Protein AF-0000000073255783 (afdb_homodimer)

Sequence (1144 aa):
MANVGGPTMLKRTLGLQDDRYSQYIGPTTDFEPSLINLSSFDPHDESLLSRGTLRKVSEHDTFLMLPDSSTPGHEHVTQDADHIESIVAPHGRHLIDLYFSVVHPGFPIIQKHVFMEKYERSYREFSPPLLAAVYIIAINWWDQSEELAGKPRPNVKELESLIRATLDEATFRPKLSTIQAGLLLSQRPEGDQWAPTAQLVALGHELGLHLDCTHWKIPPWEKGLRKRLAWALYMQDKWGALVHGRPSHIFATNWGVQPLTANDFPDVEWDENDPEEKLDIEKGRVLFTRAVQLSEILSEILDTFYTLQAMNTVANAGKQGTQLVLSLAKPIQLKLKEWYGGLPQLIRLDSSYSSLNPSSSRLSSIGYLHLAYFAAEITLHRRIIRSLASPSSSVDSYVQHICRSAAKARLISAMDFVNRLGPNHLRSFWYFASKTNFALIGTFGSLLWATSPGREEADWYRRRLGEYRWTLSVSSKPGEGTGLTEFAMTMLDISTGLLKQLPEKPSMSRNGSHADLSVSAPPIFSGGILDSLGSRPTAAEISAMRSPRTDDEEEMEEMDSSDDDMEDYPRMMANVGGPTMLKRTLGLQDDRYSQYIGPTTDFEPSLINLSSFDPHDESLLSRGTLRKVSEHDTFLMLPDSSTPGHEHVTQDADHIESIVAPHGRHLIDLYFSVVHPGFPIIQKHVFMEKYERSYREFSPPLLAAVYIIAINWWDQSEELAGKPRPNVKELESLIRATLDEATFRPKLSTIQAGLLLSQRPEGDQWAPTAQLVALGHELGLHLDCTHWKIPPWEKGLRKRLAWALYMQDKWGALVHGRPSHIFATNWGVQPLTANDFPDVEWDENDPEEKLDIEKGRVLFTRAVQLSEILSEILDTFYTLQAMNTVANAGKQGTQLVLSLAKPIQLKLKEWYGGLPQLIRLDSSYSSLNPSSSRLSSIGYLHLAYFAAEITLHRRIIRSLASPSSSVDSYVQHICRSAAKARLISAMDFVNRLGPNHLRSFWYFASKTNFALIGTFGSLLWATSPGREEADWYRRRLGEYRWTLSVSSKPGEGTGLTEFAMTMLDISTGLLKQLPEKPSMSRNGSHADLSVSAPPIFSGGILDSLGSRPTAAEISAMRSPRTDDEEEMEEMDSSDDDMEDYPRM

Solvent-accessible surface area (backbone atoms only — not comparable to full-atom values): 64902 Å² total; per-residue (Å²): 128,86,78,78,57,64,85,72,50,35,68,58,38,65,51,63,35,91,58,40,27,39,36,42,61,21,87,59,24,70,60,48,67,77,53,57,69,49,50,71,56,47,96,82,30,35,30,83,51,98,91,32,30,37,36,51,34,42,98,86,45,41,27,40,36,40,66,41,84,81,34,70,62,50,89,44,45,54,59,48,25,52,52,53,48,60,53,41,55,90,45,52,67,60,28,52,53,46,26,58,67,66,50,32,29,54,51,66,64,64,62,61,68,60,52,52,53,44,49,72,74,38,63,63,77,48,58,41,24,34,57,41,24,48,42,59,52,23,54,77,49,36,74,75,32,80,85,44,36,91,52,84,76,58,62,59,68,61,50,52,53,49,27,55,54,43,41,61,35,35,64,72,52,42,36,55,56,48,52,45,17,53,55,44,41,34,34,29,91,93,32,72,53,66,34,62,48,33,23,47,53,39,47,34,49,38,63,42,36,41,45,60,56,86,74,39,72,47,54,67,68,56,45,16,48,44,49,43,40,34,46,52,50,50,40,52,36,44,50,46,17,41,60,52,24,47,87,54,64,80,50,74,54,56,52,49,55,70,82,88,55,80,82,40,48,80,87,80,86,51,58,90,87,33,66,65,54,42,51,47,39,53,49,13,49,53,49,36,53,52,49,46,55,50,37,54,52,42,43,50,51,42,60,60,54,67,27,57,49,36,43,48,52,35,62,72,43,43,55,49,19,41,59,49,50,51,63,63,42,49,66,54,54,50,50,54,51,49,54,62,71,64,54,54,76,86,66,50,85,50,77,66,62,63,64,66,59,68,78,57,87,60,68,36,65,51,48,56,55,55,46,49,51,44,36,47,51,48,57,55,46,50,54,53,52,52,35,62,67,36,87,54,41,66,72,53,70,66,58,51,50,52,52,50,51,52,47,49,52,50,51,52,52,47,51,49,52,62,67,65,56,48,70,44,28,52,64,41,60,51,64,54,59,50,34,55,36,56,21,37,53,46,40,50,47,48,50,52,30,72,66,38,87,30,36,69,58,25,51,50,38,53,52,51,52,51,52,47,46,50,51,34,54,64,60,27,42,90,93,41,58,42,70,39,37,46,50,17,45,52,51,36,51,53,52,53,58,32,55,68,67,55,74,87,55,56,72,77,74,82,77,76,72,82,67,72,78,68,72,76,72,70,78,80,76,79,69,85,64,103,65,94,68,88,80,72,82,77,83,69,77,81,67,70,87,77,75,82,77,86,79,91,82,89,82,85,92,84,92,88,86,92,89,89,81,82,90,85,92,81,86,125,128,87,78,79,56,63,86,72,49,35,68,60,38,66,51,62,36,89,60,38,26,40,35,42,61,20,86,59,23,71,59,47,65,78,53,58,68,50,49,71,57,46,98,84,30,34,30,83,50,95,90,32,29,36,35,54,33,42,96,86,44,41,28,40,36,41,66,40,83,80,34,71,63,50,90,44,43,55,59,48,25,50,53,53,48,60,54,41,56,92,45,51,69,58,28,52,51,47,26,58,68,66,51,32,29,52,52,67,62,66,61,61,68,61,51,51,52,42,50,72,73,37,64,65,76,47,60,43,24,34,55,40,25,46,42,60,52,22,54,77,47,36,74,76,32,81,85,45,37,87,53,85,75,59,63,60,68,61,49,50,54,49,27,55,55,42,41,61,35,36,62,71,54,43,35,55,57,50,51,46,16,52,55,43,42,34,33,31,90,94,32,73,53,65,34,61,47,33,23,47,53,39,46,34,51,38,64,42,36,41,44,59,55,86,74,40,72,48,53,67,69,56,45,18,47,42,50,43,41,34,47,53,50,50,40,52,37,44,50,45,17,40,60,53,24,44,88,53,63,80,50,75,54,56,52,48,55,71,82,87,55,80,82,40,48,81,87,78,85,50,57,89,88,34,66,67,53,41,50,46,40,54,50,12,50,51,50,36,52,51,49,47,54,51,38,54,52,43,44,49,52,42,62,60,54,67,27,56,49,36,44,48,52,36,60,71,44,42,54,49,18,42,59,50,52,52,65,63,43,50,64,53,51,50,51,52,50,49,53,63,71,64,55,54,76,86,67,50,86,51,77,65,61,65,64,66,58,69,79,57,87,59,68,36,64,48,49,55,53,54,44,50,51,46,37,47,50,48,56,54,46,50,54,52,54,52,36,63,66,36,87,56,41,67,72,52,72,66,59,51,49,53,52,51,51,51,47,50,52,51,51,51,51,47,52,50,51,61,65,65,56,49,69,43,29,53,64,39,60,52,63,56,60,48,32,54,37,56,21,39,55,46,40,50,48,48,50,55,31,73,67,39,87,28,36,69,58,26,50,50,38,52,52,51,51,51,51,48,46,51,51,34,54,65,60,27,41,89,93,40,60,41,70,38,38,46,50,17,46,50,50,38,51,52,52,54,57,32,54,68,68,54,74,87,55,56,72,77,73,82,76,73,72,80,70,71,78,70,76,80,72,71,78,78,74,75,67,96,52,102,64,92,62,88,79,72,81,75,82,66,77,70,72,63,79,72,75,83,84,76,88,88,91,81,87,92,88,86,89,94,85,93,88,94,83,88,91,82,93,81,88,116

Secondary structure (DSSP, 8-state):
-----SGGGGGG-SS--SSEEEEE--TTSSS-HHHHTTS---TTSEEEETTEEEEE-SSS-EEEEEEGGGSTTGGGHHHHHHHHHHHHTT-HHHHHHHHHHHTTTTS--S-HHHHHHHHHH-GGGS-HHHHHHHHHHHGGGGGG-TTTTTSPPP-HHHHHHHHHHHHHHHTTS--HHHHHHHHHHTTSTT---HHHHHHHHHHHHHTTTTS--TT-SS-HHHHHHHHHHHHHHHHHHHHHHHHHT---S--GGG--PPPP-GGGS-S--S-TT-HHHHHHHHHHHHHHHHHHHHHHHHHHHHHHHSSHHHHHHHHHTGGGHHHHHHHHHHHHHHHHHHHHHT--GGG---HHHHHH-TT-----THHHHHHHHHHHHHHHHHHHHHHHHSTT----HHHHHHHHHHHHHHHHHHHHHHHH--HHHHTT---TTHHHHHHHHHHHHHHHHHT-SSHHHHHHHHHHHHHHHHHHHHHT-TTS-HHHHHHHHHHHHHHHHHHTTSPPPP-----S-TT-------------SS-S------STTTT-----------------------------/-----STTGGGG-SS--SSEEEEE--TTSSS-HHHHTTS---TTSEEEETTEEEEE-SSS-EEEEEEGGGSTTGGGHHHHHHHHHHHHTT-HHHHHHHHHHHTTTTS--S-HHHHHHHHHH-GGGS-HHHHHHHHHHHGGGGGG-TTTTTSPPP-HHHHHHHHHHHHHHHTTS--HHHHHHHHHHTTSTT---HHHHHHHHHHHHHTTTTS--TT-SS-HHHHHHHHHHHHHHHHHHHHHHHHHT---S--GGG--PPPP-GGGS-S--S-TT-HHHHHHHHHHHHHHHHHHHHHHHHHHHHHHHSSHHHHHHHHHTGGGHHHHHHHHHHHHHHHHHHHHHT--GGGS--HHHHHH-TT-----THHHHHHHHHHHHHHHHHHHHHHHHSTT----HHHHHHHHHHHHHHHHHHHHHHHH--HHHHTT---TTHHHHHHHHHHHHHHHHHT-SSHHHHHHHHHHHHHHHHHHHHHT-TTS-HHHHHHHHHHHHHHHHHHTTSPPPP-----SGGG-----------S--S-S------GGGGGG----------------------------

Radius of gyration: 36.15 Å; Cα contacts (8 Å, |Δi|>4): 1416; chains: 2; bounding box: 164×122×96 Å

InterPro domains:
  IPR007219 Xylanolytic transcriptional activator, regulatory domain [PF04082] (96-340)
  IPR050797 Carbohydrate Metabolism and Transport Regulator [PTHR31668] (20-531)

Foldseek 3Di:
DQCCDDLVQCVLAAFRNQWKHKFKDDCVDPDHLVVVVVADADPSQWGQDPVAIWHAFDSRIIIGIDTPVPAPPSVCQLVLLVVLCVQQPPCLVVLLVQLCQFPCLQQVLDDQVVVVVDVVVPSSSARNLLSLLSNLLSLLCQCVDPVNNPPDGGDNVVSLVSNVVSLVRCLRRPGSSSLNSLLSQCLAAVSVDLVSLLSSVVSLVRSVLQAACPRTNGDLLVNLSSLSSSLSSLLSQLLSCVLVVHDGNDDPVSHHRDQDDPSSDDDDPDDPPDVPSVLSNVLSVLSNSLSSVLSVLSVLLCVCDRDPVNVVVLVVVQQCSLVVLCVSLLVSVVVLVCSLVPRDPSLDPPLPVCPPCVPPSAAHQSLQSVLSSLLSVLSSLLRNLVSCLDPSYDDDPVVVVVSLVVLVVSLVVNLVSLLSDDLSHQSSDRGRSQLVSLLSSLVSLLSSLLSPQAQVSNVVSVVVSVVSLVSLVVQLPPPGNNPRSVSSNVSNVVSVVVSVPDDHHDHPPPPPPVPPPPCPPPDPPPDDDSDDPDPDPDPPDPPDDDDPPDDDDDDDDDDDDDDDDDDDDDDD/DQCCDDLVQCVLAAFRNQWKHKFKDDCVDPDHLVVVVVADADPSQWGQDPVAIWHAFDSRIIIGIDTPVPAPPSVCQLVLLVVLCVQQPPCLVVLLVQLCQFPCLQQVLDDQVVVVVDVVVPSSSDRNLLSLLSNLLSLLCQCVDPVNNPPDGGDNVVSLVSNVVSLVRCLRRPGSSSLNSLLSQCLAAVSVDLVSLLSSVVSLVRSVLQAASPRTNGDLLVNLSSLSSSLSSLLSQLLSCVLVVHDGNDDPVSHHRDQDDPSSDDDDPDDPPDVPSVLSNVLSVLSNSLSSVLSVLSVLLCVCDRDPVNVVVLVVVQQCSLVVLVVSLLVSVVVLVCSLVPRDPSLDPPLPVCPPCVPPSAADQSLQSVLSSLLSVLSSLLRNLVSCLDPSYDDDPVVVVVSLVVLVVSLVVNLVSLLSDDLSHQSSDRGRSQLVSLLSSLVSLLSSLLSPQAQVSNVVSVVVSVVSLVSLVVQLPPPGNNPRSVSSNVSNVVSVVVSVPDDHHDHPPPPPPVPPPDDPPPDPPPDDPSPPPDPDPDPPPPPDPPPDDDDDDDDYDDDDDDDDDDDDDDDD

Organism: Gibberella zeae (strain ATCC MYA-4620 / CBS 123657 / FGSC 9075 / NRRL 31084 / PH-1) (NCBI:txid229533)

pLDDT: mean 82.12, std 24.43, range [14.97, 98.81]

Structure (mmCIF, N/CA/C/O backbone):
data_AF-0000000073255783-model_v1
#
loop_
_entity.id
_entity.type
_entity.pdbx_description
1 polymer 'Chromosome 4, complete genome'
#
loop_
_atom_site.group_PDB
_atom_site.id
_atom_site.type_symbol
_atom_site.label_atom_id
_atom_site.label_alt_id
_atom_site.label_comp_id
_atom_site.label_asym_id
_atom_site.label_entity_id
_atom_site.label_seq_id
_atom_site.pdbx_PDB_ins_code
_atom_site.Cartn_x
_atom_site.Cartn_y
_atom_site.Cartn_z
_atom_site.occupancy
_atom_site.B_iso_or_equiv
_atom_site.auth_seq_id
_atom_site.auth_comp_id
_atom_site.auth_asym_id
_atom_site.auth_atom_id
_atom_site.pdbx_PDB_model_num
ATOM 1 N N . MET A 1 1 ? 38.062 -8.203 -8.352 1 21.56 1 MET A N 1
ATOM 2 C CA . MET A 1 1 ? 37.781 -8.688 -7 1 21.56 1 MET A CA 1
ATOM 3 C C . MET A 1 1 ? 37.062 -7.633 -6.18 1 21.56 1 MET A C 1
ATOM 5 O O . MET A 1 1 ? 37.594 -6.551 -5.938 1 21.56 1 MET A O 1
ATOM 9 N N . ALA A 1 2 ? 35.75 -7.492 -6.395 1 29.84 2 ALA A N 1
ATOM 10 C CA . ALA A 1 2 ? 34.938 -6.461 -5.77 1 29.84 2 ALA A CA 1
ATOM 11 C C . ALA A 1 2 ? 35.156 -6.41 -4.262 1 29.84 2 ALA A C 1
ATOM 13 O O . ALA A 1 2 ? 34.938 -7.391 -3.555 1 29.84 2 ALA A O 1
ATOM 14 N N . ASN A 1 3 ? 36.094 -5.836 -3.746 1 29.09 3 ASN A N 1
ATOM 15 C CA . ASN A 1 3 ? 36.656 -5.668 -2.408 1 29.09 3 ASN A CA 1
ATOM 16 C C . ASN A 1 3 ? 35.562 -5.301 -1.393 1 29.09 3 ASN A C 1
ATOM 18 O O . ASN A 1 3 ? 35.094 -4.16 -1.36 1 29.09 3 ASN A O 1
ATOM 22 N N . VAL A 1 4 ? 34.625 -6.129 -1.205 1 39.5 4 VAL A N 1
ATOM 23 C CA . VAL A 1 4 ? 33.594 -6.113 -0.182 1 39.5 4 VAL A CA 1
ATOM 24 C C . VAL A 1 4 ? 34.219 -5.949 1.197 1 39.5 4 VAL A C 1
ATOM 26 O O . VAL A 1 4 ? 34.812 -6.883 1.727 1 39.5 4 VAL A O 1
ATOM 29 N N . GLY A 1 5 ? 34.969 -4.93 1.582 1 36.03 5 GLY A N 1
ATOM 30 C CA . GLY A 1 5 ? 35.75 -4.617 2.768 1 36.03 5 GLY A CA 1
ATOM 31 C C . GLY A 1 5 ? 34.969 -4.805 4.059 1 36.03 5 GLY A C 1
ATOM 32 O O . GLY A 1 5 ? 33.75 -4.977 4.039 1 36.03 5 GLY A O 1
ATOM 33 N N . GLY A 1 6 ? 35.562 -5.094 5.234 1 40.88 6 GLY A N 1
ATOM 34 C CA . GLY A 1 6 ? 35.281 -5.234 6.652 1 40.88 6 GLY A CA 1
ATOM 35 C C . GLY A 1 6 ? 34.188 -4.273 7.129 1 40.88 6 GLY A C 1
ATOM 36 O O . GLY A 1 6 ? 33.594 -3.568 6.328 1 40.88 6 GLY A O 1
ATOM 37 N N . PRO A 1 7 ? 33.812 -4.316 8.461 1 47.03 7 PRO A N 1
ATOM 38 C CA . PRO A 1 7 ? 32.938 -3.383 9.148 1 47.03 7 PRO A CA 1
ATOM 39 C C . PRO A 1 7 ? 33.031 -1.962 8.602 1 47.03 7 PRO A C 1
ATOM 41 O O . PRO A 1 7 ? 32.062 -1.208 8.664 1 47.03 7 PRO A O 1
ATOM 44 N N . THR A 1 8 ? 34.062 -1.643 8.039 1 46.75 8 THR A N 1
ATOM 45 C CA . THR A 1 8 ? 34.344 -0.31 7.512 1 46.75 8 THR A CA 1
ATOM 46 C C . THR A 1 8 ? 33.531 -0.061 6.23 1 46.75 8 THR A C 1
ATOM 48 O O . THR A 1 8 ? 33.156 1.075 5.938 1 46.75 8 THR A O 1
ATOM 51 N N . MET A 1 9 ? 33.156 -1.185 5.559 1 53.84 9 MET A N 1
ATOM 52 C CA . MET A 1 9 ? 32.5 -1.052 4.254 1 53.84 9 MET A CA 1
ATOM 53 C C . MET A 1 9 ? 31.031 -0.66 4.406 1 53.84 9 MET A C 1
ATOM 55 O O . MET A 1 9 ? 30.469 -0.007 3.529 1 53.84 9 MET A O 1
ATOM 59 N N . LEU A 1 10 ? 30.516 -0.905 5.516 1 66 10 LEU A N 1
ATOM 60 C CA . LEU A 1 10 ? 29.094 -0.66 5.691 1 66 10 LEU A CA 1
ATOM 61 C C . LEU A 1 10 ? 28.828 0.791 6.082 1 66 10 LEU A C 1
ATOM 63 O O . LEU A 1 10 ? 27.719 1.289 5.93 1 66 10 LEU A O 1
ATOM 67 N N . LYS A 1 11 ? 29.859 1.479 6.453 1 68.06 11 LYS A N 1
ATOM 68 C CA . LYS A 1 11 ? 29.656 2.842 6.945 1 68.06 11 LYS A CA 1
ATOM 69 C C . LYS A 1 11 ? 29.266 3.781 5.812 1 68.06 11 LYS A C 1
ATOM 71 O O . LYS A 1 11 ? 28.547 4.762 6.035 1 68.06 11 LYS A O 1
ATOM 76 N N . ARG A 1 12 ? 29.625 3.404 4.633 1 74.88 12 ARG A N 1
ATOM 77 C CA . ARG A 1 12 ? 29.328 4.301 3.523 1 74.88 12 ARG A CA 1
ATOM 78 C C . ARG A 1 12 ? 28.016 3.916 2.846 1 74.88 12 ARG A C 1
ATOM 80 O O . ARG A 1 12 ? 27.547 4.613 1.943 1 74.88 12 ARG A O 1
ATOM 87 N N . THR A 1 13 ? 27.438 2.891 3.457 1 80.94 13 THR A N 1
ATOM 88 C CA . THR A 1 13 ? 26.172 2.447 2.871 1 80.94 13 THR A CA 1
ATOM 89 C C . THR A 1 13 ? 25.016 3.285 3.395 1 80.94 13 THR A C 1
ATOM 91 O O . THR A 1 13 ? 25.141 3.994 4.395 1 80.94 13 THR A O 1
ATOM 94 N N . LEU A 1 14 ? 23.969 3.312 2.674 1 81.25 14 LEU A N 1
ATOM 95 C CA . LEU A 1 14 ? 22.766 4.055 3.035 1 81.25 14 LEU A CA 1
ATOM 96 C C . LEU A 1 14 ? 21.766 3.156 3.748 1 81.25 14 LEU A C 1
ATOM 98 O O . LEU A 1 14 ? 21.203 3.539 4.777 1 81.25 14 LEU A O 1
ATOM 102 N N . GLY A 1 15 ? 21.688 1.934 3.309 1 80.94 15 GLY A N 1
ATOM 103 C CA . GLY A 1 15 ? 20.625 1.082 3.799 1 80.94 15 GLY A CA 1
ATOM 104 C C . GLY A 1 15 ? 21.109 -0.095 4.617 1 80.94 15 GLY A C 1
ATOM 105 O O . GLY A 1 15 ? 20.328 -0.935 5.051 1 80.94 15 GLY A O 1
ATOM 106 N N . LEU A 1 16 ? 22.375 -0.142 4.961 1 79.5 16 LEU A N 1
ATOM 107 C CA . LEU A 1 16 ? 22.922 -1.337 5.602 1 79.5 16 LEU A CA 1
ATOM 108 C C . LEU A 1 16 ? 23.75 -0.97 6.824 1 79.5 16 LEU A C 1
ATOM 110 O O . LEU A 1 16 ? 24.5 -1.799 7.34 1 79.5 16 LEU A O 1
ATOM 114 N N . GLN A 1 17 ? 23.547 0.241 7.258 1 84.31 17 GLN A N 1
ATOM 115 C CA . GLN A 1 17 ? 24.312 0.662 8.43 1 84.31 17 GLN A CA 1
ATOM 116 C C . GLN A 1 17 ? 23.812 -0.051 9.688 1 84.31 17 GLN A C 1
ATOM 118 O O . GLN A 1 17 ? 22.641 -0.419 9.789 1 84.31 17 GLN A O 1
ATOM 123 N N . ASP A 1 18 ? 24.656 -0.183 10.617 1 82.5 18 ASP A N 1
ATOM 124 C CA . ASP A 1 18 ? 24.344 -0.992 11.789 1 82.5 18 ASP A CA 1
ATOM 125 C C . ASP A 1 18 ? 23.641 -0.162 12.859 1 82.5 18 ASP A C 1
ATOM 127 O O . ASP A 1 18 ? 22.891 -0.701 13.68 1 82.5 18 ASP A O 1
ATOM 131 N N . ASP A 1 19 ? 23.875 1.121 12.859 1 89.56 19 ASP A N 1
ATOM 132 C CA . ASP A 1 19 ? 23.391 1.892 14.008 1 89.56 19 ASP A CA 1
ATOM 133 C C . ASP A 1 19 ? 22.375 2.934 13.57 1 89.56 19 ASP A C 1
ATOM 135 O O . ASP A 1 19 ? 21.734 3.578 14.414 1 89.56 19 ASP A O 1
ATOM 139 N N . ARG A 1 20 ? 22.234 3.084 12.281 1 93.25 20 ARG A N 1
ATOM 140 C CA . ARG A 1 20 ? 21.328 4.109 11.789 1 93.25 20 ARG A CA 1
ATOM 141 C C . ARG A 1 20 ? 20.484 3.586 10.633 1 93.25 20 ARG A C 1
ATOM 143 O O . ARG A 1 20 ? 20.891 2.648 9.945 1 93.25 20 ARG A O 1
ATOM 150 N N . TYR A 1 21 ? 19.344 4.09 10.477 1 93.5 21 TYR A N 1
ATOM 151 C CA . TYR A 1 21 ? 18.5 3.82 9.305 1 93.5 21 TYR A CA 1
ATOM 152 C C . TYR A 1 21 ? 18.172 5.105 8.562 1 93.5 21 TYR A C 1
ATOM 154 O O . TYR A 1 21 ? 18.375 6.203 9.086 1 93.5 21 TYR A O 1
ATOM 162 N N . SER A 1 22 ? 17.844 5 7.328 1 94.44 22 SER A N 1
ATOM 163 C CA . SER A 1 22 ? 17.656 6.164 6.469 1 94.44 22 SER A CA 1
ATOM 164 C C . SER A 1 22 ? 16.203 6.297 6.023 1 94.44 22 SER A C 1
ATOM 166 O O . SER A 1 22 ? 15.508 5.293 5.859 1 94.44 22 SER A O 1
ATOM 168 N N . GLN A 1 23 ? 15.695 7.48 5.887 1 94.81 23 GLN A N 1
ATOM 169 C CA . GLN A 1 23 ? 14.375 7.816 5.355 1 94.81 23 GLN A CA 1
ATOM 170 C C . GLN A 1 23 ? 14.492 8.812 4.207 1 94.81 23 GLN A C 1
ATOM 172 O O . GLN A 1 23 ? 15.102 9.875 4.359 1 94.81 23 GLN A O 1
ATOM 177 N N . TYR A 1 24 ? 13.906 8.492 3.111 1 96.44 24 TYR A N 1
ATOM 178 C CA . TYR A 1 24 ? 13.922 9.375 1.948 1 96.44 24 TYR A CA 1
ATOM 179 C C . TYR A 1 24 ? 13.148 10.656 2.221 1 96.44 24 TYR A C 1
ATOM 181 O O . TYR A 1 24 ? 12.039 10.617 2.76 1 96.44 24 TYR A O 1
ATOM 189 N N . ILE A 1 25 ? 13.68 11.805 1.932 1 96.19 25 ILE A N 1
ATOM 190 C CA . ILE A 1 25 ? 13 13.086 2.051 1 96.19 25 ILE A CA 1
ATOM 191 C C . ILE A 1 25 ? 12.352 13.453 0.719 1 96.19 25 ILE A C 1
ATOM 193 O O . ILE A 1 25 ? 13.031 13.859 -0.221 1 96.19 25 ILE A O 1
ATOM 197 N N . GLY A 1 26 ? 11.102 13.367 0.621 1 95.38 26 GLY A N 1
ATOM 198 C CA . GLY A 1 26 ? 10.359 13.68 -0.591 1 95.38 26 GLY A CA 1
ATOM 199 C C . GLY A 1 26 ? 10.148 15.172 -0.792 1 95.38 26 GLY A C 1
ATOM 200 O O . GLY A 1 26 ? 10.359 15.961 0.129 1 95.38 26 GLY A O 1
ATOM 201 N N . PRO A 1 27 ? 9.672 15.539 -1.916 1 94.44 27 PRO A N 1
ATOM 202 C CA . PRO A 1 27 ? 9.609 16.953 -2.293 1 94.44 27 PRO A CA 1
ATOM 203 C C . PRO A 1 27 ? 8.5 17.703 -1.565 1 94.44 27 PRO A C 1
ATOM 205 O O . PRO A 1 27 ? 8.516 18.938 -1.516 1 94.44 27 PRO A O 1
ATOM 208 N N . THR A 1 28 ? 7.527 17.031 -1.059 1 96.44 28 THR A N 1
ATOM 209 C CA . THR A 1 28 ? 6.41 17.734 -0.438 1 96.44 28 THR A CA 1
ATOM 210 C C . THR A 1 28 ? 6.605 17.828 1.071 1 96.44 28 THR A C 1
ATOM 212 O O . THR A 1 28 ? 5.801 18.453 1.767 1 96.44 28 THR A O 1
ATOM 215 N N . THR A 1 29 ? 7.656 17.25 1.622 1 94.81 29 THR A N 1
ATOM 216 C CA . THR A 1 29 ? 7.879 17.234 3.064 1 94.81 29 THR A CA 1
ATOM 217 C C . THR A 1 29 ? 8.195 18.625 3.588 1 94.81 29 THR A C 1
ATOM 219 O O . THR A 1 29 ? 8.305 19.578 2.809 1 94.81 29 THR A O 1
ATOM 222 N N . ASP A 1 30 ? 8.367 18.703 4.859 1 92.25 30 ASP A N 1
ATOM 223 C CA . ASP A 1 30 ? 8.688 19.953 5.52 1 92.25 30 ASP A CA 1
ATOM 224 C C . ASP A 1 30 ? 10.164 20.312 5.34 1 92.25 30 ASP A C 1
ATOM 226 O O . ASP A 1 30 ? 10.602 21.391 5.723 1 92.25 30 ASP A O 1
ATOM 230 N N . PHE A 1 31 ? 10.906 19.406 4.754 1 90.81 31 PHE A N 1
ATOM 231 C CA . PHE A 1 31 ? 12.266 19.734 4.336 1 90.81 31 PHE A CA 1
ATOM 232 C C . PHE A 1 31 ? 12.281 20.297 2.92 1 90.81 31 PHE A C 1
ATOM 234 O O . PHE A 1 31 ? 12.133 19.547 1.947 1 90.81 31 PHE A O 1
ATOM 241 N N . GLU A 1 32 ? 12.492 21.484 2.889 1 91.19 32 GLU A N 1
ATOM 242 C CA . GLU A 1 32 ? 12.523 22.125 1.581 1 91.19 32 GLU A CA 1
ATOM 243 C C . GLU A 1 32 ? 13.852 21.891 0.874 1 91.19 32 GLU A C 1
ATOM 245 O O . GLU A 1 32 ? 14.914 22.234 1.396 1 91.19 32 GLU A O 1
ATOM 250 N N . PRO A 1 33 ? 13.773 21.375 -0.289 1 87.88 33 PRO A N 1
ATOM 251 C CA . PRO A 1 33 ? 15.008 21.031 -0.999 1 87.88 33 PRO A CA 1
ATOM 252 C C . PRO A 1 33 ? 15.953 22.234 -1.154 1 87.88 33 PRO A C 1
ATOM 254 O O . PRO A 1 33 ? 17.172 22.078 -0.993 1 87.88 33 PRO A O 1
ATOM 257 N N . SER A 1 34 ? 15.484 23.359 -1.475 1 86.44 34 SER A N 1
ATOM 258 C CA . SER A 1 34 ? 16.312 24.547 -1.66 1 86.44 34 SER A CA 1
ATOM 259 C C . SER A 1 34 ? 17.047 24.906 -0.376 1 86.44 34 SER A C 1
ATOM 261 O O . SER A 1 34 ? 18.156 25.438 -0.422 1 86.44 34 SER A O 1
ATOM 263 N N . LEU A 1 35 ? 16.422 24.641 0.687 1 89.19 35 LEU A N 1
ATOM 264 C CA . LEU A 1 35 ? 17.031 24.953 1.976 1 89.19 35 LEU A CA 1
ATOM 265 C C . LEU A 1 35 ? 18.062 23.891 2.35 1 89.19 35 LEU A C 1
ATOM 267 O O . LEU A 1 35 ? 19.094 24.203 2.941 1 89.19 35 LEU A O 1
ATOM 271 N N . ILE A 1 36 ? 17.766 22.656 1.979 1 88.12 36 ILE A N 1
ATOM 272 C CA . ILE A 1 36 ? 18.688 21.562 2.234 1 88.12 36 ILE A CA 1
ATOM 273 C C . ILE A 1 36 ? 20.031 21.844 1.561 1 88.12 36 ILE A C 1
ATOM 275 O O . ILE A 1 36 ? 21.094 21.578 2.127 1 88.12 36 ILE A O 1
ATOM 279 N N . ASN A 1 37 ? 19.953 22.438 0.434 1 85.31 37 ASN A N 1
ATOM 280 C CA . ASN A 1 37 ? 21.141 22.719 -0.359 1 85.31 37 ASN A CA 1
ATOM 281 C C . ASN A 1 37 ? 22 23.797 0.27 1 85.31 37 ASN A C 1
ATOM 283 O O . ASN A 1 37 ? 23.172 23.969 -0.092 1 85.31 37 ASN A O 1
ATOM 287 N N . LEU A 1 38 ? 21.469 24.516 1.193 1 84.69 38 LEU A N 1
ATOM 288 C CA . LEU A 1 38 ? 22.203 25.547 1.899 1 84.69 38 LEU A CA 1
ATOM 289 C C . LEU A 1 38 ? 23.016 24.953 3.045 1 84.69 38 LEU A C 1
ATOM 291 O O . LEU A 1 38 ? 23.922 25.594 3.582 1 84.69 38 LEU A O 1
ATOM 295 N N . SER A 1 39 ? 22.734 23.719 3.342 1 84.31 39 SER A N 1
ATOM 296 C CA . SER A 1 39 ? 23.438 23.062 4.434 1 84.31 39 SER A CA 1
ATOM 297 C C . SER A 1 39 ? 24.891 22.781 4.066 1 84.31 39 SER A C 1
ATOM 299 O O . SER A 1 39 ? 25.203 22.594 2.889 1 84.31 39 SER A O 1
ATOM 301 N N . SER A 1 40 ? 25.719 22.891 5.074 1 85.75 40 SER A N 1
ATOM 302 C CA . SER A 1 40 ? 27.125 22.516 4.883 1 85.75 40 SER A CA 1
ATOM 303 C C . SER A 1 40 ? 27.297 21 5.031 1 85.75 40 SER A C 1
ATOM 305 O O . SER A 1 40 ? 27.109 20.453 6.117 1 85.75 40 SER A O 1
ATOM 307 N N . PHE A 1 41 ? 27.609 20.438 3.959 1 90.5 41 PHE A N 1
ATOM 308 C CA . PHE A 1 41 ? 27.797 19 3.977 1 90.5 41 PHE A CA 1
ATOM 309 C C . PHE A 1 41 ? 29.266 18.641 4.176 1 90.5 41 PHE A C 1
ATOM 311 O O . PHE A 1 41 ? 30.141 19.266 3.574 1 90.5 41 PHE A O 1
ATOM 318 N N . ASP A 1 42 ? 29.547 17.734 5.016 1 90.81 42 ASP A N 1
ATOM 319 C CA . ASP A 1 42 ? 30.906 17.25 5.258 1 90.81 42 ASP A CA 1
ATOM 320 C C . ASP A 1 42 ? 31.375 16.359 4.117 1 90.81 42 ASP A C 1
ATOM 322 O O . ASP A 1 42 ? 30.672 16.188 3.119 1 90.81 42 ASP A O 1
ATOM 326 N N . PRO A 1 43 ? 32.531 15.891 4.18 1 87.88 43 PRO A N 1
ATOM 327 C CA . PRO A 1 43 ? 33.094 15.078 3.09 1 87.88 43 PRO A CA 1
ATOM 328 C C . PRO A 1 43 ? 32.312 13.781 2.881 1 87.88 43 PRO A C 1
ATOM 330 O O . PRO A 1 43 ? 32.406 13.156 1.819 1 87.88 43 PRO A O 1
ATOM 333 N N . HIS A 1 44 ? 31.594 13.422 3.822 1 86.94 44 HIS A N 1
ATOM 334 C CA . HIS A 1 44 ? 30.75 12.234 3.689 1 86.94 44 HIS A CA 1
ATOM 335 C C . HIS A 1 44 ? 29.344 12.609 3.215 1 86.94 44 HIS A C 1
ATOM 337 O O . HIS A 1 44 ? 28.438 11.781 3.258 1 86.94 44 HIS A O 1
ATOM 343 N N . ASP A 1 45 ? 29.203 13.875 2.842 1 91.38 45 ASP A N 1
ATOM 344 C CA . ASP A 1 45 ? 27.938 14.406 2.312 1 91.38 45 ASP A CA 1
ATOM 345 C C . ASP A 1 45 ? 26.844 14.391 3.375 1 91.38 45 ASP A C 1
ATOM 347 O O . ASP A 1 45 ? 25.688 14.117 3.068 1 91.38 45 ASP A O 1
ATOM 351 N N . GLU A 1 46 ? 27.25 14.555 4.648 1 92.88 46 GLU A N 1
ATOM 352 C CA . GLU A 1 46 ? 26.297 14.562 5.758 1 92.88 46 GLU A CA 1
ATOM 353 C C . GLU A 1 46 ? 26.25 15.922 6.441 1 92.88 46 GLU A C 1
ATOM 355 O O . GLU A 1 46 ? 27.25 16.656 6.434 1 92.88 46 GLU A O 1
ATOM 360 N N . SER A 1 47 ? 25.109 16.312 6.852 1 92.62 47 SER A N 1
ATOM 361 C CA . SER A 1 47 ? 24.891 17.531 7.625 1 92.62 47 SER A CA 1
ATOM 362 C C . SER A 1 47 ? 24.016 17.266 8.844 1 92.62 47 SER A C 1
ATOM 364 O O . SER A 1 47 ? 22.875 16.797 8.719 1 92.62 47 SER A O 1
ATOM 366 N N . LEU A 1 48 ? 24.531 17.578 9.969 1 89.38 48 LEU A N 1
ATOM 367 C CA . LEU A 1 48 ? 23.828 17.297 11.219 1 89.38 48 LEU A CA 1
ATOM 368 C C . LEU A 1 48 ? 22.797 18.391 11.516 1 89.38 48 LEU A C 1
ATOM 370 O O . LEU A 1 48 ? 23.109 19.578 11.484 1 89.38 48 LEU A O 1
ATOM 374 N N . LEU A 1 49 ? 21.609 17.984 11.664 1 89.19 49 LEU A N 1
ATOM 375 C CA . LEU A 1 49 ? 20.516 18.844 12.109 1 89.19 49 LEU A CA 1
ATOM 376 C C . LEU A 1 49 ? 19.938 18.344 13.43 1 89.19 49 LEU A C 1
ATOM 378 O O . LEU A 1 49 ? 20.281 17.25 13.891 1 89.19 49 LEU A O 1
ATOM 382 N N . SER A 1 50 ? 19.094 19.109 14.031 1 86.62 50 SER A N 1
ATOM 383 C CA . SER A 1 50 ? 18.484 18.75 15.305 1 86.62 50 SER A CA 1
ATOM 384 C C . SER A 1 50 ? 17.594 17.516 15.148 1 86.62 50 SER A C 1
ATOM 386 O O . SER A 1 50 ? 17.438 16.719 16.078 1 86.62 50 SER A O 1
ATOM 388 N N . ARG A 1 51 ? 17 17.312 14.023 1 88.75 51 ARG A N 1
ATOM 389 C CA . ARG A 1 51 ? 16.047 16.234 13.797 1 88.75 51 ARG A CA 1
ATOM 390 C C . ARG A 1 51 ? 16.75 14.992 13.266 1 88.75 51 ARG A C 1
ATOM 392 O O . ARG A 1 51 ? 16.141 13.93 13.148 1 88.75 51 ARG A O 1
ATOM 399 N N . GLY A 1 52 ? 17.953 15.094 12.93 1 91.12 52 GLY A N 1
ATOM 400 C CA . GLY A 1 52 ? 18.703 13.992 12.344 1 91.12 52 GLY A CA 1
ATOM 401 C C . GLY A 1 52 ? 19.828 14.461 11.438 1 91.12 52 GLY A C 1
ATOM 402 O O . GLY A 1 52 ? 20.141 15.656 11.383 1 91.12 52 GLY A O 1
ATOM 403 N N . THR A 1 53 ? 20.438 13.469 10.82 1 93.94 53 THR A N 1
ATOM 404 C CA . THR A 1 53 ? 21.531 13.812 9.922 1 93.94 53 THR A CA 1
ATOM 405 C C . THR A 1 53 ? 21.094 13.711 8.461 1 93.94 53 THR A C 1
ATOM 407 O O . THR A 1 53 ? 20.594 12.68 8.031 1 93.94 53 THR A O 1
ATOM 410 N N . LEU A 1 54 ? 21.25 14.812 7.789 1 94.25 54 LEU A N 1
ATOM 411 C CA . LEU A 1 54 ? 20.969 14.797 6.359 1 94.25 54 LEU A CA 1
ATOM 412 C C . LEU A 1 54 ? 22.094 14.125 5.586 1 94.25 54 LEU A C 1
ATOM 414 O O . LEU A 1 54 ? 23.281 14.383 5.855 1 94.25 54 LEU A O 1
ATOM 418 N N . ARG A 1 55 ? 21.797 13.242 4.746 1 95.06 55 ARG A N 1
ATOM 419 C CA . ARG A 1 55 ? 22.75 12.602 3.85 1 95.06 55 ARG A CA 1
ATOM 420 C C . ARG A 1 55 ? 22.375 12.836 2.391 1 95.06 55 ARG A C 1
ATOM 422 O O . ARG A 1 55 ? 21.359 12.328 1.921 1 95.06 55 ARG A O 1
ATOM 429 N N . LYS A 1 56 ? 23.141 13.594 1.784 1 94.31 56 LYS A N 1
ATOM 430 C CA . LYS A 1 56 ? 22.922 13.867 0.368 1 94.31 56 LYS A CA 1
ATOM 431 C C . LYS A 1 56 ? 23.578 12.812 -0.512 1 94.31 56 LYS A C 1
ATOM 433 O O . LYS A 1 56 ? 24.812 12.641 -0.474 1 94.31 56 LYS A O 1
ATOM 438 N N . VAL A 1 57 ? 22.781 12.117 -1.331 1 95.44 57 VAL A N 1
ATOM 439 C CA . VAL A 1 57 ? 23.344 11.016 -2.117 1 95.44 57 VAL A CA 1
ATOM 440 C C . VAL A 1 57 ? 23.406 11.414 -3.588 1 95.44 57 VAL A C 1
ATOM 442 O O . VAL A 1 57 ? 24.094 10.773 -4.383 1 95.44 57 VAL A O 1
ATOM 445 N N . SER A 1 58 ? 22.703 12.312 -3.969 1 94.06 58 SER A N 1
ATOM 446 C CA . SER A 1 58 ? 22.75 12.898 -5.301 1 94.06 58 SER A CA 1
ATOM 447 C C . SER A 1 58 ? 22.344 14.367 -5.27 1 94.06 58 SER A C 1
ATOM 449 O O . SER A 1 58 ? 22.078 14.922 -4.203 1 94.06 58 SER A O 1
ATOM 451 N N . GLU A 1 59 ? 22.312 14.977 -6.41 1 87.81 59 GLU A N 1
ATOM 452 C CA . GLU A 1 59 ? 21.922 16.375 -6.484 1 87.81 59 GLU A CA 1
ATOM 453 C C . GLU A 1 59 ? 20.469 16.578 -6.086 1 87.81 59 GLU A C 1
ATOM 455 O O . GLU A 1 59 ? 20.094 17.625 -5.539 1 87.81 59 GLU A O 1
ATOM 460 N N . HIS A 1 60 ? 19.672 15.562 -6.238 1 88.56 60 HIS A N 1
ATOM 461 C CA . HIS A 1 60 ? 18.234 15.758 -6.055 1 88.56 60 HIS A CA 1
ATOM 462 C C . HIS A 1 60 ? 17.688 14.852 -4.953 1 88.56 60 HIS A C 1
ATOM 464 O O . HIS A 1 60 ? 16.531 14.969 -4.566 1 88.56 60 HIS A O 1
ATOM 470 N N . ASP A 1 61 ? 18.516 13.938 -4.48 1 94.38 61 ASP A N 1
ATOM 471 C CA . ASP A 1 61 ? 18.016 12.977 -3.502 1 94.38 61 ASP A CA 1
ATOM 472 C C . ASP A 1 61 ? 18.75 13.109 -2.17 1 94.38 61 ASP A C 1
ATOM 474 O O . ASP A 1 61 ? 19.969 13.109 -2.133 1 94.38 61 ASP A O 1
ATOM 478 N N . THR A 1 62 ? 18.031 13.352 -1.136 1 95.94 62 THR A N 1
ATOM 479 C CA . THR A 1 62 ? 18.562 13.477 0.22 1 95.94 62 THR A CA 1
ATOM 480 C C . THR A 1 62 ? 17.797 12.57 1.181 1 95.94 62 THR A C 1
ATOM 482 O O . THR A 1 62 ? 16.594 12.352 1.018 1 95.94 62 THR A O 1
ATOM 485 N N . PHE A 1 63 ? 18.531 12.008 2.119 1 96.12 63 PHE A N 1
ATOM 486 C CA . PHE A 1 63 ? 17.938 11.133 3.125 1 96.12 63 PHE A CA 1
ATOM 487 C C . PHE A 1 63 ? 18.172 11.68 4.527 1 96.12 63 PHE A C 1
ATOM 489 O O . PHE A 1 63 ? 19.141 12.422 4.758 1 96.12 63 PHE A O 1
ATOM 496 N N . LEU A 1 64 ? 17.25 11.406 5.352 1 95 64 LEU A N 1
ATOM 497 C CA . LEU A 1 64 ? 17.422 11.672 6.777 1 95 64 LEU A CA 1
ATOM 498 C C . LEU A 1 64 ? 17.891 10.43 7.516 1 95 64 LEU A C 1
ATOM 500 O O . LEU A 1 64 ? 17.234 9.383 7.469 1 95 64 LEU A O 1
ATOM 504 N N . MET A 1 65 ? 19.047 10.5 8.094 1 94.81 65 MET A N 1
ATOM 505 C CA . MET A 1 65 ? 19.625 9.406 8.875 1 94.81 65 MET A CA 1
ATOM 506 C C . MET A 1 65 ? 19.203 9.508 10.344 1 94.81 65 MET A C 1
ATOM 508 O O . MET A 1 65 ? 19.391 10.547 10.969 1 94.81 65 MET A O 1
ATOM 512 N N . LEU A 1 66 ? 18.641 8.461 10.867 1 94.56 66 LEU A N 1
ATOM 513 C CA . LEU A 1 66 ? 18.156 8.438 12.242 1 94.56 66 LEU A CA 1
ATOM 514 C C . LEU A 1 66 ? 18.766 7.262 13.016 1 94.56 66 LEU A C 1
ATOM 516 O O . LEU A 1 66 ? 19.062 6.227 12.422 1 94.56 66 LEU A O 1
ATOM 520 N N . PRO A 1 67 ? 18.938 7.406 14.305 1 93.94 67 PRO A N 1
ATOM 521 C CA . PRO A 1 67 ? 19.531 6.328 15.094 1 93.94 67 PRO A CA 1
ATOM 522 C C . PRO A 1 67 ? 18.578 5.164 15.328 1 93.94 67 PRO A C 1
ATOM 524 O O . PRO A 1 67 ? 17.375 5.383 15.531 1 93.94 67 PRO A O 1
ATOM 527 N N . ASP A 1 68 ? 19.031 3.939 15.375 1 92.38 68 ASP A N 1
ATOM 528 C CA . ASP A 1 68 ? 18.25 2.74 15.633 1 92.38 68 ASP A CA 1
ATOM 529 C C . ASP A 1 68 ? 17.812 2.672 17.094 1 92.38 68 ASP A C 1
ATOM 531 O O . ASP A 1 68 ? 16.766 2.127 17.422 1 92.38 68 ASP A O 1
ATOM 535 N N . SER A 1 69 ? 18.594 3.123 18 1 90.88 69 SER A N 1
ATOM 536 C CA . SER A 1 69 ? 18.469 2.924 19.438 1 90.88 69 SER A CA 1
ATOM 537 C C . SER A 1 69 ? 17.188 3.541 19.969 1 90.88 69 SER A C 1
ATOM 539 O O . SER A 1 69 ? 16.672 3.123 21 1 90.88 69 SER A O 1
ATOM 541 N N . SER A 1 70 ? 16.594 4.453 19.25 1 86.81 70 SER A N 1
ATOM 542 C CA . SER A 1 70 ? 15.422 5.164 19.734 1 86.81 70 SER A CA 1
ATOM 543 C C . SER A 1 70 ? 14.141 4.488 19.25 1 86.81 70 SER A C 1
ATOM 545 O O . SER A 1 70 ? 13.039 4.926 19.594 1 86.81 70 SER A O 1
ATOM 547 N N . THR A 1 71 ? 14.211 3.432 18.547 1 89.06 71 THR A N 1
ATOM 548 C CA . THR A 1 71 ? 13.031 2.82 17.938 1 89.06 71 THR A CA 1
ATOM 549 C C . THR A 1 71 ? 12.523 1.665 18.797 1 89.06 71 THR A C 1
ATOM 551 O O . THR A 1 71 ? 13.305 1.022 19.5 1 89.06 71 THR A O 1
ATOM 554 N N . PRO A 1 72 ? 11.203 1.394 18.719 1 83.75 72 PRO A N 1
ATOM 555 C CA . PRO A 1 72 ? 10.625 0.289 19.484 1 83.75 72 PRO A CA 1
ATOM 556 C C . PRO A 1 72 ? 11.211 -1.067 19.109 1 83.75 72 PRO A C 1
ATOM 558 O O . PRO A 1 72 ? 11.391 -1.355 17.922 1 83.75 72 PRO A O 1
ATOM 561 N N . GLY A 1 73 ? 11.562 -1.886 20.141 1 87.12 73 GLY A N 1
ATOM 562 C CA . GLY A 1 73 ? 11.992 -3.258 19.922 1 87.12 73 GLY A CA 1
ATOM 563 C C . GLY A 1 73 ? 13.484 -3.391 19.703 1 87.12 73 GLY A C 1
ATOM 564 O O . GLY A 1 73 ? 14.016 -4.5 19.688 1 87.12 73 GLY A O 1
ATOM 565 N N . HIS A 1 74 ? 14.195 -2.266 19.531 1 89.94 74 HIS A N 1
ATOM 566 C CA . HIS A 1 74 ? 15.633 -2.322 19.281 1 89.94 74 HIS A CA 1
ATOM 567 C C . HIS A 1 74 ? 16.359 -3.004 20.422 1 89.94 74 HIS A C 1
ATOM 569 O O . HIS A 1 74 ? 17.359 -3.711 20.203 1 89.94 74 HIS A O 1
ATOM 575 N N . GLU A 1 75 ? 15.852 -2.889 21.609 1 90.69 75 GLU A N 1
ATOM 576 C CA . GLU A 1 75 ? 16.516 -3.41 22.812 1 90.69 75 GLU A CA 1
ATOM 577 C C . GLU A 1 75 ? 16.516 -4.934 22.812 1 90.69 75 GLU A C 1
ATOM 579 O O . GLU A 1 75 ? 17.359 -5.555 23.453 1 90.69 75 GLU A O 1
ATOM 584 N N . HIS A 1 76 ? 15.633 -5.527 22.062 1 91.94 76 HIS A N 1
ATOM 585 C CA . HIS A 1 76 ? 15.531 -6.98 22.141 1 91.94 76 HIS A CA 1
ATOM 586 C C . HIS A 1 76 ? 16.016 -7.641 20.859 1 91.94 76 HIS A C 1
ATOM 588 O O . HIS A 1 76 ? 15.766 -8.828 20.625 1 91.94 76 HIS A O 1
ATOM 594 N N . VAL A 1 77 ? 16.703 -6.945 20.031 1 93.56 77 VAL A N 1
ATOM 595 C CA . VAL A 1 77 ? 17.141 -7.453 18.734 1 93.56 77 VAL A CA 1
ATOM 596 C C . VAL A 1 77 ? 18.062 -8.656 18.922 1 93.56 77 VAL A C 1
ATOM 598 O O . VAL A 1 77 ? 17.906 -9.68 18.266 1 93.56 77 VAL A O 1
ATOM 601 N N . THR A 1 78 ? 19.047 -8.57 19.859 1 94.69 78 THR A N 1
ATOM 602 C CA . THR A 1 78 ? 20 -9.641 20.109 1 94.69 78 THR A CA 1
ATOM 603 C C . THR A 1 78 ? 19.297 -10.867 20.688 1 94.69 78 THR A C 1
ATOM 605 O O . THR A 1 78 ? 19.594 -12 20.312 1 94.69 78 THR A O 1
ATOM 608 N N . GLN A 1 79 ? 18.391 -10.617 21.594 1 96.25 79 GLN A N 1
ATOM 609 C CA . GLN A 1 79 ? 17.625 -11.703 22.203 1 96.25 79 GLN A CA 1
ATOM 610 C C . GLN A 1 79 ? 16.781 -12.43 21.172 1 96.25 79 GLN A C 1
ATOM 612 O O . GLN A 1 79 ? 16.641 -13.648 21.219 1 96.25 79 GLN A O 1
ATOM 617 N N . ASP A 1 80 ? 16.156 -11.68 20.297 1 96.75 80 ASP A N 1
ATOM 618 C CA . ASP A 1 80 ? 15.344 -12.266 19.234 1 96.75 80 ASP A CA 1
ATOM 619 C C . ASP A 1 80 ? 16.188 -13.141 18.312 1 96.75 80 ASP A C 1
ATOM 621 O O . ASP A 1 80 ? 15.773 -14.227 17.922 1 96.75 80 ASP A O 1
ATOM 625 N N . ALA A 1 81 ? 17.391 -12.664 17.969 1 96.38 81 ALA A N 1
ATOM 626 C CA . ALA A 1 81 ? 18.297 -13.438 17.125 1 96.38 81 ALA A CA 1
ATOM 627 C C . ALA A 1 81 ? 18.688 -14.75 17.797 1 96.38 81 ALA A C 1
ATOM 629 O O . ALA A 1 81 ? 18.75 -15.797 17.156 1 96.38 81 ALA A O 1
ATOM 630 N N . ASP A 1 82 ? 18.953 -14.672 19.125 1 97.56 82 ASP A N 1
ATOM 631 C CA . ASP A 1 82 ? 19.297 -15.867 19.891 1 97.56 82 ASP A CA 1
ATOM 632 C C . ASP A 1 82 ? 18.141 -16.859 19.891 1 97.56 82 ASP A C 1
ATOM 634 O O . ASP A 1 82 ? 18.359 -18.078 19.75 1 97.56 82 ASP A O 1
ATOM 638 N N . HIS A 1 83 ? 16.984 -16.344 20.078 1 97.69 83 HIS A N 1
ATOM 639 C CA . HIS A 1 83 ? 15.797 -17.203 20.109 1 97.69 83 HIS A CA 1
ATOM 640 C C . HIS A 1 83 ? 15.586 -17.891 18.766 1 97.69 83 HIS A C 1
ATOM 642 O O . HIS A 1 83 ? 15.305 -19.078 18.703 1 97.69 83 HIS A O 1
ATOM 648 N N . ILE A 1 84 ? 15.703 -17.172 17.672 1 97.62 84 ILE A N 1
ATOM 649 C CA . ILE A 1 84 ? 15.547 -17.719 16.328 1 97.62 84 ILE A CA 1
ATOM 650 C C . ILE A 1 84 ? 16.578 -18.812 16.094 1 97.62 84 ILE A C 1
ATOM 652 O O . ILE A 1 84 ? 16.234 -19.906 15.609 1 97.62 84 ILE A O 1
ATOM 656 N N . GLU A 1 85 ? 17.812 -18.516 16.5 1 96.81 85 GLU A N 1
ATOM 657 C CA . GLU A 1 85 ? 18.891 -19.5 16.312 1 96.81 85 GLU A CA 1
ATOM 658 C C . GLU A 1 85 ? 18.641 -20.75 17.141 1 96.81 85 GLU A C 1
ATOM 660 O O . GLU A 1 85 ? 18.953 -21.859 16.719 1 96.81 85 GLU A O 1
ATOM 665 N N . SER A 1 86 ? 18.078 -20.578 18.297 1 97.44 86 SER A N 1
ATOM 666 C CA . SER A 1 86 ? 17.828 -21.719 19.188 1 97.44 86 SER A CA 1
ATOM 667 C C . SER A 1 86 ? 16.797 -22.672 18.594 1 97.44 86 SER A C 1
ATOM 669 O O . SER A 1 86 ? 16.828 -23.875 18.859 1 97.44 86 SER A O 1
ATOM 671 N N . ILE A 1 87 ? 15.82 -22.203 17.797 1 97.5 87 ILE A N 1
ATOM 672 C CA . ILE A 1 87 ? 14.75 -23.016 17.219 1 97.5 87 ILE A CA 1
ATOM 673 C C . ILE A 1 87 ? 15.328 -23.953 16.156 1 97.5 87 ILE A C 1
ATOM 675 O O . ILE A 1 87 ? 14.891 -25.094 16.016 1 97.5 87 ILE A O 1
ATOM 679 N N . VAL A 1 88 ? 16.344 -23.5 15.43 1 97.25 88 VAL A N 1
ATOM 680 C CA . VAL A 1 88 ? 16.828 -24.266 14.281 1 97.25 88 VAL A CA 1
ATOM 681 C C . VAL A 1 88 ? 18.141 -24.953 14.625 1 97.25 88 VAL A C 1
ATOM 683 O O . VAL A 1 88 ? 18.672 -25.734 13.836 1 97.25 88 VAL A O 1
ATOM 686 N N . ALA A 1 89 ? 18.734 -24.656 15.773 1 95 89 ALA A N 1
ATOM 687 C CA . ALA A 1 89 ? 20.016 -25.234 16.172 1 95 89 ALA A CA 1
ATOM 688 C C . ALA A 1 89 ? 19.938 -26.766 16.188 1 95 89 ALA A C 1
ATOM 690 O O . ALA A 1 89 ? 18.938 -27.328 16.625 1 95 89 ALA A O 1
ATOM 691 N N . PRO A 1 90 ? 20.922 -27.484 15.75 1 95.31 90 PRO A N 1
ATOM 692 C CA . PRO A 1 90 ? 22.219 -27.047 15.227 1 95.31 90 PRO A CA 1
ATOM 693 C C . PRO A 1 90 ? 22.266 -27.016 13.703 1 95.31 90 PRO A C 1
ATOM 695 O O . PRO A 1 90 ? 23.328 -27.203 13.109 1 95.31 90 PRO A O 1
ATOM 698 N N . HIS A 1 91 ? 21.156 -26.844 13.117 1 96.19 91 HIS A N 1
ATOM 699 C CA . HIS A 1 91 ? 21.062 -27.031 11.68 1 96.19 91 HIS A CA 1
ATOM 700 C C . HIS A 1 91 ? 21.078 -25.703 10.945 1 96.19 91 HIS A C 1
ATOM 702 O O . HIS A 1 91 ? 20.781 -25.641 9.75 1 96.19 91 HIS A O 1
ATOM 708 N N . GLY A 1 92 ? 21.359 -24.625 11.602 1 95.94 92 GLY A N 1
ATOM 709 C CA . GLY A 1 92 ? 21.297 -23.297 11.023 1 95.94 92 GLY A CA 1
ATOM 710 C C . GLY A 1 92 ? 22.156 -23.141 9.781 1 95.94 92 GLY A C 1
ATOM 711 O O . GLY A 1 92 ? 21.672 -22.688 8.742 1 95.94 92 GLY A O 1
ATOM 712 N N . ARG A 1 93 ? 23.375 -23.578 9.859 1 94.94 93 ARG A N 1
ATOM 713 C CA . ARG A 1 93 ? 24.312 -23.438 8.742 1 94.94 93 ARG A CA 1
ATOM 714 C C . ARG A 1 93 ? 23.844 -24.25 7.535 1 94.94 93 ARG A C 1
ATOM 716 O O . ARG A 1 93 ? 23.938 -23.781 6.398 1 94.94 93 ARG A O 1
ATOM 723 N N . HIS A 1 94 ? 23.359 -25.375 7.758 1 95.88 94 HIS A N 1
ATOM 724 C CA . HIS A 1 94 ? 22.859 -26.219 6.672 1 95.88 94 HIS A CA 1
ATOM 725 C C . HIS A 1 94 ? 21.656 -25.578 5.984 1 95.88 94 HIS A C 1
ATOM 727 O O . HIS A 1 94 ? 21.5 -25.672 4.766 1 95.88 94 HIS A O 1
ATOM 733 N N . LEU A 1 95 ? 20.75 -25 6.777 1 96.94 95 LEU A N 1
ATOM 734 C CA . LEU A 1 95 ? 19.578 -24.312 6.219 1 96.94 95 LEU A CA 1
ATOM 735 C C . LEU A 1 95 ? 20 -23.141 5.34 1 96.94 95 LEU A C 1
ATOM 737 O O . LEU A 1 95 ? 19.406 -22.906 4.289 1 96.94 95 LEU A O 1
ATOM 741 N N . ILE A 1 96 ? 21.031 -22.406 5.773 1 96.62 96 ILE A N 1
ATOM 742 C CA . ILE A 1 96 ? 21.547 -21.281 4.988 1 96.62 96 ILE A CA 1
ATOM 743 C C . ILE A 1 96 ? 22.078 -21.797 3.658 1 96.62 96 ILE A C 1
ATOM 745 O O . ILE A 1 96 ? 21.828 -21.203 2.607 1 96.62 96 ILE A O 1
ATOM 749 N N . ASP A 1 97 ? 22.797 -22.891 3.689 1 93.69 97 ASP A N 1
ATOM 750 C CA . ASP A 1 97 ? 23.328 -23.484 2.467 1 93.69 97 ASP A CA 1
ATOM 751 C C . ASP A 1 97 ? 22.219 -23.922 1.522 1 93.69 97 ASP A C 1
ATOM 753 O O . ASP A 1 97 ? 22.328 -23.75 0.306 1 93.69 97 ASP A O 1
ATOM 757 N N . LEU A 1 98 ? 21.219 -24.469 2.088 1 93.81 98 LEU A N 1
ATOM 758 C CA . LEU A 1 98 ? 20.078 -24.875 1.292 1 93.81 98 LEU A CA 1
ATOM 759 C C . LEU A 1 98 ? 19.406 -23.688 0.621 1 93.81 98 LEU A C 1
ATOM 761 O O . LEU A 1 98 ? 19.047 -23.75 -0.556 1 93.81 98 LEU A O 1
ATOM 765 N N . TYR A 1 99 ? 19.219 -22.641 1.361 1 95.62 99 TYR A N 1
ATOM 766 C CA . TYR A 1 99 ? 18.625 -21.422 0.812 1 95.62 99 TYR A CA 1
ATOM 767 C C . TYR A 1 99 ? 19.422 -20.938 -0.388 1 95.62 99 TYR A C 1
ATOM 769 O O . TYR A 1 99 ? 18.859 -20.625 -1.437 1 95.62 99 TYR A O 1
ATOM 777 N N . PHE A 1 100 ? 20.766 -20.766 -0.232 1 94.06 100 PHE A N 1
ATOM 778 C CA . PHE A 1 100 ? 21.609 -20.172 -1.264 1 94.06 100 PHE A CA 1
ATOM 779 C C . PHE A 1 100 ? 21.734 -21.109 -2.463 1 94.06 100 PHE A C 1
ATOM 781 O O . PHE A 1 100 ? 22.062 -20.672 -3.566 1 94.06 100 PHE A O 1
ATOM 788 N N . SER A 1 101 ? 21.406 -22.375 -2.277 1 91.25 101 SER A N 1
ATOM 789 C CA . SER A 1 101 ? 21.469 -23.328 -3.379 1 91.25 101 SER A CA 1
ATOM 790 C C . SER A 1 101 ? 20.172 -23.359 -4.172 1 91.25 101 SER A C 1
ATOM 792 O O . SER A 1 101 ? 20.188 -23.562 -5.387 1 91.25 101 SER A O 1
ATOM 794 N N . VAL A 1 102 ? 19.078 -23.141 -3.508 1 91.06 102 VAL A N 1
ATOM 795 C CA . VAL A 1 102 ? 17.797 -23.406 -4.152 1 91.06 102 VAL A CA 1
ATOM 796 C C . VAL A 1 102 ? 17.125 -22.094 -4.527 1 91.06 102 VAL A C 1
ATOM 798 O O . VAL A 1 102 ? 16.688 -21.922 -5.668 1 91.06 102 VAL A O 1
ATOM 801 N N . VAL A 1 103 ? 16.984 -21.125 -3.625 1 93.5 103 VAL A N 1
ATOM 802 C CA . VAL A 1 103 ? 16.156 -19.938 -3.801 1 93.5 103 VAL A CA 1
ATOM 803 C C . VAL A 1 103 ? 17.016 -18.797 -4.344 1 93.5 103 VAL A C 1
ATOM 805 O O . VAL A 1 103 ? 16.609 -18.109 -5.293 1 93.5 103 VAL A O 1
ATOM 808 N N . HIS A 1 104 ? 18.219 -18.578 -3.812 1 94.75 104 HIS A N 1
ATOM 809 C CA . HIS A 1 104 ? 19.047 -17.406 -4.051 1 94.75 104 HIS A CA 1
ATOM 810 C C . HIS A 1 104 ? 19.375 -17.25 -5.531 1 94.75 104 HIS A C 1
ATOM 812 O O . HIS A 1 104 ? 19.359 -16.141 -6.062 1 94.75 104 HIS A O 1
ATOM 818 N N . PRO A 1 105 ? 19.656 -18.312 -6.27 1 92.75 105 PRO A N 1
ATOM 819 C CA . PRO A 1 105 ? 20.031 -18.125 -7.676 1 92.75 105 PRO A CA 1
ATOM 820 C C . PRO A 1 105 ? 18.922 -17.453 -8.484 1 92.75 105 PRO A C 1
ATOM 822 O O . PRO A 1 105 ? 19.188 -16.547 -9.289 1 92.75 105 PRO A O 1
ATOM 825 N N . GLY A 1 106 ? 17.688 -17.875 -8.273 1 93.31 106 GLY A N 1
ATOM 826 C CA . GLY A 1 106 ? 16.562 -17.328 -9.023 1 93.31 106 GLY A CA 1
ATOM 827 C C . GLY A 1 106 ? 15.961 -16.094 -8.375 1 93.31 106 GLY A C 1
ATOM 828 O O . GLY A 1 106 ? 15.117 -15.414 -8.977 1 93.31 106 GLY A O 1
ATOM 829 N N . PHE A 1 107 ? 16.406 -15.789 -7.156 1 95.88 107 PHE A N 1
ATOM 830 C CA . PHE A 1 107 ? 15.898 -14.656 -6.391 1 95.88 107 PHE A CA 1
ATOM 831 C C . PHE A 1 107 ? 17.031 -13.969 -5.629 1 95.88 107 PHE A C 1
ATOM 833 O O . PHE A 1 107 ? 17.047 -13.969 -4.395 1 95.88 107 PHE A O 1
ATOM 840 N N . PRO A 1 108 ? 17.906 -13.297 -6.406 1 96.5 108 PRO A N 1
ATOM 841 C CA . PRO A 1 108 ? 19.156 -12.773 -5.844 1 96.5 108 PRO A CA 1
ATOM 842 C C . PRO A 1 108 ? 18.953 -11.438 -5.129 1 96.5 108 PRO A C 1
ATOM 844 O O . PRO A 1 108 ? 19.531 -10.43 -5.535 1 96.5 108 PRO A O 1
ATOM 847 N N . ILE A 1 109 ? 18.312 -11.461 -4.012 1 96.88 109 ILE A N 1
ATOM 848 C CA . ILE A 1 109 ? 18 -10.227 -3.291 1 96.88 109 ILE A CA 1
ATOM 849 C C . ILE A 1 109 ? 18.922 -10.102 -2.07 1 96.88 109 ILE A C 1
ATOM 851 O O . ILE A 1 109 ? 18.781 -9.164 -1.281 1 96.88 109 ILE A O 1
ATOM 855 N N . ILE A 1 110 ? 19.797 -11.062 -1.845 1 95.06 110 ILE A N 1
ATOM 856 C CA . ILE A 1 110 ? 20.781 -11.039 -0.77 1 95.06 110 ILE A CA 1
ATOM 857 C C . ILE A 1 110 ? 22.188 -11.156 -1.355 1 95.06 110 ILE A C 1
ATOM 859 O O . ILE A 1 110 ? 22.406 -11.891 -2.322 1 95.06 110 ILE A O 1
ATOM 863 N N . GLN A 1 111 ? 23.109 -10.422 -0.77 1 91 111 GLN A N 1
ATOM 864 C CA . GLN A 1 111 ? 24.516 -10.602 -1.118 1 91 111 GLN A CA 1
ATOM 865 C C . GLN A 1 111 ? 25.109 -11.781 -0.366 1 91 111 GLN A C 1
ATOM 867 O O . GLN A 1 111 ? 25.422 -11.68 0.825 1 91 111 GLN A O 1
ATOM 872 N N . LYS A 1 112 ? 25.375 -12.828 -1.117 1 91.75 112 LYS A N 1
ATOM 873 C CA . LYS A 1 112 ? 25.766 -14.094 -0.512 1 91.75 112 LYS A CA 1
ATOM 874 C C . LYS A 1 112 ? 27.047 -13.945 0.295 1 91.75 112 LYS A C 1
ATOM 876 O O . LYS A 1 112 ? 27.125 -14.391 1.443 1 91.75 112 LYS A O 1
ATOM 881 N N . HIS A 1 113 ? 28.078 -13.281 -0.278 1 86.75 113 HIS A N 1
ATOM 882 C CA . HIS A 1 113 ? 29.375 -13.172 0.382 1 86.75 113 HIS A CA 1
ATOM 883 C C . HIS A 1 113 ? 29.266 -12.375 1.68 1 86.75 113 HIS A C 1
ATOM 885 O O . HIS A 1 113 ? 29.859 -12.75 2.693 1 86.75 113 HIS A O 1
ATOM 891 N N . VAL A 1 114 ? 28.516 -11.367 1.62 1 85.75 114 VAL A N 1
ATOM 892 C CA . VAL A 1 114 ? 28.328 -10.531 2.805 1 85.75 114 VAL A CA 1
ATOM 893 C C . VAL A 1 114 ? 27.547 -11.305 3.865 1 85.75 114 VAL A C 1
ATOM 895 O O . VAL A 1 114 ? 27.875 -11.25 5.051 1 85.75 114 VAL A O 1
ATOM 898 N N . PHE A 1 115 ? 26.594 -12.016 3.455 1 91.75 115 PHE A N 1
ATOM 899 C CA . PHE A 1 115 ? 25.75 -12.797 4.355 1 91.75 115 PHE A CA 1
ATOM 900 C C . PHE A 1 115 ? 26.578 -13.883 5.047 1 91.75 115 PHE A C 1
ATOM 902 O O . PHE A 1 115 ? 26.484 -14.055 6.266 1 91.75 115 PHE A O 1
ATOM 909 N N . MET A 1 116 ? 27.391 -14.57 4.281 1 91.31 116 MET A N 1
ATOM 910 C CA . MET A 1 116 ? 28.172 -15.68 4.816 1 91.31 116 MET A CA 1
ATOM 911 C C . MET A 1 116 ? 29.266 -15.18 5.766 1 91.31 116 MET A C 1
ATOM 913 O O . MET A 1 116 ? 29.531 -15.797 6.797 1 91.31 116 MET A O 1
ATOM 917 N N . GLU A 1 117 ? 29.828 -14.078 5.391 1 88.44 117 GLU A N 1
ATOM 918 C CA . GLU A 1 117 ? 30.828 -13.477 6.27 1 88.44 117 GLU A CA 1
ATOM 919 C C . GLU A 1 117 ? 30.219 -13.062 7.605 1 88.44 117 GLU A C 1
ATOM 921 O O . GLU A 1 117 ? 30.812 -13.305 8.664 1 88.44 117 GLU A O 1
ATOM 926 N N . LYS A 1 118 ? 29.094 -12.469 7.496 1 89.38 118 LYS A N 1
ATOM 927 C CA . LYS A 1 118 ? 28.391 -12.039 8.703 1 89.38 118 LYS A CA 1
ATOM 928 C C . LYS A 1 118 ? 28.016 -13.234 9.578 1 89.38 118 LYS A C 1
ATOM 930 O O . LYS A 1 118 ? 28.156 -13.188 10.805 1 89.38 118 LYS A O 1
ATOM 935 N N . TYR A 1 119 ? 27.562 -14.281 8.984 1 92.44 119 TYR A N 1
ATOM 936 C CA . TYR A 1 119 ? 27.125 -15.469 9.719 1 92.44 119 TYR A CA 1
ATOM 937 C C . TYR A 1 119 ? 28.312 -16.156 10.391 1 92.44 119 TYR A C 1
ATOM 939 O O . TYR A 1 119 ? 28.188 -16.688 11.492 1 92.44 119 TYR A O 1
ATOM 947 N N . GLU A 1 120 ? 29.438 -16.172 9.703 1 92.06 120 GLU A N 1
ATOM 948 C CA . GLU A 1 120 ? 30.641 -16.781 10.258 1 92.06 120 GLU A CA 1
ATOM 949 C C . GLU A 1 120 ? 31.156 -16.016 11.461 1 92.06 120 GLU A C 1
ATOM 951 O O . GLU A 1 120 ? 31.703 -16.594 12.398 1 92.06 120 GLU A O 1
ATOM 956 N N . ARG A 1 121 ? 30.953 -14.766 11.438 1 91.94 121 ARG A N 1
ATOM 957 C CA . ARG A 1 121 ? 31.344 -13.961 12.602 1 91.94 121 ARG A CA 1
ATOM 958 C C . ARG A 1 121 ? 30.359 -14.156 13.742 1 91.94 121 ARG A C 1
ATOM 960 O O . ARG A 1 121 ? 30.734 -14.633 14.82 1 91.94 121 ARG A O 1
ATOM 967 N N . SER A 1 122 ? 29.109 -13.711 13.461 1 93.62 122 SER A N 1
ATOM 968 C CA . SER A 1 122 ? 28.062 -13.914 14.461 1 93.62 122 SER A CA 1
ATOM 969 C C . SER A 1 122 ? 26.672 -13.727 13.867 1 93.62 122 SER A C 1
ATOM 971 O O . SER A 1 122 ? 26.406 -12.727 13.195 1 93.62 122 SER A O 1
ATOM 973 N N . TYR A 1 123 ? 25.812 -14.688 14.203 1 93.56 123 TYR A N 1
ATOM 974 C CA . TYR A 1 123 ? 24.438 -14.57 13.734 1 93.56 123 TYR A CA 1
ATOM 975 C C . TYR A 1 123 ? 23.734 -13.383 14.383 1 93.56 123 TYR A C 1
ATOM 977 O O . TYR A 1 123 ? 22.688 -12.938 13.914 1 93.56 123 TYR A O 1
ATOM 985 N N . ARG A 1 124 ? 24.281 -12.812 15.453 1 93 124 ARG A N 1
ATOM 986 C CA . ARG A 1 124 ? 23.688 -11.703 16.203 1 93 124 ARG A CA 1
ATOM 987 C C . ARG A 1 124 ? 23.797 -10.398 15.422 1 93 124 ARG A C 1
ATOM 989 O O . ARG A 1 124 ? 23.141 -9.414 15.758 1 93 124 ARG A O 1
ATOM 996 N N . GLU A 1 125 ? 24.547 -10.422 14.32 1 89.75 125 GLU A N 1
ATOM 997 C CA . GLU A 1 125 ? 24.734 -9.227 13.508 1 89.75 125 GLU A CA 1
ATOM 998 C C . GLU A 1 125 ? 23.594 -9.062 12.5 1 89.75 125 GLU A C 1
ATOM 1000 O O . GLU A 1 125 ? 23.422 -7.996 11.906 1 89.75 125 GLU A O 1
ATOM 1005 N N . PHE A 1 126 ? 22.797 -10.094 12.422 1 92.38 126 PHE A N 1
ATOM 1006 C CA . PHE A 1 126 ? 21.734 -10.07 11.43 1 92.38 126 PHE A CA 1
ATOM 1007 C C . PHE A 1 126 ? 20.484 -9.406 12 1 92.38 126 PHE A C 1
ATOM 1009 O O . PHE A 1 126 ? 20.266 -9.43 13.211 1 92.38 126 PHE A O 1
ATOM 1016 N N . SER A 1 127 ? 19.734 -8.742 11.078 1 93.81 127 SER A N 1
ATOM 1017 C CA . SER A 1 127 ? 18.359 -8.453 11.422 1 93.81 127 SER A CA 1
ATOM 1018 C C . SER A 1 127 ? 17.578 -9.734 11.719 1 93.81 127 SER A C 1
ATOM 1020 O O . SER A 1 127 ? 17.562 -10.656 10.898 1 93.81 127 SER A O 1
ATOM 1022 N N . PRO A 1 128 ? 16.938 -9.789 12.836 1 96.5 128 PRO A N 1
ATOM 1023 C CA . PRO A 1 128 ? 16.266 -11.031 13.219 1 96.5 128 PRO A CA 1
ATOM 1024 C C . PRO A 1 128 ? 15.25 -11.5 12.172 1 96.5 128 PRO A C 1
ATOM 1026 O O . PRO A 1 128 ? 15.227 -12.688 11.82 1 96.5 128 PRO A O 1
ATOM 1029 N N . PRO A 1 129 ? 14.383 -10.633 11.672 1 96.62 129 PRO A N 1
ATOM 1030 C CA . PRO A 1 129 ? 13.422 -11.125 10.688 1 96.62 129 PRO A CA 1
ATOM 1031 C C . PRO A 1 129 ? 14.094 -11.68 9.438 1 96.62 129 PRO A C 1
ATOM 1033 O O . PRO A 1 129 ? 13.602 -12.641 8.844 1 96.62 129 PRO A O 1
ATOM 1036 N N . LEU A 1 130 ? 15.203 -11.164 8.969 1 96.81 130 LEU A N 1
ATOM 1037 C CA . LEU A 1 130 ? 15.891 -11.68 7.789 1 96.81 130 LEU A CA 1
ATOM 1038 C C . LEU A 1 130 ? 16.453 -13.07 8.055 1 96.81 130 LEU A C 1
ATOM 1040 O O . LEU A 1 130 ? 16.312 -13.969 7.227 1 96.81 130 LEU A O 1
ATOM 1044 N N . LEU A 1 131 ? 17.125 -13.195 9.211 1 97.31 131 LEU A N 1
ATOM 1045 C CA . LEU A 1 131 ? 17.672 -14.492 9.594 1 97.31 131 LEU A CA 1
ATOM 1046 C C . LEU A 1 131 ? 16.562 -15.547 9.648 1 97.31 131 LEU A C 1
ATOM 1048 O O . LEU A 1 131 ? 16.719 -16.641 9.086 1 97.31 131 LEU A O 1
ATOM 1052 N N . ALA A 1 132 ? 15.5 -15.203 10.273 1 97.31 132 ALA A N 1
ATOM 1053 C CA . ALA A 1 132 ? 14.375 -16.125 10.422 1 97.31 132 ALA A CA 1
ATOM 1054 C C . ALA A 1 132 ? 13.742 -16.438 9.062 1 97.31 132 ALA A C 1
ATOM 1056 O O . ALA A 1 132 ? 13.312 -17.562 8.82 1 97.31 132 ALA A O 1
ATOM 1057 N N . ALA A 1 133 ? 13.633 -15.438 8.203 1 96.25 133 ALA A N 1
ATOM 1058 C CA . ALA A 1 133 ? 13.031 -15.625 6.883 1 96.25 133 ALA A CA 1
ATOM 1059 C C . ALA A 1 133 ? 13.852 -16.594 6.035 1 96.25 133 ALA A C 1
ATOM 1061 O O . ALA A 1 133 ? 13.297 -17.422 5.312 1 96.25 133 ALA A O 1
ATOM 1062 N N . VAL A 1 134 ? 15.172 -16.484 6.086 1 97.06 134 VAL A N 1
ATOM 1063 C CA . VAL A 1 134 ? 16.047 -17.375 5.348 1 97.06 134 VAL A CA 1
ATOM 1064 C C . VAL A 1 134 ? 15.859 -18.812 5.844 1 97.06 134 VAL A C 1
ATOM 1066 O O . VAL A 1 134 ? 15.758 -19.75 5.047 1 97.06 134 VAL A O 1
ATOM 1069 N N . TYR A 1 135 ? 15.773 -18.984 7.176 1 97.38 135 TYR A N 1
ATOM 1070 C CA . TYR A 1 135 ? 15.594 -20.297 7.758 1 97.38 135 TYR A CA 1
ATOM 1071 C C . TYR A 1 135 ? 14.258 -20.906 7.344 1 97.38 135 TYR A C 1
ATOM 1073 O O . TYR A 1 135 ? 14.195 -22.047 6.891 1 97.38 135 TYR A O 1
ATOM 1081 N N . ILE A 1 136 ? 13.188 -20.141 7.461 1 95.19 136 ILE A N 1
ATOM 1082 C CA . ILE A 1 136 ? 11.844 -20.688 7.289 1 95.19 136 ILE A CA 1
ATOM 1083 C C . ILE A 1 136 ? 11.641 -21.109 5.832 1 95.19 136 ILE A C 1
ATOM 1085 O O . ILE A 1 136 ? 10.977 -22.109 5.555 1 95.19 136 ILE A O 1
ATOM 1089 N N . ILE A 1 137 ? 12.117 -20.391 4.902 1 93.75 137 ILE A N 1
ATOM 1090 C CA . ILE A 1 137 ? 11.953 -20.734 3.496 1 93.75 137 ILE A CA 1
ATOM 1091 C C . ILE A 1 137 ? 12.789 -21.984 3.184 1 93.75 137 ILE A C 1
ATOM 1093 O O . ILE A 1 137 ? 12.367 -22.844 2.402 1 93.75 137 ILE A O 1
ATOM 1097 N N . ALA A 1 138 ? 13.961 -22.094 3.783 1 95.06 138 ALA A N 1
ATOM 1098 C CA . ALA A 1 138 ? 14.859 -23.219 3.537 1 95.06 138 ALA A CA 1
ATOM 1099 C C . ALA A 1 138 ? 14.273 -24.516 4.086 1 95.06 138 ALA A C 1
ATOM 1101 O O . ALA A 1 138 ? 14.516 -25.594 3.535 1 95.06 138 ALA A O 1
ATOM 1102 N N . ILE A 1 139 ? 13.492 -24.438 5.133 1 94.19 139 ILE A N 1
ATOM 1103 C CA . ILE A 1 139 ? 12.906 -25.609 5.773 1 94.19 139 ILE A CA 1
ATOM 1104 C C . ILE A 1 139 ? 12.008 -26.344 4.777 1 94.19 139 ILE A C 1
ATOM 1106 O O . ILE A 1 139 ? 11.789 -27.547 4.902 1 94.19 139 ILE A O 1
ATOM 1110 N N . ASN A 1 140 ? 11.523 -25.656 3.773 1 89.31 140 ASN A N 1
ATOM 1111 C CA . ASN A 1 140 ? 10.68 -26.266 2.76 1 89.31 140 ASN A CA 1
ATOM 1112 C C . ASN A 1 140 ? 11.414 -27.391 2.025 1 89.31 140 ASN A C 1
ATOM 1114 O O . ASN A 1 140 ? 10.781 -28.297 1.479 1 89.31 140 ASN A O 1
ATOM 1118 N N . TRP A 1 141 ? 12.758 -27.406 2.025 1 90.94 141 TRP A N 1
ATOM 1119 C CA . TRP A 1 141 ? 13.555 -28.422 1.342 1 90.94 141 TRP A CA 1
ATOM 1120 C C . TRP A 1 141 ? 14.305 -29.281 2.344 1 90.94 141 TRP A C 1
ATOM 1122 O O . TRP A 1 141 ? 15.344 -29.859 2.021 1 90.94 141 TRP A O 1
ATOM 1132 N N . TRP A 1 142 ? 13.727 -29.297 3.549 1 92.12 142 TRP A N 1
ATOM 1133 C CA . TRP A 1 142 ? 14.312 -30.078 4.633 1 92.12 142 TRP A CA 1
ATOM 1134 C C . TRP A 1 142 ? 14.508 -31.531 4.211 1 92.12 142 TRP A C 1
ATOM 1136 O O . TRP A 1 142 ? 15.586 -32.094 4.414 1 92.12 142 TRP A O 1
ATOM 1146 N N . ASP A 1 143 ? 13.555 -32.125 3.559 1 87.81 143 ASP A N 1
ATOM 1147 C CA . ASP A 1 143 ? 13.547 -33.562 3.234 1 87.81 143 ASP A CA 1
ATOM 1148 C C . ASP A 1 143 ? 14.445 -33.844 2.031 1 87.81 143 ASP A C 1
ATOM 1150 O O . ASP A 1 143 ? 14.82 -35 1.796 1 87.81 143 ASP A O 1
ATOM 1154 N N . GLN A 1 144 ? 14.773 -32.875 1.299 1 83.19 144 GLN A N 1
ATOM 1155 C CA . GLN A 1 144 ? 15.602 -33.031 0.109 1 83.19 144 GLN A CA 1
ATOM 1156 C C . GLN A 1 144 ? 17.078 -33.031 0.461 1 83.19 144 GLN A C 1
ATOM 1158 O O . GLN A 1 144 ? 17.922 -33.469 -0.333 1 83.19 144 GLN A O 1
ATOM 1163 N N . SER A 1 145 ? 17.344 -32.562 1.634 1 87.94 145 SER A N 1
ATOM 1164 C CA . SER A 1 145 ? 18.734 -32.562 2.1 1 87.94 145 SER A CA 1
ATOM 1165 C C . SER A 1 145 ? 19.094 -33.875 2.742 1 87.94 145 SER A C 1
ATOM 1167 O O . SER A 1 145 ? 18.391 -34.375 3.633 1 87.94 145 SER A O 1
ATOM 1169 N N . GLU A 1 146 ? 20.188 -34.375 2.309 1 87.25 146 GLU A N 1
ATOM 1170 C CA . GLU A 1 146 ? 20.625 -35.656 2.852 1 87.25 146 GLU A CA 1
ATOM 1171 C C . GLU A 1 146 ? 20.984 -35.531 4.332 1 87.25 146 GLU A C 1
ATOM 1173 O O . GLU A 1 146 ? 20.719 -36.469 5.109 1 87.25 146 GLU A O 1
ATOM 1178 N N . GLU A 1 147 ? 21.453 -34.406 4.668 1 90.12 147 GLU A N 1
ATOM 1179 C CA . GLU A 1 147 ? 21.891 -34.188 6.039 1 90.12 147 GLU A CA 1
ATOM 1180 C C . GLU A 1 147 ? 20.719 -33.969 6.977 1 90.12 147 GLU A C 1
ATOM 1182 O O . GLU A 1 147 ? 20.766 -34.375 8.148 1 90.12 147 GLU A O 1
ATOM 1187 N N . LEU A 1 148 ? 19.703 -33.438 6.422 1 92.69 148 LEU A N 1
ATOM 1188 C CA . LEU A 1 148 ? 18.609 -33 7.277 1 92.69 148 LEU A CA 1
ATOM 1189 C C . LEU A 1 148 ? 17.469 -34.031 7.211 1 92.69 148 LEU A C 1
ATOM 1191 O O . LEU A 1 148 ? 16.688 -34.156 8.164 1 92.69 148 LEU A O 1
ATOM 1195 N N . ALA A 1 149 ? 17.672 -34.812 6.199 1 88.88 149 ALA A N 1
ATOM 1196 C CA . ALA A 1 149 ? 16.578 -35.75 6.004 1 88.88 149 ALA A CA 1
ATOM 1197 C C . ALA A 1 149 ? 16.5 -36.75 7.164 1 88.88 149 ALA A C 1
ATOM 1199 O O . ALA A 1 149 ? 17.516 -37.25 7.617 1 88.88 149 ALA A O 1
ATOM 1200 N N . GLY A 1 150 ? 15.445 -36.906 7.863 1 89.31 150 GLY A N 1
ATOM 1201 C CA . GLY A 1 150 ? 15.258 -37.875 8.953 1 89.31 150 GLY A CA 1
ATOM 1202 C C . GLY A 1 150 ? 15.32 -37.219 10.32 1 89.31 150 GLY A C 1
ATOM 1203 O O . GLY A 1 150 ? 14.961 -37.844 11.328 1 89.31 150 GLY A O 1
ATOM 1204 N N . LYS A 1 151 ? 15.984 -36.094 10.305 1 93.62 151 LYS A N 1
ATOM 1205 C CA . LYS A 1 151 ? 16.031 -35.375 11.57 1 93.62 151 LYS A CA 1
ATOM 1206 C C . LYS A 1 151 ? 14.727 -34.656 11.844 1 93.62 151 LYS A C 1
ATOM 1208 O O . LYS A 1 151 ? 13.938 -34.406 10.922 1 93.62 151 LYS A O 1
ATOM 1213 N N . PRO A 1 152 ? 14.539 -34.5 13.094 1 93.94 152 PRO A N 1
ATOM 1214 C CA . PRO A 1 152 ? 13.305 -33.75 13.398 1 93.94 152 PRO A CA 1
ATOM 1215 C C . PRO A 1 152 ? 13.32 -32.344 12.867 1 93.94 152 PRO A C 1
ATOM 1217 O O . PRO A 1 152 ? 14.32 -31.625 13.016 1 93.94 152 PRO A O 1
ATOM 1220 N N . ARG A 1 153 ? 12.266 -31.906 12.281 1 94.38 153 ARG A N 1
ATOM 1221 C CA . ARG A 1 153 ? 12.125 -30.562 11.734 1 94.38 153 ARG A CA 1
ATOM 1222 C C . ARG A 1 153 ? 11.977 -29.531 12.844 1 94.38 153 ARG A C 1
ATOM 1224 O O . ARG A 1 153 ? 11.391 -29.812 13.891 1 94.38 153 ARG A O 1
ATOM 1231 N N . PRO A 1 154 ? 12.484 -28.297 12.625 1 95.62 154 PRO A N 1
ATOM 1232 C CA . PRO A 1 154 ? 12.258 -27.219 13.586 1 95.62 154 PRO A CA 1
ATOM 1233 C C . PRO A 1 154 ? 10.789 -26.797 13.656 1 95.62 154 PRO A C 1
ATOM 1235 O O . PRO A 1 154 ? 10 -27.125 12.773 1 95.62 154 PRO A O 1
ATOM 1238 N N . ASN A 1 155 ? 10.461 -26.141 14.758 1 95.31 155 ASN A N 1
ATOM 1239 C CA . ASN A 1 155 ? 9.102 -25.656 14.953 1 95.31 155 ASN A CA 1
ATOM 1240 C C . ASN A 1 155 ? 8.781 -24.484 14.031 1 95.31 155 ASN A C 1
ATOM 1242 O O . ASN A 1 155 ? 9.023 -23.328 14.391 1 95.31 155 ASN A O 1
ATOM 1246 N N . VAL A 1 156 ? 8.141 -24.719 12.945 1 92.94 156 VAL A N 1
ATOM 1247 C CA . VAL A 1 156 ? 7.871 -23.75 11.898 1 92.94 156 VAL A CA 1
ATOM 1248 C C . VAL A 1 156 ? 6.871 -22.703 12.406 1 92.94 156 VAL A C 1
ATOM 1250 O O . VAL A 1 156 ? 6.996 -21.516 12.102 1 92.94 156 VAL A O 1
ATOM 1253 N N . LYS A 1 157 ? 5.922 -23.109 13.164 1 89.56 157 LYS A N 1
ATOM 1254 C CA . LYS A 1 157 ? 4.902 -22.203 13.688 1 89.56 157 LYS A CA 1
ATOM 1255 C C . LYS A 1 157 ? 5.52 -21.141 14.609 1 89.56 157 LYS A C 1
ATOM 1257 O O . LYS A 1 157 ? 5.172 -19.969 14.531 1 89.56 157 LYS A O 1
ATOM 1262 N N . GLU A 1 158 ? 6.379 -21.625 15.438 1 93.94 158 GLU A N 1
ATOM 1263 C CA . GLU A 1 158 ? 7.066 -20.703 16.344 1 93.94 158 GLU A CA 1
ATOM 1264 C C . GLU A 1 158 ? 7.957 -19.734 15.57 1 93.94 158 GLU A C 1
ATOM 1266 O O . GLU A 1 158 ? 8.023 -18.547 15.898 1 93.94 158 GLU A O 1
ATOM 1271 N N . LEU A 1 159 ? 8.68 -20.219 14.586 1 94.38 159 LEU A N 1
ATOM 1272 C CA . LEU A 1 159 ? 9.539 -19.391 13.75 1 94.38 159 LEU A CA 1
ATOM 1273 C C . LEU A 1 159 ? 8.711 -18.344 13.008 1 94.38 159 LEU A C 1
ATOM 1275 O O . LEU A 1 159 ? 9.125 -17.188 12.891 1 94.38 159 LEU A O 1
ATOM 1279 N N . GLU A 1 160 ? 7.566 -18.734 12.508 1 90.12 160 GLU A N 1
ATOM 1280 C CA . GLU A 1 160 ? 6.676 -17.828 11.805 1 90.12 160 GLU A CA 1
ATOM 1281 C C . GLU A 1 160 ? 6.203 -16.703 12.727 1 90.12 160 GLU A C 1
ATOM 1283 O O . GLU A 1 160 ? 6.141 -15.539 12.32 1 90.12 160 GLU A O 1
ATOM 1288 N N . SER A 1 161 ? 5.832 -17.062 13.914 1 88.25 161 SER A N 1
ATOM 1289 C CA . SER A 1 161 ? 5.387 -16.062 14.891 1 88.25 161 SER A CA 1
ATOM 1290 C C . SER A 1 161 ? 6.492 -15.062 15.203 1 88.25 161 SER A C 1
ATOM 1292 O O . SER A 1 161 ? 6.234 -13.867 15.336 1 88.25 161 SER A O 1
ATOM 1294 N N . LEU A 1 162 ? 7.703 -15.547 15.305 1 93.31 162 LEU A N 1
ATOM 1295 C CA . LEU A 1 162 ? 8.844 -14.688 15.602 1 93.31 162 LEU A CA 1
ATOM 1296 C C . LEU A 1 162 ? 9.141 -13.758 14.43 1 93.31 162 LEU A C 1
ATOM 1298 O O . LEU A 1 162 ? 9.5 -12.594 14.633 1 93.31 162 LEU A O 1
ATOM 1302 N N . ILE A 1 163 ? 9.055 -14.25 13.211 1 93.25 163 ILE A N 1
ATOM 1303 C CA . ILE A 1 163 ? 9.305 -13.422 12.039 1 93.25 163 ILE A CA 1
ATOM 1304 C C . ILE A 1 163 ? 8.289 -12.281 11.977 1 93.25 163 ILE A C 1
ATOM 1306 O O . ILE A 1 163 ? 8.656 -11.133 11.719 1 93.25 163 ILE A O 1
ATOM 1310 N N . ARG A 1 164 ? 7.055 -12.586 12.219 1 88 164 ARG A N 1
ATOM 1311 C CA . ARG A 1 164 ? 6.004 -11.578 12.156 1 88 164 ARG A CA 1
ATOM 1312 C C . ARG A 1 164 ? 6.219 -10.5 13.211 1 88 164 ARG A C 1
ATOM 1314 O O . ARG A 1 164 ? 6.125 -9.305 12.922 1 88 164 ARG A O 1
ATOM 1321 N N . ALA A 1 165 ? 6.543 -10.945 14.375 1 89.56 165 ALA A N 1
ATOM 1322 C CA . ALA A 1 165 ? 6.754 -10 15.477 1 89.56 165 ALA A CA 1
ATOM 1323 C C . ALA A 1 165 ? 7.977 -9.125 15.219 1 89.56 165 ALA A C 1
ATOM 1325 O O . ALA A 1 165 ? 7.93 -7.91 15.414 1 89.56 165 ALA A O 1
ATOM 1326 N N . THR A 1 166 ? 9.062 -9.727 14.836 1 94.44 166 THR A N 1
ATOM 1327 C CA . THR A 1 166 ? 10.305 -8.984 14.641 1 94.44 166 THR A CA 1
ATOM 1328 C C . THR A 1 166 ? 10.219 -8.109 13.398 1 94.44 166 THR A C 1
ATOM 1330 O O . THR A 1 166 ? 10.836 -7.039 13.344 1 94.44 166 THR A O 1
ATOM 1333 N N . LEU A 1 167 ? 9.492 -8.586 12.383 1 93.19 167 LEU A N 1
ATOM 1334 C CA . LEU A 1 167 ? 9.312 -7.766 11.188 1 93.19 167 LEU A CA 1
ATOM 1335 C C . LEU A 1 167 ? 8.516 -6.508 11.508 1 93.19 167 LEU A C 1
ATOM 1337 O O . LEU A 1 167 ? 8.836 -5.422 11.016 1 93.19 167 LEU A O 1
ATOM 1341 N N . ASP A 1 168 ? 7.508 -6.664 12.305 1 89.38 168 ASP A N 1
ATOM 1342 C CA . ASP A 1 168 ? 6.715 -5.512 12.727 1 89.38 168 ASP A CA 1
ATOM 1343 C C . ASP A 1 168 ? 7.586 -4.48 13.438 1 89.38 168 ASP A C 1
ATOM 1345 O O . ASP A 1 168 ? 7.441 -3.275 13.211 1 89.38 168 ASP A O 1
ATOM 1349 N N . GLU A 1 169 ? 8.453 -4.906 14.227 1 90.81 169 GLU A N 1
ATOM 1350 C CA . GLU A 1 169 ? 9.359 -4.004 14.938 1 90.81 169 GLU A CA 1
ATOM 1351 C C . GLU A 1 169 ? 10.352 -3.357 13.977 1 90.81 169 GLU A C 1
ATOM 1353 O O . GLU A 1 169 ? 10.672 -2.172 14.102 1 90.81 169 GLU A O 1
ATOM 1358 N N . ALA A 1 170 ? 10.812 -4.145 13.016 1 92.75 170 ALA A N 1
ATOM 1359 C CA . ALA A 1 170 ? 11.805 -3.664 12.062 1 92.75 170 ALA A CA 1
ATOM 1360 C C . ALA A 1 170 ? 11.227 -2.572 11.172 1 92.75 170 ALA A C 1
ATOM 1362 O O . ALA A 1 170 ? 11.969 -1.76 10.609 1 92.75 170 ALA A O 1
ATOM 1363 N N . THR A 1 171 ? 9.953 -2.49 11.062 1 91.69 171 THR A N 1
ATOM 1364 C CA . THR A 1 171 ? 9.32 -1.489 10.203 1 91.69 171 THR A CA 1
ATOM 1365 C C . THR A 1 171 ? 9.539 -0.087 10.766 1 91.69 171 THR A C 1
ATOM 1367 O O . THR A 1 171 ? 9.414 0.903 10.039 1 91.69 171 THR A O 1
ATOM 1370 N N . PHE A 1 172 ? 9.859 0.05 12.055 1 90.38 172 PHE A N 1
ATOM 1371 C CA . PHE A 1 172 ? 10.109 1.346 12.672 1 90.38 172 PHE A CA 1
ATOM 1372 C C . PHE A 1 172 ? 11.516 1.832 12.367 1 90.38 172 PHE A C 1
ATOM 1374 O O . PHE A 1 172 ? 11.828 3.012 12.547 1 90.38 172 PHE A O 1
ATOM 1381 N N . ARG A 1 173 ? 12.344 0.981 11.945 1 93.44 173 ARG A N 1
ATOM 1382 C CA . ARG A 1 173 ? 13.695 1.283 11.492 1 93.44 173 ARG A CA 1
ATOM 1383 C C . ARG A 1 173 ? 14.023 0.54 10.203 1 93.44 173 ARG A C 1
ATOM 1385 O O . ARG A 1 173 ? 14.922 -0.304 10.18 1 93.44 173 ARG A O 1
ATOM 1392 N N . PRO A 1 174 ? 13.32 0.892 9.219 1 93.38 174 PRO A N 1
ATOM 1393 C CA . PRO A 1 174 ? 13.422 0.11 7.98 1 93.38 174 PRO A CA 1
ATOM 1394 C C . PRO A 1 174 ? 14.805 0.183 7.344 1 93.38 174 PRO A C 1
ATOM 1396 O O . PRO A 1 174 ? 15.406 1.261 7.273 1 93.38 174 PRO A O 1
ATOM 1399 N N . LYS A 1 175 ? 15.305 -0.908 6.988 1 95.75 175 LYS A N 1
ATOM 1400 C CA . LYS A 1 175 ? 16.531 -1.103 6.227 1 95.75 175 LYS A CA 1
ATOM 1401 C C . LYS A 1 175 ? 16.312 -2.033 5.039 1 95.75 175 LYS A C 1
ATOM 1403 O O . LYS A 1 175 ? 15.203 -2.543 4.848 1 95.75 175 LYS A O 1
ATOM 1408 N N . LEU A 1 176 ? 17.312 -2.168 4.199 1 96.75 176 LEU A N 1
ATOM 1409 C CA . LEU A 1 176 ? 17.172 -3.076 3.068 1 96.75 176 LEU A CA 1
ATOM 1410 C C . LEU A 1 176 ? 16.844 -4.488 3.541 1 96.75 176 LEU A C 1
ATOM 1412 O O . LEU A 1 176 ? 16.094 -5.215 2.879 1 96.75 176 LEU A O 1
ATOM 1416 N N . SER A 1 177 ? 17.391 -4.855 4.711 1 96.5 177 SER A N 1
ATOM 1417 C CA . SER A 1 177 ? 17.156 -6.184 5.273 1 96.5 177 SER A CA 1
ATOM 1418 C C . SER A 1 177 ? 15.688 -6.398 5.602 1 96.5 177 SER A C 1
ATOM 1420 O O . SER A 1 177 ? 15.195 -7.523 5.543 1 96.5 177 SER A O 1
ATOM 1422 N N . THR A 1 178 ? 14.953 -5.32 5.973 1 96.62 178 THR A N 1
ATOM 1423 C CA . THR A 1 178 ? 13.523 -5.418 6.254 1 96.62 178 THR A CA 1
ATOM 1424 C C . THR A 1 178 ? 12.75 -5.816 5 1 96.62 178 THR A C 1
ATOM 1426 O O . THR A 1 178 ? 11.859 -6.668 5.059 1 96.62 178 THR A O 1
ATOM 1429 N N . ILE A 1 179 ? 13.109 -5.211 3.883 1 97.38 179 ILE A N 1
ATOM 1430 C CA . ILE A 1 179 ? 12.477 -5.527 2.607 1 97.38 179 ILE A CA 1
ATOM 1431 C C . ILE A 1 179 ? 12.812 -6.965 2.207 1 97.38 179 ILE A C 1
ATOM 1433 O O . ILE A 1 179 ? 11.945 -7.707 1.743 1 97.38 179 ILE A O 1
ATOM 1437 N N . GLN A 1 180 ? 14.07 -7.328 2.393 1 97.62 180 GLN A N 1
ATOM 1438 C CA . GLN A 1 180 ? 14.508 -8.68 2.08 1 97.62 180 GLN A CA 1
ATOM 1439 C C . GLN A 1 180 ? 13.719 -9.719 2.871 1 97.62 180 GLN A C 1
ATOM 1441 O O . GLN A 1 180 ? 13.219 -10.695 2.307 1 97.62 180 GLN A O 1
ATOM 1446 N N . ALA A 1 181 ? 13.602 -9.453 4.148 1 97 181 ALA A N 1
ATOM 1447 C CA . ALA A 1 181 ? 12.875 -10.375 5.023 1 97 181 ALA A CA 1
ATOM 1448 C C . ALA A 1 181 ? 11.414 -10.477 4.605 1 97 181 ALA A C 1
ATOM 1450 O O . ALA A 1 181 ? 10.859 -11.578 4.531 1 97 181 ALA A O 1
ATOM 1451 N N . GLY A 1 182 ? 10.789 -9.305 4.344 1 96.12 182 GLY A N 1
ATOM 1452 C CA . GLY A 1 182 ? 9.398 -9.305 3.928 1 96.12 182 GLY A CA 1
ATOM 1453 C C . GLY A 1 182 ? 9.164 -10.039 2.619 1 96.12 182 GLY A C 1
ATOM 1454 O O . GLY A 1 182 ? 8.18 -10.766 2.475 1 96.12 182 GLY A O 1
ATOM 1455 N N . LEU A 1 183 ? 10.016 -9.891 1.679 1 96.81 183 LEU A N 1
ATOM 1456 C CA . LEU A 1 183 ? 9.898 -10.547 0.382 1 96.81 183 LEU A CA 1
ATOM 1457 C C . LEU A 1 183 ? 10.039 -12.055 0.522 1 96.81 183 LEU A C 1
ATOM 1459 O O . LEU A 1 183 ? 9.297 -12.812 -0.106 1 96.81 183 LEU A O 1
ATOM 1463 N N . LEU A 1 184 ? 10.984 -12.461 1.323 1 95.81 184 LEU A N 1
ATOM 1464 C CA . LEU A 1 184 ? 11.18 -13.891 1.529 1 95.81 184 LEU A CA 1
ATOM 1465 C C . LEU A 1 184 ? 9.992 -14.5 2.262 1 95.81 184 LEU A C 1
ATOM 1467 O O . LEU A 1 184 ? 9.539 -15.594 1.918 1 95.81 184 LEU A O 1
ATOM 1471 N N . LEU A 1 185 ? 9.531 -13.797 3.25 1 93.44 185 LEU A N 1
ATOM 1472 C CA . LEU A 1 185 ? 8.367 -14.273 3.988 1 93.44 185 LEU A CA 1
ATOM 1473 C C . LEU A 1 185 ? 7.164 -14.438 3.064 1 93.44 185 LEU A C 1
ATOM 1475 O O . LEU A 1 185 ? 6.352 -15.344 3.244 1 93.44 185 LEU A O 1
ATOM 1479 N N . SER A 1 186 ? 7.055 -13.578 2.092 1 93.38 186 SER A N 1
ATOM 1480 C CA . SER A 1 186 ? 5.938 -13.602 1.157 1 93.38 186 SER A CA 1
ATOM 1481 C C . SER A 1 186 ? 6 -14.828 0.25 1 93.38 186 SER A C 1
ATOM 1483 O O . SER A 1 186 ? 5.012 -15.18 -0.396 1 93.38 186 SER A O 1
ATOM 1485 N N . GLN A 1 187 ? 7.129 -15.492 0.181 1 92.88 187 GLN A N 1
ATOM 1486 C CA . GLN A 1 187 ? 7.301 -16.656 -0.693 1 92.88 187 GLN A CA 1
ATOM 1487 C C . GLN A 1 187 ? 6.984 -17.953 0.043 1 92.88 187 GLN A C 1
ATOM 1489 O O . GLN A 1 187 ? 6.902 -19.016 -0.573 1 92.88 187 GLN A O 1
ATOM 1494 N N . ARG A 1 188 ? 6.809 -17.859 1.337 1 84.25 188 ARG A N 1
ATOM 1495 C CA . ARG A 1 188 ? 6.5 -19.078 2.088 1 84.25 188 ARG A CA 1
ATOM 1496 C C . ARG A 1 188 ? 5.129 -19.625 1.706 1 84.25 188 ARG A C 1
ATOM 1498 O O . ARG A 1 188 ? 4.262 -18.875 1.244 1 84.25 188 ARG A O 1
ATOM 1505 N N . PRO A 1 189 ? 4.992 -20.938 1.957 1 75.25 189 PRO A N 1
ATOM 1506 C CA . PRO A 1 189 ? 3.656 -21.484 1.73 1 75.25 189 PRO A CA 1
ATOM 1507 C C . PRO A 1 189 ? 2.588 -20.828 2.598 1 75.25 189 PRO A C 1
ATOM 1509 O O . PRO A 1 189 ? 2.797 -20.625 3.799 1 75.25 189 PRO A O 1
ATOM 1512 N N . GLU A 1 190 ? 1.503 -20.297 2.166 1 70.94 190 GLU A N 1
ATOM 1513 C CA . GLU A 1 190 ? 0.397 -19.625 2.842 1 70.94 190 GLU A CA 1
ATOM 1514 C C . GLU A 1 190 ? 0.787 -18.203 3.268 1 70.94 190 GLU A C 1
ATOM 1516 O O . GLU A 1 190 ? 0.135 -17.609 4.125 1 70.94 190 GLU A O 1
ATOM 1521 N N . GLY A 1 191 ? 1.974 -17.797 2.768 1 65.88 191 GLY A N 1
ATOM 1522 C CA . GLY A 1 191 ? 2.459 -16.469 3.137 1 65.88 191 GLY A CA 1
ATOM 1523 C C . GLY A 1 191 ? 1.962 -15.375 2.215 1 65.88 191 GLY A C 1
ATOM 1524 O O . GLY A 1 191 ? 2.314 -14.211 2.385 1 65.88 191 GLY A O 1
ATOM 1525 N N . ASP A 1 192 ? 1.22 -15.742 1.27 1 64.75 192 ASP A N 1
ATOM 1526 C CA . ASP A 1 192 ? 0.904 -14.766 0.227 1 64.75 192 ASP A CA 1
ATOM 1527 C C . ASP A 1 192 ? -0.264 -13.875 0.641 1 64.75 192 ASP A C 1
ATOM 1529 O O . ASP A 1 192 ? -1.288 -13.828 -0.043 1 64.75 192 ASP A O 1
ATOM 1533 N N . GLN A 1 193 ? 0.122 -12.977 1.537 1 77.62 193 GLN A N 1
ATOM 1534 C CA . GLN A 1 193 ? -0.91 -12.023 1.932 1 77.62 193 GLN A CA 1
ATOM 1535 C C . GLN A 1 193 ? -0.771 -10.711 1.16 1 77.62 193 GLN A C 1
ATOM 1537 O O . GLN A 1 193 ? 0.341 -10.297 0.828 1 77.62 193 GLN A O 1
ATOM 1542 N N . TRP A 1 194 ? -1.879 -10.211 0.835 1 89.19 194 TRP A N 1
ATOM 1543 C CA . TRP A 1 194 ? -1.949 -9 0.03 1 89.19 194 TRP A CA 1
ATOM 1544 C C . TRP A 1 194 ? -1.53 -7.777 0.845 1 89.19 194 TRP A C 1
ATOM 1546 O O . TRP A 1 194 ? -0.694 -6.988 0.405 1 89.19 194 TRP A O 1
ATOM 1556 N N . ALA A 1 195 ? -1.976 -7.668 2.068 1 91.06 195 ALA A N 1
ATOM 1557 C CA . ALA A 1 195 ? -1.775 -6.465 2.871 1 91.06 195 ALA A CA 1
ATOM 1558 C C . ALA A 1 195 ? -0.3 -6.27 3.207 1 91.06 195 ALA A C 1
ATOM 1560 O O . ALA A 1 195 ? 0.231 -5.164 3.078 1 91.06 195 ALA A O 1
ATOM 1561 N N . PRO A 1 196 ? 0.41 -7.32 3.5 1 92.06 196 PRO A N 1
ATOM 1562 C CA . PRO A 1 196 ? 1.84 -7.148 3.768 1 92.06 196 PRO A CA 1
ATOM 1563 C C . PRO A 1 196 ? 2.617 -6.672 2.541 1 92.06 196 PRO A C 1
ATOM 1565 O O . PRO A 1 196 ? 3.627 -5.98 2.678 1 92.06 196 PRO A O 1
ATOM 1568 N N . THR A 1 197 ? 2.172 -7.094 1.391 1 94.88 197 THR A N 1
ATOM 1569 C CA . THR A 1 197 ? 2.828 -6.645 0.169 1 94.88 197 THR A CA 1
ATOM 1570 C C . THR A 1 197 ? 2.746 -5.125 0.042 1 94.88 197 THR A C 1
ATOM 1572 O O . THR A 1 197 ? 3.732 -4.473 -0.309 1 94.88 197 THR A O 1
ATOM 1575 N N . ALA A 1 198 ? 1.59 -4.586 0.321 1 96.25 198 ALA A N 1
ATOM 1576 C CA . ALA A 1 198 ? 1.422 -3.137 0.264 1 96.25 198 ALA A CA 1
ATOM 1577 C C . ALA A 1 198 ? 2.328 -2.439 1.275 1 96.25 198 ALA A C 1
ATOM 1579 O O . ALA A 1 198 ? 2.883 -1.375 0.991 1 96.25 198 ALA A O 1
ATOM 1580 N N . GLN A 1 199 ? 2.408 -2.971 2.391 1 95.38 199 GLN A N 1
ATOM 1581 C CA . GLN A 1 199 ? 3.285 -2.43 3.424 1 95.38 199 GLN A CA 1
ATOM 1582 C C . GLN A 1 199 ? 4.738 -2.402 2.957 1 95.38 199 GLN A C 1
ATOM 1584 O O . GLN A 1 199 ? 5.457 -1.432 3.201 1 95.38 199 GLN A O 1
ATOM 1589 N N . LEU A 1 200 ? 5.16 -3.48 2.326 1 96.62 200 LEU A N 1
ATOM 1590 C CA . LEU A 1 200 ? 6.523 -3.555 1.819 1 96.62 200 LEU A CA 1
ATOM 1591 C C . LEU A 1 200 ? 6.766 -2.49 0.755 1 96.62 200 LEU A C 1
ATOM 1593 O O . LEU A 1 200 ? 7.848 -1.902 0.694 1 96.62 200 LEU A O 1
ATOM 1597 N N . VAL A 1 201 ? 5.785 -2.279 -0.087 1 97.69 201 VAL A N 1
ATOM 1598 C CA . VAL A 1 201 ? 5.918 -1.251 -1.114 1 97.69 201 VAL A CA 1
ATOM 1599 C C . VAL A 1 201 ? 6.105 0.115 -0.458 1 97.69 201 VAL A C 1
ATOM 1601 O O . VAL A 1 201 ? 6.965 0.897 -0.874 1 97.69 201 VAL A O 1
ATOM 1604 N N . ALA A 1 202 ? 5.316 0.383 0.567 1 97.44 202 ALA A N 1
ATOM 1605 C CA . ALA A 1 202 ? 5.426 1.652 1.281 1 97.44 202 ALA A CA 1
ATOM 1606 C C . ALA A 1 202 ? 6.801 1.8 1.93 1 97.44 202 ALA A C 1
ATOM 1608 O O . ALA A 1 202 ? 7.395 2.881 1.902 1 97.44 202 ALA A O 1
ATOM 1609 N N . LEU A 1 203 ? 7.293 0.757 2.521 1 96.88 203 LEU A N 1
ATOM 1610 C CA . LEU A 1 203 ? 8.633 0.772 3.105 1 96.88 203 LEU A CA 1
ATOM 1611 C C . LEU A 1 203 ? 9.688 0.995 2.031 1 96.88 203 LEU A C 1
ATOM 1613 O O . LEU A 1 203 ? 10.688 1.677 2.271 1 96.88 203 LEU A O 1
ATOM 1617 N N . GLY A 1 204 ? 9.477 0.333 0.876 1 97.75 204 GLY A N 1
ATOM 1618 C CA . GLY A 1 204 ? 10.367 0.577 -0.246 1 97.75 204 GLY A CA 1
ATOM 1619 C C . GLY A 1 204 ? 10.461 2.041 -0.632 1 97.75 204 GLY A C 1
ATOM 1620 O O . GLY A 1 204 ? 11.539 2.539 -0.955 1 97.75 204 GLY A O 1
ATOM 1621 N N . HIS A 1 205 ? 9.344 2.74 -0.563 1 97.25 205 HIS A N 1
ATOM 1622 C CA . HIS A 1 205 ? 9.336 4.172 -0.84 1 97.25 205 HIS A CA 1
ATOM 1623 C C . HIS A 1 205 ? 10.125 4.941 0.21 1 97.25 205 HIS A C 1
ATOM 1625 O O . HIS A 1 205 ? 10.812 5.91 -0.115 1 97.25 205 HIS A O 1
ATOM 1631 N N . GLU A 1 206 ? 9.969 4.508 1.438 1 96.12 206 GLU A N 1
ATOM 1632 C CA . GLU A 1 206 ? 10.688 5.16 2.527 1 96.12 206 GLU A CA 1
ATOM 1633 C C . GLU A 1 206 ? 12.195 5.031 2.344 1 96.12 206 GLU A C 1
ATOM 1635 O O . GLU A 1 206 ? 12.953 5.941 2.699 1 96.12 206 GLU A O 1
ATOM 1640 N N . LEU A 1 207 ? 12.594 3.947 1.768 1 97.25 207 LEU A N 1
ATOM 1641 C CA . LEU A 1 207 ? 14.008 3.678 1.552 1 97.25 207 LEU A CA 1
ATOM 1642 C C . LEU A 1 207 ? 14.469 4.219 0.2 1 97.25 207 LEU A C 1
ATOM 1644 O O . LEU A 1 207 ? 15.648 4.133 -0.143 1 97.25 207 LEU A O 1
ATOM 1648 N N . GLY A 1 208 ? 13.609 4.746 -0.569 1 97.62 208 GLY A N 1
ATOM 1649 C CA . GLY A 1 208 ? 13.938 5.324 -1.863 1 97.62 208 GLY A CA 1
ATOM 1650 C C . GLY A 1 208 ? 14.18 4.285 -2.938 1 97.62 208 GLY A C 1
ATOM 1651 O O . GLY A 1 208 ? 14.906 4.539 -3.902 1 97.62 208 GLY A O 1
ATOM 1652 N N . LEU A 1 209 ? 13.562 3.113 -2.801 1 98.19 209 LEU A N 1
ATOM 1653 C CA . LEU A 1 209 ? 13.812 2.033 -3.75 1 98.19 209 LEU A CA 1
ATOM 1654 C C . LEU A 1 209 ? 13.133 2.318 -5.086 1 98.19 209 LEU A C 1
ATOM 1656 O O . LEU A 1 209 ? 13.484 1.712 -6.105 1 98.19 209 LEU A O 1
ATOM 1660 N N . HIS A 1 210 ? 12.117 3.16 -5.176 1 98.12 210 HIS A N 1
ATOM 1661 C CA . HIS A 1 210 ? 11.406 3.473 -6.414 1 98.12 210 HIS A CA 1
ATOM 1662 C C . HIS A 1 210 ? 12.188 4.48 -7.254 1 98.12 210 HIS A C 1
ATOM 1664 O O . HIS A 1 210 ? 11.812 4.766 -8.391 1 98.12 210 HIS A O 1
ATOM 1670 N N . LEU A 1 211 ? 13.297 4.992 -6.719 1 98 211 LEU A N 1
ATOM 1671 C CA . LEU A 1 211 ? 14.07 6.047 -7.367 1 98 211 LEU A CA 1
ATOM 1672 C C . LEU A 1 211 ? 15.203 5.461 -8.203 1 98 211 LEU A C 1
ATOM 1674 O O . LEU A 1 211 ? 15.562 4.293 -8.039 1 98 211 LEU A O 1
ATOM 1678 N N . ASP A 1 212 ? 15.711 6.211 -9.133 1 97.5 212 ASP A N 1
ATOM 1679 C CA . ASP A 1 212 ? 16.891 5.867 -9.906 1 97.5 212 ASP A CA 1
ATOM 1680 C C . ASP A 1 212 ? 18.172 6.145 -9.109 1 97.5 212 ASP A C 1
ATOM 1682 O O . ASP A 1 212 ? 18.547 7.301 -8.914 1 97.5 212 ASP A O 1
ATOM 1686 N N . CYS A 1 213 ? 18.875 5.121 -8.68 1 96.75 213 CYS A N 1
ATOM 1687 C CA . CYS A 1 213 ? 20.047 5.312 -7.832 1 96.75 213 CYS A CA 1
ATOM 1688 C C . CYS A 1 213 ? 21.328 5.234 -8.648 1 96.75 213 CYS A C 1
ATOM 1690 O O . CYS A 1 213 ? 22.406 5.031 -8.094 1 96.75 213 CYS A O 1
ATOM 1692 N N . THR A 1 214 ? 21.297 5.348 -9.945 1 95.62 214 THR A N 1
ATOM 1693 C CA . THR A 1 214 ? 22.422 5.195 -10.844 1 95.62 214 THR A CA 1
ATOM 1694 C C . THR A 1 214 ? 23.547 6.156 -10.461 1 95.62 214 THR A C 1
ATOM 1696 O O . THR A 1 214 ? 24.734 5.789 -10.5 1 95.62 214 THR A O 1
ATOM 1699 N N . HIS A 1 215 ? 23.234 7.348 -10.055 1 94.56 215 HIS A N 1
ATOM 1700 C CA . HIS A 1 215 ? 24.25 8.367 -9.805 1 94.56 215 HIS A CA 1
ATOM 1701 C C . HIS A 1 215 ? 24.375 8.672 -8.32 1 94.56 215 HIS A C 1
ATOM 1703 O O . HIS A 1 215 ? 24.922 9.703 -7.938 1 94.56 215 HIS A O 1
ATOM 1709 N N . TRP A 1 216 ? 23.844 7.809 -7.512 1 96.19 216 TRP A N 1
ATOM 1710 C CA . TRP A 1 216 ? 23.922 8.031 -6.074 1 96.19 216 TRP A CA 1
ATOM 1711 C C . TRP A 1 216 ? 25.344 7.848 -5.559 1 96.19 216 TRP A C 1
ATOM 1713 O O . TRP A 1 216 ? 26.078 7.004 -6.062 1 96.19 216 TRP A O 1
ATOM 1723 N N . LYS A 1 217 ? 25.75 8.602 -4.598 1 94.31 217 LYS A N 1
ATOM 1724 C CA . LYS A 1 217 ? 27.047 8.484 -3.945 1 94.31 217 LYS A CA 1
ATOM 1725 C C . LYS A 1 217 ? 27.031 7.398 -2.871 1 94.31 217 LYS A C 1
ATOM 1727 O O . LYS A 1 217 ? 27.234 7.684 -1.689 1 94.31 217 LYS A O 1
ATOM 1732 N N . ILE A 1 218 ? 26.859 6.199 -3.262 1 93.94 218 ILE A N 1
ATOM 1733 C CA . ILE A 1 218 ? 26.891 4.996 -2.441 1 93.94 218 ILE A CA 1
ATOM 1734 C C . ILE A 1 218 ? 27.688 3.904 -3.156 1 93.94 218 ILE A C 1
ATOM 1736 O O . ILE A 1 218 ? 27.953 4.012 -4.352 1 93.94 218 ILE A O 1
ATOM 1740 N N . PRO A 1 219 ? 28.109 2.889 -2.434 1 92 219 PRO A N 1
ATOM 1741 C CA . PRO A 1 219 ? 28.906 1.834 -3.082 1 92 219 PRO A CA 1
ATOM 1742 C C . PRO A 1 219 ? 28.156 1.168 -4.234 1 92 219 PRO A C 1
ATOM 1744 O O . PRO A 1 219 ? 26.938 0.952 -4.145 1 92 219 PRO A O 1
ATOM 1747 N N . PRO A 1 220 ? 28.875 0.821 -5.27 1 91.44 220 PRO A N 1
ATOM 1748 C CA . PRO A 1 220 ? 28.234 0.225 -6.449 1 91.44 220 PRO A CA 1
ATOM 1749 C C . PRO A 1 220 ? 27.484 -1.062 -6.125 1 91.44 220 PRO A C 1
ATOM 1751 O O . PRO A 1 220 ? 26.438 -1.341 -6.73 1 91.44 220 PRO A O 1
ATOM 1754 N N . TRP A 1 221 ? 27.969 -1.844 -5.258 1 89.94 221 TRP A N 1
ATOM 1755 C CA . TRP A 1 221 ? 27.297 -3.096 -4.926 1 89.94 221 TRP A CA 1
ATOM 1756 C C . TRP A 1 221 ? 25.938 -2.834 -4.293 1 89.94 221 TRP A C 1
ATOM 1758 O O . TRP A 1 221 ? 25 -3.611 -4.477 1 89.94 221 TRP A O 1
ATOM 1768 N N . GLU A 1 222 ? 25.844 -1.779 -3.467 1 93.69 222 GLU A N 1
ATOM 1769 C CA . GLU A 1 222 ? 24.562 -1.433 -2.883 1 93.69 222 GLU A CA 1
ATOM 1770 C C . GLU A 1 222 ? 23.578 -0.962 -3.953 1 93.69 222 GLU A C 1
ATOM 1772 O O . GLU A 1 222 ? 22.375 -1.221 -3.859 1 93.69 222 GLU A O 1
ATOM 1777 N N . LYS A 1 223 ? 24.125 -0.186 -4.941 1 95.94 223 LYS A N 1
ATOM 1778 C CA . LYS A 1 223 ? 23.266 0.237 -6.043 1 95.94 223 LYS A CA 1
ATOM 1779 C C . LYS A 1 223 ? 22.625 -0.965 -6.738 1 95.94 223 LYS A C 1
ATOM 1781 O O . LYS A 1 223 ? 21.438 -0.962 -7.027 1 95.94 223 LYS A O 1
ATOM 1786 N N . GLY A 1 224 ? 23.516 -1.963 -7.004 1 96.25 224 GLY A N 1
ATOM 1787 C CA . GLY A 1 224 ? 23.016 -3.182 -7.609 1 96.25 224 GLY A CA 1
ATOM 1788 C C . GLY A 1 224 ? 21.984 -3.891 -6.754 1 96.25 224 GLY A C 1
ATOM 1789 O O . GLY A 1 224 ? 20.953 -4.359 -7.262 1 96.25 224 GLY A O 1
ATOM 1790 N N . LEU A 1 225 ? 22.203 -3.982 -5.488 1 96 225 LEU A N 1
ATOM 1791 C CA . LEU A 1 225 ? 21.281 -4.633 -4.566 1 96 225 LEU A CA 1
ATOM 1792 C C . LEU A 1 225 ? 19.953 -3.887 -4.512 1 96 225 LEU A C 1
ATOM 1794 O O . LEU A 1 225 ? 18.891 -4.508 -4.52 1 96 225 LEU A O 1
ATOM 1798 N N . ARG A 1 226 ? 20 -2.537 -4.418 1 97.75 226 ARG A N 1
ATOM 1799 C CA . ARG A 1 226 ? 18.797 -1.718 -4.379 1 97.75 226 ARG A CA 1
ATOM 1800 C C . ARG A 1 226 ? 17.938 -1.941 -5.625 1 97.75 226 ARG A C 1
ATOM 1802 O O . ARG A 1 226 ? 16.719 -2.047 -5.531 1 97.75 226 ARG A O 1
ATOM 1809 N N . LYS A 1 227 ? 18.594 -1.993 -6.734 1 98.12 227 LYS A N 1
ATOM 1810 C CA . LYS A 1 227 ? 17.875 -2.225 -7.988 1 98.12 227 LYS A CA 1
ATOM 1811 C C . LYS A 1 227 ? 17.219 -3.602 -8 1 98.12 227 LYS A C 1
ATOM 1813 O O . LYS A 1 227 ? 16.062 -3.738 -8.406 1 98.12 227 LYS A O 1
ATOM 1818 N N . ARG A 1 228 ? 17.922 -4.637 -7.629 1 98.31 228 ARG A N 1
ATOM 1819 C CA . ARG A 1 228 ? 17.375 -5.988 -7.574 1 98.31 228 ARG A CA 1
ATOM 1820 C C . ARG A 1 228 ? 16.203 -6.066 -6.59 1 98.31 228 ARG A C 1
ATOM 1822 O O . ARG A 1 228 ? 15.188 -6.699 -6.879 1 98.31 228 ARG A O 1
ATOM 1829 N N . LEU A 1 229 ? 16.328 -5.391 -5.469 1 98.44 229 LEU A N 1
ATOM 1830 C CA . LEU A 1 229 ? 15.266 -5.379 -4.473 1 98.44 229 LEU A CA 1
ATOM 1831 C C . LEU A 1 229 ? 14.031 -4.645 -5.004 1 98.44 229 LEU A C 1
ATOM 1833 O O . LEU A 1 229 ? 12.906 -5.078 -4.781 1 98.44 229 LEU A O 1
ATOM 1837 N N . ALA A 1 230 ? 14.281 -3.525 -5.648 1 98.69 230 ALA A N 1
ATOM 1838 C CA . ALA A 1 230 ? 13.172 -2.76 -6.219 1 98.69 230 ALA A CA 1
ATOM 1839 C C . ALA A 1 230 ? 12.383 -3.6 -7.215 1 98.69 230 ALA A C 1
ATOM 1841 O O . ALA A 1 230 ? 11.148 -3.639 -7.16 1 98.69 230 ALA A O 1
ATOM 1842 N N . TRP A 1 231 ? 13.039 -4.277 -8.031 1 98.81 231 TRP A N 1
ATOM 1843 C CA . TRP A 1 231 ? 12.359 -5.074 -9.047 1 98.81 231 TRP A CA 1
ATOM 1844 C C . TRP A 1 231 ? 11.703 -6.309 -8.43 1 98.81 231 TRP A C 1
ATOM 1846 O O . TRP A 1 231 ? 10.648 -6.754 -8.883 1 98.81 231 TRP A O 1
ATOM 1856 N N . ALA A 1 232 ? 12.383 -6.93 -7.418 1 98.44 232 ALA A N 1
ATOM 1857 C CA . ALA A 1 232 ? 11.742 -8.023 -6.691 1 98.44 232 ALA A CA 1
ATOM 1858 C C . ALA A 1 232 ? 10.43 -7.559 -6.059 1 98.44 232 ALA A C 1
ATOM 1860 O O . ALA A 1 232 ? 9.438 -8.297 -6.07 1 98.44 232 ALA A O 1
ATOM 1861 N N . LEU A 1 233 ? 10.461 -6.363 -5.512 1 98.25 233 LEU A N 1
ATOM 1862 C CA . LEU A 1 233 ? 9.258 -5.773 -4.934 1 98.25 233 LEU A CA 1
ATOM 1863 C C . LEU A 1 233 ? 8.195 -5.535 -6.004 1 98.25 233 LEU A C 1
ATOM 1865 O O . LEU A 1 233 ? 7.012 -5.77 -5.773 1 98.25 233 LEU A O 1
ATOM 1869 N N . TYR A 1 234 ? 8.633 -5.031 -7.176 1 98.31 234 TYR A N 1
ATOM 1870 C CA . TYR A 1 234 ? 7.754 -4.832 -8.32 1 98.31 234 TYR A CA 1
ATOM 1871 C C . TYR A 1 234 ? 7.074 -6.137 -8.719 1 98.31 234 TYR A C 1
ATOM 1873 O O . TYR A 1 234 ? 5.859 -6.172 -8.93 1 98.31 234 TYR A O 1
ATOM 1881 N N . MET A 1 235 ? 7.836 -7.215 -8.766 1 97.94 235 MET A N 1
ATOM 1882 C CA . MET A 1 235 ? 7.309 -8.531 -9.109 1 97.94 235 MET A CA 1
ATOM 1883 C C . MET A 1 235 ? 6.273 -8.984 -8.086 1 97.94 235 MET A C 1
ATOM 1885 O O . MET A 1 235 ? 5.199 -9.469 -8.453 1 97.94 235 MET A O 1
ATOM 1889 N N . GLN A 1 236 ? 6.617 -8.82 -6.824 1 97.44 236 GLN A N 1
ATOM 1890 C CA . GLN A 1 236 ? 5.711 -9.227 -5.75 1 97.44 236 GLN A CA 1
ATOM 1891 C C . GLN A 1 236 ? 4.383 -8.484 -5.84 1 97.44 236 GLN A C 1
ATOM 1893 O O . GLN A 1 236 ? 3.318 -9.07 -5.648 1 97.44 236 GLN A O 1
ATOM 1898 N N . ASP A 1 237 ? 4.438 -7.207 -6.105 1 97.5 237 ASP A N 1
ATOM 1899 C CA . ASP A 1 237 ? 3.254 -6.355 -6.176 1 97.5 237 ASP A CA 1
ATOM 1900 C C . ASP A 1 237 ? 2.363 -6.75 -7.352 1 97.5 237 ASP A C 1
ATOM 1902 O O . ASP A 1 237 ? 1.149 -6.902 -7.195 1 97.5 237 ASP A O 1
ATOM 1906 N N . LYS A 1 238 ? 2.918 -6.938 -8.555 1 98.19 238 LYS A N 1
ATOM 1907 C CA . LYS A 1 238 ? 2.131 -7.18 -9.758 1 98.19 238 LYS A CA 1
ATOM 1908 C C . LYS A 1 238 ? 1.53 -8.586 -9.75 1 98.19 238 LYS A C 1
ATOM 1910 O O . LYS A 1 238 ? 0.348 -8.758 -10.047 1 98.19 238 LYS A O 1
ATOM 1915 N N . TRP A 1 239 ? 2.326 -9.57 -9.422 1 97.69 239 TRP A N 1
ATOM 1916 C CA . TRP A 1 239 ? 1.8 -10.93 -9.375 1 97.69 239 TRP A CA 1
ATOM 1917 C C . TRP A 1 239 ? 0.83 -11.102 -8.211 1 97.69 239 TRP A C 1
ATOM 1919 O O . TRP A 1 239 ? -0.129 -11.867 -8.305 1 97.69 239 TRP A O 1
ATOM 1929 N N . GLY A 1 240 ? 1.132 -10.359 -7.102 1 96.44 240 GLY A N 1
ATOM 1930 C CA . GLY A 1 240 ? 0.139 -10.336 -6.039 1 96.44 240 GLY A CA 1
ATOM 1931 C C . GLY A 1 240 ? -1.194 -9.766 -6.48 1 96.44 240 GLY A C 1
ATOM 1932 O O . GLY A 1 240 ? -2.252 -10.273 -6.094 1 96.44 240 GLY A O 1
ATOM 1933 N N . ALA A 1 241 ? -1.134 -8.719 -7.246 1 97.19 241 ALA A N 1
ATOM 1934 C CA . ALA A 1 241 ? -2.35 -8.109 -7.781 1 97.19 241 ALA A CA 1
ATOM 1935 C C . ALA A 1 241 ? -3.129 -9.109 -8.633 1 97.19 241 ALA A C 1
ATOM 1937 O O . ALA A 1 241 ? -4.359 -9.172 -8.555 1 97.19 241 ALA A O 1
ATOM 1938 N N . LEU A 1 242 ? -2.469 -9.898 -9.445 1 97.38 242 LEU A N 1
ATOM 1939 C CA . LEU A 1 242 ? -3.115 -10.906 -10.281 1 97.38 242 LEU A CA 1
ATOM 1940 C C . LEU A 1 242 ? -3.752 -12 -9.43 1 97.38 242 LEU A C 1
ATOM 1942 O O . LEU A 1 242 ? -4.914 -12.352 -9.633 1 97.38 242 LEU A O 1
ATOM 1946 N N . VAL A 1 243 ? -3.002 -12.5 -8.477 1 95.81 243 VAL A N 1
ATOM 1947 C CA . VAL A 1 243 ? -3.41 -13.633 -7.66 1 95.81 243 VAL A CA 1
ATOM 1948 C C . VAL A 1 243 ? -4.641 -13.266 -6.832 1 95.81 243 VAL A C 1
ATOM 1950 O O . VAL A 1 243 ? -5.586 -14.047 -6.73 1 95.81 243 VAL A O 1
ATOM 1953 N N . HIS A 1 244 ? -4.641 -12.055 -6.34 1 95.06 244 HIS A N 1
ATOM 1954 C CA . HIS A 1 244 ? -5.703 -11.656 -5.426 1 95.06 244 HIS A CA 1
ATOM 1955 C C . HIS A 1 244 ? -6.793 -10.875 -6.152 1 95.06 244 HIS A C 1
ATOM 1957 O O . HIS A 1 244 ? -7.883 -10.672 -5.617 1 95.06 244 HIS A O 1
ATOM 1963 N N . GLY A 1 245 ? -6.52 -10.5 -7.398 1 96.12 245 GLY A N 1
ATOM 1964 C CA . GLY A 1 245 ? -7.477 -9.703 -8.148 1 96.12 245 GLY A CA 1
ATOM 1965 C C . GLY A 1 245 ? -7.723 -8.336 -7.539 1 96.12 245 GLY A C 1
ATOM 1966 O O . GLY A 1 245 ? -8.867 -7.941 -7.316 1 96.12 245 GLY A O 1
ATOM 1967 N N . ARG A 1 246 ? -6.652 -7.656 -7.234 1 96.31 246 ARG A N 1
ATOM 1968 C CA . ARG A 1 246 ? -6.719 -6.352 -6.582 1 96.31 246 ARG A CA 1
ATOM 1969 C C . ARG A 1 246 ? -5.828 -5.34 -7.293 1 96.31 246 ARG A C 1
ATOM 1971 O O . ARG A 1 246 ? -4.922 -5.715 -8.039 1 96.31 246 ARG A O 1
ATOM 1978 N N . PRO A 1 247 ? -6.145 -3.99 -7.121 1 96.25 247 PRO A N 1
ATOM 1979 C CA . PRO A 1 247 ? -5.262 -2.982 -7.711 1 96.25 247 PRO A CA 1
ATOM 1980 C C . PRO A 1 247 ? -3.844 -3.039 -7.141 1 96.25 247 PRO A C 1
ATOM 1982 O O . PRO A 1 247 ? -3.666 -3.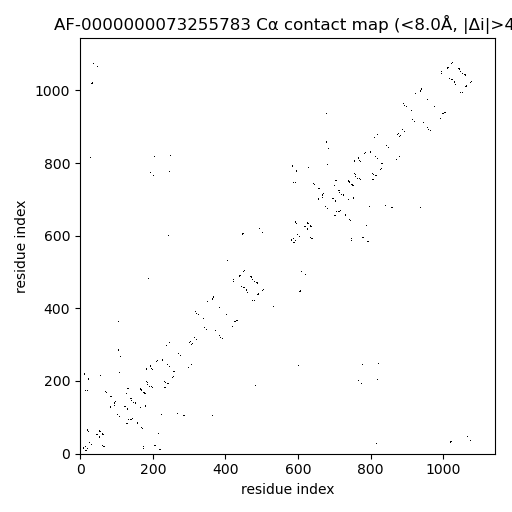15 -5.926 1 96.25 247 PRO A O 1
ATOM 1985 N N . SER A 1 248 ? -2.871 -3.021 -8.016 1 96.5 248 SER A N 1
ATOM 1986 C CA . SER A 1 248 ? -1.484 -3.029 -7.559 1 96.5 248 SER A CA 1
ATOM 1987 C C . SER A 1 248 ? -1.116 -1.708 -6.891 1 96.5 248 SER A C 1
ATOM 1989 O O . SER A 1 248 ? -1.915 -0.769 -6.875 1 96.5 248 SER A O 1
ATOM 1991 N N . HIS A 1 249 ? 0.084 -1.602 -6.281 1 96 249 HIS A N 1
ATOM 1992 C CA . HIS A 1 249 ? 0.462 -0.456 -5.461 1 96 249 HIS A CA 1
ATOM 1993 C C . HIS A 1 249 ? 1.618 0.315 -6.094 1 96 249 HIS A C 1
ATOM 1995 O O . HIS A 1 249 ? 1.938 1.425 -5.66 1 96 249 HIS A O 1
ATOM 2001 N N . ILE A 1 250 ? 2.281 -0.227 -7.035 1 97.06 250 ILE A N 1
ATOM 2002 C CA . ILE A 1 250 ? 3.375 0.457 -7.719 1 97.06 250 ILE A CA 1
ATOM 2003 C C . ILE A 1 250 ? 2.893 0.973 -9.078 1 97.06 250 ILE A C 1
ATOM 2005 O O . ILE A 1 250 ? 2.402 0.2 -9.898 1 97.06 250 ILE A O 1
ATOM 2009 N N . PHE A 1 251 ? 3.078 2.219 -9.289 1 94 251 PHE A N 1
ATOM 2010 C CA . PHE A 1 251 ? 2.592 2.84 -10.516 1 94 251 PHE A CA 1
ATOM 2011 C C . PHE A 1 251 ? 3.752 3.359 -11.359 1 94 251 PHE A C 1
ATOM 2013 O O . PHE A 1 251 ? 4.762 3.816 -10.82 1 94 251 PHE A O 1
ATOM 2020 N N . ALA A 1 252 ? 3.469 3.367 -12.625 1 94.75 252 ALA A N 1
ATOM 2021 C CA . ALA A 1 252 ? 4.508 3.754 -13.578 1 94.75 252 ALA A CA 1
ATOM 2022 C C . ALA A 1 252 ? 4.883 5.223 -13.414 1 94.75 252 ALA A C 1
ATOM 2024 O O . ALA A 1 252 ? 6.035 5.605 -13.633 1 94.75 252 ALA A O 1
ATOM 2025 N N . THR A 1 253 ? 3.986 6.051 -12.977 1 95.81 253 THR A N 1
ATOM 2026 C CA . THR A 1 253 ? 4.215 7.484 -12.867 1 95.81 253 THR A CA 1
ATOM 2027 C C . THR A 1 253 ? 5.227 7.789 -11.766 1 95.81 253 THR A C 1
ATOM 2029 O O . THR A 1 253 ? 5.82 8.867 -11.742 1 95.81 253 THR A O 1
ATOM 2032 N N . ASN A 1 254 ? 5.379 6.898 -10.828 1 96.88 254 ASN A N 1
ATOM 2033 C CA . ASN A 1 254 ? 6.309 7.09 -9.719 1 96.88 254 ASN A CA 1
ATOM 2034 C C . ASN A 1 254 ? 7.355 5.98 -9.664 1 96.88 254 ASN A C 1
ATOM 2036 O O . ASN A 1 254 ? 7.746 5.543 -8.578 1 96.88 254 ASN A O 1
ATOM 2040 N N . TRP A 1 255 ? 7.703 5.422 -10.805 1 97.69 255 TRP A N 1
ATOM 2041 C CA . TRP A 1 255 ? 8.703 4.363 -10.883 1 97.69 255 TRP A CA 1
ATOM 2042 C C . TRP A 1 255 ? 9.883 4.793 -11.742 1 97.69 255 TRP A C 1
ATOM 2044 O O . TRP A 1 255 ? 9.789 4.828 -12.969 1 97.69 255 TRP A O 1
ATOM 2054 N N . GLY A 1 256 ? 11.016 5.117 -11.094 1 97.38 256 GLY A N 1
ATOM 2055 C CA . GLY A 1 256 ? 12.188 5.586 -11.812 1 97.38 256 GLY A CA 1
ATOM 2056 C C . GLY A 1 256 ? 13.32 4.574 -11.828 1 97.38 256 GLY A C 1
ATOM 2057 O O . GLY A 1 256 ? 14.445 4.902 -12.211 1 97.38 256 GLY A O 1
ATOM 2058 N N . VAL A 1 257 ? 13.062 3.312 -11.422 1 98.25 257 VAL A N 1
ATOM 2059 C CA . VAL A 1 257 ? 14.102 2.293 -11.336 1 98.25 257 VAL A CA 1
ATOM 2060 C C . VAL A 1 257 ? 14.523 1.862 -12.734 1 98.25 257 VAL A C 1
ATOM 2062 O O . VAL A 1 257 ? 13.68 1.584 -13.594 1 98.25 257 VAL A O 1
ATOM 2065 N N . GLN A 1 258 ? 15.758 1.78 -12.984 1 97.94 258 GLN A N 1
ATOM 2066 C CA . GLN A 1 258 ? 16.297 1.413 -14.289 1 97.94 258 GLN A CA 1
ATOM 2067 C C . GLN A 1 258 ? 16.219 -0.094 -14.516 1 97.94 258 GLN A C 1
ATOM 2069 O O . GLN A 1 258 ? 16.203 -0.87 -13.555 1 97.94 258 GLN A O 1
ATOM 2074 N N . PRO A 1 259 ? 16.141 -0.541 -15.781 1 97.75 259 PRO A N 1
ATOM 2075 C CA . PRO A 1 259 ? 16.125 -1.979 -16.062 1 97.75 259 PRO A CA 1
ATOM 2076 C C . PRO A 1 259 ? 17.375 -2.686 -15.562 1 97.75 259 PRO A C 1
ATOM 2078 O O . PRO A 1 259 ? 18.453 -2.078 -15.508 1 97.75 259 PRO A O 1
ATOM 2081 N N . LEU A 1 260 ? 17.266 -3.912 -15.273 1 97.5 260 LEU A N 1
ATOM 2082 C CA . LEU A 1 260 ? 18.375 -4.715 -14.766 1 97.5 260 LEU A CA 1
ATOM 2083 C C . LEU A 1 260 ? 19.391 -4.973 -15.859 1 97.5 260 LEU A C 1
ATOM 2085 O O . LEU A 1 260 ? 19.031 -5.188 -17.016 1 97.5 260 LEU A O 1
ATOM 2089 N N . THR A 1 261 ? 20.641 -4.898 -15.469 1 95.5 261 THR A N 1
ATOM 2090 C CA . THR A 1 261 ? 21.766 -5.258 -16.328 1 95.5 261 THR A CA 1
ATOM 2091 C C . THR A 1 261 ? 22.688 -6.242 -15.625 1 95.5 261 THR A C 1
ATOM 2093 O O . THR A 1 261 ? 22.547 -6.488 -14.43 1 95.5 261 THR A O 1
ATOM 2096 N N . ALA A 1 262 ? 23.656 -6.832 -16.328 1 92.38 262 ALA A N 1
ATOM 2097 C CA . ALA A 1 262 ? 24.594 -7.805 -15.773 1 92.38 262 ALA A CA 1
ATOM 2098 C C . ALA A 1 262 ? 25.438 -7.188 -14.656 1 92.38 262 ALA A C 1
ATOM 2100 O O . ALA A 1 262 ? 25.828 -7.875 -13.711 1 92.38 262 ALA A O 1
ATOM 2101 N N . ASN A 1 263 ? 25.594 -5.879 -14.695 1 92.12 263 ASN A N 1
ATOM 2102 C CA . ASN A 1 263 ? 26.453 -5.18 -13.742 1 92.12 263 ASN A CA 1
ATOM 2103 C C . ASN A 1 263 ? 25.75 -4.988 -12.398 1 92.12 263 ASN A C 1
ATOM 2105 O O . ASN A 1 263 ? 26.391 -4.629 -11.406 1 92.12 263 ASN A O 1
ATOM 2109 N N . ASP A 1 264 ? 24.516 -5.277 -12.383 1 95.25 264 ASP A N 1
ATOM 2110 C CA . ASP A 1 264 ? 23.75 -5.086 -11.148 1 95.25 264 ASP A CA 1
ATOM 2111 C C . ASP A 1 264 ? 23.891 -6.289 -10.219 1 95.25 264 ASP A C 1
ATOM 2113 O O . ASP A 1 264 ? 23.484 -6.242 -9.062 1 95.25 264 ASP A O 1
ATOM 2117 N N . PHE A 1 265 ? 24.484 -7.398 -10.734 1 94.88 265 PHE A N 1
ATOM 2118 C CA . PHE A 1 265 ? 24.688 -8.617 -9.953 1 94.88 265 PHE A CA 1
ATOM 2119 C C . PHE A 1 265 ? 26.125 -8.703 -9.461 1 94.88 265 PHE A C 1
ATOM 2121 O O . PHE A 1 265 ? 27.047 -8.18 -10.094 1 94.88 265 PHE A O 1
ATOM 2128 N N . PRO A 1 266 ? 26.266 -9.305 -8.312 1 88.5 266 PRO A N 1
ATOM 2129 C CA . PRO A 1 266 ? 27.641 -9.438 -7.82 1 88.5 266 PRO A CA 1
ATOM 2130 C C . PRO A 1 266 ? 28.516 -10.266 -8.75 1 88.5 266 PRO A C 1
ATOM 2132 O O . PRO A 1 266 ? 28.031 -11.195 -9.406 1 88.5 266 PRO A O 1
ATOM 2135 N N . ASP A 1 267 ? 29.797 -9.977 -8.883 1 74.38 267 ASP A N 1
ATOM 2136 C CA . ASP A 1 267 ? 30.719 -10.633 -9.789 1 74.38 267 ASP A CA 1
ATOM 2137 C C . ASP A 1 267 ? 30.953 -12.086 -9.391 1 74.38 267 ASP A C 1
ATOM 2139 O O . ASP A 1 267 ? 30.922 -12.984 -10.242 1 74.38 267 ASP A O 1
ATOM 2143 N N . VAL A 1 268 ? 31.406 -12.32 -8.227 1 71.5 268 VAL A N 1
ATOM 2144 C CA . VAL A 1 268 ? 31.734 -13.703 -7.914 1 71.5 268 VAL A CA 1
ATOM 2145 C C . VAL A 1 268 ? 30.938 -14.172 -6.699 1 71.5 268 VAL A C 1
ATOM 2147 O O . VAL A 1 268 ? 31.156 -13.688 -5.586 1 71.5 268 VAL A O 1
ATOM 2150 N N . GLU A 1 269 ? 29.891 -15 -6.996 1 77.81 269 GLU A N 1
ATOM 2151 C CA . GLU A 1 269 ? 29.078 -15.523 -5.902 1 77.81 269 GLU A CA 1
ATOM 2152 C C . GLU A 1 269 ? 29.188 -17.047 -5.816 1 77.81 269 GLU A C 1
ATOM 2154 O O . GLU A 1 269 ? 28.422 -17.688 -5.102 1 77.81 269 GLU A O 1
ATOM 2159 N N . TRP A 1 270 ? 30.094 -17.641 -6.641 1 77.06 270 TRP A N 1
ATOM 2160 C CA . TRP A 1 270 ? 30.219 -19.094 -6.66 1 77.06 270 TRP A CA 1
ATOM 2161 C C . TRP A 1 270 ? 31.641 -19.516 -6.32 1 77.06 270 TRP A C 1
ATOM 2163 O O . TRP A 1 270 ? 32.562 -18.703 -6.32 1 77.06 270 TRP A O 1
ATOM 2173 N N . ASP A 1 271 ? 31.625 -20.703 -5.855 1 79.25 271 ASP A N 1
ATOM 2174 C CA . ASP A 1 271 ? 32.938 -21.328 -5.691 1 79.25 271 ASP A CA 1
ATOM 2175 C C . ASP A 1 271 ? 33.594 -21.578 -7.043 1 79.25 271 ASP A C 1
ATOM 2177 O O . ASP A 1 271 ? 33.062 -22.297 -7.887 1 79.25 271 ASP A O 1
ATOM 2181 N N . GLU A 1 272 ? 34.719 -20.969 -7.285 1 81.31 272 GLU A N 1
ATOM 2182 C CA . GLU A 1 272 ? 35.438 -21.078 -8.555 1 81.31 272 GLU A CA 1
ATOM 2183 C C . GLU A 1 272 ? 35.719 -22.547 -8.906 1 81.31 272 GLU A C 1
ATOM 2185 O O . GLU A 1 272 ? 35.844 -22.891 -10.086 1 81.31 272 GLU A O 1
ATOM 2190 N N . ASN A 1 273 ? 35.656 -23.344 -7.887 1 84.94 273 ASN A N 1
ATOM 2191 C CA . ASN A 1 273 ? 35.906 -24.766 -8.094 1 84.94 273 ASN A CA 1
ATOM 2192 C C . ASN A 1 273 ? 34.625 -25.562 -8.312 1 84.94 273 ASN A C 1
ATOM 2194 O O . ASN A 1 273 ? 34.688 -26.781 -8.406 1 84.94 273 ASN A O 1
ATOM 2198 N N . ASP A 1 274 ? 33.562 -24.906 -8.406 1 86.75 274 ASP A N 1
ATOM 2199 C CA . ASP A 1 274 ? 32.281 -25.578 -8.625 1 86.75 274 ASP A CA 1
ATOM 2200 C C . ASP A 1 274 ? 31.578 -25.031 -9.867 1 86.75 274 ASP A C 1
ATOM 2202 O O . ASP A 1 274 ? 30.719 -24.156 -9.766 1 86.75 274 ASP A O 1
ATOM 2206 N N . PRO A 1 275 ? 31.891 -25.609 -10.945 1 86.5 275 PRO A N 1
ATOM 2207 C CA . PRO A 1 275 ? 31.312 -25.125 -12.195 1 86.5 275 PRO A CA 1
ATOM 2208 C C . PRO A 1 275 ? 29.781 -25.25 -12.227 1 86.5 275 PRO A C 1
ATOM 2210 O O . PRO A 1 275 ? 29.109 -24.453 -12.883 1 86.5 275 PRO A O 1
ATOM 2213 N N . GLU A 1 276 ? 29.266 -26.203 -11.555 1 84.94 276 GLU A N 1
ATOM 2214 C CA . GLU A 1 276 ? 27.812 -26.391 -11.516 1 84.94 276 GLU A CA 1
ATOM 2215 C C . GLU A 1 276 ? 27.141 -25.234 -10.781 1 84.94 276 GLU A C 1
ATOM 2217 O O . GLU A 1 276 ? 26.078 -24.766 -11.195 1 84.94 276 GLU A O 1
ATOM 2222 N N . GLU A 1 277 ? 27.719 -24.859 -9.75 1 87.44 277 GLU A N 1
ATOM 2223 C CA . GLU A 1 277 ? 27.188 -23.734 -9 1 87.44 277 GLU A CA 1
ATOM 2224 C C . GLU A 1 277 ? 27.219 -22.453 -9.836 1 87.44 277 GLU A C 1
ATOM 2226 O O . GLU A 1 277 ? 26.297 -21.641 -9.766 1 87.44 277 GLU A O 1
ATOM 2231 N N . LYS A 1 278 ? 28.281 -22.328 -10.57 1 88.44 278 LYS A N 1
ATOM 2232 C CA . LYS A 1 278 ? 28.391 -21.172 -11.461 1 88.44 278 LYS A CA 1
ATOM 2233 C C . LYS A 1 278 ? 27.25 -21.156 -12.477 1 88.44 278 LYS A C 1
ATOM 2235 O O . LYS A 1 278 ? 26.641 -20.109 -12.719 1 88.44 278 LYS A O 1
ATOM 2240 N N . LEU A 1 279 ? 27.031 -22.266 -13.031 1 87.75 279 LEU A N 1
ATOM 2241 C CA . LEU A 1 279 ? 25.969 -22.359 -14.031 1 87.75 279 LEU A CA 1
ATOM 2242 C C . LEU A 1 279 ? 24.609 -22.062 -13.406 1 87.75 279 LEU A C 1
ATOM 2244 O O . LEU A 1 279 ? 23.766 -21.422 -14.031 1 87.75 279 LEU A O 1
ATOM 2248 N N . ASP A 1 280 ? 24.375 -22.516 -12.219 1 88.75 280 ASP A N 1
ATOM 2249 C CA . ASP A 1 280 ? 23.125 -22.266 -11.523 1 88.75 280 ASP A CA 1
ATOM 2250 C C . ASP A 1 280 ? 22.906 -20.781 -11.266 1 88.75 280 ASP A C 1
ATOM 2252 O O . ASP A 1 280 ? 21.797 -20.266 -11.43 1 88.75 280 ASP A O 1
ATOM 2256 N N . ILE A 1 281 ? 23.938 -20.172 -10.867 1 91.31 281 ILE A N 1
ATOM 2257 C CA . ILE A 1 281 ? 23.859 -18.734 -10.547 1 91.31 281 ILE A CA 1
ATOM 2258 C C . ILE A 1 281 ? 23.625 -17.938 -11.828 1 91.31 281 ILE A C 1
ATOM 2260 O O . ILE A 1 281 ? 22.797 -17.016 -11.844 1 91.31 281 ILE A O 1
ATOM 2264 N N . GLU A 1 282 ? 24.281 -18.266 -12.883 1 90.19 282 GLU A N 1
ATOM 2265 C CA . GLU A 1 282 ? 24.109 -17.578 -14.156 1 90.19 282 GLU A CA 1
ATOM 2266 C C . GLU A 1 282 ? 22.703 -17.781 -14.695 1 90.19 282 GLU A C 1
ATOM 2268 O O . GLU A 1 282 ? 22.062 -16.828 -15.172 1 90.19 282 GLU A O 1
ATOM 2273 N N . LYS A 1 283 ? 22.297 -19.016 -14.617 1 91.44 283 LYS A N 1
ATOM 2274 C CA . LYS A 1 283 ? 20.922 -19.328 -15.031 1 91.44 283 LYS A CA 1
ATOM 2275 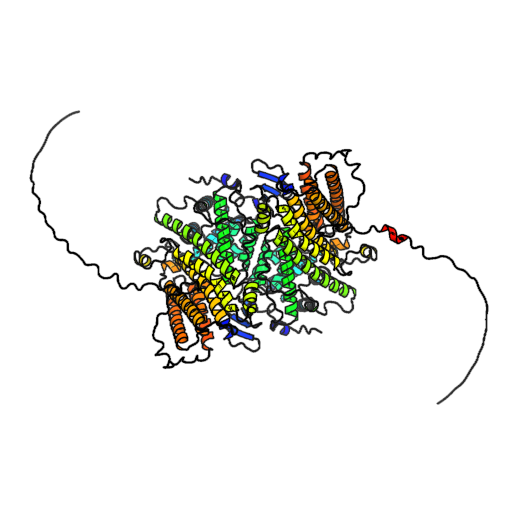C C . LYS A 1 283 ? 19.906 -18.562 -14.188 1 91.44 283 LYS A C 1
ATOM 2277 O O . LYS A 1 283 ? 18.922 -18.047 -14.711 1 91.44 283 LYS A O 1
ATOM 2282 N N . GLY A 1 284 ? 20.188 -18.547 -12.906 1 93.25 284 GLY A N 1
ATOM 2283 C CA . GLY A 1 284 ? 19.312 -17.828 -11.984 1 93.25 284 GLY A CA 1
ATOM 2284 C C . GLY A 1 284 ? 19.219 -16.344 -12.273 1 93.25 284 GLY A C 1
ATOM 2285 O O . GLY A 1 284 ? 18.125 -15.766 -12.203 1 93.25 284 GLY A O 1
ATOM 2286 N N . ARG A 1 285 ? 20.328 -15.719 -12.617 1 94.38 285 ARG A N 1
ATOM 2287 C CA . ARG A 1 285 ? 20.359 -14.289 -12.922 1 94.38 285 ARG A CA 1
ATOM 2288 C C . ARG A 1 285 ? 19.531 -13.977 -14.172 1 94.38 285 ARG A C 1
ATOM 2290 O O . ARG A 1 285 ? 18.797 -12.992 -14.203 1 94.38 285 ARG A O 1
ATOM 2297 N N . VAL A 1 286 ? 19.703 -14.828 -15.141 1 95.19 286 VAL A N 1
ATOM 2298 C CA . VAL A 1 286 ? 18.953 -14.648 -16.375 1 95.19 286 VAL A CA 1
ATOM 2299 C C . VAL A 1 286 ? 17.469 -14.867 -16.109 1 95.19 286 VAL A C 1
ATOM 2301 O O . VAL A 1 286 ? 16.625 -14.109 -16.609 1 95.19 286 VAL A O 1
ATOM 2304 N N . LEU A 1 287 ? 17.188 -15.914 -15.375 1 95.81 287 LEU A N 1
ATOM 2305 C CA . LEU A 1 287 ? 15.805 -16.203 -15 1 95.81 287 LEU A CA 1
ATOM 2306 C C . LEU A 1 287 ? 15.172 -15.016 -14.289 1 95.81 287 LEU A C 1
ATOM 2308 O O . LEU A 1 287 ? 14.047 -14.617 -14.617 1 95.81 287 LEU A O 1
ATOM 2312 N N . PHE A 1 288 ? 15.867 -14.445 -13.32 1 97.25 288 PHE A N 1
ATOM 2313 C CA . PHE A 1 288 ? 15.367 -13.312 -12.562 1 97.25 288 PHE A CA 1
ATOM 2314 C C . PHE A 1 288 ? 15.086 -12.125 -13.484 1 97.25 288 PHE A C 1
ATOM 2316 O O . PHE A 1 288 ? 14.031 -11.492 -13.383 1 97.25 288 PHE A O 1
ATOM 2323 N N . THR A 1 289 ? 15.961 -11.805 -14.344 1 97.69 289 THR A N 1
ATOM 2324 C CA . THR A 1 289 ? 15.836 -10.68 -15.258 1 97.69 289 THR A CA 1
ATOM 2325 C C . THR A 1 289 ? 14.633 -10.859 -16.188 1 97.69 289 THR A C 1
ATOM 2327 O O . THR A 1 289 ? 13.867 -9.922 -16.406 1 97.69 289 THR A O 1
ATOM 2330 N N . ARG A 1 290 ? 14.461 -12.055 -16.703 1 97.25 290 ARG A N 1
ATOM 2331 C CA . ARG A 1 290 ? 13.344 -12.328 -17.594 1 97.25 290 ARG A CA 1
ATOM 2332 C C . ARG A 1 290 ? 12.016 -12.32 -16.844 1 97.25 290 ARG A C 1
ATOM 2334 O O . ARG A 1 290 ? 10.984 -11.938 -17.406 1 97.25 290 ARG A O 1
ATOM 2341 N N . ALA A 1 291 ? 12.07 -12.836 -15.617 1 97.88 291 ALA A N 1
ATOM 2342 C CA . ALA A 1 291 ? 10.867 -12.781 -14.789 1 97.88 291 ALA A CA 1
ATOM 2343 C C . ALA A 1 291 ? 10.43 -11.336 -14.562 1 97.88 291 ALA A C 1
ATOM 2345 O O . ALA A 1 291 ? 9.227 -11.047 -14.555 1 97.88 291 ALA A O 1
ATOM 2346 N N . VAL A 1 292 ? 11.375 -10.422 -14.352 1 98.31 292 VAL A N 1
ATOM 2347 C CA . VAL A 1 292 ? 11.094 -9 -14.172 1 98.31 292 VAL A CA 1
ATOM 2348 C C . VAL A 1 292 ? 10.445 -8.438 -15.438 1 98.31 292 VAL A C 1
ATOM 2350 O O . VAL A 1 292 ? 9.438 -7.727 -15.359 1 98.31 292 VAL A O 1
ATOM 2353 N N . GLN A 1 293 ? 10.977 -8.766 -16.562 1 98.44 293 GLN A N 1
ATOM 2354 C CA . GLN A 1 293 ? 10.43 -8.289 -17.828 1 98.44 293 GLN A CA 1
ATOM 2355 C C . GLN A 1 293 ? 9.016 -8.805 -18.047 1 98.44 293 GLN A C 1
ATOM 2357 O O . GLN A 1 293 ? 8.148 -8.078 -18.547 1 98.44 293 GLN A O 1
ATOM 2362 N N . LEU A 1 294 ? 8.852 -10.07 -17.719 1 98.62 294 LEU A N 1
ATOM 2363 C CA . LEU A 1 294 ? 7.512 -10.648 -17.828 1 98.62 294 LEU A CA 1
ATOM 2364 C C . LEU A 1 294 ? 6.531 -9.914 -16.922 1 98.62 294 LEU A C 1
ATOM 2366 O O . LEU A 1 294 ? 5.379 -9.688 -17.297 1 98.62 294 LEU A O 1
ATOM 2370 N N . SER A 1 295 ? 6.984 -9.562 -15.719 1 98.56 295 SER A N 1
ATOM 2371 C CA . SER A 1 295 ? 6.145 -8.844 -14.766 1 98.56 295 SER A CA 1
ATOM 2372 C C . SER A 1 295 ? 5.746 -7.469 -15.305 1 98.56 295 SER A C 1
ATOM 2374 O O . SER A 1 295 ? 4.648 -6.98 -15.031 1 98.56 295 SER A O 1
ATOM 2376 N N . GLU A 1 296 ? 6.594 -6.84 -16.031 1 98.5 296 GLU A N 1
ATOM 2377 C CA . GLU A 1 296 ? 6.262 -5.57 -16.672 1 98.5 296 GLU A CA 1
ATOM 2378 C C . GLU A 1 296 ? 5.137 -5.742 -17.688 1 98.5 296 GLU A C 1
ATOM 2380 O O . GLU A 1 296 ? 4.254 -4.887 -17.797 1 98.5 296 GLU A O 1
ATOM 2385 N N . ILE A 1 297 ? 5.203 -6.785 -18.453 1 98.69 297 ILE A N 1
ATOM 2386 C CA . ILE A 1 297 ? 4.148 -7.07 -19.422 1 98.69 297 ILE A CA 1
ATOM 2387 C C . ILE A 1 297 ? 2.842 -7.363 -18.703 1 98.69 297 ILE A C 1
ATOM 2389 O O . ILE A 1 297 ? 1.775 -6.902 -19.109 1 98.69 297 ILE A O 1
ATOM 2393 N N . LEU A 1 298 ? 2.957 -8.188 -17.641 1 98.75 298 LEU A N 1
ATOM 2394 C CA . LEU A 1 298 ? 1.772 -8.453 -16.828 1 98.75 298 LEU A CA 1
ATOM 2395 C C . LEU A 1 298 ? 1.15 -7.16 -16.328 1 98.75 298 LEU A C 1
ATOM 2397 O O . LEU A 1 298 ? -0.074 -7.016 -16.328 1 98.75 298 LEU A O 1
ATOM 2401 N N . SER A 1 299 ? 2.008 -6.266 -15.859 1 98.44 299 SER A N 1
ATOM 2402 C CA . SER A 1 299 ? 1.525 -4.969 -15.398 1 98.44 299 SER A CA 1
ATOM 2403 C C . SER A 1 299 ? 0.728 -4.254 -16.484 1 98.44 299 SER A C 1
ATOM 2405 O O . SER A 1 299 ? -0.309 -3.648 -16.203 1 98.44 299 SER A O 1
ATOM 2407 N N . GLU A 1 300 ? 1.164 -4.312 -17.672 1 98.31 300 GLU A N 1
ATOM 2408 C CA . GLU A 1 300 ? 0.462 -3.701 -18.797 1 98.31 300 GLU A CA 1
ATOM 2409 C C . GLU A 1 300 ? -0.895 -4.363 -19.016 1 98.31 300 GLU A C 1
ATOM 2411 O O . GLU A 1 300 ? -1.881 -3.684 -19.312 1 98.31 300 GLU A O 1
ATOM 2416 N N . ILE A 1 301 ? -0.933 -5.672 -18.938 1 98.69 301 ILE A N 1
ATOM 2417 C CA . ILE A 1 301 ? -2.188 -6.402 -19.094 1 98.69 301 ILE A CA 1
ATOM 2418 C C . ILE A 1 301 ? -3.186 -5.941 -18.031 1 98.69 301 ILE A C 1
ATOM 2420 O O . ILE A 1 301 ? -4.336 -5.625 -18.344 1 98.69 301 ILE A O 1
ATOM 2424 N N . LEU A 1 302 ? -2.748 -5.879 -16.828 1 98.31 302 LEU A N 1
ATOM 2425 C CA . LEU A 1 302 ? -3.617 -5.508 -15.719 1 98.31 302 LEU A CA 1
ATOM 2426 C C . LEU A 1 302 ? -4.113 -4.074 -15.867 1 98.31 302 LEU A C 1
ATOM 2428 O O . LEU A 1 302 ? -5.297 -3.797 -15.648 1 98.31 302 LEU A O 1
ATOM 2432 N N . ASP A 1 303 ? -3.258 -3.164 -16.266 1 97.31 303 ASP A N 1
ATOM 2433 C CA . ASP A 1 303 ? -3.604 -1.753 -16.406 1 97.31 303 ASP A CA 1
ATOM 2434 C C . ASP A 1 303 ? -4.562 -1.534 -17.578 1 97.31 303 ASP A C 1
ATOM 2436 O O . ASP A 1 303 ? -5.449 -0.683 -17.516 1 97.31 303 ASP A O 1
ATOM 2440 N N . THR A 1 304 ? -4.402 -2.266 -18.562 1 98 304 THR A N 1
ATOM 2441 C CA . THR A 1 304 ? -5.156 -2.057 -19.797 1 98 304 THR A CA 1
ATOM 2442 C C . THR A 1 304 ? -6.543 -2.691 -19.688 1 98 304 THR A C 1
ATOM 2444 O O . THR A 1 304 ? -7.512 -2.164 -20.234 1 98 304 THR A O 1
ATOM 2447 N N . PHE A 1 305 ? -6.637 -3.791 -18.938 1 97.88 305 PHE A N 1
ATOM 2448 C CA . PHE A 1 305 ? -7.871 -4.555 -19.078 1 97.88 305 PHE A CA 1
ATOM 2449 C C . PHE A 1 305 ? -8.555 -4.727 -17.719 1 97.88 305 PHE A C 1
ATOM 2451 O O . PHE A 1 305 ? -9.766 -4.973 -17.656 1 97.88 305 PHE A O 1
ATOM 2458 N N . TYR A 1 306 ? -7.883 -4.625 -16.672 1 97.38 306 TYR A N 1
ATOM 2459 C CA . TYR A 1 306 ? -8.453 -5.148 -15.43 1 97.38 306 TYR A CA 1
ATOM 2460 C C . TYR A 1 306 ? -8.547 -4.055 -14.375 1 97.38 306 TYR A C 1
ATOM 2462 O O . TYR A 1 306 ? -8.781 -4.344 -13.195 1 97.38 306 TYR A O 1
ATOM 2470 N N . THR A 1 307 ? -8.305 -2.795 -14.672 1 97.06 307 THR A N 1
ATOM 2471 C CA . THR A 1 307 ? -8.664 -1.697 -13.781 1 97.06 307 THR A CA 1
ATOM 2472 C C . THR A 1 307 ? -10.156 -1.402 -13.859 1 97.06 307 THR A C 1
ATOM 2474 O O . THR A 1 307 ? -10.82 -1.769 -14.836 1 97.06 307 THR A O 1
ATOM 2477 N N . LEU A 1 308 ? -10.695 -0.768 -12.859 1 96.62 308 LEU A N 1
ATOM 2478 C CA . LEU A 1 308 ? -12.102 -0.4 -12.875 1 96.62 308 LEU A CA 1
ATOM 2479 C C . LEU A 1 308 ? -12.422 0.491 -14.07 1 96.62 308 LEU A C 1
ATOM 2481 O O . LEU A 1 308 ? -13.438 0.292 -14.742 1 96.62 308 LEU A O 1
ATOM 2485 N N . GLN A 1 309 ? -11.578 1.446 -14.328 1 96.25 309 GLN A N 1
ATOM 2486 C CA . GLN A 1 309 ? -11.766 2.369 -15.438 1 96.25 309 GLN A CA 1
ATOM 2487 C C . GLN A 1 309 ? -11.727 1.631 -16.781 1 96.25 309 GLN A C 1
ATOM 2489 O O . GLN A 1 309 ? -12.531 1.905 -17.672 1 96.25 309 GLN A O 1
ATOM 2494 N N . ALA A 1 310 ? -10.758 0.734 -16.922 1 96.31 310 ALA A N 1
ATOM 2495 C CA . ALA A 1 310 ? -10.633 -0.031 -18.156 1 96.31 310 ALA A CA 1
ATOM 2496 C C . ALA A 1 310 ? -11.867 -0.887 -18.406 1 96.31 310 ALA A C 1
ATOM 2498 O O . ALA A 1 310 ? -12.375 -0.949 -19.531 1 96.31 310 ALA A O 1
ATOM 2499 N N . MET A 1 311 ? -12.344 -1.555 -17.422 1 94.44 311 MET A N 1
ATOM 2500 C CA . MET A 1 311 ? -13.523 -2.408 -17.547 1 94.44 311 MET A CA 1
ATOM 2501 C C . MET A 1 311 ? -14.758 -1.583 -17.891 1 94.44 311 MET A C 1
ATOM 2503 O O . MET A 1 311 ? -15.57 -1.991 -18.719 1 94.44 311 MET A O 1
ATOM 2507 N N . ASN A 1 312 ? -14.891 -0.403 -17.266 1 93.88 312 ASN A N 1
ATOM 2508 C CA . ASN A 1 312 ? -16.016 0.48 -17.562 1 93.88 312 ASN A CA 1
ATOM 2509 C C . ASN A 1 312 ? -15.953 1.014 -19 1 93.88 312 ASN A C 1
ATOM 2511 O O . ASN A 1 312 ? -16.984 1.178 -19.641 1 93.88 312 ASN A O 1
ATOM 2515 N N . THR A 1 313 ? -14.766 1.33 -19.422 1 95.31 313 THR A N 1
ATOM 2516 C CA . THR A 1 313 ? -14.586 1.827 -20.781 1 95.31 313 THR A CA 1
ATOM 2517 C C . THR A 1 313 ? -15.062 0.796 -21.797 1 95.31 313 THR A C 1
ATOM 2519 O O . THR A 1 313 ? -15.727 1.144 -22.766 1 95.31 313 THR A O 1
ATOM 2522 N N . VAL A 1 314 ? -14.75 -0.441 -21.609 1 93.56 314 VAL A N 1
ATOM 2523 C CA . VAL A 1 314 ? -15.156 -1.516 -22.516 1 93.56 314 VAL A CA 1
ATOM 2524 C C . VAL A 1 314 ? -16.672 -1.715 -22.438 1 93.56 314 VAL A C 1
ATOM 2526 O O . VAL A 1 314 ? -17.344 -1.897 -23.453 1 93.56 314 VAL A O 1
ATOM 2529 N N . ALA A 1 315 ? -17.219 -1.71 -21.219 1 91.06 315 ALA A N 1
ATOM 2530 C CA . ALA A 1 315 ? -18.656 -1.86 -21.031 1 91.06 315 ALA A CA 1
ATOM 2531 C C . ALA A 1 315 ? -19.422 -0.729 -21.703 1 91.06 315 ALA A C 1
ATOM 2533 O O . ALA A 1 315 ? -20.469 -0.958 -22.312 1 91.06 315 ALA A O 1
ATOM 2534 N N . ASN A 1 316 ? -18.891 0.473 -21.656 1 92.88 316 ASN A N 1
ATOM 2535 C CA . ASN A 1 316 ? -19.547 1.651 -22.203 1 92.88 316 ASN A CA 1
ATOM 2536 C C . ASN A 1 316 ? -19.469 1.662 -23.734 1 92.88 316 ASN A C 1
ATOM 2538 O O . ASN A 1 316 ? -20.25 2.357 -24.391 1 92.88 316 ASN A O 1
ATOM 2542 N N . ALA A 1 317 ? -18.516 0.962 -24.234 1 93.12 317 ALA A N 1
ATOM 2543 C CA . ALA A 1 317 ? -18.375 0.881 -25.688 1 93.12 317 ALA A CA 1
ATOM 2544 C C . ALA A 1 317 ? -19.484 0.02 -26.297 1 93.12 317 ALA A C 1
ATOM 2546 O O . ALA A 1 317 ? -19.672 0.023 -27.516 1 93.12 317 ALA A O 1
ATOM 2547 N N . GLY A 1 318 ? -20.25 -0.749 -25.531 1 90.31 318 GLY A N 1
ATOM 2548 C CA . GLY A 1 318 ? -21.391 -1.523 -25.984 1 90.31 318 GLY A CA 1
ATOM 2549 C C . GLY A 1 318 ? -21.031 -2.559 -27.031 1 90.31 318 GLY A C 1
ATOM 2550 O O . GLY A 1 318 ? -20.156 -3.404 -26.812 1 90.31 318 GLY A O 1
ATOM 2551 N N . LYS A 1 319 ? -21.5 -2.361 -28.234 1 88.44 319 LYS A N 1
ATOM 2552 C CA . LYS A 1 319 ? -21.328 -3.326 -29.328 1 88.44 319 LYS A CA 1
ATOM 2553 C C . LYS A 1 319 ? -19.875 -3.33 -29.828 1 88.44 319 LYS A C 1
ATOM 2555 O O . LYS A 1 319 ? -19.406 -4.336 -30.359 1 88.44 319 LYS A O 1
ATOM 2560 N N . GLN A 1 320 ? -19.234 -2.227 -29.578 1 91.62 320 GLN A N 1
ATOM 2561 C CA . GLN A 1 320 ? -17.859 -2.111 -30.062 1 91.62 320 GLN A CA 1
ATOM 2562 C C . GLN A 1 320 ? -16.859 -2.545 -28.984 1 91.62 320 GLN A C 1
ATOM 2564 O O . GLN A 1 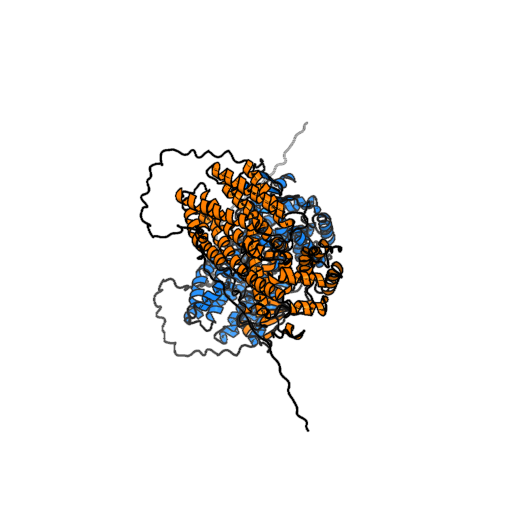320 ? -15.656 -2.439 -29.172 1 91.62 320 GLN A O 1
ATOM 2569 N N . GLY A 1 321 ? -17.344 -3.07 -27.891 1 93.62 321 GLY A N 1
ATOM 2570 C CA . GLY A 1 321 ? -16.5 -3.432 -26.75 1 93.62 321 GLY A CA 1
ATOM 2571 C C . GLY A 1 321 ? -15.469 -4.484 -27.094 1 93.62 321 GLY A C 1
ATOM 2572 O O . GLY A 1 321 ? -14.289 -4.336 -26.75 1 93.62 321 GLY A O 1
ATOM 2573 N N . THR A 1 322 ? -15.859 -5.562 -27.781 1 94.5 322 THR A N 1
ATOM 2574 C CA . THR A 1 322 ? -14.945 -6.648 -28.109 1 94.5 322 THR A CA 1
ATOM 2575 C C . THR A 1 322 ? -13.875 -6.172 -29.094 1 94.5 322 THR A C 1
ATOM 2577 O O . THR A 1 322 ? -12.703 -6.547 -28.969 1 94.5 322 THR A O 1
ATOM 2580 N N . GLN A 1 323 ? -14.258 -5.359 -30.062 1 93.88 323 GLN A N 1
ATOM 2581 C CA . GLN A 1 323 ? -13.297 -4.812 -31.016 1 93.88 323 GLN A CA 1
ATOM 2582 C C . GLN A 1 323 ? -12.258 -3.953 -30.312 1 93.88 323 GLN A C 1
ATOM 2584 O O . GLN A 1 323 ? -11.078 -3.959 -30.688 1 93.88 323 GLN A O 1
ATOM 2589 N N . LEU A 1 324 ? -12.75 -3.236 -29.344 1 95.69 324 LEU A N 1
ATOM 2590 C CA . LEU A 1 324 ? -11.844 -2.416 -28.562 1 95.69 324 LEU A CA 1
ATOM 2591 C C . LEU A 1 324 ? -10.844 -3.287 -27.797 1 95.69 324 LEU A C 1
ATOM 2593 O O . LEU A 1 324 ? -9.648 -3 -27.781 1 95.69 324 LEU A O 1
ATOM 2597 N N . VAL A 1 325 ? -11.328 -4.352 -27.188 1 97.25 325 VAL A N 1
ATOM 2598 C CA . VAL A 1 325 ? -10.484 -5.27 -26.438 1 97.25 325 VAL A CA 1
ATOM 2599 C C . VAL A 1 325 ? -9.438 -5.891 -27.359 1 97.25 325 VAL A C 1
ATOM 2601 O O . VAL A 1 325 ? -8.258 -5.977 -27 1 97.25 325 VAL A O 1
ATOM 2604 N N . LEU A 1 326 ? -9.836 -6.32 -28.516 1 96.75 326 LEU A N 1
ATOM 2605 C CA . LEU A 1 326 ? -8.93 -6.965 -29.453 1 96.75 326 LEU A CA 1
ATOM 2606 C C . LEU A 1 326 ? -7.867 -5.984 -29.953 1 96.75 326 LEU A C 1
ATOM 2608 O O . LEU A 1 326 ? -6.695 -6.352 -30.078 1 96.75 326 LEU A O 1
ATOM 2612 N N . SER A 1 327 ? -8.297 -4.75 -30.172 1 97.06 327 SER A N 1
ATOM 2613 C CA . SER A 1 327 ? -7.355 -3.73 -30.625 1 97.06 327 SER A CA 1
ATOM 2614 C C . SER A 1 327 ? -6.293 -3.441 -29.562 1 97.06 327 SER A C 1
ATOM 2616 O O . SER A 1 327 ? -5.129 -3.209 -29.906 1 97.06 327 SER A O 1
ATOM 2618 N N . LEU A 1 328 ? -6.68 -3.428 -28.344 1 97.94 328 LEU A N 1
ATOM 2619 C CA . LEU A 1 328 ? -5.758 -3.164 -27.25 1 97.94 328 LEU A CA 1
ATOM 2620 C C . LEU A 1 328 ? -4.906 -4.391 -26.953 1 97.94 328 LEU A C 1
ATOM 2622 O O . LEU A 1 328 ? -3.785 -4.266 -26.453 1 97.94 328 LEU A O 1
ATOM 2626 N N . ALA A 1 329 ? -5.375 -5.613 -27.203 1 98.12 329 ALA A N 1
ATOM 2627 C CA . ALA A 1 329 ? -4.719 -6.867 -26.844 1 98.12 329 ALA A CA 1
ATOM 2628 C C . ALA A 1 329 ? -3.6 -7.199 -27.828 1 98.12 329 ALA A C 1
ATOM 2630 O O . ALA A 1 329 ? -2.609 -7.836 -27.469 1 98.12 329 ALA A O 1
ATOM 2631 N N . LYS A 1 330 ? -3.705 -6.77 -29.047 1 97.44 330 LYS A N 1
ATOM 2632 C CA . LYS A 1 330 ? -2.795 -7.156 -30.109 1 97.44 330 LYS A CA 1
ATOM 2633 C C . LYS A 1 330 ? -1.355 -6.777 -29.781 1 97.44 330 LYS A C 1
ATOM 2635 O O . LYS A 1 330 ? -0.459 -7.625 -29.828 1 97.44 330 LYS A O 1
ATOM 2640 N N . PRO A 1 331 ? -1.11 -5.465 -29.422 1 98.25 331 PRO A N 1
ATOM 2641 C CA . PRO A 1 331 ? 0.278 -5.121 -29.109 1 98.25 331 PRO A CA 1
ATOM 2642 C C . PRO A 1 331 ? 0.822 -5.898 -27.922 1 98.25 331 PRO A C 1
ATOM 2644 O O . PRO A 1 331 ? 2.014 -6.211 -27.875 1 98.25 331 PRO A O 1
ATOM 2647 N N . ILE A 1 332 ? 0.053 -6.215 -26.953 1 98.44 332 ILE A N 1
ATOM 2648 C CA . ILE A 1 332 ? 0.485 -6.93 -25.766 1 98.44 332 ILE A CA 1
ATOM 2649 C C . ILE A 1 332 ? 0.789 -8.383 -26.109 1 98.44 332 ILE A C 1
ATOM 2651 O O . ILE A 1 332 ? 1.749 -8.969 -25.609 1 98.44 332 ILE A O 1
ATOM 2655 N N . GLN A 1 333 ? -0.064 -9.023 -26.953 1 97.75 333 GLN A N 1
ATOM 2656 C CA . GLN A 1 333 ? 0.184 -10.383 -27.422 1 97.75 333 GLN A CA 1
ATOM 2657 C C . GLN A 1 333 ? 1.521 -10.477 -28.156 1 97.75 333 GLN A C 1
ATOM 2659 O O . GLN A 1 333 ? 2.242 -11.469 -28.016 1 97.75 333 GLN A O 1
ATOM 2664 N N . LEU A 1 334 ? 1.82 -9.445 -28.922 1 98.25 334 LEU A N 1
ATOM 2665 C CA . LEU A 1 334 ? 3.092 -9.406 -29.625 1 98.25 334 LEU A CA 1
ATOM 2666 C C . LEU A 1 334 ? 4.262 -9.32 -28.656 1 98.25 334 LEU A C 1
ATOM 2668 O O . LEU A 1 334 ? 5.301 -9.953 -28.875 1 98.25 334 LEU A O 1
ATOM 2672 N N . LYS A 1 335 ? 4.102 -8.539 -27.625 1 98.44 335 LYS A N 1
ATOM 2673 C CA . LYS A 1 335 ? 5.141 -8.438 -26.609 1 98.44 335 LYS A CA 1
ATOM 2674 C C . LYS A 1 335 ? 5.379 -9.781 -25.922 1 98.44 335 LYS A C 1
ATOM 2676 O O . LYS A 1 335 ? 6.523 -10.141 -25.641 1 98.44 335 LYS A O 1
ATOM 2681 N N . LEU A 1 336 ? 4.281 -10.547 -25.594 1 98.38 336 LEU A N 1
ATOM 2682 C CA . LEU A 1 336 ? 4.395 -11.867 -24.984 1 98.38 336 LEU A CA 1
ATOM 2683 C C . LEU A 1 336 ? 5.102 -12.844 -25.922 1 98.38 336 LEU A C 1
ATOM 2685 O O . LEU A 1 336 ? 5.965 -13.609 -25.484 1 98.38 336 LEU A O 1
ATOM 2689 N N . LYS A 1 337 ? 4.773 -12.766 -27.172 1 97.56 337 LYS A N 1
ATOM 2690 C CA . LYS A 1 337 ? 5.41 -13.633 -28.172 1 97.56 337 LYS A CA 1
ATOM 2691 C C . LYS A 1 337 ? 6.898 -13.328 -28.281 1 97.56 337 LYS A C 1
ATOM 2693 O O . LYS A 1 337 ? 7.723 -14.242 -28.359 1 97.56 337 LYS A O 1
ATOM 2698 N N . GLU A 1 338 ? 7.188 -12.039 -28.328 1 98 338 GLU A N 1
ATOM 2699 C CA . GLU A 1 338 ? 8.586 -11.617 -28.406 1 98 338 GLU A CA 1
ATOM 2700 C C . GLU A 1 338 ? 9.359 -12.031 -27.156 1 98 338 GLU A C 1
ATOM 2702 O O . GLU A 1 338 ? 10.516 -12.438 -27.25 1 98 338 GLU A O 1
ATOM 2707 N N . TRP A 1 339 ? 8.781 -11.867 -26.078 1 98.06 339 TRP A N 1
ATOM 2708 C CA . TRP A 1 339 ? 9.398 -12.273 -24.812 1 98.06 339 TRP A CA 1
ATOM 2709 C C . TRP A 1 339 ? 9.734 -13.758 -24.828 1 98.06 339 TRP A C 1
ATOM 2711 O O . TRP A 1 339 ? 10.852 -14.148 -24.484 1 98.06 339 TRP A O 1
ATOM 2721 N N . TYR A 1 340 ? 8.812 -14.625 -25.172 1 96.44 340 TYR A N 1
ATOM 2722 C CA . TYR A 1 340 ? 9 -16.078 -25.188 1 96.44 340 TYR A CA 1
ATOM 2723 C C . TYR A 1 340 ? 10.023 -16.484 -26.234 1 96.44 340 TYR A C 1
ATOM 2725 O O . TYR A 1 340 ? 10.891 -17.328 -25.984 1 96.44 340 TYR A O 1
ATOM 2733 N N . GLY A 1 341 ? 9.883 -15.859 -27.422 1 95.25 341 GLY A N 1
ATOM 2734 C CA . GLY A 1 341 ? 10.812 -16.156 -28.5 1 95.25 341 GLY A CA 1
ATOM 2735 C C . GLY A 1 341 ? 12.234 -15.719 -28.203 1 95.25 341 GLY A C 1
ATOM 2736 O O . GLY A 1 341 ? 13.188 -16.297 -28.734 1 95.25 341 GLY A O 1
ATOM 2737 N N . GLY A 1 342 ? 12.383 -14.727 -27.328 1 95.38 342 GLY A N 1
ATOM 2738 C CA . GLY A 1 342 ? 13.695 -14.188 -27.016 1 95.38 342 GLY A CA 1
ATOM 2739 C C . GLY A 1 342 ? 14.359 -14.875 -25.844 1 95.38 342 GLY A C 1
ATOM 2740 O O . GLY A 1 342 ? 15.453 -14.477 -25.422 1 95.38 342 GLY A O 1
ATOM 2741 N N . LEU A 1 343 ? 13.742 -15.945 -25.297 1 94.94 343 LEU A N 1
ATOM 2742 C CA . LEU A 1 343 ? 14.336 -16.656 -24.156 1 94.94 343 LEU A CA 1
ATOM 2743 C C . LEU A 1 343 ? 15.617 -17.375 -24.562 1 94.94 343 LEU A C 1
ATOM 2745 O O . LEU A 1 343 ? 15.633 -18.078 -25.578 1 94.94 343 LEU A O 1
ATOM 2749 N N . PRO A 1 344 ? 16.672 -17.109 -23.891 1 92.75 344 PRO A N 1
ATOM 2750 C CA . PRO A 1 344 ? 17.891 -17.859 -24.172 1 92.75 344 PRO A CA 1
ATOM 2751 C C . PRO A 1 344 ? 17.719 -19.359 -23.969 1 92.75 344 PRO A C 1
ATOM 2753 O O . PRO A 1 344 ? 16.875 -19.797 -23.188 1 92.75 344 PRO A O 1
ATOM 2756 N N . GLN A 1 345 ? 18.531 -20.172 -24.562 1 89.12 345 GLN A N 1
ATOM 2757 C CA . GLN A 1 345 ? 18.469 -21.625 -24.516 1 89.12 345 GLN A CA 1
ATOM 2758 C C . GLN A 1 345 ? 18.672 -22.141 -23.094 1 89.12 345 GLN A C 1
ATOM 2760 O O . GLN A 1 345 ? 18.094 -23.172 -22.703 1 89.12 345 GLN A O 1
ATOM 2765 N N . LEU A 1 346 ? 19.359 -21.359 -22.391 1 86 346 LEU A N 1
ATOM 2766 C CA . LEU A 1 346 ? 19.719 -21.734 -21.031 1 86 346 LEU A CA 1
ATOM 2767 C C . LEU A 1 346 ? 18.484 -21.906 -20.156 1 86 346 LEU A C 1
ATOM 2769 O O . LEU A 1 346 ? 18.484 -22.703 -19.203 1 86 346 LEU A O 1
ATOM 2773 N N . ILE A 1 347 ? 17.391 -21.203 -20.484 1 90.75 347 ILE A N 1
ATOM 2774 C CA . ILE A 1 347 ? 16.234 -21.25 -19.594 1 90.75 347 ILE A CA 1
ATOM 2775 C C . ILE A 1 347 ? 15 -21.703 -20.359 1 90.75 347 ILE A C 1
ATOM 2777 O O . ILE A 1 347 ? 13.867 -21.438 -19.953 1 90.75 347 ILE A O 1
ATOM 2781 N N . ARG A 1 348 ? 15.203 -22.312 -21.484 1 88.56 348 ARG A N 1
ATOM 2782 C CA . ARG A 1 348 ? 14.086 -22.906 -22.219 1 88.56 348 ARG A CA 1
ATOM 2783 C C . ARG A 1 348 ? 13.805 -24.328 -21.734 1 88.56 348 ARG A C 1
ATOM 2785 O O . ARG A 1 348 ? 14.711 -25.016 -21.266 1 88.56 348 ARG A O 1
ATOM 2792 N N . LEU A 1 349 ? 12.594 -24.656 -21.641 1 78.06 349 LEU A N 1
ATOM 2793 C CA . LEU A 1 349 ? 12.219 -26.016 -21.25 1 78.06 349 LEU A CA 1
ATOM 2794 C C . LEU A 1 349 ? 12.398 -27 -22.406 1 78.06 349 LEU A C 1
ATOM 2796 O O . LEU A 1 349 ? 11.68 -26.922 -23.406 1 78.06 349 LEU A O 1
ATOM 2800 N N . ASP A 1 350 ? 13.453 -27.047 -23.234 1 59.94 350 ASP A N 1
ATOM 2801 C CA . ASP A 1 350 ? 13.617 -27.938 -24.375 1 59.94 350 ASP A CA 1
ATOM 2802 C C . ASP A 1 350 ? 13.352 -29.391 -24 1 59.94 350 ASP A C 1
ATOM 2804 O O . ASP A 1 350 ? 13.594 -29.797 -22.859 1 59.94 350 ASP A O 1
ATOM 2808 N N . SER A 1 351 ? 12.344 -29.969 -24.609 1 49.28 351 SER A N 1
ATOM 2809 C CA . SER A 1 351 ? 12.047 -31.391 -24.562 1 49.28 351 SER A CA 1
ATOM 2810 C C . SER A 1 351 ? 13.32 -32.219 -24.359 1 49.28 351 SER A C 1
ATOM 2812 O O . SER A 1 351 ? 13.289 -33.312 -23.781 1 49.28 351 SER A O 1
ATOM 2814 N N . SER A 1 352 ? 14.289 -31.875 -25.109 1 42 352 SER A N 1
ATOM 2815 C CA . SER A 1 352 ? 15.469 -32.75 -25.219 1 42 352 SER A CA 1
ATOM 2816 C C . SER A 1 352 ? 16.281 -32.688 -23.922 1 42 352 SER A C 1
ATOM 2818 O O . SER A 1 352 ? 17.141 -33.562 -23.703 1 42 352 SER A O 1
ATOM 2820 N N . TYR A 1 353 ? 16.312 -31.625 -23.328 1 41.53 353 TYR A N 1
ATOM 2821 C CA . TYR A 1 353 ? 17.234 -31.484 -22.219 1 41.53 353 TYR A CA 1
ATOM 2822 C C . TYR A 1 353 ? 16.703 -32.188 -20.969 1 41.53 353 TYR A C 1
ATOM 2824 O O . TYR A 1 353 ? 17.438 -32.438 -20.016 1 41.53 353 TYR A O 1
ATOM 2832 N N . SER A 1 354 ? 15.398 -32.094 -20.781 1 43.47 354 SER A N 1
ATOM 2833 C CA . SER A 1 354 ? 14.938 -32.844 -19.641 1 43.47 354 SER A CA 1
ATOM 2834 C C . SER A 1 354 ? 15.422 -34.281 -19.688 1 43.47 354 SER A C 1
ATOM 2836 O O . SER A 1 354 ? 15.578 -34.938 -18.656 1 43.47 354 SER A O 1
ATOM 2838 N N . SER A 1 355 ? 15.391 -34.938 -20.922 1 39.09 355 SER A N 1
ATOM 2839 C CA . SER A 1 355 ? 15.688 -36.344 -21.062 1 39.09 355 SER A CA 1
ATOM 2840 C C . SER A 1 355 ? 17.172 -36.625 -20.844 1 39.09 355 SER A C 1
ATOM 2842 O O . SER A 1 355 ? 17.594 -37.781 -20.766 1 39.09 355 SER A O 1
ATOM 2844 N N . LEU A 1 356 ? 18 -35.688 -21.219 1 38.78 356 LEU A N 1
ATOM 2845 C CA . LEU A 1 356 ? 19.359 -36.219 -21.375 1 38.78 356 LEU A CA 1
ATOM 2846 C C . LEU A 1 356 ? 19.969 -36.562 -20.031 1 38.78 356 LEU A C 1
ATOM 2848 O O . LEU A 1 356 ? 20.797 -37.469 -19.938 1 38.78 356 LEU A O 1
ATOM 2852 N N . ASN A 1 357 ? 20.062 -35.688 -18.938 1 37.38 357 ASN A N 1
ATOM 2853 C CA . ASN A 1 357 ? 20.672 -36.25 -17.734 1 37.38 357 ASN A CA 1
ATOM 2854 C C . ASN A 1 357 ? 19.641 -36.406 -16.625 1 37.38 357 ASN A C 1
ATOM 2856 O O . ASN A 1 357 ? 19.484 -35.531 -15.773 1 37.38 357 ASN A O 1
ATOM 2860 N N . PRO A 1 358 ? 18.625 -37.219 -16.922 1 42.97 358 PRO A N 1
ATOM 2861 C CA . PRO A 1 358 ? 17.688 -37.594 -15.867 1 42.97 358 PRO A CA 1
ATOM 2862 C C . PRO A 1 358 ? 18.328 -37.625 -14.484 1 42.97 358 PRO A C 1
ATOM 2864 O O . PRO A 1 358 ? 17.625 -37.656 -13.469 1 42.97 358 PRO A O 1
ATOM 2867 N N . SER A 1 359 ? 19.516 -38.156 -14.5 1 40.72 359 SER A N 1
ATOM 2868 C CA . SER A 1 359 ? 20.203 -38.5 -13.258 1 40.72 359 SER A CA 1
ATOM 2869 C C . SER A 1 359 ? 20.453 -37.281 -12.398 1 40.72 359 SER A C 1
ATOM 2871 O O . SER A 1 359 ? 20.953 -37.406 -11.273 1 40.72 359 SER A O 1
ATOM 2873 N N . SER A 1 360 ? 20.516 -36.094 -13.078 1 49.22 360 SER A N 1
ATOM 2874 C CA . SER A 1 360 ? 21.031 -35 -12.219 1 49.22 360 SER A CA 1
ATOM 2875 C C . SER A 1 360 ? 19.953 -34.531 -11.25 1 49.22 360 SER A C 1
ATOM 2877 O O . SER A 1 360 ? 18.859 -34.125 -11.672 1 49.22 360 SER A O 1
ATOM 2879 N N . SER A 1 361 ? 19.891 -35.062 -10.125 1 58.72 361 SER A N 1
ATOM 2880 C CA . SER A 1 361 ? 19.172 -34.75 -8.898 1 58.72 361 SER A CA 1
ATOM 2881 C C . SER A 1 361 ? 19.094 -33.25 -8.656 1 58.72 361 SER A C 1
ATOM 2883 O O . SER A 1 361 ? 18.562 -32.812 -7.641 1 58.72 361 SER A O 1
ATOM 2885 N N . ARG A 1 362 ? 19.516 -32.531 -9.805 1 74.06 362 ARG A N 1
ATOM 2886 C CA . ARG A 1 362 ? 19.594 -31.109 -9.508 1 74.06 362 ARG A CA 1
ATOM 2887 C C . ARG A 1 362 ? 18.281 -30.406 -9.781 1 74.06 362 ARG A C 1
ATOM 2889 O O . ARG A 1 362 ? 17.609 -30.703 -10.781 1 74.06 362 ARG A O 1
ATOM 2896 N N . LEU A 1 363 ? 17.828 -29.562 -8.93 1 81.88 363 LEU A N 1
ATOM 2897 C CA . LEU A 1 363 ? 16.578 -28.797 -9 1 81.88 363 LEU A CA 1
ATOM 2898 C C . LEU A 1 363 ? 16.656 -27.75 -10.102 1 81.88 363 LEU A C 1
ATOM 2900 O O . LEU A 1 363 ? 17.719 -27.172 -10.352 1 81.88 363 LEU A O 1
ATOM 2904 N N . SER A 1 364 ? 15.641 -27.641 -10.914 1 80.56 364 SER A N 1
ATOM 2905 C CA . SER A 1 364 ? 15.578 -26.641 -11.977 1 80.56 364 SER A CA 1
ATOM 2906 C C . SER A 1 364 ? 14.461 -25.641 -11.719 1 80.56 364 SER A C 1
ATOM 2908 O O . SER A 1 364 ? 13.281 -26 -11.672 1 80.56 364 SER A O 1
ATOM 2910 N N . SER A 1 365 ? 14.766 -24.391 -11.656 1 82.19 365 SER A N 1
ATOM 2911 C CA . SER A 1 365 ? 13.82 -23.328 -11.336 1 82.19 365 SER A CA 1
ATOM 2912 C C . SER A 1 365 ? 13.203 -22.734 -12.602 1 82.19 365 SER A C 1
ATOM 2914 O O . SER A 1 365 ? 12.461 -21.75 -12.539 1 82.19 365 SER A O 1
ATOM 2916 N N . ILE A 1 366 ? 13.344 -23.328 -13.727 1 87.56 366 ILE A N 1
ATOM 2917 C CA . ILE A 1 366 ? 12.852 -22.781 -14.984 1 87.56 366 ILE A CA 1
ATOM 2918 C C . ILE A 1 366 ? 11.344 -22.984 -15.086 1 87.56 366 ILE A C 1
ATOM 2920 O O . ILE A 1 366 ? 10.648 -22.203 -15.75 1 87.56 366 ILE A O 1
ATOM 2924 N N . GLY A 1 367 ? 10.859 -23.953 -14.398 1 90.88 367 GLY A N 1
ATOM 2925 C CA . GLY A 1 367 ? 9.453 -24.297 -14.469 1 90.88 367 GLY A CA 1
ATOM 2926 C C . GLY A 1 367 ? 8.539 -23.156 -14.047 1 90.88 367 GLY A C 1
ATOM 2927 O O . GLY A 1 367 ? 7.523 -22.891 -14.695 1 90.88 367 GLY A O 1
ATOM 2928 N N . TYR A 1 368 ? 8.867 -22.5 -13.008 1 91.56 368 TYR A N 1
ATOM 2929 C CA . TYR A 1 368 ? 7.949 -21.484 -12.516 1 91.56 368 TYR A CA 1
ATOM 2930 C C . TYR A 1 368 ? 7.918 -20.281 -13.453 1 91.56 368 TYR A C 1
ATOM 2932 O O . TYR A 1 368 ? 6.898 -19.594 -13.562 1 91.56 368 TYR A O 1
ATOM 2940 N N . LEU A 1 369 ? 9.016 -19.969 -14.164 1 95.12 369 LEU A N 1
ATOM 2941 C CA . LEU A 1 369 ? 9.031 -18.875 -15.125 1 95.12 369 LEU A CA 1
ATOM 2942 C C . LEU A 1 369 ? 8.078 -19.141 -16.281 1 95.12 369 LEU A C 1
ATOM 2944 O O . LEU A 1 369 ? 7.293 -18.266 -16.672 1 95.12 369 LEU A O 1
ATOM 2948 N N . HIS A 1 370 ? 8.156 -20.328 -16.812 1 96.06 370 HIS A N 1
ATOM 2949 C CA . HIS A 1 370 ? 7.277 -20.688 -17.922 1 96.06 370 HIS A CA 1
ATOM 2950 C C . HIS A 1 370 ? 5.82 -20.734 -17.469 1 96.06 370 HIS A C 1
ATOM 2952 O O . HIS A 1 370 ? 4.922 -20.328 -18.219 1 96.06 370 HIS A O 1
ATOM 2958 N N . LEU A 1 371 ? 5.641 -21.281 -16.281 1 96.69 371 LEU A N 1
ATOM 2959 C CA . LEU A 1 371 ? 4.289 -21.281 -15.734 1 96.69 371 LEU A CA 1
ATOM 2960 C C . LEU A 1 371 ? 3.746 -19.859 -15.641 1 96.69 371 LEU A C 1
ATOM 2962 O O . LEU A 1 371 ? 2.578 -19.625 -15.945 1 96.69 371 LEU A O 1
ATOM 2966 N N . ALA A 1 372 ? 4.598 -18.953 -15.219 1 97.56 372 ALA A N 1
ATOM 2967 C CA . ALA A 1 372 ? 4.207 -17.547 -15.117 1 97.56 372 ALA A CA 1
ATOM 2968 C C . ALA A 1 372 ? 3.875 -16.969 -16.484 1 97.56 372 ALA A C 1
ATOM 2970 O O . ALA A 1 372 ? 2.949 -16.156 -16.625 1 97.56 372 ALA A O 1
ATOM 2971 N N . TYR A 1 373 ? 4.641 -17.328 -17.516 1 97.88 373 TYR A N 1
ATOM 2972 C CA . TYR A 1 373 ? 4.367 -16.906 -18.875 1 97.88 373 TYR A CA 1
ATOM 2973 C C . TYR A 1 373 ? 2.969 -17.328 -19.312 1 97.88 373 TYR A C 1
ATOM 2975 O O . TYR A 1 373 ? 2.203 -16.516 -19.844 1 97.88 373 TYR A O 1
ATOM 2983 N N . PHE A 1 374 ? 2.631 -18.531 -19.062 1 98.19 374 PHE A N 1
ATOM 2984 C CA . PHE A 1 374 ? 1.32 -19.031 -19.453 1 98.19 374 PHE A CA 1
ATOM 2985 C C . PHE A 1 374 ? 0.216 -18.359 -18.656 1 98.19 374 PHE A C 1
ATOM 2987 O O . PHE A 1 374 ? -0.881 -18.125 -19.172 1 98.19 374 PHE A O 1
ATOM 2994 N N . ALA A 1 375 ? 0.494 -18.109 -17.375 1 98.31 375 ALA A N 1
ATOM 2995 C CA . ALA A 1 375 ? -0.492 -17.391 -16.562 1 98.31 375 ALA A CA 1
ATOM 2996 C C . ALA A 1 375 ? -0.778 -16.016 -17.156 1 98.31 375 ALA A C 1
ATOM 2998 O O . ALA A 1 375 ? -1.93 -15.57 -17.188 1 98.31 375 ALA A O 1
ATOM 2999 N N . ALA A 1 376 ? 0.244 -15.289 -17.594 1 98.62 376 ALA A N 1
ATOM 3000 C CA . ALA A 1 376 ? 0.075 -13.977 -18.219 1 98.62 376 ALA A CA 1
ATOM 3001 C C . ALA A 1 376 ? -0.735 -14.078 -19.516 1 98.62 376 ALA A C 1
ATOM 3003 O O . ALA A 1 376 ? -1.65 -13.289 -19.734 1 98.62 376 ALA A O 1
ATOM 3004 N N . GLU A 1 377 ? -0.425 -15.078 -20.312 1 98.31 377 GLU A N 1
ATOM 3005 C CA . GLU A 1 377 ? -1.153 -15.312 -21.562 1 98.31 377 GLU A CA 1
ATOM 3006 C C . GLU A 1 377 ? -2.625 -15.609 -21.297 1 98.31 377 GLU A C 1
ATOM 3008 O O . GLU A 1 377 ? -3.508 -15.039 -21.938 1 98.31 377 GLU A O 1
ATOM 3013 N N . ILE A 1 378 ? -2.805 -16.5 -20.391 1 98.19 378 ILE A N 1
ATOM 3014 C CA . ILE A 1 378 ? -4.156 -16.922 -20.047 1 98.19 378 ILE A CA 1
ATOM 3015 C C . ILE A 1 378 ? -4.961 -15.719 -19.547 1 98.19 378 ILE A C 1
ATOM 3017 O O . ILE A 1 378 ? -6.137 -15.562 -19.891 1 98.19 378 ILE A O 1
ATOM 3021 N N . THR A 1 379 ? -4.355 -14.859 -18.734 1 98.31 379 THR A N 1
ATOM 3022 C CA . THR A 1 379 ? -5.031 -13.68 -18.203 1 98.31 379 THR A CA 1
ATOM 3023 C C . THR A 1 379 ? -5.484 -12.766 -19.344 1 98.31 379 THR A C 1
ATOM 3025 O O . THR A 1 379 ? -6.586 -12.211 -19.297 1 98.31 379 THR A O 1
ATOM 3028 N N . LEU A 1 380 ? -4.652 -12.609 -20.344 1 98.38 380 LEU A N 1
ATOM 3029 C CA . LEU A 1 380 ? -5.004 -11.82 -21.516 1 98.38 380 LEU A CA 1
ATOM 3030 C C . LEU A 1 380 ? -6.176 -12.453 -22.266 1 98.38 380 LEU A C 1
ATOM 3032 O O . LEU A 1 380 ? -7.152 -11.773 -22.578 1 98.38 380 LEU A O 1
ATOM 3036 N N . HIS A 1 381 ? -6.133 -13.719 -22.516 1 98 381 HIS A N 1
ATOM 3037 C CA . HIS A 1 381 ? -7.148 -14.422 -23.297 1 98 381 HIS A CA 1
ATOM 3038 C C . HIS A 1 381 ? -8.461 -14.508 -22.531 1 98 381 HIS A C 1
ATOM 3040 O O . HIS A 1 381 ? -9.539 -14.492 -23.125 1 98 381 HIS A O 1
ATOM 3046 N N . ARG A 1 382 ? -8.398 -14.664 -21.234 1 97.12 382 ARG A N 1
ATOM 3047 C CA . ARG A 1 382 ? -9.609 -14.656 -20.422 1 97.12 382 ARG A CA 1
ATOM 3048 C C . ARG A 1 382 ? -10.43 -13.398 -20.672 1 97.12 382 ARG A C 1
ATOM 3050 O O . ARG A 1 382 ? -11.656 -13.461 -20.797 1 97.12 382 ARG A O 1
ATOM 3057 N N . ARG A 1 383 ? -9.711 -12.281 -20.734 1 96.56 383 ARG A N 1
ATOM 3058 C CA . ARG A 1 383 ? -10.406 -11.016 -20.969 1 96.56 383 ARG A CA 1
ATOM 3059 C C . ARG A 1 383 ? -11.055 -11 -22.359 1 96.56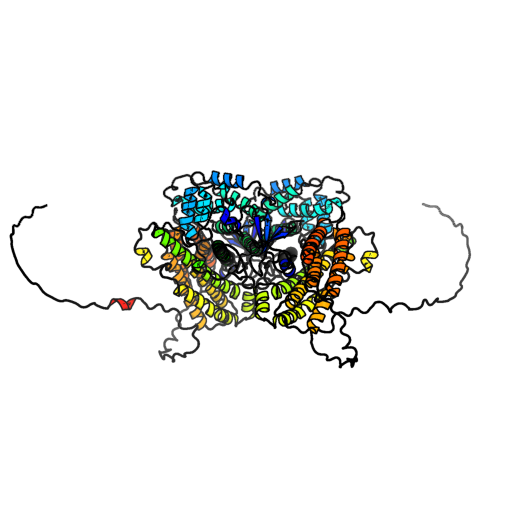 383 ARG A C 1
ATOM 3061 O O . ARG A 1 383 ? -12.172 -10.492 -22.516 1 96.56 383 ARG A O 1
ATOM 3068 N N . ILE A 1 384 ? -10.414 -11.516 -23.328 1 96.56 384 ILE A N 1
ATOM 3069 C CA . ILE A 1 384 ? -10.93 -11.578 -24.688 1 96.56 384 ILE A CA 1
ATOM 3070 C C . ILE A 1 384 ? -12.172 -12.469 -24.719 1 96.56 384 ILE A C 1
ATOM 3072 O O . ILE A 1 384 ? -13.211 -12.07 -25.25 1 96.56 384 ILE A O 1
ATOM 3076 N N . ILE A 1 385 ? -12.102 -13.633 -24.156 1 96.19 385 ILE A N 1
ATOM 3077 C CA . ILE A 1 385 ? -13.195 -14.594 -24.172 1 96.19 385 ILE A CA 1
ATOM 3078 C C . ILE A 1 385 ? -14.398 -14.031 -23.438 1 96.19 385 ILE A C 1
ATOM 3080 O O . ILE A 1 385 ? -15.539 -14.203 -23.859 1 96.19 385 ILE A O 1
ATOM 3084 N N . ARG A 1 386 ? -14.172 -13.344 -22.344 1 93.94 386 ARG A N 1
ATOM 3085 C CA . ARG A 1 386 ? -15.258 -12.719 -21.578 1 93.94 386 ARG A CA 1
ATOM 3086 C C . ARG A 1 386 ? -15.977 -11.672 -22.422 1 93.94 386 ARG A C 1
ATOM 3088 O O . ARG A 1 386 ? -17.203 -11.539 -22.359 1 93.94 386 ARG A O 1
ATOM 3095 N N . SER A 1 387 ? -15.156 -10.906 -23.141 1 93.38 387 SER A N 1
ATOM 3096 C CA . SER A 1 387 ? -15.75 -9.883 -23.984 1 93.38 387 SER A CA 1
ATOM 3097 C C . SER A 1 387 ? -16.594 -10.5 -25.094 1 93.38 387 SER A C 1
ATOM 3099 O O . SER A 1 387 ? -17.641 -9.945 -25.469 1 93.38 387 SER A O 1
ATOM 3101 N N . LEU A 1 388 ? -16.234 -11.672 -25.625 1 92.31 388 LEU A N 1
ATOM 3102 C CA . LEU A 1 388 ? -16.969 -12.375 -26.672 1 92.31 388 LEU A CA 1
ATOM 3103 C C . LEU A 1 388 ? -18.266 -12.938 -26.125 1 92.31 388 LEU A C 1
ATOM 3105 O O . LEU A 1 388 ? -19.266 -13.016 -26.859 1 92.31 388 LEU A O 1
ATOM 3109 N N . ALA A 1 389 ? -18.25 -13.312 -24.906 1 87.44 389 ALA A N 1
ATOM 3110 C CA . ALA A 1 389 ? -19.406 -13.953 -24.281 1 87.44 389 ALA A CA 1
ATOM 3111 C C . ALA A 1 389 ? -20.422 -12.922 -23.812 1 87.44 389 ALA A C 1
ATOM 3113 O O . ALA A 1 389 ? -21.562 -13.273 -23.484 1 87.44 389 ALA A O 1
ATOM 3114 N N . SER A 1 390 ? -20.047 -11.703 -23.828 1 85.12 390 SER A N 1
ATOM 3115 C CA . SER A 1 390 ? -20.969 -10.648 -23.406 1 85.12 390 SER A CA 1
ATOM 3116 C C . SER A 1 390 ? -22.188 -10.562 -24.328 1 85.12 390 SER A C 1
ATOM 3118 O O . SER A 1 390 ? -22.062 -10.719 -25.531 1 85.12 390 SER A O 1
ATOM 3120 N N . PRO A 1 391 ? -23.312 -10.367 -23.75 1 79.25 391 PRO A N 1
ATOM 3121 C CA . PRO A 1 391 ? -24.531 -10.273 -24.562 1 79.25 391 PRO A CA 1
ATOM 3122 C C . PRO A 1 391 ? -24.484 -9.109 -25.547 1 79.25 391 PRO A C 1
ATOM 3124 O O . PRO A 1 391 ? -25.172 -9.141 -26.578 1 79.25 391 PRO A O 1
ATOM 3127 N N . SER A 1 392 ? -23.75 -8.18 -25.281 1 73.56 392 SER A N 1
ATOM 3128 C CA . SER A 1 392 ? -23.688 -6.996 -26.141 1 73.56 392 SER A CA 1
ATOM 3129 C C . SER A 1 392 ? -22.719 -7.199 -27.297 1 73.56 392 SER A C 1
ATOM 3131 O O . SER A 1 392 ? -22.625 -6.355 -28.188 1 73.56 392 SER A O 1
ATOM 3133 N N . SER A 1 393 ? -22.078 -8.359 -27.234 1 78.88 393 SER A N 1
ATOM 3134 C CA . SER A 1 393 ? -21.031 -8.555 -28.25 1 78.88 393 SER A CA 1
ATOM 3135 C C . SER A 1 393 ? -21.641 -8.797 -29.625 1 78.88 393 SER A C 1
ATOM 3137 O O . SER A 1 393 ? -22.609 -9.539 -29.766 1 78.88 393 SER A O 1
ATOM 3139 N N . SER A 1 394 ? -21.156 -8.039 -30.672 1 79.31 394 SER A N 1
ATOM 3140 C CA . SER A 1 394 ? -21.656 -8.156 -32.031 1 79.31 394 SER A CA 1
ATOM 3141 C C . SER A 1 394 ? -20.547 -8.555 -33 1 79.31 394 SER A C 1
ATOM 3143 O O . SER A 1 394 ? -20.547 -8.133 -34.156 1 79.31 394 SER A O 1
ATOM 3145 N N . VAL A 1 395 ? -19.781 -9.289 -32.5 1 81.56 395 VAL A N 1
ATOM 3146 C CA . VAL A 1 395 ? -18.641 -9.625 -33.344 1 81.56 395 VAL A CA 1
ATOM 3147 C C . VAL A 1 395 ? -19.047 -10.719 -34.344 1 81.56 395 VAL A C 1
ATOM 3149 O O . VAL A 1 395 ? -19.891 -11.562 -34.031 1 81.56 395 VAL A O 1
ATOM 3152 N N . ASP A 1 396 ? -18.469 -10.648 -35.531 1 87.12 396 ASP A N 1
ATOM 3153 C CA . ASP A 1 396 ? -18.703 -11.617 -36.594 1 87.12 396 ASP A CA 1
ATOM 3154 C C . ASP A 1 396 ? -18.297 -13.023 -36.156 1 87.12 396 ASP A C 1
ATOM 3156 O O . ASP A 1 396 ? -17.375 -13.18 -35.344 1 87.12 396 ASP A O 1
ATOM 3160 N N . SER A 1 397 ? -18.938 -14.023 -36.688 1 87.69 397 SER A N 1
ATOM 3161 C CA . SER A 1 397 ? -18.688 -15.422 -36.344 1 87.69 397 SER A CA 1
ATOM 3162 C C . SER A 1 397 ? -17.266 -15.828 -36.688 1 87.69 397 SER A C 1
ATOM 3164 O O . SER A 1 397 ? -16.672 -16.656 -36 1 87.69 397 SER A O 1
ATOM 3166 N N . TYR A 1 398 ? -16.75 -15.156 -37.656 1 91.19 398 TYR A N 1
ATOM 3167 C CA . TYR A 1 398 ? -15.391 -15.477 -38.062 1 91.19 398 TYR A CA 1
ATOM 3168 C C . TYR A 1 398 ? -14.383 -15.023 -37.031 1 91.19 398 TYR A C 1
ATOM 3170 O O . TYR A 1 398 ? -13.469 -15.766 -36.688 1 91.19 398 TYR A O 1
ATOM 3178 N N . VAL A 1 399 ? -14.602 -13.867 -36.562 1 91.12 399 VAL A N 1
ATOM 3179 C CA . VAL A 1 399 ? -13.719 -13.32 -35.562 1 91.12 399 VAL A CA 1
ATOM 3180 C C . VAL A 1 399 ? -13.844 -14.125 -34.281 1 91.12 399 VAL A C 1
ATOM 3182 O O . VAL A 1 399 ? -12.844 -14.383 -33.594 1 91.12 399 VAL A O 1
ATOM 3185 N N . GLN A 1 400 ? -14.945 -14.492 -33.969 1 92.38 400 GLN A N 1
ATOM 3186 C CA . GLN A 1 400 ? -15.18 -15.32 -32.781 1 92.38 400 GLN A CA 1
ATOM 3187 C C . GLN A 1 400 ? -14.422 -16.641 -32.906 1 92.38 400 GLN A C 1
ATOM 3189 O O . GLN A 1 400 ? -13.797 -17.078 -31.938 1 92.38 400 GLN A O 1
ATOM 3194 N N . HIS A 1 401 ? -14.492 -17.234 -34.031 1 92.75 401 HIS A N 1
ATOM 3195 C CA . HIS A 1 401 ? -13.82 -18.516 -34.25 1 92.75 401 HIS A CA 1
ATOM 3196 C C . HIS A 1 401 ? -12.305 -18.375 -34.156 1 92.75 401 HIS A C 1
ATOM 3198 O O . HIS A 1 401 ? -11.641 -19.234 -33.562 1 92.75 401 HIS A O 1
ATOM 3204 N N . ILE A 1 402 ? -11.789 -17.328 -34.625 1 94.94 402 ILE A N 1
ATOM 3205 C CA . ILE A 1 402 ? -10.352 -17.094 -34.594 1 94.94 402 ILE A CA 1
ATOM 3206 C C . ILE A 1 402 ? -9.898 -16.938 -33.156 1 94.94 402 ILE A C 1
ATOM 3208 O O . ILE A 1 402 ? -8.883 -17.516 -32.75 1 94.94 402 ILE A O 1
ATOM 3212 N N . CYS A 1 403 ? -10.68 -16.141 -32.438 1 95.75 403 CYS A N 1
ATOM 3213 C CA . CYS A 1 403 ? -10.328 -15.867 -31.062 1 95.75 403 CYS A CA 1
ATOM 3214 C C . CYS A 1 403 ? -10.422 -17.125 -30.219 1 95.75 403 CYS A C 1
ATOM 3216 O O . CYS A 1 403 ? -9.539 -17.406 -29.406 1 95.75 403 CYS A O 1
ATOM 3218 N N . ARG A 1 404 ? -11.398 -17.906 -30.375 1 95.62 404 ARG A N 1
ATOM 3219 C CA . ARG A 1 404 ? -11.586 -19.141 -29.594 1 95.62 404 ARG A CA 1
ATOM 3220 C C . ARG A 1 404 ? -10.539 -20.188 -29.969 1 95.62 404 ARG A C 1
ATOM 3222 O O . ARG A 1 404 ? -10.078 -20.938 -29.109 1 95.62 404 ARG A O 1
ATOM 3229 N N . SER A 1 405 ? -10.148 -20.234 -31.266 1 96.38 405 SER A N 1
ATOM 3230 C CA . SER A 1 405 ? -9.102 -21.141 -31.688 1 96.38 405 SER A CA 1
ATOM 3231 C C . SER A 1 405 ? -7.758 -20.781 -31.062 1 96.38 405 SER A C 1
ATOM 3233 O O . SER A 1 405 ? -6.988 -21.656 -30.672 1 96.38 405 SER A O 1
ATOM 3235 N N . ALA A 1 406 ? -7.551 -19.531 -31.062 1 97 406 ALA A N 1
ATOM 3236 C CA . ALA A 1 406 ? -6.324 -19.062 -30.422 1 97 406 ALA A CA 1
ATOM 3237 C C . ALA A 1 406 ? -6.312 -19.406 -28.938 1 97 406 ALA A C 1
ATOM 3239 O O . ALA A 1 406 ? -5.281 -19.812 -28.391 1 97 406 ALA A O 1
ATOM 3240 N N . ALA A 1 407 ? -7.398 -19.203 -28.281 1 97.75 407 ALA A N 1
ATOM 3241 C CA . ALA A 1 407 ? -7.523 -19.531 -26.859 1 97.75 407 ALA A CA 1
ATOM 3242 C C . ALA A 1 407 ? -7.328 -21.031 -26.625 1 97.75 407 ALA A C 1
ATOM 3244 O O . ALA A 1 407 ? -6.664 -21.422 -25.656 1 97.75 407 ALA A O 1
ATOM 3245 N N . LYS A 1 408 ? -7.945 -21.812 -27.453 1 97.56 408 LYS A N 1
ATOM 3246 C CA . LYS A 1 408 ? -7.797 -23.266 -27.375 1 97.56 408 LYS A CA 1
ATOM 3247 C C . LYS A 1 408 ? -6.332 -23.672 -27.5 1 97.56 408 LYS A C 1
ATOM 3249 O O . LYS A 1 408 ? -5.848 -24.516 -26.75 1 97.56 408 LYS A O 1
ATOM 3254 N N . ALA A 1 409 ? -5.684 -23.078 -28.453 1 97.44 409 ALA A N 1
ATOM 3255 C CA . ALA A 1 409 ? -4.27 -23.375 -28.672 1 97.44 409 ALA A CA 1
ATOM 3256 C C . ALA A 1 409 ? -3.443 -23.047 -27.422 1 97.44 409 ALA A C 1
ATOM 3258 O O . ALA A 1 409 ? -2.52 -23.781 -27.078 1 97.44 409 ALA A O 1
ATOM 3259 N N . ARG A 1 410 ? -3.727 -21.953 -26.812 1 97.31 410 ARG A N 1
ATOM 3260 C CA . ARG A 1 410 ? -2.996 -21.547 -25.625 1 97.31 410 ARG A CA 1
ATOM 3261 C C . ARG A 1 410 ? -3.264 -22.5 -24.469 1 97.31 410 ARG A C 1
ATOM 3263 O O . ARG A 1 410 ? -2.361 -22.797 -23.672 1 97.31 410 ARG A O 1
ATOM 3270 N N . LEU A 1 411 ? -4.488 -22.922 -24.312 1 98.12 411 LEU A N 1
ATOM 3271 C CA . LEU A 1 411 ? -4.828 -23.875 -23.266 1 98.12 411 LEU A CA 1
ATOM 3272 C C . LEU A 1 411 ? -4.059 -25.172 -23.453 1 98.12 411 LEU A C 1
ATOM 3274 O O . LEU A 1 411 ? -3.484 -25.703 -22.484 1 98.12 411 LEU A O 1
ATOM 3278 N N . ILE A 1 412 ? -4.027 -25.656 -24.688 1 97.75 412 ILE A N 1
ATOM 3279 C CA . ILE A 1 412 ? -3.34 -26.906 -24.984 1 97.75 412 ILE A CA 1
ATOM 3280 C C . ILE A 1 412 ? -1.851 -26.75 -24.688 1 97.75 412 ILE A C 1
ATOM 3282 O O . ILE A 1 412 ? -1.248 -27.641 -24.062 1 97.75 412 ILE A O 1
ATOM 3286 N N . SER A 1 413 ? -1.31 -25.641 -25.109 1 96.88 413 SER A N 1
ATOM 3287 C CA . SER A 1 413 ? 0.107 -25.406 -24.859 1 96.88 413 SER A CA 1
ATOM 3288 C C . SER A 1 413 ? 0.408 -25.359 -23.359 1 96.88 413 SER A C 1
ATOM 3290 O O . SER A 1 413 ? 1.443 -25.875 -22.922 1 96.88 413 SER A O 1
ATOM 3292 N N . ALA A 1 414 ? -0.424 -24.75 -22.594 1 97.75 414 ALA A N 1
ATOM 3293 C CA . ALA A 1 414 ? -0.23 -24.656 -21.141 1 97.75 414 ALA A CA 1
ATOM 3294 C C . ALA A 1 414 ? -0.326 -26.031 -20.484 1 97.75 414 ALA A C 1
ATOM 3296 O O . ALA A 1 414 ? 0.486 -26.375 -19.625 1 97.75 414 ALA A O 1
ATOM 3297 N N . MET A 1 415 ? -1.3 -26.828 -20.906 1 97.12 415 MET A N 1
ATOM 3298 C CA . MET A 1 415 ? -1.475 -28.156 -20.344 1 97.12 415 MET A CA 1
ATOM 3299 C C . MET A 1 415 ? -0.305 -29.062 -20.719 1 97.12 415 MET A C 1
ATOM 3301 O O . MET A 1 415 ? 0.167 -29.844 -19.906 1 97.12 415 MET A O 1
ATOM 3305 N N . ASP A 1 416 ? 0.141 -28.922 -21.938 1 95.38 416 ASP A N 1
ATOM 3306 C CA . ASP A 1 416 ? 1.293 -29.703 -22.391 1 95.38 416 ASP A CA 1
ATOM 3307 C C . ASP A 1 416 ? 2.541 -29.344 -21.578 1 95.38 416 ASP A C 1
ATOM 3309 O O . ASP A 1 416 ? 3.34 -30.219 -21.25 1 95.38 416 ASP A O 1
ATOM 3313 N N . PHE A 1 417 ? 2.771 -28.188 -21.328 1 94.62 417 PHE A N 1
ATOM 3314 C CA . PHE A 1 417 ? 3.887 -27.734 -20.5 1 94.62 417 PHE A CA 1
ATOM 3315 C C . PHE A 1 417 ? 3.859 -28.406 -19.141 1 94.62 417 PHE A C 1
ATOM 3317 O O . PHE A 1 417 ? 4.883 -28.906 -18.672 1 94.62 417 PHE A O 1
ATOM 3324 N N . VAL A 1 418 ? 2.656 -28.328 -18.484 1 94.31 418 VAL A N 1
ATOM 3325 C CA . VAL A 1 418 ? 2.533 -28.906 -17.156 1 94.31 418 VAL A CA 1
ATOM 3326 C C . VAL A 1 418 ? 2.812 -30.406 -17.219 1 94.31 418 VAL A C 1
ATOM 3328 O O . VAL A 1 418 ? 3.416 -30.969 -16.312 1 94.31 418 VAL A O 1
ATOM 3331 N N . ASN A 1 419 ? 2.412 -31 -18.297 1 92.44 419 ASN A N 1
ATOM 3332 C CA . ASN A 1 419 ? 2.633 -32.438 -18.484 1 92.44 419 ASN A CA 1
ATOM 3333 C C . ASN A 1 419 ? 4.117 -32.75 -18.641 1 92.44 419 ASN A C 1
ATOM 3335 O O . ASN A 1 419 ? 4.551 -33.875 -18.312 1 92.44 419 ASN A O 1
ATOM 3339 N N . ARG A 1 420 ? 4.852 -31.875 -19.062 1 90.12 420 ARG A N 1
ATOM 3340 C CA . ARG A 1 420 ? 6.277 -32.094 -19.312 1 90.12 420 ARG A CA 1
ATOM 3341 C C . ARG A 1 420 ? 7.09 -31.812 -18.047 1 90.12 420 ARG A C 1
ATOM 3343 O O . ARG A 1 420 ? 8.281 -32.094 -17.984 1 90.12 420 ARG A O 1
ATOM 3350 N N . LEU A 1 421 ? 6.496 -31.234 -17.047 1 89.38 421 LEU A N 1
ATOM 3351 C CA . LEU A 1 421 ? 7.219 -30.922 -15.812 1 89.38 421 LEU A CA 1
ATOM 3352 C C . LEU A 1 421 ? 7.602 -32.188 -15.07 1 89.38 421 LEU A C 1
ATOM 3354 O O . LEU A 1 421 ? 6.746 -33.031 -14.797 1 89.38 421 LEU A O 1
ATOM 3358 N N . GLY A 1 422 ? 8.906 -32.312 -14.82 1 83.69 422 GLY A N 1
ATOM 3359 C CA . GLY A 1 422 ? 9.383 -33.438 -14 1 83.69 422 GLY A CA 1
ATOM 3360 C C . GLY A 1 422 ? 9.422 -33.094 -12.523 1 83.69 422 GLY A C 1
ATOM 3361 O O . GLY A 1 422 ? 9.117 -31.969 -12.125 1 83.69 422 GLY A O 1
ATOM 3362 N N . PRO A 1 423 ? 9.711 -34.094 -11.688 1 83.38 423 PRO A N 1
ATOM 3363 C CA . PRO A 1 423 ? 9.805 -33.844 -10.242 1 83.38 423 PRO A CA 1
ATOM 3364 C C . PRO A 1 423 ? 10.859 -32.812 -9.867 1 83.38 423 PRO A C 1
ATOM 3366 O O . PRO A 1 423 ? 10.688 -32.062 -8.906 1 83.38 423 PRO A O 1
ATOM 3369 N N . ASN A 1 424 ? 11.914 -32.781 -10.641 1 83.69 424 ASN A N 1
ATOM 3370 C CA . ASN A 1 424 ? 12.977 -31.828 -10.367 1 83.69 424 ASN A CA 1
ATOM 3371 C C . ASN A 1 424 ? 12.5 -30.391 -10.555 1 83.69 424 ASN A C 1
ATOM 3373 O O . ASN A 1 424 ? 12.984 -29.469 -9.883 1 83.69 424 ASN A O 1
ATOM 3377 N N . HIS A 1 425 ? 11.562 -30.234 -11.438 1 86.12 425 HIS A N 1
ATOM 3378 C CA . HIS A 1 425 ? 10.977 -28.906 -11.641 1 86.12 425 HIS A CA 1
ATOM 3379 C C . HIS A 1 425 ? 10.016 -28.562 -10.508 1 86.12 425 HIS A C 1
ATOM 3381 O O . HIS A 1 425 ? 10.102 -27.469 -9.945 1 86.12 425 HIS A O 1
ATOM 3387 N N . LEU A 1 426 ? 9.195 -29.469 -10.148 1 85.88 426 LEU A N 1
ATOM 3388 C CA . LEU A 1 426 ? 8.141 -29.234 -9.172 1 85.88 426 LEU A CA 1
ATOM 3389 C C . LEU A 1 426 ? 8.727 -28.969 -7.789 1 85.88 426 LEU A C 1
ATOM 3391 O O . LEU A 1 426 ? 8.211 -28.141 -7.035 1 85.88 426 LEU A O 1
ATOM 3395 N N . ARG A 1 427 ? 9.82 -29.609 -7.527 1 84.44 427 ARG A N 1
ATOM 3396 C CA . ARG A 1 427 ? 10.461 -29.453 -6.223 1 84.44 427 ARG A CA 1
ATOM 3397 C C . ARG A 1 427 ? 11.172 -28.109 -6.117 1 84.44 427 ARG A C 1
ATOM 3399 O O . ARG A 1 427 ? 11.5 -27.672 -5.016 1 84.44 427 ARG A O 1
ATOM 3406 N N . SER A 1 428 ? 11.352 -27.516 -7.219 1 86.06 428 SER A N 1
ATOM 3407 C CA . SER A 1 428 ? 12.078 -26.25 -7.219 1 86.06 428 SER A CA 1
ATOM 3408 C C . SER A 1 428 ? 11.117 -25.062 -7.16 1 86.06 428 SER A C 1
ATOM 3410 O O . SER A 1 428 ? 11.555 -23.922 -7.113 1 86.06 428 SER A O 1
ATOM 3412 N N . PHE A 1 429 ? 9.805 -25.391 -7.113 1 85.5 429 PHE A N 1
ATOM 3413 C CA . PHE A 1 429 ? 8.836 -24.297 -7.094 1 85.5 429 PHE A CA 1
ATOM 3414 C C . PHE A 1 429 ? 8.789 -23.641 -5.719 1 85.5 429 PHE A C 1
ATOM 3416 O O . PHE A 1 429 ? 8.617 -24.328 -4.703 1 85.5 429 PHE A O 1
ATOM 3423 N N . TRP A 1 430 ? 9.055 -22.391 -5.688 1 84.81 430 TRP A N 1
ATOM 3424 C CA . TRP A 1 430 ? 8.961 -21.672 -4.422 1 84.81 430 TRP A CA 1
ATOM 3425 C C . TRP A 1 430 ? 8.219 -20.359 -4.598 1 84.81 430 TRP A C 1
ATOM 3427 O O . TRP A 1 430 ? 7.793 -19.734 -3.619 1 84.81 430 TRP A O 1
ATOM 3437 N N . TYR A 1 431 ? 8.117 -19.906 -5.844 1 87.81 431 TYR A N 1
ATOM 3438 C CA . TYR A 1 431 ? 7.484 -18.609 -6.094 1 87.81 431 TYR A CA 1
ATOM 3439 C C . TYR A 1 431 ? 6.016 -18.641 -5.68 1 87.81 431 TYR A C 1
ATOM 3441 O O . TYR A 1 431 ? 5.277 -19.562 -6.051 1 87.81 431 TYR A O 1
ATOM 3449 N N . PHE A 1 432 ? 5.527 -17.703 -5 1 91.12 432 PHE A N 1
ATOM 3450 C CA . PHE A 1 432 ? 4.246 -17.703 -4.305 1 91.12 432 PHE A CA 1
ATOM 3451 C C . PHE A 1 432 ? 3.094 -17.812 -5.297 1 91.12 432 PHE A C 1
ATOM 3453 O O . PHE A 1 432 ? 2.061 -18.406 -4.996 1 91.12 432 PHE A O 1
ATOM 3460 N N . ALA A 1 433 ? 3.23 -17.25 -6.473 1 93.12 433 ALA A N 1
ATOM 3461 C CA . ALA A 1 433 ? 2.133 -17.141 -7.434 1 93.12 433 ALA A CA 1
ATOM 3462 C C . ALA A 1 433 ? 1.913 -18.453 -8.164 1 93.12 433 ALA A C 1
ATOM 3464 O O . ALA A 1 433 ? 0.912 -18.625 -8.867 1 93.12 433 ALA A O 1
ATOM 3465 N N . SER A 1 434 ? 2.797 -19.422 -8.023 1 92.94 434 SER A N 1
ATOM 3466 C CA . SER A 1 434 ? 2.766 -20.656 -8.805 1 92.94 434 SER A CA 1
ATOM 3467 C C . SER A 1 434 ? 1.5 -21.469 -8.523 1 92.94 434 SER A C 1
ATOM 3469 O O . SER A 1 434 ? 0.904 -22.031 -9.438 1 92.94 434 SER A O 1
ATOM 3471 N N . LYS A 1 435 ? 1.133 -21.5 -7.332 1 91.25 435 LYS A N 1
ATOM 3472 C CA . LYS A 1 435 ? -0.066 -22.266 -6.984 1 91.25 435 LYS A CA 1
ATOM 3473 C C . LYS A 1 435 ? -1.283 -21.75 -7.746 1 91.25 435 LYS A C 1
ATOM 3475 O O . LYS A 1 435 ? -2.047 -22.531 -8.312 1 91.25 435 LYS A O 1
ATOM 3480 N N . THR A 1 436 ? -1.446 -20.453 -7.738 1 93.56 436 THR A N 1
ATOM 3481 C CA . THR A 1 436 ? -2.564 -19.844 -8.453 1 93.56 436 THR A CA 1
ATOM 3482 C C . THR A 1 436 ? -2.381 -19.969 -9.961 1 93.56 436 THR A C 1
ATOM 3484 O O . THR A 1 436 ? -3.355 -20.141 -10.695 1 93.56 436 THR A O 1
ATOM 3487 N N . ASN A 1 437 ? -1.156 -19.906 -10.391 1 95.94 437 ASN A N 1
ATOM 3488 C CA . ASN A 1 437 ? -0.891 -20.016 -11.82 1 95.94 437 ASN A CA 1
ATOM 3489 C C . ASN A 1 437 ? -1.286 -21.391 -12.352 1 95.94 437 ASN A C 1
ATOM 3491 O O . ASN A 1 437 ? -1.784 -21.516 -13.477 1 95.94 437 ASN A O 1
ATOM 3495 N N . PHE A 1 438 ? -1.068 -22.453 -11.516 1 95.88 438 PHE A N 1
ATOM 3496 C CA . PHE A 1 438 ? -1.542 -23.781 -11.875 1 95.88 438 PHE A CA 1
ATOM 3497 C C . PHE A 1 438 ? -3.062 -23.812 -11.953 1 95.88 438 PHE A C 1
ATOM 3499 O O . PHE A 1 438 ? -3.633 -24.422 -12.859 1 95.88 438 PHE A O 1
ATOM 3506 N N . ALA A 1 439 ? -3.684 -23.141 -11.055 1 96 439 ALA A N 1
ATOM 3507 C CA . ALA A 1 439 ? -5.141 -23.125 -10.977 1 96 439 ALA A CA 1
ATOM 3508 C C . ALA A 1 439 ? -5.746 -22.359 -12.148 1 96 439 ALA A C 1
ATOM 3510 O O . ALA A 1 439 ? -6.82 -22.719 -12.641 1 96 439 ALA A O 1
ATOM 3511 N N . LEU A 1 440 ? -5.086 -21.344 -12.609 1 97.31 440 LEU A N 1
ATOM 3512 C CA . LEU A 1 440 ? -5.59 -20.5 -13.688 1 97.31 440 LEU A CA 1
ATOM 3513 C C . LEU A 1 440 ? -5.75 -21.297 -14.977 1 97.31 440 LEU A C 1
ATOM 3515 O O . LEU A 1 440 ? -6.629 -21 -15.789 1 97.31 440 LEU A O 1
ATOM 3519 N N . ILE A 1 441 ? -4.914 -22.266 -15.164 1 97.88 441 ILE A N 1
ATOM 3520 C CA . ILE A 1 441 ? -5.02 -23.094 -16.359 1 97.88 441 ILE A CA 1
ATOM 3521 C C . ILE A 1 441 ? -6.355 -23.844 -16.359 1 97.88 441 ILE A C 1
ATOM 3523 O O . ILE A 1 441 ? -7.074 -23.828 -17.359 1 97.88 441 ILE A O 1
ATOM 3527 N N . GLY A 1 442 ? -6.668 -24.453 -15.25 1 96.81 442 GLY A N 1
ATOM 3528 C CA . GLY A 1 442 ? -7.961 -25.109 -15.125 1 96.81 442 GLY A CA 1
ATOM 3529 C C . GLY A 1 442 ? -9.133 -24.156 -15.234 1 96.81 442 GLY A C 1
ATOM 3530 O O . GLY A 1 442 ? -10.148 -24.484 -15.859 1 96.81 442 GLY A O 1
ATOM 3531 N N . THR A 1 443 ? -9 -23 -14.617 1 95.56 443 THR A N 1
ATOM 3532 C CA . THR A 1 443 ? -10.031 -21.984 -14.672 1 95.56 443 THR A CA 1
ATOM 3533 C C . THR A 1 443 ? -10.266 -21.516 -16.109 1 95.56 443 THR A C 1
ATOM 3535 O O . THR A 1 443 ? -11.414 -21.312 -16.516 1 95.56 443 THR A O 1
ATOM 3538 N N . PHE A 1 444 ? -9.234 -21.359 -16.844 1 97.56 444 PHE A N 1
ATOM 3539 C CA . PHE A 1 444 ? -9.305 -20.938 -18.25 1 97.56 444 PHE A CA 1
ATOM 3540 C C . PHE A 1 444 ? -10.023 -22 -19.094 1 97.56 444 PHE A C 1
ATOM 3542 O O . PHE A 1 444 ? -10.898 -21.656 -19.891 1 97.56 444 PHE A O 1
ATOM 3549 N N . GLY A 1 445 ? -9.633 -23.25 -18.875 1 97.56 445 GLY A N 1
ATOM 3550 C CA . GLY A 1 445 ? -10.344 -24.328 -19.547 1 97.56 445 GLY A CA 1
ATOM 3551 C C . GLY A 1 445 ? -11.82 -24.375 -19.219 1 97.56 445 GLY A C 1
ATOM 3552 O O . GLY A 1 445 ? -12.648 -24.609 -20.094 1 97.56 445 GLY A O 1
ATOM 3553 N N . SER A 1 446 ? -12.125 -24.172 -18.016 1 96.25 446 SER A N 1
ATOM 3554 C CA . SER A 1 446 ? -13.516 -24.156 -17.578 1 96.25 446 SER A CA 1
ATOM 3555 C C . SER A 1 446 ? -14.289 -23 -18.203 1 96.25 446 SER A C 1
ATOM 3557 O O . SER A 1 446 ? -15.469 -23.141 -18.531 1 96.25 446 SER A O 1
ATOM 3559 N N . LEU A 1 447 ? -13.625 -21.859 -18.297 1 95.94 447 LEU A N 1
ATOM 3560 C CA . LEU A 1 447 ? -14.234 -20.719 -18.969 1 95.94 447 LEU A CA 1
ATOM 3561 C C . LEU A 1 447 ? -14.547 -21.047 -20.422 1 95.94 447 LEU A C 1
ATOM 3563 O O . LEU A 1 447 ? -15.641 -20.734 -20.906 1 95.94 447 LEU A O 1
ATOM 3567 N N . LEU A 1 448 ? -13.609 -21.641 -21.125 1 96.62 448 LEU A N 1
ATOM 3568 C CA . LEU A 1 448 ? -13.812 -22.016 -22.516 1 96.62 448 LEU A CA 1
ATOM 3569 C C . LEU A 1 448 ? -14.93 -23.047 -22.641 1 96.62 448 LEU A C 1
ATOM 3571 O O . LEU A 1 448 ? -15.727 -23 -23.578 1 96.62 448 LEU A O 1
ATOM 3575 N N . TRP A 1 449 ? -14.992 -23.922 -21.672 1 95.19 449 TRP A N 1
ATOM 3576 C CA . TRP A 1 449 ? -16.062 -24.922 -21.625 1 95.19 449 TRP A CA 1
ATOM 3577 C C . TRP A 1 449 ? -17.422 -24.25 -21.438 1 95.19 449 TRP A C 1
ATOM 3579 O O . TRP A 1 449 ? -18.359 -24.5 -22.188 1 95.19 449 TRP A O 1
ATOM 3589 N N . ALA A 1 450 ? -17.516 -23.391 -20.5 1 92.88 450 ALA A N 1
ATOM 3590 C CA . ALA A 1 450 ? -18.766 -22.719 -20.156 1 92.88 450 ALA A CA 1
ATOM 3591 C C . ALA A 1 450 ? -19.281 -21.875 -21.312 1 92.88 450 ALA A C 1
ATOM 3593 O O . ALA A 1 450 ? -20.5 -21.75 -21.516 1 92.88 450 ALA A O 1
ATOM 3594 N N . THR A 1 451 ? -18.422 -21.281 -22.078 1 92.19 451 THR A N 1
ATOM 3595 C CA . THR A 1 451 ? -18.812 -20.344 -23.141 1 92.19 451 THR A CA 1
ATOM 3596 C C . THR A 1 451 ? -18.844 -21.031 -24.484 1 92.19 451 THR A C 1
ATOM 3598 O O . THR A 1 451 ? -18.984 -20.391 -25.531 1 92.19 451 THR A O 1
ATOM 3601 N N . SER A 1 452 ? -18.641 -22.359 -24.516 1 91.94 452 SER A N 1
ATOM 3602 C CA . SER A 1 452 ? -18.641 -23.094 -25.781 1 91.94 452 SER A CA 1
ATOM 3603 C C . SER A 1 452 ? -19.969 -22.953 -26.516 1 91.94 452 SER A C 1
ATOM 3605 O O . SER A 1 452 ? -21.031 -23.047 -25.891 1 91.94 452 SER A O 1
ATOM 3607 N N . PRO A 1 453 ? -19.922 -22.719 -27.781 1 87.38 453 PRO A N 1
ATOM 3608 C CA . PRO A 1 453 ? -21.156 -22.562 -28.547 1 87.38 453 PRO A CA 1
ATOM 3609 C C . PRO A 1 453 ? -21.859 -23.906 -28.797 1 87.38 453 PRO A C 1
ATOM 3611 O O . PRO A 1 453 ? -23.078 -23.938 -28.984 1 87.38 453 PRO A O 1
ATOM 3614 N N . GLY A 1 454 ? -21.125 -25.062 -28.781 1 88.5 454 GLY A N 1
ATOM 3615 C CA . GLY A 1 454 ? -21.719 -26.359 -29.109 1 88.5 454 GLY A CA 1
ATOM 3616 C C . GLY A 1 454 ? -21.297 -27.469 -28.156 1 88.5 454 GLY A C 1
ATOM 3617 O O . GLY A 1 454 ? -20.359 -27.297 -27.391 1 88.5 454 GLY A O 1
ATOM 3618 N N . ARG A 1 455 ? -21.984 -28.547 -28.312 1 91 455 ARG A N 1
ATOM 3619 C CA . ARG A 1 455 ? -21.781 -29.703 -27.438 1 91 455 ARG A CA 1
ATOM 3620 C C . ARG A 1 455 ? -20.438 -30.359 -27.703 1 91 455 ARG A C 1
ATOM 3622 O O . ARG A 1 455 ? -19.766 -30.812 -26.766 1 91 455 ARG A O 1
ATOM 3629 N N . GLU A 1 456 ? -20.047 -30.422 -28.953 1 91.12 456 GLU A N 1
ATOM 3630 C CA . GLU A 1 456 ? -18.781 -31.078 -29.297 1 91.12 456 GLU A CA 1
ATOM 3631 C C . GLU A 1 456 ? -17.594 -30.375 -28.672 1 91.12 456 GLU A C 1
ATOM 3633 O O . GLU A 1 456 ? -16.719 -31.016 -28.078 1 91.12 456 GLU A O 1
ATOM 3638 N N . GLU A 1 457 ? -17.656 -29.109 -28.812 1 91.75 457 GLU A N 1
ATOM 3639 C CA . GLU A 1 457 ? -16.578 -28.328 -28.219 1 91.75 457 GLU A CA 1
ATOM 3640 C C . GLU A 1 457 ? -16.609 -28.438 -26.688 1 91.75 457 GLU A C 1
ATOM 3642 O O . GLU A 1 457 ? -15.562 -28.516 -26.047 1 91.75 457 GLU A O 1
ATOM 3647 N N . ALA A 1 458 ? -17.719 -28.406 -26.109 1 93.56 458 ALA A N 1
ATOM 3648 C CA . ALA A 1 458 ? -17.859 -28.531 -24.656 1 93.56 458 ALA A CA 1
ATOM 3649 C C . ALA A 1 458 ? -17.312 -29.859 -24.156 1 93.56 458 ALA A C 1
ATOM 3651 O O . ALA A 1 458 ? -16.594 -29.906 -23.156 1 93.56 458 ALA A O 1
ATOM 3652 N N . ASP A 1 459 ? -17.641 -30.906 -24.906 1 94.12 459 ASP A N 1
ATOM 3653 C CA . ASP A 1 459 ? -17.172 -32.25 -24.531 1 94.12 459 ASP A CA 1
ATOM 3654 C C . ASP A 1 459 ? -15.648 -32.344 -24.656 1 94.12 459 ASP A C 1
ATOM 3656 O O . ASP A 1 459 ? -14.992 -33.031 -23.891 1 94.12 459 ASP A O 1
ATOM 3660 N N . TRP A 1 460 ? -15.172 -31.688 -25.656 1 95.56 460 TRP A N 1
ATOM 3661 C CA . TRP A 1 460 ? -13.727 -31.672 -25.844 1 95.56 460 TRP A CA 1
ATOM 3662 C C . TRP A 1 460 ? -13.023 -31.062 -24.641 1 95.56 460 TRP A C 1
ATOM 3664 O O . TRP A 1 460 ? -12.062 -31.641 -24.109 1 95.56 460 TRP A O 1
ATOM 3674 N N . TYR A 1 461 ? -13.516 -29.922 -24.203 1 96.25 461 TYR A N 1
ATOM 3675 C CA . TYR A 1 461 ? -12.906 -29.25 -23.062 1 96.25 461 TYR A CA 1
ATOM 3676 C C . TYR A 1 461 ? -13.086 -30.078 -21.781 1 96.25 461 TYR A C 1
ATOM 3678 O O . TYR A 1 461 ? -12.188 -30.141 -20.953 1 96.25 461 TYR A O 1
ATOM 3686 N N . ARG A 1 462 ? -14.219 -30.672 -21.594 1 95.12 462 ARG A N 1
ATOM 3687 C CA . ARG A 1 462 ? -14.461 -31.547 -20.453 1 95.12 462 ARG A CA 1
ATOM 3688 C C . ARG A 1 462 ? -13.414 -32.656 -20.375 1 95.12 462 ARG A C 1
ATOM 3690 O O . ARG A 1 462 ? -12.859 -32.906 -19.297 1 95.12 462 ARG A O 1
ATOM 3697 N N . ARG A 1 463 ? -13.109 -33.25 -21.484 1 96.56 463 ARG A N 1
ATOM 3698 C CA . ARG A 1 463 ? -12.117 -34.344 -21.531 1 96.56 463 ARG A CA 1
ATOM 3699 C C . ARG A 1 463 ? -10.719 -33.812 -21.25 1 96.56 463 ARG A C 1
ATOM 3701 O O . ARG A 1 463 ? -9.953 -34.438 -20.516 1 96.56 463 ARG A O 1
ATOM 3708 N N . ARG A 1 464 ? -10.438 -32.719 -21.844 1 96.56 464 ARG A N 1
ATOM 3709 C CA . ARG A 1 464 ? -9.109 -32.156 -21.656 1 96.56 464 ARG A CA 1
ATOM 3710 C C . ARG A 1 464 ? -8.883 -31.75 -20.203 1 96.56 464 ARG A C 1
ATOM 3712 O O . ARG A 1 464 ? -7.777 -31.875 -19.688 1 96.56 464 ARG A O 1
ATOM 3719 N N . LEU A 1 465 ? -9.898 -31.188 -19.531 1 96.62 465 LEU A N 1
ATOM 3720 C CA . LEU A 1 465 ? -9.797 -30.797 -18.125 1 96.62 465 LEU A CA 1
ATOM 3721 C C . LEU A 1 465 ? -9.656 -32.031 -17.25 1 96.62 465 LEU A C 1
ATOM 3723 O O . LEU A 1 465 ? -8.992 -31.984 -16.203 1 96.62 465 LEU A O 1
ATOM 3727 N N . GLY A 1 466 ? -10.273 -33.094 -17.672 1 96.19 466 GLY A N 1
ATOM 3728 C CA . GLY A 1 466 ? -10.055 -34.344 -16.984 1 96.19 466 GLY A CA 1
ATOM 3729 C C . GLY A 1 466 ? -8.617 -34.812 -17.031 1 96.19 466 GLY A C 1
ATOM 3730 O O . GLY A 1 466 ? -8.078 -35.312 -16.031 1 96.19 466 GLY A O 1
ATOM 3731 N N . GLU A 1 467 ? -8.039 -34.688 -18.219 1 96.5 467 GLU A N 1
ATOM 3732 C CA . GLU A 1 467 ? -6.629 -35.031 -18.375 1 96.5 467 GLU A CA 1
ATOM 3733 C C . GLU A 1 467 ? -5.738 -34.125 -17.516 1 96.5 467 GLU A C 1
ATOM 3735 O O . GLU A 1 467 ? -4.773 -34.594 -16.922 1 96.5 467 GLU A O 1
ATOM 3740 N N . TYR A 1 468 ? -6.062 -32.906 -17.547 1 96.62 468 TYR A N 1
ATOM 3741 C CA . TYR A 1 468 ? -5.293 -31.969 -16.734 1 96.62 468 TYR A CA 1
ATOM 3742 C C . TYR A 1 468 ? -5.383 -32.312 -15.258 1 96.62 468 TYR A C 1
ATOM 3744 O O . TYR A 1 468 ? -4.383 -32.25 -14.539 1 96.62 468 TYR A O 1
ATOM 3752 N N . ARG A 1 469 ? -6.578 -32.594 -14.758 1 96.06 469 ARG A N 1
ATOM 3753 C CA . ARG A 1 469 ? -6.754 -33 -13.367 1 96.06 469 ARG A CA 1
ATOM 3754 C C . ARG A 1 469 ? -5.883 -34.188 -13.031 1 96.06 469 ARG A C 1
ATOM 3756 O O . ARG A 1 469 ? -5.297 -34.281 -11.945 1 96.06 469 ARG A O 1
ATOM 3763 N N . TRP A 1 470 ? -5.832 -35.156 -13.93 1 94.69 470 TRP A N 1
ATOM 3764 C CA . TRP A 1 470 ? -5.008 -36.344 -13.742 1 94.69 470 TRP A CA 1
ATOM 3765 C C . TRP A 1 470 ? -3.533 -35.969 -13.625 1 94.69 470 TRP A C 1
ATOM 3767 O O . TRP A 1 470 ? -2.822 -36.5 -12.766 1 94.69 470 TRP A O 1
ATOM 3777 N N . THR A 1 471 ? -3.125 -35.125 -14.516 1 93.5 471 THR A N 1
ATOM 3778 C CA . THR A 1 471 ? -1.738 -34.656 -14.484 1 93.5 471 THR A CA 1
ATOM 3779 C C . THR A 1 471 ? -1.408 -34.031 -13.141 1 93.5 471 THR A C 1
ATOM 3781 O O . THR A 1 471 ? -0.344 -34.281 -12.57 1 93.5 471 THR A O 1
ATOM 3784 N N . LEU A 1 472 ? -2.305 -33.156 -12.625 1 93.12 472 LEU A N 1
ATOM 3785 C CA . LEU A 1 472 ? -2.102 -32.5 -11.336 1 93.12 472 LEU A CA 1
ATOM 3786 C C . LEU A 1 472 ? -2.064 -33.5 -10.203 1 93.12 472 LEU A C 1
ATOM 3788 O O . LEU A 1 472 ? -1.284 -33.375 -9.258 1 93.12 472 LEU A O 1
ATOM 3792 N N . SER A 1 473 ? -2.85 -34.562 -10.289 1 91.06 473 SER A N 1
ATOM 3793 C CA . SER A 1 473 ? -2.93 -35.562 -9.25 1 91.06 473 SER A CA 1
ATOM 3794 C C . SER A 1 473 ? -1.645 -36.406 -9.172 1 91.06 473 SER A C 1
ATOM 3796 O O . SER A 1 473 ? -1.212 -36.781 -8.086 1 91.06 473 SER A O 1
ATOM 3798 N N . VAL A 1 474 ? -1.06 -36.656 -10.273 1 86.5 474 VAL A N 1
ATOM 3799 C CA . VAL A 1 474 ? 0.177 -37.438 -10.328 1 86.5 474 VAL A CA 1
ATOM 3800 C C . VAL A 1 474 ? 1.331 -36.594 -9.773 1 86.5 474 VAL A C 1
ATOM 3802 O O . VAL A 1 474 ? 2.219 -37.125 -9.102 1 86.5 474 VAL A O 1
ATOM 3805 N N . SER A 1 475 ? 1.274 -35.406 -10.031 1 80.88 475 SER A N 1
ATOM 3806 C CA . SER A 1 475 ? 2.328 -34.5 -9.57 1 80.88 475 SER A CA 1
ATOM 3807 C C . SER A 1 475 ? 2.207 -34.219 -8.078 1 80.88 475 SER A C 1
ATOM 3809 O O . SER A 1 475 ? 3.117 -33.656 -7.469 1 80.88 475 SER A O 1
ATOM 3811 N N . SER A 1 476 ? 0.971 -34.5 -7.387 1 71.56 476 SER A N 1
ATOM 3812 C CA . SER A 1 476 ? 0.721 -34.219 -5.977 1 71.56 476 SER A CA 1
ATOM 3813 C C . SER A 1 476 ? 1.188 -35.375 -5.102 1 71.56 476 SER A C 1
ATOM 3815 O O . SER A 1 476 ? 1.072 -35.344 -3.877 1 71.56 476 SER A O 1
ATOM 3817 N N . LYS A 1 477 ? 1.601 -36.469 -5.547 1 61.06 477 LYS A N 1
ATOM 3818 C CA . LYS A 1 477 ? 1.947 -37.625 -4.727 1 61.06 477 LYS A CA 1
ATOM 3819 C C . LYS A 1 477 ? 2.9 -37.25 -3.602 1 61.06 477 LYS A C 1
ATOM 3821 O O . LYS A 1 477 ? 3.703 -36.312 -3.754 1 61.06 477 LYS A O 1
ATOM 3826 N N . PRO A 1 478 ? 2.523 -37.906 -2.381 1 54.19 478 PRO A N 1
ATOM 3827 C CA . PRO A 1 478 ? 3.174 -37.688 -1.091 1 54.19 478 PRO A CA 1
ATOM 3828 C C . PRO A 1 478 ? 4.699 -37.688 -1.188 1 54.19 478 PRO A C 1
ATOM 3830 O O . PRO A 1 478 ? 5.27 -38.5 -1.901 1 54.19 478 PRO A O 1
ATOM 3833 N N . GLY A 1 479 ? 5.406 -36.75 -0.669 1 50.12 479 GLY A N 1
ATOM 3834 C CA . GLY A 1 479 ? 6.84 -36.5 -0.663 1 50.12 479 GLY A CA 1
ATOM 3835 C C . GLY A 1 479 ? 7.246 -35.344 -1.561 1 50.12 479 GLY A C 1
ATOM 3836 O O . GLY A 1 479 ? 8.352 -34.812 -1.432 1 50.12 479 GLY A O 1
ATOM 3837 N N . GLU A 1 480 ? 6.43 -35.281 -2.658 1 45.47 480 GLU A N 1
ATOM 3838 C CA . GLU A 1 480 ? 6.785 -34.344 -3.727 1 45.47 480 GLU A CA 1
ATOM 3839 C C . GLU A 1 480 ? 5.938 -33.062 -3.66 1 45.47 480 GLU A C 1
ATOM 3841 O O . GLU A 1 480 ? 4.738 -33.125 -3.939 1 45.47 480 GLU A O 1
ATOM 3846 N N . GLY A 1 481 ? 6.367 -31.938 -3.152 1 53.25 481 GLY A N 1
ATOM 3847 C CA . GLY A 1 481 ? 5.879 -30.578 -3.336 1 53.25 481 GLY A CA 1
ATOM 3848 C C . GLY A 1 481 ? 4.367 -30.469 -3.254 1 53.25 481 GLY A C 1
ATOM 3849 O O . GLY A 1 481 ? 3.752 -29.703 -4.004 1 53.25 481 GLY A O 1
ATOM 3850 N N . THR A 1 482 ? 3.66 -31.156 -2.451 1 56.31 482 THR A N 1
ATOM 3851 C CA . THR A 1 482 ? 2.266 -31.578 -2.404 1 56.31 482 THR A CA 1
ATOM 3852 C C . THR A 1 482 ? 1.337 -30.375 -2.316 1 56.31 482 THR A C 1
ATOM 3854 O O . THR A 1 482 ? 0.257 -30.359 -2.91 1 56.31 482 THR A O 1
ATOM 3857 N N . GLY A 1 483 ? 1.772 -29.156 -1.98 1 73.12 483 GLY A N 1
ATOM 3858 C CA . GLY A 1 483 ? 0.79 -28.125 -1.685 1 73.12 483 GLY A CA 1
ATOM 3859 C C . GLY A 1 483 ? 0.412 -27.297 -2.896 1 73.12 483 GLY A C 1
ATOM 3860 O O . GLY A 1 483 ? -0.743 -26.891 -3.041 1 73.12 483 GLY A O 1
ATOM 3861 N N . LEU A 1 484 ? 1.163 -27.328 -3.955 1 79.56 484 LEU A N 1
ATOM 3862 C CA . LEU A 1 484 ? 0.95 -26.469 -5.109 1 79.56 484 LEU A CA 1
ATOM 3863 C C . LEU A 1 484 ? -0.13 -27.031 -6.023 1 79.56 484 LEU A C 1
ATOM 3865 O O . LEU A 1 484 ? -1.127 -26.359 -6.301 1 79.56 484 LEU A O 1
ATOM 3869 N N . THR A 1 485 ? -0.019 -28.25 -6.398 1 86.94 485 THR A N 1
ATOM 3870 C CA . THR A 1 485 ? -0.929 -28.844 -7.371 1 86.94 485 THR A CA 1
ATOM 3871 C C . THR A 1 485 ? -2.25 -29.234 -6.707 1 86.94 485 THR A C 1
ATOM 3873 O O . THR A 1 485 ? -3.289 -29.297 -7.371 1 86.94 485 THR A O 1
ATOM 3876 N N . GLU A 1 486 ? -2.207 -29.422 -5.43 1 87.62 486 GLU A N 1
ATOM 3877 C CA . GLU A 1 486 ? -3.439 -29.734 -4.711 1 87.62 486 GLU A CA 1
ATOM 3878 C C . G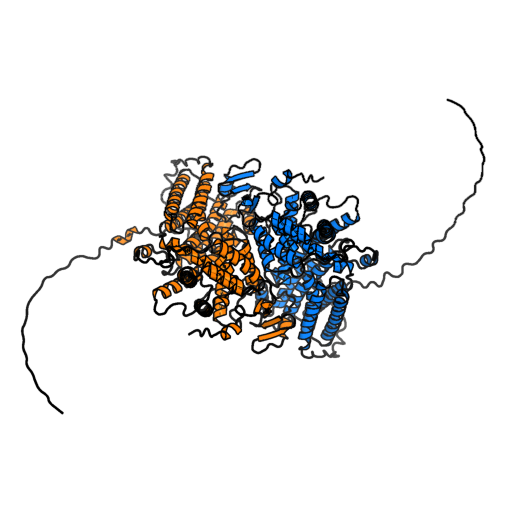LU A 1 486 ? -4.418 -28.562 -4.75 1 87.62 486 GLU A C 1
ATOM 3880 O O . GLU A 1 486 ? -5.625 -28.766 -4.902 1 87.62 486 GLU A O 1
ATOM 3885 N N . PHE A 1 487 ? -3.951 -27.5 -4.637 1 89.25 487 PHE A N 1
ATOM 3886 C CA . PHE A 1 487 ? -4.785 -26.312 -4.719 1 89.25 487 PHE A CA 1
ATOM 3887 C C . PHE A 1 487 ? -5.441 -26.203 -6.09 1 89.25 487 PHE A C 1
ATOM 3889 O O . PHE A 1 487 ? -6.641 -25.922 -6.191 1 89.25 487 PHE A O 1
ATOM 3896 N N . ALA A 1 488 ? -4.641 -26.344 -7.043 1 92 488 ALA A N 1
ATOM 3897 C CA . ALA A 1 488 ? -5.148 -26.266 -8.406 1 92 488 ALA A CA 1
ATOM 3898 C C . ALA A 1 488 ? -6.227 -27.328 -8.656 1 92 488 ALA A C 1
ATOM 3900 O O . ALA A 1 488 ? -7.227 -27.047 -9.32 1 92 488 ALA A O 1
ATOM 3901 N N . MET A 1 489 ? -6.02 -28.484 -8.109 1 93.31 489 MET A N 1
ATOM 3902 C CA . MET A 1 489 ? -6.996 -29.562 -8.25 1 93.31 489 MET A CA 1
ATOM 3903 C C . MET A 1 489 ? -8.305 -29.203 -7.559 1 93.31 489 MET A C 1
ATOM 3905 O O . MET A 1 489 ? -9.391 -29.422 -8.102 1 93.31 489 MET A O 1
ATOM 3909 N N . THR A 1 490 ? -8.188 -28.656 -6.441 1 91.44 490 THR A N 1
ATOM 3910 C CA . THR A 1 490 ? -9.375 -28.25 -5.699 1 91.44 490 THR A CA 1
ATOM 3911 C C . THR A 1 490 ? -10.164 -27.203 -6.469 1 91.44 490 THR A C 1
ATOM 3913 O O . THR A 1 490 ? -11.391 -27.266 -6.547 1 91.44 490 THR A O 1
ATOM 3916 N N . MET A 1 491 ? -9.469 -26.281 -7.02 1 92.5 491 MET A N 1
ATOM 3917 C CA . MET A 1 491 ? -10.125 -25.219 -7.789 1 92.5 491 MET A CA 1
ATOM 3918 C C . MET A 1 491 ? -10.781 -25.797 -9.039 1 92.5 491 MET A C 1
ATOM 3920 O O . MET A 1 491 ? -11.867 -25.359 -9.43 1 92.5 491 MET A O 1
ATOM 3924 N N . LEU A 1 492 ? -10.07 -26.688 -9.609 1 94.12 492 LEU A N 1
ATOM 3925 C CA . LEU A 1 492 ? -10.625 -27.344 -10.789 1 94.12 492 LEU A CA 1
ATOM 3926 C C . LEU A 1 492 ? -11.898 -28.109 -10.445 1 94.12 492 LEU A C 1
ATOM 3928 O O . LEU A 1 492 ? -12.875 -28.078 -11.203 1 94.12 492 LEU A O 1
ATOM 3932 N N . ASP A 1 493 ? -11.914 -28.75 -9.352 1 94 493 ASP A N 1
ATOM 3933 C CA . ASP A 1 493 ? -13.086 -29.5 -8.906 1 94 493 ASP A CA 1
ATOM 3934 C C . ASP A 1 493 ? -14.258 -28.562 -8.633 1 94 493 ASP A C 1
ATOM 3936 O O . ASP A 1 493 ? -15.406 -28.875 -8.961 1 94 493 ASP A O 1
ATOM 3940 N N . ILE A 1 494 ? -13.984 -27.469 -8.062 1 91.5 494 ILE A N 1
ATOM 3941 C CA . ILE A 1 494 ? -15.016 -26.469 -7.805 1 91.5 494 ILE A CA 1
ATOM 3942 C C . ILE A 1 494 ? -15.594 -25.969 -9.133 1 91.5 494 ILE A C 1
ATOM 3944 O O . ILE A 1 494 ? -16.812 -25.922 -9.305 1 91.5 494 ILE A O 1
ATOM 3948 N N . SER A 1 495 ? -14.742 -25.641 -10.039 1 91.5 495 SER A N 1
ATOM 3949 C CA . SER A 1 495 ? -15.172 -25.109 -11.336 1 91.5 495 SER A CA 1
ATOM 3950 C C . SER A 1 495 ? -15.984 -26.156 -12.102 1 91.5 495 SER A C 1
ATOM 3952 O O . SER A 1 495 ? -17.031 -25.828 -12.672 1 91.5 495 SER A O 1
ATOM 3954 N N . THR A 1 496 ? -15.484 -27.328 -12.117 1 90 496 THR A N 1
ATOM 3955 C CA . THR A 1 496 ? -16.188 -28.391 -12.844 1 90 496 THR A CA 1
ATOM 3956 C C . THR A 1 496 ? -17.516 -28.703 -12.18 1 90 496 THR A C 1
ATOM 3958 O O . THR A 1 496 ? -18.484 -29.062 -12.859 1 90 496 THR A O 1
ATOM 3961 N N . GLY A 1 497 ? -17.547 -28.578 -10.859 1 87.31 497 GLY A N 1
ATOM 3962 C CA . GLY A 1 497 ? -18.797 -28.75 -10.156 1 87.31 497 GLY A CA 1
ATOM 3963 C C . GLY A 1 497 ? -19.844 -27.719 -10.555 1 87.31 497 GLY A C 1
ATOM 3964 O O . GLY A 1 497 ? -21.031 -28.047 -10.672 1 87.31 497 GLY A O 1
ATOM 3965 N N . LEU A 1 498 ? -19.422 -26.594 -10.789 1 87.56 498 LEU A N 1
ATOM 3966 C CA . LEU A 1 498 ? -20.328 -25.516 -11.203 1 87.56 498 LEU A CA 1
ATOM 3967 C C . LEU A 1 498 ? -20.797 -25.734 -12.633 1 87.56 498 LEU A C 1
ATOM 3969 O O . LEU A 1 498 ? -21.938 -25.391 -12.977 1 87.56 498 LEU A O 1
ATOM 3973 N N . LEU A 1 499 ? -19.938 -26.281 -13.445 1 89.75 499 LEU A N 1
ATOM 3974 C CA . LEU A 1 499 ? -20.219 -26.469 -14.859 1 89.75 499 LEU A CA 1
ATOM 3975 C C . LEU A 1 499 ? -21.25 -27.562 -15.07 1 89.75 499 LEU A C 1
ATOM 3977 O O . LEU A 1 499 ? -21.922 -27.625 -16.109 1 89.75 499 LEU A O 1
ATOM 3981 N N . LYS A 1 500 ? -21.391 -28.406 -14.102 1 82.75 500 LYS A N 1
ATOM 3982 C CA . LYS A 1 500 ? -22.391 -29.469 -14.195 1 82.75 500 LYS A CA 1
ATOM 3983 C C . LYS A 1 500 ? -23.812 -28.906 -14.172 1 82.75 500 LYS A C 1
ATOM 3985 O O . LYS A 1 500 ? -24.75 -29.578 -14.578 1 82.75 500 LYS A O 1
ATOM 3990 N N . GLN A 1 501 ? -23.969 -27.688 -13.766 1 77.19 501 GLN A N 1
ATOM 3991 C CA . GLN A 1 501 ? -25.266 -27.047 -13.688 1 77.19 501 GLN A CA 1
ATOM 3992 C C . GLN A 1 501 ? -25.656 -26.422 -15.031 1 77.19 501 GLN A C 1
ATOM 3994 O O . GLN A 1 501 ? -26.766 -25.938 -15.195 1 77.19 501 GLN A O 1
ATOM 3999 N N . LEU A 1 502 ? -24.75 -26.484 -16.031 1 79.75 502 LEU A N 1
ATOM 4000 C CA . LEU A 1 502 ? -25.031 -25.922 -17.359 1 79.75 502 LEU A CA 1
ATOM 4001 C C . LEU A 1 502 ? -26.016 -26.797 -18.109 1 79.75 502 LEU A C 1
ATOM 4003 O O . LEU A 1 502 ? -25.938 -28.031 -18.047 1 79.75 502 LEU A O 1
ATOM 4007 N N . PRO A 1 503 ? -27 -26.094 -18.719 1 77.31 503 PRO A N 1
ATOM 4008 C CA . PRO A 1 503 ? -27.906 -26.875 -19.562 1 77.31 503 PRO A CA 1
ATOM 4009 C C . PRO A 1 503 ? -27.203 -27.516 -20.75 1 77.31 503 PRO A C 1
ATOM 4011 O O . PRO A 1 503 ? -26.094 -27.109 -21.109 1 77.31 503 PRO A O 1
ATOM 4014 N N . GLU A 1 504 ? -27.812 -28.609 -21.266 1 74.94 504 GLU A N 1
ATOM 4015 C CA . GLU A 1 504 ? -27.25 -29.312 -22.422 1 74.94 504 GLU A CA 1
ATOM 4016 C C . GLU A 1 504 ? -27.156 -28.391 -23.641 1 74.94 504 GLU A C 1
ATOM 4018 O O . GLU A 1 504 ? -28.094 -27.641 -23.922 1 74.94 504 GLU A O 1
ATOM 4023 N N . LYS A 1 505 ? -26.047 -28.234 -24.125 1 75.69 505 LYS A N 1
ATOM 4024 C CA . LYS A 1 505 ? -25.812 -27.375 -25.266 1 75.69 505 LYS A CA 1
ATOM 4025 C C . LYS A 1 505 ? -26.281 -28.016 -26.562 1 75.69 505 LYS A C 1
ATOM 4027 O O . LYS A 1 505 ? -26.297 -29.25 -26.672 1 75.69 505 LYS A O 1
ATOM 4032 N N . PRO A 1 506 ? -26.875 -27.281 -27.531 1 74 506 PRO A N 1
ATOM 4033 C CA . PRO A 1 506 ? -27.375 -27.828 -28.797 1 74 506 PRO A CA 1
ATOM 4034 C C . PRO A 1 506 ? -26.297 -28.531 -29.609 1 74 506 PRO A C 1
ATOM 4036 O O . PRO A 1 506 ? -25.109 -28.203 -29.484 1 74 506 PRO A O 1
ATOM 4039 N N . SER A 1 507 ? -26.703 -29.656 -30.312 1 67.75 507 SER A N 1
ATOM 4040 C CA . SER A 1 507 ? -25.781 -30.359 -31.203 1 67.75 507 SER A CA 1
ATOM 4041 C C . SER A 1 507 ? -25.547 -29.562 -32.5 1 67.75 507 SER A C 1
ATOM 4043 O O . SER A 1 507 ? -26.484 -28.984 -33.031 1 67.75 507 SER A O 1
ATOM 4045 N N . MET A 1 508 ? -24.828 -28.766 -32.75 1 55.5 508 MET A N 1
ATOM 4046 C CA . MET A 1 508 ? -24.578 -28.125 -34.031 1 55.5 508 MET A CA 1
ATOM 4047 C C . MET A 1 508 ? -24.594 -29.141 -35.188 1 55.5 508 MET A C 1
ATOM 4049 O O . MET A 1 508 ? -23.719 -30 -35.25 1 55.5 508 MET A O 1
ATOM 4053 N N . SER A 1 509 ? -25.812 -29.766 -35.688 1 42.91 509 SER A N 1
ATOM 4054 C CA . SER A 1 509 ? -25.922 -30.562 -36.906 1 42.91 509 SER A CA 1
ATOM 4055 C C . SER A 1 509 ? -25.156 -29.922 -38.062 1 42.91 509 SER A C 1
ATOM 4057 O O . SER A 1 509 ? -25.078 -28.688 -38.156 1 42.91 509 SER A O 1
ATOM 4059 N N . ARG A 1 510 ? -24.328 -30.688 -38.875 1 39.56 510 ARG A N 1
ATOM 4060 C CA . ARG A 1 510 ? -23.828 -30.391 -40.219 1 39.56 510 ARG A CA 1
ATOM 4061 C C . ARG A 1 510 ? -24.953 -29.891 -41.094 1 39.56 510 ARG A C 1
ATOM 4063 O O . ARG A 1 510 ? -25.797 -30.656 -41.562 1 39.56 510 ARG A O 1
ATOM 4070 N N . ASN A 1 511 ? -25.656 -28.922 -41.125 1 32.31 511 ASN A N 1
ATOM 4071 C CA . ASN A 1 511 ? -26.359 -28.516 -42.344 1 32.31 511 ASN A CA 1
ATOM 4072 C C . ASN A 1 511 ? -25.516 -28.734 -43.594 1 32.31 511 ASN A C 1
ATOM 4074 O O . ASN A 1 511 ? -24.328 -28.406 -43.594 1 32.31 511 ASN A O 1
ATOM 4078 N N . GLY A 1 512 ? -25.891 -29.625 -44.594 1 30.48 512 GLY A N 1
ATOM 4079 C CA . GLY A 1 512 ? -25.562 -30.078 -45.938 1 30.48 512 GLY A CA 1
ATOM 4080 C C . GLY A 1 512 ? -25.172 -28.953 -46.875 1 30.48 512 GLY A C 1
ATOM 4081 O O . GLY A 1 512 ? -24.812 -29.203 -48.031 1 30.48 512 GLY A O 1
ATOM 4082 N N . SER A 1 513 ? -25.875 -27.828 -47.031 1 30.28 513 SER A N 1
ATOM 4083 C CA . SER A 1 513 ? -25.781 -27.078 -48.281 1 30.28 513 SER A CA 1
ATOM 4084 C C . SER A 1 513 ? -24.359 -26.547 -48.5 1 30.28 513 SER A C 1
ATOM 4086 O O . SER A 1 513 ? -24.047 -26.031 -49.562 1 30.28 513 SER A O 1
ATOM 4088 N N . HIS A 1 514 ? -23.641 -26.016 -47.562 1 28.23 514 HIS A N 1
ATOM 4089 C CA . HIS A 1 514 ? -22.5 -25.266 -48.062 1 28.23 514 HIS A CA 1
ATOM 4090 C C . HIS A 1 514 ? -21.438 -26.188 -48.625 1 28.23 514 HIS A C 1
ATOM 4092 O O . HIS A 1 514 ? -20.344 -26.312 -48.094 1 28.23 514 HIS A O 1
ATOM 4098 N N . ALA A 1 515 ? -21.797 -27.359 -49.281 1 28.3 515 ALA A N 1
ATOM 4099 C CA . ALA A 1 515 ? -20.828 -28.047 -50.125 1 28.3 515 ALA A CA 1
ATOM 4100 C C . ALA A 1 515 ? -20.234 -27.094 -51.156 1 28.3 515 ALA A C 1
ATOM 4102 O O . ALA A 1 515 ? -19.125 -27.312 -51.656 1 28.3 515 ALA A O 1
ATOM 4103 N N . ASP A 1 516 ? -21.078 -26.312 -51.969 1 25.92 516 ASP A N 1
ATOM 4104 C CA . ASP A 1 516 ? -20.578 -25.797 -53.25 1 25.92 516 ASP A CA 1
ATOM 4105 C C . ASP A 1 516 ? -19.578 -24.656 -53.031 1 25.92 516 ASP A C 1
ATOM 4107 O O . ASP A 1 516 ? -19.297 -23.891 -53.938 1 25.92 516 ASP A O 1
ATOM 4111 N N . LEU A 1 517 ? -19.547 -23.938 -51.938 1 24.97 517 LEU A N 1
ATOM 4112 C CA . LEU A 1 517 ? -18.594 -22.828 -52.062 1 24.97 517 LEU A CA 1
ATOM 4113 C C . LEU A 1 517 ? -17.172 -23.359 -52.281 1 24.97 517 LEU A C 1
ATOM 4115 O O . LEU A 1 517 ? -16.562 -23.953 -51.406 1 24.97 517 LEU A O 1
ATOM 4119 N N . SER A 1 518 ? -16.891 -23.891 -53.5 1 23.14 518 SER A N 1
ATOM 4120 C CA . SER A 1 518 ? -15.617 -24.062 -54.188 1 23.14 518 SER A CA 1
ATOM 4121 C C . SER A 1 518 ? -14.664 -22.922 -53.844 1 23.14 518 SER A C 1
ATOM 4123 O O . SER A 1 518 ? -15.086 -21.766 -53.75 1 23.14 518 SER A O 1
ATOM 4125 N N . VAL A 1 519 ? -13.43 -23.281 -53.5 1 23.28 519 VAL A N 1
ATOM 4126 C CA . VAL A 1 519 ? -12.172 -22.75 -53 1 23.28 519 VAL A CA 1
ATOM 4127 C C . VAL A 1 519 ? -11.672 -21.625 -53.875 1 23.28 519 VAL A C 1
ATOM 4129 O O . VAL A 1 519 ? -10.492 -21.281 -53.875 1 23.28 519 VAL A O 1
ATOM 4132 N N . SER A 1 520 ? -12.539 -20.953 -54.719 1 24.05 520 SER A N 1
ATOM 4133 C CA . SER A 1 520 ? -11.602 -20.016 -55.312 1 24.05 520 SER A CA 1
ATOM 4134 C C . SER A 1 520 ? -10.914 -19.156 -54.25 1 24.05 520 SER A C 1
ATOM 4136 O O . SER A 1 520 ? -11.57 -18.578 -53.406 1 24.05 520 SER A O 1
ATOM 4138 N N . ALA A 1 521 ? -9.586 -19.516 -54.031 1 22.28 521 ALA A N 1
ATOM 4139 C CA . ALA A 1 521 ? -8.602 -18.891 -53.156 1 22.28 521 ALA A CA 1
ATOM 4140 C C . ALA A 1 521 ? -8.625 -17.375 -53.281 1 22.28 521 ALA A C 1
ATOM 4142 O O . ALA A 1 521 ? -8.289 -16.828 -54.344 1 22.28 521 ALA A O 1
ATOM 4143 N N . PRO A 1 522 ? -9.641 -16.641 -52.875 1 26.25 522 PRO A N 1
ATOM 4144 C CA . PRO A 1 522 ? -9.398 -15.234 -53.188 1 26.25 522 PRO A CA 1
ATOM 4145 C C . PRO A 1 522 ? -8 -14.773 -52.781 1 26.25 522 PRO A C 1
ATOM 4147 O O . PRO A 1 522 ? -7.391 -15.383 -51.875 1 26.25 522 PRO A O 1
ATOM 4150 N N . PRO A 1 523 ? -7.27 -13.977 -53.656 1 23.78 523 PRO A N 1
ATOM 4151 C CA . PRO A 1 523 ? -5.91 -13.516 -53.344 1 23.78 523 PRO A CA 1
ATOM 4152 C C . PRO A 1 523 ? -5.758 -12.992 -51.938 1 23.78 523 PRO A C 1
ATOM 4154 O O . PRO A 1 523 ? -6.75 -12.625 -51.281 1 23.78 523 PRO A O 1
ATOM 4157 N N . ILE A 1 524 ? -4.59 -13.297 -51.375 1 23.91 524 ILE A N 1
ATOM 4158 C CA . ILE A 1 524 ? -3.883 -13.008 -50.156 1 23.91 524 ILE A CA 1
ATOM 4159 C C . ILE A 1 524 ? -4.031 -11.523 -49.812 1 23.91 524 ILE A C 1
ATOM 4161 O O . ILE A 1 524 ? -3.451 -10.664 -50.469 1 23.91 524 ILE A O 1
ATOM 4165 N N . PHE A 1 525 ? -5.297 -11.039 -49.75 1 24.05 525 PHE A N 1
ATOM 4166 C CA . PHE A 1 525 ? -5.23 -9.641 -49.344 1 24.05 525 PHE A CA 1
ATOM 4167 C C . PHE A 1 525 ? -4.34 -9.477 -48.125 1 24.05 525 PHE A C 1
ATOM 4169 O O . PHE A 1 525 ? -4.449 -10.242 -47.156 1 24.05 525 PHE A O 1
ATOM 4176 N N . SER A 1 526 ? -3.145 -8.781 -48.25 1 24.55 526 SER A N 1
ATOM 4177 C CA . SER A 1 526 ? -2.006 -8.445 -47.406 1 24.55 526 SER A CA 1
ATOM 4178 C C . SER A 1 526 ? -2.461 -7.84 -46.094 1 24.55 526 SER A C 1
ATOM 4180 O O . SER A 1 526 ? -1.636 -7.461 -45.25 1 24.55 526 SER A O 1
ATOM 4182 N N . GLY A 1 527 ? -3.582 -7.074 -46.156 1 24.92 527 GLY A N 1
ATOM 4183 C CA . GLY A 1 527 ? -3.484 -6.035 -45.125 1 24.92 527 GLY A CA 1
ATOM 4184 C C . GLY A 1 527 ? -3.508 -6.578 -43.719 1 24.92 527 GLY A C 1
ATOM 4185 O O . GLY A 1 527 ? -3.734 -7.77 -43.5 1 24.92 527 GLY A O 1
ATOM 4186 N N . GLY A 1 528 ? -3.613 -5.668 -42.75 1 28.31 528 GLY A N 1
ATOM 4187 C CA . GLY A 1 528 ? -3.24 -5.613 -41.344 1 28.31 528 GLY A CA 1
ATOM 4188 C C . GLY A 1 528 ? -4.094 -6.512 -40.469 1 28.31 528 GLY A C 1
ATOM 4189 O O . GLY A 1 528 ? -4.102 -6.363 -39.25 1 28.31 528 GLY A O 1
ATOM 4190 N N . ILE A 1 529 ? -4.988 -7.406 -40.75 1 30.3 529 ILE A N 1
ATOM 4191 C CA . ILE A 1 529 ? -5.867 -7.801 -39.656 1 30.3 529 ILE A CA 1
ATOM 4192 C C . ILE A 1 529 ? -5.094 -8.656 -38.656 1 30.3 529 ILE A C 1
ATOM 4194 O O . ILE A 1 529 ? -4.078 -9.266 -39.031 1 30.3 529 ILE A O 1
ATOM 4198 N N . LEU A 1 530 ? -5.344 -8.852 -37.25 1 35.22 530 LEU A N 1
ATOM 4199 C CA . LEU A 1 530 ? -4.754 -9.719 -36.25 1 35.22 530 LEU A CA 1
ATOM 4200 C C . LEU A 1 530 ? -4.379 -11.07 -36.844 1 35.22 530 LEU A C 1
ATOM 4202 O O . LEU A 1 530 ? -4.027 -12 -36.094 1 35.22 530 LEU A O 1
ATOM 4206 N N . ASP A 1 531 ? -4.371 -11.539 -38.344 1 30.5 531 ASP A N 1
ATOM 4207 C CA . ASP A 1 531 ? -4.973 -12.688 -39 1 30.5 531 ASP A CA 1
ATOM 4208 C C . ASP A 1 531 ? -4.055 -13.906 -38.938 1 30.5 531 ASP A C 1
ATOM 4210 O O . ASP A 1 531 ? -4.516 -15.023 -38.688 1 30.5 531 ASP A O 1
ATOM 4214 N N . SER A 1 532 ? -2.906 -14.25 -39.781 1 29.55 532 SER A N 1
ATOM 4215 C CA . SER A 1 532 ? -2.451 -15.617 -39.969 1 29.55 532 SER A CA 1
ATOM 4216 C C . SER A 1 532 ? -1.618 -16.109 -38.812 1 29.55 532 SER A C 1
ATOM 4218 O O . SER A 1 532 ? -0.471 -15.695 -38.625 1 29.55 532 SER A O 1
ATOM 4220 N N . LEU A 1 533 ? -2.08 -16.312 -37.625 1 29.16 533 LEU A N 1
ATOM 4221 C CA . LEU A 1 533 ? -1.648 -16.828 -36.344 1 29.16 533 LEU A CA 1
ATOM 4222 C C . LEU A 1 533 ? -0.779 -18.078 -36.531 1 29.16 533 LEU A C 1
ATOM 4224 O O . LEU A 1 533 ? -0.866 -18.75 -37.531 1 29.16 533 LEU A O 1
ATOM 4228 N N . GLY A 1 534 ? -0.067 -18.922 -35.594 1 29.67 534 GLY A N 1
ATOM 4229 C CA . GLY A 1 534 ? 1.134 -19.688 -35.312 1 29.67 534 GLY A CA 1
ATOM 4230 C C . GLY A 1 534 ? 1.135 -21.047 -36 1 29.67 534 GLY A C 1
ATOM 4231 O O . GLY A 1 534 ? 0.752 -22.047 -35.375 1 29.67 534 GLY A O 1
ATOM 4232 N N . SER A 1 535 ? 0.834 -21.25 -37.375 1 26.47 535 SER A N 1
ATOM 4233 C CA . SER A 1 535 ? 0.915 -22.609 -37.906 1 26.47 535 SER A CA 1
ATOM 4234 C C . SER A 1 535 ? 2.289 -23.219 -37.656 1 26.47 535 SER A C 1
ATOM 4236 O O . SER A 1 535 ? 3.295 -22.734 -38.188 1 26.47 535 SER A O 1
ATOM 4238 N N . ARG A 1 536 ? 2.527 -23.891 -36.5 1 27.69 536 ARG A N 1
ATOM 4239 C CA . ARG A 1 536 ? 3.723 -24.703 -36.281 1 27.69 536 ARG A CA 1
ATOM 4240 C C . ARG A 1 536 ? 3.889 -25.734 -37.375 1 27.69 536 ARG A C 1
ATOM 4242 O O . ARG A 1 536 ? 2.947 -26.469 -37.688 1 27.69 536 ARG A O 1
ATOM 4249 N N . PRO A 1 537 ? 4.848 -25.688 -38.375 1 25.25 537 PRO A N 1
ATOM 4250 C CA . PRO A 1 537 ? 5.156 -26.734 -39.344 1 25.25 537 PRO A CA 1
ATOM 4251 C C . PRO A 1 537 ? 5.305 -28.109 -38.719 1 25.25 537 PRO A C 1
ATOM 4253 O O . PRO A 1 537 ? 5.652 -28.219 -37.531 1 25.25 537 PRO A O 1
ATOM 4256 N N . THR A 1 538 ? 4.523 -29.125 -39.062 1 21.53 538 THR A N 1
ATOM 4257 C CA . THR A 1 538 ? 4.574 -30.547 -38.719 1 21.53 538 THR A CA 1
ATOM 4258 C C . THR A 1 538 ? 5.945 -31.141 -39.031 1 21.53 538 THR A C 1
ATOM 4260 O O . THR A 1 538 ? 6.582 -30.75 -40.031 1 21.53 538 THR A O 1
ATOM 4263 N N . ALA A 1 539 ? 6.66 -31.859 -38.094 1 21.36 539 ALA A N 1
ATOM 4264 C CA . ALA A 1 539 ? 7.922 -32.562 -37.938 1 21.36 539 ALA A CA 1
ATOM 4265 C C . ALA A 1 539 ? 8.125 -33.594 -39.031 1 21.36 539 ALA A C 1
ATOM 4267 O O . ALA A 1 539 ? 9.047 -34.406 -38.969 1 21.36 539 ALA A O 1
ATOM 4268 N N . ALA A 1 540 ? 7.238 -33.719 -40.094 1 20.22 540 ALA A N 1
ATOM 4269 C CA . ALA A 1 540 ? 7.438 -35.031 -40.75 1 20.22 540 ALA A CA 1
ATOM 4270 C C . ALA A 1 540 ? 8.797 -35.062 -41.438 1 20.22 540 ALA A C 1
ATOM 4272 O O . ALA A 1 540 ? 9.406 -36.156 -41.531 1 20.22 540 ALA A O 1
ATOM 4273 N N . GLU A 1 541 ? 9.234 -34.094 -42.25 1 19.5 541 GLU A N 1
ATOM 4274 C CA . GLU A 1 541 ? 9.977 -34.5 -43.406 1 19.5 541 GLU A CA 1
ATOM 4275 C C . GLU A 1 541 ? 11.398 -34.906 -43.062 1 19.5 541 GLU A C 1
ATOM 4277 O O . GLU A 1 541 ? 12.234 -35.156 -43.938 1 19.5 541 GLU A O 1
ATOM 4282 N N . ILE A 1 542 ? 11.906 -34.625 -41.844 1 20.44 542 ILE A N 1
ATOM 4283 C CA . ILE A 1 542 ? 13.367 -34.688 -41.906 1 20.44 542 ILE A CA 1
ATOM 4284 C C . ILE A 1 542 ? 13.82 -36.156 -42 1 20.44 542 ILE A C 1
ATOM 4286 O O . ILE A 1 542 ? 14.422 -36.688 -41.062 1 20.44 542 ILE A O 1
ATOM 4290 N N . SER A 1 543 ? 12.984 -37.156 -42.406 1 17.62 543 SER A N 1
ATOM 4291 C CA . SER A 1 543 ? 13.469 -38.5 -42.156 1 17.62 543 SER A CA 1
ATOM 4292 C C . SER A 1 543 ? 14.773 -38.781 -42.906 1 17.62 543 SER A C 1
ATOM 4294 O O . SER A 1 543 ? 15.625 -39.5 -42.406 1 17.62 543 SER A O 1
ATOM 4296 N N . ALA A 1 544 ? 14.945 -38.594 -44.188 1 18 544 ALA A N 1
ATOM 4297 C CA . ALA A 1 544 ? 15.453 -39.688 -45.031 1 18 544 ALA A CA 1
ATOM 4298 C C . ALA A 1 544 ? 16.969 -39.656 -45.094 1 18 544 ALA A C 1
ATOM 4300 O O . ALA A 1 544 ? 17.578 -40.406 -45.844 1 18 544 ALA A O 1
ATOM 4301 N N . MET A 1 545 ? 17.719 -38.594 -44.688 1 18 545 MET A N 1
ATOM 4302 C CA . MET A 1 545 ? 18.953 -38.594 -45.469 1 18 545 MET A CA 1
ATOM 4303 C C . MET A 1 545 ? 19.781 -39.844 -45.156 1 18 545 MET A C 1
ATOM 4305 O O . MET A 1 545 ? 19.938 -40.188 -44 1 18 545 MET A O 1
ATOM 4309 N N . ARG A 1 546 ? 20.25 -40.656 -46.156 1 17.34 546 ARG A N 1
ATOM 4310 C CA . ARG A 1 546 ? 20.891 -41.906 -46.531 1 17.34 546 ARG A CA 1
ATOM 4311 C C . ARG A 1 546 ? 22.281 -42.031 -45.906 1 17.34 546 ARG A C 1
ATOM 4313 O O . ARG A 1 546 ? 22.969 -41.031 -45.75 1 17.34 546 ARG A O 1
ATOM 4320 N N . SER A 1 547 ? 22.625 -43.219 -45.344 1 17.95 547 SER A N 1
ATOM 4321 C CA . SER A 1 547 ? 23.672 -43.938 -44.656 1 17.95 547 SER A CA 1
ATOM 4322 C C . SER A 1 547 ? 24.922 -44.062 -45.5 1 17.95 547 SER A C 1
ATOM 4324 O O . SER A 1 547 ? 25.781 -44.906 -45.25 1 17.95 547 SER A O 1
ATOM 4326 N N . PRO A 1 548 ? 25.469 -43.125 -46.312 1 16.92 548 PRO A N 1
ATOM 4327 C CA . PRO A 1 548 ? 26.375 -43.812 -47.25 1 16.92 548 PRO A CA 1
ATOM 4328 C C . PRO A 1 548 ? 27.562 -44.469 -46.531 1 16.92 548 PRO A C 1
ATOM 4330 O O . PRO A 1 548 ? 28.047 -43.969 -45.531 1 16.92 548 PRO A O 1
ATOM 4333 N N . ARG A 1 549 ? 27.781 -45.75 -46.719 1 18.8 549 ARG A N 1
ATOM 4334 C CA . ARG A 1 549 ? 28.766 -46.75 -46.344 1 18.8 549 ARG A CA 1
ATOM 4335 C C . ARG A 1 549 ? 30.141 -46.438 -46.938 1 18.8 549 ARG A C 1
ATOM 4337 O O . ARG A 1 549 ? 30.359 -46.531 -48.125 1 18.8 549 ARG A O 1
ATOM 4344 N N . THR A 1 550 ? 30.734 -45.281 -46.562 1 16.09 550 THR A N 1
ATOM 4345 C CA . THR A 1 550 ? 32 -45.156 -47.281 1 16.09 550 THR A CA 1
ATOM 4346 C C . THR A 1 550 ? 32.844 -46.406 -47.062 1 16.09 550 THR A C 1
ATOM 4348 O O . THR A 1 550 ? 32.781 -47.031 -46 1 16.09 550 THR A O 1
ATOM 4351 N N . ASP A 1 551 ? 33.75 -46.812 -48.062 1 15.8 551 ASP A N 1
ATOM 4352 C CA . ASP A 1 551 ? 34.594 -47.844 -48.656 1 15.8 551 ASP A CA 1
ATOM 4353 C C . ASP A 1 551 ? 35.844 -48.094 -47.812 1 15.8 551 ASP A C 1
ATOM 4355 O O . ASP A 1 551 ? 36.156 -49.25 -47.5 1 15.8 551 ASP A O 1
ATOM 4359 N N . ASP A 1 552 ? 36.906 -47.25 -47.906 1 15.3 552 ASP A N 1
ATOM 4360 C CA . ASP A 1 552 ? 38.125 -47.688 -48.562 1 15.3 552 ASP A CA 1
ATOM 4361 C C . ASP A 1 552 ? 39.062 -48.406 -47.594 1 15.3 552 ASP A C 1
ATOM 4363 O O . ASP A 1 552 ? 38.906 -48.312 -46.375 1 15.3 552 ASP A O 1
ATOM 4367 N N . GLU A 1 553 ? 40.469 -48.312 -47.906 1 15.38 553 GLU A N 1
ATOM 4368 C CA . GLU A 1 553 ? 41.562 -49.188 -48.344 1 15.38 553 GLU A CA 1
ATOM 4369 C C . GLU A 1 553 ? 42.469 -49.531 -47.188 1 15.38 553 GLU A C 1
ATOM 4371 O O . GLU A 1 553 ? 42.75 -50.688 -46.938 1 15.38 553 GLU A O 1
ATOM 4376 N N . GLU A 1 554 ? 43.594 -48.75 -46.969 1 15.46 554 GLU A N 1
ATOM 4377 C CA . GLU A 1 554 ? 44.938 -49.25 -47.344 1 15.46 554 GLU A CA 1
ATOM 4378 C C . GLU A 1 554 ? 45.594 -49.938 -46.156 1 15.46 554 GLU A C 1
ATOM 4380 O O . GLU A 1 554 ? 45.219 -49.75 -45 1 15.46 554 GLU A O 1
ATOM 4385 N N . GLU A 1 555 ? 46.969 -50.156 -46.312 1 14.97 555 GLU A N 1
ATOM 4386 C CA . GLU A 1 555 ? 48 -51.188 -46.25 1 14.97 555 GLU A CA 1
ATOM 4387 C C . GLU A 1 555 ? 48.719 -51.188 -44.906 1 14.97 555 GLU A C 1
ATOM 4389 O O . GLU A 1 555 ? 48.938 -52.25 -44.312 1 14.97 555 GLU A O 1
ATOM 4394 N N . MET A 1 556 ? 49.531 -50.094 -44.5 1 15.14 556 MET A N 1
ATOM 4395 C CA . MET A 1 556 ? 50.938 -50.375 -44.625 1 15.14 556 MET A CA 1
ATOM 4396 C C . MET A 1 556 ? 51.469 -51.125 -43.406 1 15.14 556 MET A C 1
ATOM 4398 O O . MET A 1 556 ? 50.844 -51.094 -42.344 1 15.14 556 MET A O 1
ATOM 4402 N N . GLU A 1 557 ? 52.875 -51 -43.156 1 15.53 557 GLU A N 1
ATOM 4403 C CA . GLU A 1 557 ? 54.031 -51.844 -43.062 1 15.53 557 GLU A CA 1
ATOM 4404 C C . GLU A 1 557 ? 54.312 -52.219 -41.625 1 15.53 557 GLU A C 1
ATOM 4406 O O . GLU A 1 557 ? 53.812 -51.594 -40.688 1 15.53 557 GLU A O 1
ATOM 4411 N N . GLU A 1 558 ? 55.656 -52.625 -41.312 1 15.31 558 GLU A N 1
ATOM 4412 C CA . GLU A 1 558 ? 56.469 -53.781 -40.969 1 15.31 558 GLU A CA 1
ATOM 4413 C C . GLU A 1 558 ? 56.938 -53.719 -39.531 1 15.31 558 GLU A C 1
ATOM 4415 O O . GLU A 1 558 ? 56.781 -54.688 -38.781 1 15.31 558 GLU A O 1
ATOM 4420 N N . MET A 1 559 ? 58 -52.781 -39.156 1 15.59 559 MET A N 1
ATOM 4421 C CA . MET A 1 559 ? 59.344 -53.312 -38.969 1 15.59 559 MET A CA 1
ATOM 4422 C C . MET A 1 559 ? 59.562 -53.719 -37.5 1 15.59 559 MET A C 1
ATOM 4424 O O . MET A 1 559 ? 58.812 -53.281 -36.625 1 15.59 559 MET A O 1
ATOM 4428 N N . ASP A 1 560 ? 60.906 -54.094 -37.094 1 16.16 560 ASP A N 1
ATOM 4429 C CA . ASP A 1 560 ? 61.75 -55.156 -36.531 1 16.16 560 ASP A CA 1
ATOM 4430 C C . ASP A 1 560 ? 61.969 -54.938 -35.062 1 16.16 560 ASP A C 1
ATOM 4432 O O . ASP A 1 560 ? 61.656 -55.812 -34.25 1 16.16 560 ASP A O 1
ATOM 4436 N N . SER A 1 561 ? 63.375 -54.625 -34.656 1 15.89 561 SER A N 1
ATOM 4437 C CA . SER A 1 561 ? 64.438 -55.438 -34.094 1 15.89 561 SER A CA 1
ATOM 4438 C C . SER A 1 561 ? 64.625 -55.25 -32.594 1 15.89 561 SER A C 1
ATOM 4440 O O . SER A 1 561 ? 64.5 -56.188 -31.828 1 15.89 561 SER A O 1
ATOM 4442 N N . SER A 1 562 ? 65.875 -54.562 -32.125 1 15.53 562 SER A N 1
ATOM 4443 C CA . SER A 1 562 ? 67.125 -55.062 -31.594 1 15.53 562 SER A CA 1
ATOM 4444 C C . SER A 1 562 ? 67.188 -54.938 -30.078 1 15.53 562 SER A C 1
ATOM 4446 O O . SER A 1 562 ? 66.375 -54.219 -29.484 1 15.53 562 SER A O 1
ATOM 4448 N N . ASP A 1 563 ? 68.625 -54.812 -29.469 1 16.22 563 ASP A N 1
ATOM 4449 C CA . ASP A 1 563 ? 69.625 -55.5 -28.672 1 16.22 563 ASP A CA 1
ATOM 4450 C C . ASP A 1 563 ? 69.688 -54.875 -27.266 1 16.22 563 ASP A C 1
ATOM 4452 O O . ASP A 1 563 ? 69.625 -55.625 -26.266 1 16.22 563 ASP A O 1
ATOM 4456 N N . ASP A 1 564 ? 70.625 -53.75 -27.031 1 16.58 564 ASP A N 1
ATOM 4457 C CA . ASP A 1 564 ? 71.938 -53.75 -26.406 1 16.58 564 ASP A CA 1
ATOM 4458 C C . ASP A 1 564 ? 71.812 -53.469 -24.906 1 16.58 564 ASP A C 1
ATOM 4460 O O . ASP A 1 564 ? 70.875 -52.812 -24.453 1 16.58 564 ASP A O 1
ATOM 4464 N N . ASP A 1 565 ? 72.938 -54.062 -24.078 1 17.94 565 ASP A N 1
ATOM 4465 C CA . ASP A 1 565 ? 73.5 -54.438 -22.797 1 17.94 565 ASP A CA 1
ATOM 4466 C C . ASP A 1 565 ? 73.875 -53.188 -21.984 1 17.94 565 ASP A C 1
ATOM 4468 O O . ASP A 1 565 ? 74.375 -53.312 -20.859 1 17.94 565 ASP A O 1
ATOM 4472 N N . MET A 1 566 ? 74.25 -52.031 -22.656 1 16.23 566 MET A N 1
ATOM 4473 C CA . MET A 1 566 ? 75.5 -51.438 -22.203 1 16.23 566 MET A CA 1
ATOM 4474 C C . MET A 1 566 ? 75.562 -51.281 -20.688 1 16.23 566 MET A C 1
ATOM 4476 O O . MET A 1 566 ? 74.5 -51.219 -20.047 1 16.23 566 MET A O 1
ATOM 4480 N N . GLU A 1 567 ? 76.812 -50.625 -20.297 1 16.52 567 GLU A N 1
ATOM 4481 C CA . GLU A 1 567 ? 78.062 -50.5 -19.547 1 16.52 567 GLU A CA 1
ATOM 4482 C C . GLU A 1 567 ? 77.812 -49.938 -18.156 1 16.52 567 GLU A C 1
ATOM 4484 O O . GLU A 1 567 ? 76.688 -49.438 -17.875 1 16.52 567 GLU A O 1
ATOM 4489 N N . ASP A 1 568 ? 78.938 -49.031 -17.828 1 17.31 568 ASP A N 1
ATOM 4490 C CA . ASP A 1 568 ? 80.125 -48.938 -16.938 1 17.31 568 ASP A CA 1
ATOM 4491 C C . ASP A 1 568 ? 79.688 -48.25 -15.617 1 17.31 568 ASP A C 1
ATOM 4493 O O . ASP A 1 568 ? 79.875 -48.844 -14.547 1 17.31 568 ASP A O 1
ATOM 4497 N N . TYR A 1 569 ? 80.438 -46.969 -15.57 1 18.61 569 TYR A N 1
ATOM 4498 C CA . TYR A 1 569 ? 81.5 -46.531 -14.672 1 18.61 569 TYR A CA 1
ATOM 4499 C C . TYR A 1 569 ? 80.938 -46.219 -13.281 1 18.61 569 TYR A C 1
ATOM 4501 O O . TYR A 1 569 ? 79.75 -46 -13.109 1 18.61 569 TYR A O 1
ATOM 4509 N N . PRO A 1 570 ? 82 -45.719 -12.414 1 18.81 570 PRO A N 1
ATOM 4510 C CA . PRO A 1 570 ? 82.812 -45.625 -11.211 1 18.81 570 PRO A CA 1
ATOM 4511 C C . PRO A 1 570 ? 82.188 -44.688 -10.172 1 18.81 570 PRO A C 1
ATOM 4513 O O . PRO A 1 570 ? 82.062 -45.062 -9 1 18.81 570 PRO A O 1
ATOM 4516 N N . ARG A 1 571 ? 82.812 -43.375 -10.406 1 18.42 571 ARG A N 1
ATOM 4517 C CA . ARG A 1 571 ? 83.25 -42.531 -9.281 1 18.42 571 ARG A CA 1
ATOM 4518 C C . ARG A 1 571 ? 82.125 -42.344 -8.266 1 18.42 571 ARG A C 1
ATOM 4520 O O . ARG A 1 571 ? 80.938 -42.594 -8.57 1 18.42 571 ARG A O 1
ATOM 4527 N N . MET A 1 572 ? 82.25 -41.312 -8.039 1 15.77 572 MET A N 1
ATOM 4528 C CA . MET A 1 572 ? 83.125 -40.5 -7.18 1 15.77 572 MET A CA 1
ATOM 4529 C C . MET A 1 572 ? 82.25 -39.688 -6.219 1 15.77 572 MET A C 1
ATOM 4531 O O . MET A 1 572 ? 81.188 -39.188 -6.586 1 15.77 572 MET A O 1
ATOM 4535 N N . MET B 1 1 ? -37.25 6.344 11.117 1 22.12 1 MET B N 1
ATOM 4536 C CA . MET B 1 1 ? -36.562 5.664 12.219 1 22.12 1 MET B CA 1
ATOM 4537 C C . MET B 1 1 ? -35.781 4.457 11.711 1 22.12 1 MET B C 1
ATOM 4539 O O . MET B 1 1 ? -36.375 3.512 11.18 1 22.12 1 MET B O 1
ATOM 4543 N N . ALA B 1 2 ? -34.625 4.719 11.141 1 29.86 2 ALA B N 1
ATOM 4544 C CA . ALA B 1 2 ? -33.781 3.676 10.539 1 29.86 2 ALA B CA 1
ATOM 4545 C C . ALA B 1 2 ? -33.656 2.482 11.477 1 29.86 2 ALA B C 1
ATOM 4547 O O . ALA B 1 2 ? -33.125 2.609 12.578 1 29.86 2 ALA B O 1
ATOM 4548 N N . ASN B 1 3 ? -34.469 1.613 11.602 1 28.69 3 ASN B N 1
ATOM 4549 C CA . ASN B 1 3 ? -34.688 0.435 12.438 1 28.69 3 ASN B CA 1
ATOM 4550 C C . ASN B 1 3 ? -33.438 -0.456 12.477 1 28.69 3 ASN B C 1
ATOM 4552 O O . ASN B 1 3 ? -33.156 -1.186 11.523 1 28.69 3 ASN B O 1
ATOM 4556 N N . VAL B 1 4 ? -32.375 0.042 12.945 1 39.12 4 VAL B N 1
ATOM 4557 C CA . VAL B 1 4 ? -31.109 -0.626 13.266 1 39.12 4 VAL B CA 1
ATOM 4558 C C . VAL B 1 4 ? -31.375 -1.844 14.141 1 39.12 4 VAL B C 1
ATOM 4560 O O . VAL B 1 4 ? -31.656 -1.704 15.336 1 39.12 4 VAL B O 1
ATOM 4563 N N . GLY B 1 5 ? -32.125 -2.871 13.828 1 35.84 5 GLY B N 1
ATOM 4564 C CA . GLY B 1 5 ? -32.594 -4.047 14.547 1 35.84 5 GLY B CA 1
ATOM 4565 C C . GLY B 1 5 ? -31.469 -4.82 15.211 1 35.84 5 GLY B C 1
ATOM 4566 O O . GLY B 1 5 ? -30.297 -4.562 14.945 1 35.84 5 GLY B O 1
ATOM 4567 N N . GLY B 1 6 ? -31.672 -5.645 16.266 1 40.41 6 GLY B N 1
ATOM 4568 C CA . GLY B 1 6 ? -30.969 -6.594 17.125 1 40.41 6 GLY B CA 1
ATOM 4569 C C . GLY B 1 6 ? -29.938 -7.41 16.375 1 40.41 6 GLY B C 1
ATOM 4570 O O . GLY B 1 6 ? -29.656 -7.152 15.203 1 40.41 6 GLY B O 1
ATOM 4571 N N . PRO B 1 7 ? -29.219 -8.352 17.078 1 46.81 7 PRO B N 1
ATOM 4572 C CA . PRO B 1 7 ? -28.281 -9.344 16.547 1 46.81 7 PRO B CA 1
ATOM 4573 C C . PRO B 1 7 ? -28.688 -9.828 15.148 1 46.81 7 PRO B C 1
ATOM 4575 O O . PRO B 1 7 ? -27.828 -10.219 14.359 1 46.81 7 PRO B O 1
ATOM 4578 N N . THR B 1 8 ? -29.875 -9.719 14.859 1 46.44 8 THR B N 1
ATOM 4579 C CA . THR B 1 8 ? -30.438 -10.188 13.594 1 46.44 8 THR B CA 1
ATOM 4580 C C . THR B 1 8 ? -30.047 -9.258 12.453 1 46.44 8 THR B C 1
ATOM 4582 O O . THR B 1 8 ? -29.906 -9.695 11.305 1 46.44 8 THR B O 1
ATOM 4585 N N . MET B 1 9 ? -29.703 -7.984 12.805 1 53.53 9 MET B N 1
ATOM 4586 C CA . MET B 1 9 ? -29.453 -6.98 11.773 1 53.53 9 MET B CA 1
ATOM 4587 C C . MET B 1 9 ? -28.062 -7.16 11.18 1 53.53 9 MET B C 1
ATOM 4589 O O . MET B 1 9 ? -27.828 -6.832 10.016 1 53.53 9 MET B O 1
ATOM 4593 N N . LEU B 1 10 ? -27.25 -7.793 11.891 1 65.62 10 LEU B N 1
ATOM 4594 C CA . LEU B 1 10 ? -25.875 -7.902 11.43 1 65.62 10 LEU B CA 1
ATOM 4595 C C . LEU B 1 10 ? -25.703 -9.078 10.477 1 65.62 10 LEU B C 1
ATOM 4597 O O . LEU B 1 10 ? -24.75 -9.133 9.703 1 65.62 10 LEU B O 1
ATOM 4601 N N . LYS B 1 11 ? -26.688 -9.93 10.43 1 67.88 11 LYS B N 1
ATOM 4602 C CA . LYS B 1 11 ? -26.531 -11.141 9.625 1 67.88 11 LYS B CA 1
ATOM 4603 C C . LYS B 1 11 ? -26.578 -10.82 8.141 1 67.88 11 LYS B C 1
ATOM 4605 O O . LYS B 1 11 ? -25.953 -11.523 7.332 1 67.88 11 LYS B O 1
ATOM 4610 N N . ARG B 1 12 ? -27.188 -9.742 7.824 1 74.69 12 ARG B N 1
ATOM 4611 C CA . ARG B 1 12 ? -27.312 -9.43 6.406 1 74.69 12 ARG B CA 1
ATOM 4612 C C . ARG B 1 12 ? -26.188 -8.5 5.957 1 74.69 12 ARG B C 1
ATOM 4614 O O . ARG B 1 12 ? -26.062 -8.195 4.766 1 74.69 12 ARG B O 1
ATOM 4621 N N . THR B 1 13 ? -25.344 -8.242 6.953 1 81 13 THR B N 1
ATOM 4622 C CA . THR B 1 13 ? -24.234 -7.352 6.617 1 81 13 THR B CA 1
ATOM 4623 C C . THR B 1 13 ? -23.094 -8.133 5.977 1 81 13 THR B C 1
ATOM 4625 O O . THR B 1 13 ? -23.047 -9.359 6.051 1 81 13 THR B O 1
ATOM 4628 N N . LEU B 1 14 ? -22.281 -7.461 5.262 1 81.56 14 LEU B N 1
ATOM 4629 C CA . LEU B 1 14 ? -21.141 -8.055 4.586 1 81.56 14 LEU B CA 1
ATOM 4630 C C . LEU B 1 14 ? -19.875 -7.898 5.426 1 81.56 14 LEU B C 1
ATOM 4632 O O . LEU B 1 14 ? -19.125 -8.859 5.602 1 81.56 14 LEU B O 1
ATOM 4636 N N . GLY B 1 15 ? -19.766 -6.777 6.066 1 80.75 15 GLY B N 1
ATOM 4637 C CA . GLY B 1 15 ? -18.5 -6.477 6.723 1 80.75 15 GLY B CA 1
ATOM 4638 C C . GLY B 1 15 ? -18.609 -6.422 8.234 1 80.75 15 GLY B C 1
ATOM 4639 O O . GLY B 1 15 ? -17.641 -6.129 8.93 1 80.75 15 GLY B O 1
ATOM 4640 N N . LEU B 1 16 ? -19.734 -6.812 8.812 1 79.44 16 LEU B N 1
ATOM 4641 C CA . LEU B 1 16 ? -19.922 -6.613 10.242 1 79.44 16 LEU B CA 1
ATOM 4642 C C . LEU B 1 16 ? -20.438 -7.891 10.906 1 79.44 16 LEU B C 1
ATOM 4644 O O . LEU B 1 16 ? -20.906 -7.855 12.047 1 79.44 16 LEU B O 1
ATOM 4648 N N . GLN B 1 17 ? -20.266 -8.961 10.18 1 84.12 17 GLN B N 1
ATOM 4649 C CA . GLN B 1 17 ? -20.734 -10.219 10.75 1 84.12 17 GLN B CA 1
ATOM 4650 C C . GLN B 1 17 ? -19.844 -10.672 11.906 1 84.12 17 GLN B C 1
ATOM 4652 O O . GLN B 1 17 ? -18.656 -10.359 11.938 1 84.12 17 GLN B O 1
ATOM 4657 N N . ASP B 1 18 ? -20.375 -11.398 12.773 1 82.44 18 ASP B N 1
ATOM 4658 C CA . ASP B 1 18 ? -19.672 -11.742 14 1 82.44 18 ASP B CA 1
ATOM 4659 C C . ASP B 1 18 ? -18.828 -13 13.812 1 82.44 18 ASP B C 1
ATOM 4661 O O . ASP B 1 18 ? -17.828 -13.195 14.516 1 82.44 18 ASP B O 1
ATOM 4665 N N . ASP B 1 19 ? -19.219 -13.836 12.891 1 89.56 19 ASP B N 1
ATOM 4666 C CA . ASP B 1 19 ? -18.547 -15.141 12.844 1 89.56 19 ASP B CA 1
ATOM 4667 C C . ASP B 1 19 ? -17.812 -15.336 11.523 1 89.56 19 ASP B C 1
ATOM 4669 O O . ASP B 1 19 ? -17.078 -16.312 11.359 1 89.56 19 ASP B O 1
ATOM 4673 N N . ARG B 1 20 ? -18.047 -14.43 10.609 1 93.31 20 ARG B N 1
ATOM 4674 C CA . ARG B 1 20 ? -17.438 -14.586 9.297 1 93.31 20 ARG B CA 1
ATOM 4675 C C . ARG B 1 20 ? -16.875 -13.258 8.797 1 93.31 20 ARG B C 1
ATOM 4677 O O . ARG B 1 20 ? -17.328 -12.188 9.203 1 93.31 20 ARG B O 1
ATOM 4684 N N . TYR B 1 21 ? -15.883 -13.312 8.008 1 93.5 21 TYR B N 1
ATOM 4685 C CA . TYR B 1 21 ? -15.367 -12.141 7.309 1 93.5 21 TYR B CA 1
ATOM 4686 C C . TYR B 1 21 ? -15.422 -12.344 5.801 1 93.5 21 TYR B C 1
ATOM 4688 O O . TYR B 1 21 ? -15.617 -13.461 5.32 1 93.5 21 TYR B O 1
ATOM 4696 N N . SER B 1 22 ? -15.414 -11.281 5.074 1 94.44 22 SER B N 1
ATOM 4697 C CA . SER B 1 22 ? -15.617 -11.336 3.629 1 94.44 22 SER B CA 1
ATOM 4698 C C . SER B 1 22 ? -14.367 -10.898 2.879 1 94.44 22 SER B C 1
ATOM 4700 O O . SER B 1 22 ? -13.617 -10.047 3.361 1 94.44 22 SER B O 1
ATOM 4702 N N . GLN B 1 23 ? -14.07 -11.484 1.756 1 94.88 23 GLN B N 1
ATOM 4703 C CA . GLN B 1 23 ? -13 -11.125 0.835 1 94.88 23 GLN B CA 1
ATOM 4704 C C . GLN B 1 23 ? -13.539 -10.891 -0.574 1 94.88 23 GLN B C 1
ATOM 4706 O O . GLN B 1 23 ? -14.211 -11.758 -1.134 1 94.88 23 GLN B O 1
ATOM 4711 N N . TYR B 1 24 ? -13.242 -9.773 -1.124 1 96.44 24 TYR B N 1
ATOM 4712 C CA . TYR B 1 24 ? -13.68 -9.445 -2.475 1 96.44 24 TYR B CA 1
ATOM 4713 C C . TYR B 1 24 ? -13.023 -10.367 -3.5 1 96.44 24 TYR B C 1
ATOM 4715 O O . TYR B 1 24 ? -11.812 -10.602 -3.443 1 96.44 24 TYR B O 1
ATOM 4723 N N . ILE B 1 25 ? -13.758 -10.938 -4.41 1 96.19 25 ILE B N 1
ATOM 4724 C CA . ILE B 1 25 ? -13.234 -11.75 -5.504 1 96.19 25 ILE B CA 1
ATOM 4725 C C . ILE B 1 25 ? -13.016 -10.883 -6.738 1 96.19 25 ILE B C 1
ATOM 4727 O O . ILE B 1 25 ? -13.977 -10.508 -7.422 1 96.19 25 ILE B O 1
ATOM 4731 N N . GLY B 1 26 ? -11.836 -10.594 -7.07 1 95.44 26 GLY B N 1
ATOM 4732 C CA . GLY B 1 26 ? -11.492 -9.773 -8.227 1 95.44 26 GLY B CA 1
ATOM 4733 C C . GLY B 1 26 ? -11.539 -10.531 -9.531 1 95.44 26 GLY B C 1
ATOM 4734 O O . GLY B 1 26 ? -11.602 -11.766 -9.539 1 95.44 26 GLY B O 1
ATOM 4735 N N . PRO B 1 27 ? -11.43 -9.844 -10.602 1 94.44 27 PRO B N 1
ATOM 4736 C CA . PRO B 1 27 ? -11.648 -10.445 -11.914 1 94.44 27 PRO B CA 1
ATOM 4737 C C . PRO B 1 27 ? -10.484 -11.344 -12.359 1 94.44 27 PRO B C 1
ATOM 4739 O O . PRO B 1 27 ? -10.648 -12.164 -13.258 1 94.44 27 PRO B O 1
ATOM 4742 N N . THR B 1 28 ? -9.336 -11.172 -11.805 1 96.56 28 THR B N 1
ATOM 4743 C CA . THR B 1 28 ? -8.195 -11.945 -12.273 1 96.56 28 THR B CA 1
ATOM 4744 C C . THR B 1 28 ? -7.996 -13.188 -11.414 1 96.56 28 THR B C 1
ATOM 4746 O O . THR B 1 28 ? -7.129 -14.016 -11.695 1 96.56 28 THR B O 1
ATOM 4749 N N . THR B 1 29 ? -8.781 -13.383 -10.367 1 94.88 29 THR B N 1
ATOM 4750 C CA . THR B 1 29 ? -8.609 -14.492 -9.438 1 94.88 29 THR B CA 1
ATOM 4751 C C . THR B 1 29 ? -8.953 -15.82 -10.117 1 94.88 29 THR B C 1
ATOM 4753 O O . THR B 1 29 ? -9.383 -15.836 -11.273 1 94.88 29 THR B O 1
ATOM 4756 N N . ASP B 1 30 ? -8.773 -16.859 -9.383 1 92.56 30 ASP B N 1
ATOM 4757 C CA . ASP B 1 30 ? -9.07 -18.203 -9.875 1 92.56 30 ASP B CA 1
ATOM 4758 C C . ASP B 1 30 ? -10.57 -18.469 -9.852 1 92.56 30 ASP B C 1
ATOM 4760 O O . ASP B 1 30 ? -11.031 -19.5 -10.344 1 92.56 30 ASP B O 1
ATOM 4764 N N . PHE B 1 31 ? -11.328 -17.562 -9.312 1 91.19 31 PHE B N 1
ATOM 4765 C CA . PHE B 1 31 ? -12.781 -17.609 -9.43 1 91.19 31 PHE B CA 1
ATOM 4766 C C . PHE B 1 31 ? -13.25 -16.891 -10.688 1 91.19 31 PHE B C 1
ATOM 4768 O O . PHE B 1 31 ? -13.281 -15.664 -10.727 1 91.19 31 PHE B O 1
ATOM 4775 N N . GLU B 1 32 ? -13.602 -17.641 -11.57 1 91.44 32 GLU B N 1
ATOM 4776 C CA . GLU B 1 32 ? -14.062 -17.047 -12.82 1 91.44 32 GLU B CA 1
ATOM 4777 C C . GLU B 1 32 ? -15.492 -16.531 -12.695 1 91.44 32 GLU B C 1
ATOM 4779 O O . GLU B 1 32 ? -16.406 -17.281 -12.367 1 91.44 32 GLU B O 1
ATOM 4784 N N . PRO B 1 33 ? -15.68 -15.312 -13.016 1 88.06 33 PRO B N 1
ATOM 4785 C CA . PRO B 1 33 ? -17 -14.711 -12.836 1 88.06 33 PRO B CA 1
ATOM 4786 C C . PRO B 1 33 ? -18.094 -15.469 -13.586 1 88.06 33 PRO B C 1
ATOM 4788 O O . PRO B 1 33 ? -19.188 -15.656 -13.055 1 88.06 33 PRO B O 1
ATOM 4791 N N . SER B 1 34 ? -17.875 -15.875 -14.758 1 86.69 34 SER B N 1
ATOM 4792 C CA . SER B 1 34 ? -18.875 -16.594 -15.547 1 86.69 34 SER B CA 1
ATOM 4793 C C . SER B 1 34 ? -19.281 -17.891 -14.875 1 86.69 34 SER B C 1
ATOM 4795 O O . SER B 1 34 ? -20.422 -18.344 -15.008 1 86.69 34 SER B O 1
ATOM 4797 N N . LEU B 1 35 ? -18.359 -18.453 -14.227 1 89.5 35 LEU B N 1
ATOM 4798 C CA . LEU B 1 35 ? -18.641 -19.719 -13.531 1 89.5 35 LEU B CA 1
ATOM 4799 C C . LEU B 1 35 ? -19.391 -19.453 -12.227 1 89.5 35 LEU B C 1
ATOM 4801 O O . LEU B 1 35 ? -20.25 -20.234 -11.836 1 89.5 35 LEU B O 1
ATOM 4805 N N . ILE B 1 36 ? -19.031 -18.359 -11.586 1 88.5 36 ILE B N 1
ATOM 4806 C CA . ILE B 1 36 ? -19.703 -17.984 -10.352 1 88.5 36 ILE B CA 1
ATOM 4807 C C . ILE B 1 36 ? -21.203 -17.812 -10.609 1 88.5 36 ILE B C 1
ATOM 4809 O O . ILE B 1 36 ? -22.031 -18.219 -9.781 1 88.5 36 ILE B O 1
ATOM 4813 N N . ASN B 1 37 ? -21.5 -17.328 -11.742 1 85.62 37 ASN B N 1
ATOM 4814 C CA . ASN B 1 37 ? -22.891 -17.047 -12.086 1 85.62 37 ASN B CA 1
ATOM 4815 C C . ASN B 1 37 ? -23.688 -18.328 -12.32 1 85.62 37 ASN B C 1
ATOM 4817 O O . ASN B 1 37 ? -24.906 -18.312 -12.344 1 85.62 37 ASN B O 1
ATOM 4821 N N . LEU B 1 38 ? -23.016 -19.422 -12.461 1 85.25 38 LEU B N 1
ATOM 4822 C CA . LEU B 1 38 ? -23.672 -20.703 -12.633 1 85.25 38 LEU B CA 1
ATOM 4823 C C . LEU B 1 38 ? -24.062 -21.297 -11.281 1 85.25 38 LEU B C 1
ATOM 4825 O O . LEU B 1 38 ? -24.859 -22.234 -11.227 1 85.25 38 LEU B O 1
ATOM 4829 N N . SER B 1 39 ? -23.547 -20.719 -10.258 1 85.06 39 SER B N 1
ATOM 4830 C CA . SER B 1 39 ? -23.844 -21.219 -8.914 1 85.06 39 SER B CA 1
ATOM 4831 C C . SER B 1 39 ? -25.297 -20.938 -8.523 1 85.06 39 SER B C 1
ATOM 4833 O O . SER B 1 39 ? -25.891 -19.969 -8.992 1 85.06 39 SER B O 1
ATOM 4835 N N . SER B 1 40 ? -25.828 -21.891 -7.797 1 86.12 40 SER B N 1
ATOM 4836 C CA . SER B 1 40 ? -27.172 -21.672 -7.242 1 86.12 40 SER B CA 1
ATOM 4837 C C . SER B 1 40 ? -27.109 -20.859 -5.957 1 86.12 40 SER B C 1
ATOM 4839 O O . SER B 1 40 ? -26.578 -21.328 -4.945 1 86.12 40 SER B O 1
ATOM 4841 N N . PHE B 1 41 ? -27.609 -19.734 -6.086 1 90.56 41 PHE B N 1
ATOM 4842 C CA . PHE B 1 41 ? -27.594 -18.859 -4.922 1 90.56 41 PHE B CA 1
ATOM 4843 C C . PHE B 1 41 ? -28.906 -18.969 -4.145 1 90.56 41 PHE B C 1
ATOM 4845 O O . PHE B 1 41 ? -29.984 -19.016 -4.734 1 90.56 41 PHE B O 1
ATOM 4852 N N . ASP B 1 42 ? -28.844 -19.078 -2.875 1 90.88 42 ASP B N 1
ATOM 4853 C CA . ASP B 1 42 ? -30.016 -19.125 -2 1 90.88 42 ASP B CA 1
ATOM 4854 C C . ASP B 1 42 ? -30.656 -17.75 -1.86 1 90.88 42 ASP B C 1
ATOM 4856 O O . ASP B 1 42 ? -30.219 -16.797 -2.502 1 90.88 42 ASP B O 1
ATOM 4860 N N . PRO B 1 43 ? -31.688 -17.656 -1.162 1 88 43 PRO B N 1
ATOM 4861 C CA . PRO B 1 43 ? -32.406 -16.375 -1.033 1 88 43 PRO B CA 1
ATOM 4862 C C . PRO B 1 43 ? -31.547 -15.297 -0.377 1 88 43 PRO B C 1
ATOM 4864 O O . PRO B 1 43 ? -31.844 -14.102 -0.499 1 88 43 PRO B O 1
ATOM 4867 N N . HIS B 1 44 ? -30.562 -15.703 0.257 1 87.12 44 HIS B N 1
ATOM 4868 C CA . 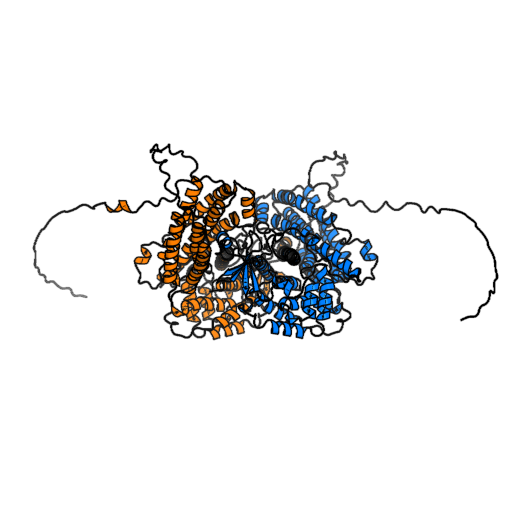HIS B 1 44 ? -29.641 -14.742 0.858 1 87.12 44 HIS B CA 1
ATOM 4869 C C . HIS B 1 44 ? -28.469 -14.438 -0.074 1 87.12 44 HIS B C 1
ATOM 4871 O O . HIS B 1 44 ? -27.484 -13.836 0.342 1 87.12 44 HIS B O 1
ATOM 4877 N N . ASP B 1 45 ? -28.578 -14.93 -1.309 1 91.44 45 ASP B N 1
ATOM 4878 C CA . ASP B 1 45 ? -27.594 -14.703 -2.359 1 91.44 45 ASP B CA 1
ATOM 4879 C C . ASP B 1 45 ? -26.266 -15.367 -2.016 1 91.44 45 ASP B C 1
ATOM 4881 O O . ASP B 1 45 ? -25.203 -14.812 -2.295 1 91.44 45 ASP B O 1
ATOM 4885 N N . GLU B 1 46 ? -26.344 -16.484 -1.282 1 92.94 46 GLU B N 1
ATOM 4886 C CA . GLU B 1 46 ? -25.141 -17.219 -0.887 1 92.94 46 GLU B CA 1
ATOM 4887 C C . GLU B 1 46 ? -25.094 -18.594 -1.538 1 92.94 46 GLU B C 1
ATOM 4889 O O . GLU B 1 46 ? -26.141 -19.188 -1.838 1 92.94 46 GLU B O 1
ATOM 4894 N N . SER B 1 47 ? -23.938 -19.016 -1.9 1 92.81 47 SER B N 1
ATOM 4895 C CA . SER B 1 47 ? -23.688 -20.344 -2.438 1 92.81 47 SER B CA 1
ATOM 4896 C C . SER B 1 47 ? -22.484 -21 -1.758 1 92.81 47 SER B C 1
ATOM 4898 O O . SER B 1 47 ? -21.375 -20.469 -1.795 1 92.81 47 SER B O 1
ATOM 4900 N N . LEU B 1 48 ? -22.719 -22.125 -1.2 1 89.5 48 LEU B N 1
ATOM 4901 C CA . LEU B 1 48 ? -21.672 -22.812 -0.446 1 89.5 48 LEU B CA 1
ATOM 4902 C C . LEU B 1 48 ? -20.75 -23.594 -1.379 1 89.5 48 LEU B C 1
ATOM 4904 O O . LEU B 1 48 ? -21.219 -24.359 -2.221 1 89.5 48 LEU B O 1
ATOM 4908 N N . LEU B 1 49 ? -19.516 -23.297 -1.312 1 89.38 49 LEU B N 1
ATOM 4909 C CA . LEU B 1 49 ? -18.469 -24.047 -2 1 89.38 49 LEU B CA 1
ATOM 4910 C C . LEU B 1 49 ? -17.5 -24.656 -1.002 1 89.38 49 LEU B C 1
ATOM 4912 O O . LEU B 1 49 ? -17.562 -24.375 0.197 1 89.38 49 LEU B O 1
ATOM 4916 N N . SER B 1 50 ? -16.625 -25.484 -1.453 1 86.94 50 SER B N 1
ATOM 4917 C CA . SER B 1 50 ? -15.648 -26.156 -0.592 1 86.94 50 SER B CA 1
ATOM 4918 C C . SER B 1 50 ? -14.68 -25.141 0.013 1 86.94 50 SER B C 1
ATOM 4920 O O . SER B 1 50 ? -14.188 -25.344 1.129 1 86.94 50 SER B O 1
ATOM 4922 N N . ARG B 1 51 ? -14.398 -24.078 -0.652 1 88.94 51 ARG B N 1
ATOM 4923 C CA . ARG B 1 51 ? -13.406 -23.109 -0.209 1 88.94 51 ARG B CA 1
ATOM 4924 C C . ARG B 1 51 ? -14.055 -22 0.616 1 88.94 51 ARG B C 1
ATOM 4926 O O . ARG B 1 51 ? -13.359 -21.172 1.198 1 88.94 51 ARG B O 1
ATOM 4933 N N . GLY B 1 52 ? -15.297 -21.953 0.655 1 91.25 52 GLY B N 1
ATOM 4934 C CA . GLY B 1 52 ? -16.031 -20.922 1.355 1 91.25 52 GLY B CA 1
ATOM 4935 C C . GLY B 1 52 ? -17.406 -20.672 0.772 1 91.25 52 GLY B C 1
ATOM 4936 O O . GLY B 1 52 ? -17.875 -21.422 -0.09 1 91.25 52 GLY B O 1
ATOM 4937 N N . THR B 1 53 ? -18.031 -19.656 1.33 1 94 53 THR B N 1
ATOM 4938 C CA . THR B 1 53 ? -19.375 -19.328 0.844 1 94 53 THR B CA 1
ATOM 4939 C C . THR B 1 53 ? -19.328 -18.094 -0.056 1 94 53 THR B C 1
ATOM 4941 O O . THR B 1 53 ? -18.844 -17.031 0.348 1 94 53 THR B O 1
ATOM 4944 N N . LEU B 1 54 ? -19.812 -18.297 -1.253 1 94.38 54 LEU B N 1
ATOM 4945 C CA . LEU B 1 54 ? -19.922 -17.156 -2.156 1 94.38 54 LEU B CA 1
ATOM 4946 C C . LEU B 1 54 ? -21.109 -16.297 -1.796 1 94.38 54 LEU B C 1
ATOM 4948 O O . LEU B 1 54 ? -22.203 -16.812 -1.523 1 94.38 54 LEU B O 1
ATOM 4952 N N . ARG B 1 55 ? -20.938 -15.047 -1.687 1 95.12 55 ARG B N 1
ATOM 4953 C CA . ARG B 1 55 ? -22.016 -14.078 -1.47 1 95.12 55 ARG B CA 1
ATOM 4954 C C . ARG B 1 55 ? -22.062 -13.062 -2.602 1 95.12 55 ARG B C 1
ATOM 4956 O O . ARG B 1 55 ? -21.156 -12.25 -2.76 1 95.12 55 ARG B O 1
ATOM 4963 N N . LYS B 1 56 ? -23.062 -13.172 -3.336 1 94.44 56 LYS B N 1
ATOM 4964 C CA . LYS B 1 56 ? -23.266 -12.234 -4.441 1 94.44 56 LYS B CA 1
ATOM 4965 C C . LYS B 1 56 ? -23.984 -10.977 -3.973 1 94.44 56 LYS B C 1
ATOM 4967 O O . LYS B 1 56 ? -25.109 -11.055 -3.479 1 94.44 56 LYS B O 1
ATOM 4972 N N . VAL B 1 57 ? -23.359 -9.812 -4.133 1 95.44 57 VAL B N 1
ATOM 4973 C CA . VAL B 1 57 ? -23.953 -8.594 -3.611 1 95.44 57 VAL B CA 1
ATOM 4974 C C . VAL B 1 57 ? -24.469 -7.73 -4.766 1 95.44 57 VAL B C 1
ATOM 4976 O O . VAL B 1 57 ? -25.25 -6.801 -4.559 1 95.44 57 VAL B O 1
ATOM 4979 N N . SER B 1 58 ? -24.016 -7.914 -5.859 1 94.06 58 SER B N 1
ATOM 4980 C CA . SER B 1 58 ? -24.484 -7.273 -7.082 1 94.06 58 SER B CA 1
ATOM 4981 C C . SER B 1 58 ? -24.266 -8.172 -8.297 1 94.06 58 SER B C 1
ATOM 4983 O O . SER B 1 58 ? -23.797 -9.305 -8.156 1 94.06 58 SER B O 1
ATOM 4985 N N . GLU B 1 59 ? -24.625 -7.684 -9.438 1 87.81 59 GLU B N 1
ATOM 4986 C CA . GLU B 1 59 ? -24.453 -8.469 -10.656 1 87.81 59 GLU B CA 1
ATOM 4987 C C . GLU B 1 59 ? -22.984 -8.711 -10.961 1 87.81 59 GLU B C 1
ATOM 4989 O O . GLU B 1 59 ? -22.609 -9.742 -11.531 1 87.81 59 GLU B O 1
ATOM 4994 N N . HIS B 1 60 ? -22.125 -7.848 -10.477 1 88.5 60 HIS B N 1
ATOM 4995 C CA . HIS B 1 60 ? -20.734 -7.926 -10.906 1 88.5 60 HIS B CA 1
ATOM 4996 C C . HIS B 1 60 ? -19.812 -8.125 -9.711 1 88.5 60 HIS B C 1
ATOM 4998 O O . HIS B 1 60 ? -18.609 -8.336 -9.883 1 88.5 60 HIS B O 1
ATOM 5004 N N . ASP B 1 61 ? -20.359 -8.023 -8.523 1 94.38 61 ASP B N 1
ATOM 5005 C CA . ASP B 1 61 ? -19.484 -8.094 -7.352 1 94.38 61 ASP B CA 1
ATOM 5006 C C . ASP B 1 61 ? -19.844 -9.289 -6.469 1 94.38 61 ASP B C 1
ATOM 5008 O O . ASP B 1 61 ? -21.016 -9.469 -6.117 1 94.38 61 ASP B O 1
ATOM 5012 N N . THR B 1 62 ? -18.922 -10.141 -6.227 1 95.94 62 THR B N 1
ATOM 5013 C CA . THR B 1 62 ? -19.078 -11.32 -5.387 1 95.94 62 THR B CA 1
ATOM 5014 C C . THR B 1 62 ? -17.969 -11.383 -4.332 1 95.94 62 THR B C 1
ATOM 5016 O O . THR B 1 62 ? -16.844 -10.969 -4.586 1 95.94 62 THR B O 1
ATOM 5019 N N . PHE B 1 63 ? -18.359 -11.836 -3.164 1 96.12 63 PHE B N 1
ATOM 5020 C CA . PHE B 1 63 ? -17.422 -11.977 -2.059 1 96.12 63 PHE B CA 1
ATOM 5021 C C . PHE B 1 63 ? -17.344 -13.422 -1.593 1 96.12 63 PHE B C 1
ATOM 5023 O O . PHE B 1 63 ? -18.281 -14.195 -1.772 1 96.12 63 PHE B O 1
ATOM 5030 N N . LEU B 1 64 ? -16.203 -13.758 -1.141 1 95.06 64 LEU B N 1
ATOM 5031 C CA . LEU B 1 64 ? -16.016 -15.039 -0.468 1 95.06 64 LEU B CA 1
ATOM 5032 C C . LEU B 1 64 ? -16.109 -14.875 1.046 1 95.06 64 LEU B C 1
ATOM 5034 O O . LEU B 1 64 ? -15.359 -14.102 1.642 1 95.06 64 LEU B O 1
ATOM 5038 N N . MET B 1 65 ? -17.078 -15.523 1.641 1 94.81 65 MET B N 1
ATOM 5039 C CA . MET B 1 65 ? -17.266 -15.492 3.088 1 94.81 65 MET B CA 1
ATOM 5040 C C . MET B 1 65 ? -16.484 -16.625 3.76 1 94.81 65 MET B C 1
ATOM 5042 O O . MET B 1 65 ? -16.625 -17.781 3.383 1 94.81 65 MET B O 1
ATOM 5046 N N . LEU B 1 66 ? -15.672 -16.297 4.719 1 94.62 66 LEU B N 1
ATOM 5047 C CA . LEU B 1 66 ? -14.844 -17.266 5.418 1 94.62 66 LEU B CA 1
ATOM 5048 C C . LEU B 1 66 ? -15.062 -17.188 6.926 1 94.62 66 LEU B C 1
ATOM 5050 O O . LEU B 1 66 ? -15.375 -16.125 7.457 1 94.62 66 LEU B O 1
ATOM 5054 N N . PRO B 1 67 ? -14.914 -18.281 7.629 1 93.94 67 PRO B N 1
ATOM 5055 C CA . PRO B 1 67 ? -15.125 -18.281 9.078 1 93.94 67 PRO B CA 1
ATOM 5056 C C . PRO B 1 67 ? -14 -17.594 9.844 1 93.94 67 PRO B C 1
ATOM 5058 O O . PRO B 1 67 ? -12.828 -17.734 9.477 1 93.94 67 PRO B O 1
ATOM 5061 N N . ASP B 1 68 ? -14.266 -16.922 10.922 1 92.5 68 ASP B N 1
ATOM 5062 C CA . ASP B 1 68 ? -13.289 -16.266 11.781 1 92.5 68 ASP B CA 1
ATOM 5063 C C . ASP B 1 68 ? -12.484 -17.281 12.586 1 92.5 68 ASP B C 1
ATOM 5065 O O . ASP B 1 68 ? -11.32 -17.047 12.898 1 92.5 68 ASP B O 1
ATOM 5069 N N . SER B 1 69 ? -13.055 -18.359 12.977 1 90.88 69 SER B N 1
ATOM 5070 C CA . SER B 1 69 ? -12.523 -19.312 13.938 1 90.88 69 SER B CA 1
ATOM 5071 C C . SER B 1 69 ? -11.234 -19.938 13.43 1 90.88 69 SER B C 1
ATOM 5073 O O . SER B 1 69 ? -10.406 -20.406 14.219 1 90.88 69 SER B O 1
ATOM 5075 N N . SER B 1 70 ? -10.984 -19.891 12.156 1 86.94 70 SER B N 1
ATOM 5076 C CA . SER B 1 70 ? -9.82 -20.562 11.57 1 86.94 70 SER B CA 1
ATOM 5077 C C . SER B 1 70 ? -8.633 -19.609 11.469 1 86.94 70 SER B C 1
ATOM 5079 O O . SER B 1 70 ? -7.551 -20 11.039 1 86.94 70 SER B O 1
ATOM 5081 N N . THR B 1 71 ? -8.758 -18.406 11.875 1 89.19 71 THR B N 1
ATOM 5082 C CA . THR B 1 71 ? -7.715 -17.406 11.68 1 89.19 71 THR B CA 1
ATOM 5083 C C . THR B 1 71 ? -6.852 -17.266 12.93 1 89.19 71 THR B C 1
ATOM 5085 O O . THR B 1 71 ? -7.328 -17.5 14.047 1 89.19 71 THR B O 1
ATOM 5088 N N . PRO B 1 72 ? -5.578 -16.875 12.742 1 83.88 72 PRO B N 1
ATOM 5089 C CA . PRO B 1 72 ? -4.676 -16.688 13.883 1 83.88 72 PRO B CA 1
ATOM 5090 C C . PRO B 1 72 ? -5.164 -15.602 14.852 1 83.88 72 PRO B C 1
ATOM 5092 O O . PRO B 1 72 ? -5.617 -14.539 14.414 1 83.88 72 PRO B O 1
ATOM 5095 N N . GLY B 1 73 ? -5.125 -15.922 16.172 1 87.31 73 GLY B N 1
ATOM 5096 C CA . GLY B 1 73 ? -5.418 -14.93 17.203 1 87.31 73 GLY B CA 1
ATOM 5097 C C . GLY B 1 73 ? -6.887 -14.867 17.578 1 87.31 73 GLY B C 1
ATOM 5098 O O . GLY B 1 73 ? -7.262 -14.219 18.547 1 87.31 73 GLY B O 1
ATOM 5099 N N . HIS B 1 74 ? -7.762 -15.547 16.812 1 90.12 74 HIS B N 1
ATOM 5100 C CA . HIS B 1 74 ? -9.195 -15.508 17.078 1 90.12 74 HIS B CA 1
ATOM 5101 C C . HIS B 1 74 ? -9.5 -16.047 18.469 1 90.12 74 HIS B C 1
ATOM 5103 O O . HIS B 1 74 ? -10.414 -15.562 19.141 1 90.12 74 HIS B O 1
ATOM 5109 N N . GLU B 1 75 ? -8.703 -16.969 18.938 1 90.75 75 GLU B N 1
ATOM 5110 C CA . GLU B 1 75 ? -8.945 -17.641 20.219 1 90.75 75 GLU B CA 1
ATOM 5111 C C . GLU B 1 75 ? -8.75 -16.672 21.391 1 90.75 75 GLU B C 1
ATOM 5113 O O . GLU B 1 75 ? -9.312 -16.891 22.469 1 90.75 75 GLU B O 1
ATOM 5118 N N . HIS B 1 76 ? -8.039 -15.609 21.156 1 91.88 76 HIS B N 1
ATOM 5119 C CA . HIS B 1 76 ? -7.73 -14.742 22.297 1 91.88 76 HIS B CA 1
ATOM 5120 C C . HIS B 1 76 ? -8.453 -13.406 22.172 1 91.88 76 HIS B C 1
ATOM 5122 O O . HIS B 1 76 ? -8.125 -12.445 22.875 1 91.88 76 HIS B O 1
ATOM 5128 N N . VAL B 1 77 ? -9.422 -13.305 21.344 1 93.56 77 VAL B N 1
ATOM 5129 C CA . VAL B 1 77 ? -10.117 -12.047 21.094 1 93.56 77 VAL B CA 1
ATOM 5130 C C . VAL B 1 77 ? -10.789 -11.562 22.375 1 93.56 77 VAL B C 1
ATOM 5132 O O . VAL B 1 77 ? -10.688 -10.383 22.719 1 93.56 77 VAL B O 1
ATOM 5135 N N . THR B 1 78 ? -11.484 -12.438 23.109 1 94.62 78 THR B N 1
ATOM 5136 C CA . THR B 1 78 ? -12.195 -12.07 24.328 1 94.62 78 THR B CA 1
ATOM 5137 C C . THR B 1 78 ? -11.211 -11.656 25.422 1 94.62 78 THR B C 1
ATOM 5139 O O . THR B 1 78 ? -11.445 -10.688 26.141 1 94.62 78 THR B O 1
ATOM 5142 N N . GLN B 1 79 ? -10.141 -12.391 25.531 1 96.19 79 GLN B N 1
ATOM 5143 C CA . GLN B 1 79 ? -9.109 -12.078 26.516 1 96.19 79 GLN B CA 1
ATOM 5144 C C . GLN B 1 79 ? -8.477 -10.719 26.234 1 96.19 79 GLN B C 1
ATOM 5146 O O . GLN B 1 79 ? -8.172 -9.969 27.156 1 96.19 79 GLN B O 1
ATOM 5151 N N . ASP B 1 80 ? -8.219 -10.445 24.984 1 96.69 80 ASP B N 1
ATOM 5152 C CA . ASP B 1 80 ? -7.648 -9.164 24.594 1 96.69 80 ASP B CA 1
ATOM 5153 C C . ASP B 1 80 ? -8.594 -8.016 24.938 1 96.69 80 ASP B C 1
ATOM 5155 O O . ASP B 1 80 ? -8.148 -6.969 25.422 1 96.69 80 ASP B O 1
ATOM 5159 N N . ALA B 1 81 ? -9.883 -8.203 24.703 1 96.38 81 ALA B N 1
ATOM 5160 C CA . ALA B 1 81 ? -10.867 -7.18 25.031 1 96.38 81 ALA B CA 1
ATOM 5161 C C . ALA B 1 81 ? -10.898 -6.918 26.531 1 96.38 81 ALA B C 1
ATOM 5163 O O . ALA B 1 81 ? -11 -5.77 26.969 1 96.38 81 ALA B O 1
ATOM 5164 N N . ASP B 1 82 ? -10.812 -8.008 27.328 1 97.5 82 ASP B N 1
ATOM 5165 C CA . ASP B 1 82 ? -10.781 -7.883 28.781 1 97.5 82 ASP B CA 1
ATOM 5166 C C . ASP B 1 82 ? -9.547 -7.105 29.234 1 97.5 82 ASP B C 1
ATOM 5168 O O . ASP B 1 82 ? -9.633 -6.266 30.125 1 97.5 82 ASP B O 1
ATOM 5172 N N . HIS B 1 83 ? -8.453 -7.441 28.641 1 97.62 83 HIS B N 1
ATOM 5173 C CA . HIS B 1 83 ? -7.207 -6.766 28.984 1 97.62 83 HIS B CA 1
ATOM 5174 C C . HIS B 1 83 ? -7.277 -5.277 28.656 1 97.62 83 HIS B C 1
ATOM 5176 O O . HIS B 1 83 ? -6.859 -4.445 29.469 1 97.62 83 HIS B O 1
ATOM 5182 N N . ILE B 1 84 ? -7.766 -4.914 27.516 1 97.62 84 ILE B N 1
ATOM 5183 C CA . ILE B 1 84 ? -7.906 -3.525 27.094 1 97.62 84 ILE B CA 1
ATOM 5184 C C . ILE B 1 84 ? -8.812 -2.777 28.078 1 97.62 84 ILE B C 1
ATOM 5186 O O . ILE B 1 84 ? -8.477 -1.68 28.516 1 97.62 84 ILE B O 1
ATOM 5190 N N . GLU B 1 85 ? -9.93 -3.428 28.422 1 96.81 85 GLU B N 1
ATOM 5191 C CA . GLU B 1 85 ? -10.875 -2.807 29.344 1 96.81 85 GLU B CA 1
ATOM 5192 C C . GLU B 1 85 ? -10.258 -2.625 30.719 1 96.81 85 GLU B C 1
ATOM 5194 O O . GLU B 1 85 ? -10.523 -1.632 31.406 1 96.81 85 GLU B O 1
ATOM 5199 N N . SER B 1 86 ? -9.43 -3.531 31.125 1 97.38 86 SER B N 1
ATOM 5200 C CA . SER B 1 86 ? -8.812 -3.467 32.438 1 97.38 86 SER B CA 1
ATOM 5201 C C . SER B 1 86 ? -7.852 -2.285 32.562 1 97.38 86 SER B C 1
ATOM 5203 O O . SER B 1 86 ? -7.664 -1.729 33.625 1 97.38 86 SER B O 1
ATOM 5205 N N . ILE B 1 87 ? -7.199 -1.84 31.469 1 97.5 87 ILE B N 1
ATOM 5206 C CA . ILE B 1 87 ? -6.234 -0.748 31.453 1 97.5 87 ILE B CA 1
ATOM 5207 C C . ILE B 1 87 ? -6.949 0.579 31.703 1 97.5 87 ILE B C 1
ATOM 5209 O O . ILE B 1 87 ? -6.418 1.464 32.375 1 97.5 87 ILE B O 1
ATOM 5213 N N . VAL B 1 88 ? -8.172 0.728 31.203 1 97.19 88 VAL B N 1
ATOM 5214 C CA . VAL B 1 88 ? -8.844 2.025 31.234 1 97.19 88 VAL B CA 1
ATOM 5215 C C . VAL B 1 88 ? -9.914 2.027 32.312 1 97.19 88 VAL B C 1
ATOM 5217 O O . VAL B 1 88 ? -10.531 3.061 32.594 1 97.19 88 VAL B O 1
ATOM 5220 N N . ALA B 1 89 ? -10.211 0.884 32.906 1 95 89 ALA B N 1
ATOM 5221 C CA . ALA B 1 89 ? -11.258 0.79 33.938 1 95 89 ALA B CA 1
ATOM 5222 C C . ALA B 1 89 ? -10.977 1.737 35.094 1 95 89 ALA B C 1
ATOM 5224 O O . ALA B 1 89 ? -9.828 1.889 35.531 1 95 89 ALA B O 1
ATOM 5225 N N . PRO B 1 90 ? -11.945 2.42 35.656 1 95.31 90 PRO B N 1
ATOM 5226 C CA . PRO B 1 90 ? -13.383 2.377 35.375 1 95.31 90 PRO B CA 1
ATOM 5227 C C . PRO B 1 90 ? -13.828 3.516 34.469 1 95.31 90 PRO B C 1
ATOM 5229 O O . PRO B 1 90 ? -14.984 3.949 34.531 1 95.31 90 PRO B O 1
ATOM 5232 N N . HIS B 1 91 ? -12.938 4 33.688 1 96.12 91 HIS B N 1
ATOM 5233 C CA . HIS B 1 91 ? -13.211 5.234 32.969 1 96.12 91 HIS B CA 1
ATOM 5234 C C . HIS B 1 91 ? -13.586 4.945 31.516 1 96.12 91 HIS B C 1
ATOM 5236 O O . HIS B 1 91 ? -13.633 5.859 30.688 1 96.12 91 HIS B O 1
ATOM 5242 N N . GLY B 1 92 ? -13.828 3.719 31.156 1 95.94 92 GLY B N 1
ATOM 5243 C CA . GLY B 1 92 ? -14.102 3.326 29.781 1 95.94 92 GLY B CA 1
ATOM 5244 C C . GLY B 1 92 ? -15.266 4.078 29.156 1 95.94 92 GLY B C 1
ATOM 5245 O O . GLY B 1 92 ? -15.141 4.641 28.078 1 95.94 92 GLY B O 1
ATOM 5246 N N . ARG B 1 93 ? -16.359 4.137 29.875 1 94.94 93 ARG B N 1
ATOM 5247 C CA . ARG B 1 93 ? -17.562 4.781 29.359 1 94.94 93 ARG B CA 1
ATOM 5248 C C . ARG B 1 93 ? -17.328 6.273 29.141 1 94.94 93 ARG B C 1
ATOM 5250 O O . ARG B 1 93 ? -17.781 6.832 28.125 1 94.94 93 ARG B O 1
ATOM 5257 N N . HIS B 1 94 ? -16.656 6.887 30 1 95.88 94 HIS B N 1
ATOM 5258 C CA . HIS B 1 94 ? -16.375 8.312 29.859 1 95.88 94 HIS B CA 1
ATOM 5259 C C . HIS B 1 94 ? -15.484 8.586 28.656 1 95.88 94 HIS B C 1
ATOM 5261 O O . HIS B 1 94 ? -15.648 9.594 27.969 1 95.88 94 HIS B O 1
ATOM 5267 N N . LEU B 1 95 ? -14.484 7.727 28.422 1 96.94 95 LEU B N 1
ATOM 5268 C CA . LEU B 1 95 ? -13.609 7.867 27.266 1 96.94 95 LEU B CA 1
ATOM 5269 C C . LEU B 1 95 ? -14.398 7.742 25.969 1 96.94 95 LEU B C 1
ATOM 5271 O O . LEU B 1 95 ? -14.141 8.469 25.016 1 96.94 95 LEU B O 1
ATOM 5275 N N . ILE B 1 96 ? -15.359 6.805 25.938 1 96.62 96 ILE B N 1
ATOM 5276 C CA . ILE B 1 96 ? -16.203 6.629 24.766 1 96.62 96 ILE B CA 1
ATOM 5277 C C . ILE B 1 96 ? -17.016 7.902 24.516 1 96.62 96 ILE B C 1
ATOM 5279 O O . ILE B 1 96 ? -17.125 8.359 23.375 1 96.62 96 ILE B O 1
ATOM 5283 N N . ASP B 1 97 ? -17.531 8.492 25.562 1 93.75 97 ASP B N 1
ATOM 5284 C CA . ASP B 1 97 ? -18.297 9.727 25.438 1 93.75 97 ASP B CA 1
ATOM 5285 C C . ASP B 1 97 ? -17.422 10.859 24.906 1 93.75 97 ASP B C 1
ATOM 5287 O O . ASP B 1 97 ? -17.875 11.664 24.094 1 93.75 97 ASP B O 1
ATOM 5291 N N . LEU B 1 98 ? -16.25 10.906 25.391 1 93.81 98 LEU B N 1
ATOM 5292 C CA . LEU B 1 98 ? -15.305 11.922 24.938 1 93.81 98 LEU B CA 1
ATOM 5293 C C . LEU B 1 98 ? -15.008 11.766 23.453 1 93.81 98 LEU B C 1
ATOM 5295 O O . LEU B 1 98 ? -14.969 12.75 22.703 1 93.81 98 LEU B O 1
ATOM 5299 N N . TYR B 1 99 ? -14.766 10.562 23.031 1 95.62 99 TYR B N 1
ATOM 5300 C CA . TYR B 1 99 ? -14.508 10.289 21.625 1 95.62 99 TYR B CA 1
ATOM 5301 C C . TYR B 1 99 ? -15.656 10.789 20.75 1 95.62 99 TYR B C 1
ATOM 5303 O O . TYR B 1 99 ? -15.43 11.461 19.75 1 95.62 99 TYR B O 1
ATOM 5311 N N . PHE B 1 100 ? -16.906 10.391 21.078 1 94.06 100 PHE B N 1
ATOM 5312 C CA . PHE B 1 100 ? -18.062 10.695 20.25 1 94.06 100 PHE B CA 1
ATOM 5313 C C . PHE B 1 100 ? -18.375 12.188 20.297 1 94.06 100 PHE B C 1
ATOM 5315 O O . PHE B 1 100 ? -19.047 12.711 19.391 1 94.06 100 PHE B O 1
ATOM 5322 N N . SER B 1 101 ? -17.859 12.883 21.281 1 91.25 101 SER B N 1
ATOM 5323 C CA . SER B 1 101 ? -18.094 14.32 21.391 1 91.25 101 SER B CA 1
ATOM 5324 C C . SER B 1 101 ? -17.062 15.109 20.594 1 91.25 101 SER B C 1
ATOM 5326 O O . SER B 1 101 ? -17.375 16.172 20.047 1 91.25 101 SER B O 1
ATOM 5328 N N . VAL B 1 102 ? -15.875 14.609 20.516 1 91.12 102 VAL B N 1
ATOM 5329 C CA . VAL B 1 102 ? -14.789 15.438 20 1 91.12 102 VAL B CA 1
ATOM 5330 C C . VAL B 1 102 ? -14.406 14.977 18.594 1 91.12 102 VAL B C 1
ATOM 5332 O O . VAL B 1 102 ? -14.328 15.789 17.672 1 91.12 102 VAL B O 1
ATOM 5335 N N . VAL B 1 103 ? -14.164 13.695 18.359 1 93.56 103 VAL B N 1
ATOM 5336 C CA . VAL B 1 103 ? -13.57 13.188 17.125 1 93.56 103 VAL B CA 1
ATOM 5337 C C . VAL B 1 103 ? -14.672 12.766 16.156 1 93.56 103 VAL B C 1
ATOM 5339 O O . VAL B 1 103 ? -14.625 13.109 14.969 1 93.56 103 VAL B O 1
ATOM 5342 N N . HIS B 1 104 ? -15.703 12.062 16.625 1 94.81 104 HIS B N 1
ATOM 5343 C CA . HIS B 1 104 ? -16.719 11.398 15.812 1 94.81 104 HIS B CA 1
ATOM 5344 C C . HIS B 1 104 ? -17.438 12.391 14.906 1 94.81 104 HIS B C 1
ATOM 5346 O O . HIS B 1 104 ? -17.703 12.094 13.742 1 94.81 104 HIS B O 1
ATOM 5352 N N . PRO B 1 105 ? -17.781 13.594 15.367 1 92.75 105 PRO B N 1
ATOM 5353 C CA . PRO B 1 105 ? -18.531 14.492 14.492 1 92.75 105 PRO B CA 1
ATOM 5354 C C . PRO B 1 105 ? -17.766 14.828 13.211 1 92.75 105 PRO B C 1
ATOM 5356 O O . PRO B 1 105 ? -18.359 14.828 12.125 1 92.75 105 PRO B O 1
ATOM 5359 N N . GLY B 1 106 ? -16.469 15.102 13.328 1 93.31 106 GLY B N 1
ATOM 5360 C CA . GLY B 1 106 ? -15.68 15.469 12.164 1 93.31 106 GLY B CA 1
ATOM 5361 C C . GLY B 1 106 ? -15.086 14.273 11.445 1 93.31 106 GLY B C 1
ATOM 5362 O O . GLY B 1 106 ? -14.539 14.414 10.352 1 93.31 106 GLY B O 1
ATOM 5363 N N . PHE B 1 107 ? -15.234 13.086 12.039 1 95.88 107 PHE B N 1
ATOM 5364 C CA . PHE B 1 107 ? -14.695 11.852 11.484 1 95.88 107 PHE B CA 1
ATOM 5365 C C . PHE B 1 107 ? -15.656 10.695 11.711 1 95.88 107 PHE B C 1
ATOM 5367 O O . PHE B 1 107 ? -15.344 9.75 12.438 1 95.88 107 PHE B O 1
ATOM 5374 N N . PRO B 1 108 ? -16.781 10.758 10.984 1 96.5 108 PRO B N 1
ATOM 5375 C CA . PRO B 1 108 ? -17.891 9.836 11.25 1 96.5 108 PRO B CA 1
ATOM 5376 C C . PRO B 1 108 ? -17.688 8.469 10.594 1 96.5 108 PRO B C 1
ATOM 5378 O O . PRO B 1 108 ? -18.484 8.07 9.742 1 96.5 108 PRO B O 1
ATOM 5381 N N . ILE B 1 109 ? -16.797 7.703 11.094 1 96.94 109 ILE B N 1
ATOM 5382 C CA . ILE B 1 109 ? -16.469 6.418 10.5 1 96.94 109 ILE B CA 1
ATOM 5383 C C . ILE B 1 109 ? -17.031 5.289 11.359 1 96.94 109 ILE B C 1
ATOM 5385 O O . ILE B 1 109 ? -16.812 4.109 11.07 1 96.94 109 ILE B O 1
ATOM 5389 N N . ILE B 1 110 ? -17.672 5.609 12.461 1 95.12 110 ILE B N 1
ATOM 5390 C CA . ILE B 1 110 ? -18.328 4.645 13.336 1 95.12 110 ILE B CA 1
ATOM 5391 C C . ILE B 1 110 ? -19.812 4.992 13.461 1 95.12 110 ILE B C 1
ATOM 5393 O O . ILE B 1 110 ? -20.188 6.168 13.516 1 95.12 110 ILE B O 1
ATOM 5397 N N . GLN B 1 111 ? -20.625 3.971 13.5 1 90.88 111 GLN B N 1
ATOM 5398 C CA . GLN B 1 111 ? -22.031 4.172 13.805 1 90.88 111 GLN B CA 1
ATOM 5399 C C . GLN B 1 111 ? -22.266 4.262 15.312 1 90.88 111 GLN B C 1
ATOM 5401 O O . GLN B 1 111 ? -22.25 3.248 16.016 1 90.88 111 GLN B O 1
ATOM 5406 N N . LYS B 1 112 ? -22.578 5.453 15.734 1 91.69 112 LYS B N 1
ATOM 5407 C CA . LYS B 1 112 ? -22.625 5.738 17.156 1 91.69 112 LYS B CA 1
ATOM 5408 C C . LYS B 1 112 ? -23.672 4.863 17.859 1 91.69 112 LYS B C 1
ATOM 5410 O O . LYS B 1 112 ? -23.375 4.254 18.891 1 91.69 112 LYS B O 1
ATOM 5415 N N . HIS B 1 113 ? -24.875 4.754 17.297 1 86.75 113 HIS B N 1
ATOM 5416 C CA . HIS B 1 113 ? -25.953 4.016 17.938 1 86.75 113 HIS B CA 1
ATOM 5417 C C . HIS B 1 113 ? -25.609 2.537 18.062 1 86.75 113 HIS B C 1
ATOM 5419 O O . HIS B 1 113 ? -25.859 1.922 19.109 1 86.75 113 HIS B O 1
ATOM 5425 N N . VAL B 1 114 ? -25.047 2.037 17.062 1 85.75 114 VAL B N 1
ATOM 5426 C CA . VAL B 1 114 ? -24.672 0.629 17.078 1 85.75 114 VAL B CA 1
ATOM 5427 C C . VAL B 1 114 ? -23.531 0.408 18.078 1 85.75 114 VAL B C 1
ATOM 5429 O O . VAL B 1 114 ? -23.547 -0.577 18.828 1 85.75 114 VAL B O 1
ATOM 5432 N N . PHE B 1 115 ? -22.625 1.289 18.109 1 91.69 115 PHE B N 1
ATOM 5433 C CA . PHE B 1 115 ? -21.484 1.206 19.031 1 91.69 115 PHE B CA 1
ATOM 5434 C C . PHE B 1 115 ? -21.938 1.256 20.469 1 91.69 115 PHE B C 1
ATOM 5436 O O . PHE B 1 115 ? -21.516 0.449 21.297 1 91.69 115 PHE B O 1
ATOM 5443 N N . MET B 1 116 ? -22.844 2.18 20.781 1 91.31 116 MET B N 1
ATOM 5444 C CA . MET B 1 116 ? -23.312 2.375 22.141 1 91.31 116 MET B CA 1
ATOM 5445 C C . MET B 1 116 ? -24.156 1.194 22.609 1 91.31 116 MET B C 1
ATOM 5447 O O . MET B 1 116 ? -24.062 0.764 23.766 1 91.31 116 MET B O 1
ATOM 5451 N N . GLU B 1 117 ? -24.938 0.708 21.688 1 88.5 117 GLU B N 1
ATOM 5452 C CA . GLU B 1 117 ? -25.734 -0.468 22.016 1 88.5 117 GLU B CA 1
ATOM 5453 C C . GLU B 1 117 ? -24.844 -1.672 22.328 1 88.5 117 GLU B C 1
ATOM 5455 O O . GLU B 1 117 ? -25.094 -2.4 23.297 1 88.5 117 GLU B O 1
ATOM 5460 N N . LYS B 1 118 ? -23.875 -1.827 21.516 1 89.31 118 LYS B N 1
ATOM 5461 C CA . LYS B 1 118 ? -22.938 -2.93 21.719 1 89.31 118 LYS B CA 1
ATOM 5462 C C . LYS B 1 118 ? -22.203 -2.787 23.031 1 89.31 118 LYS B C 1
ATOM 5464 O O . LYS B 1 118 ? -22.016 -3.771 23.75 1 89.31 118 LYS B O 1
ATOM 5469 N N . TYR B 1 119 ? -21.797 -1.608 23.375 1 92.31 119 TYR B N 1
ATOM 5470 C CA . TYR B 1 119 ? -21.031 -1.365 24.594 1 92.31 119 TYR B CA 1
ATOM 5471 C C . TYR B 1 119 ? -21.906 -1.595 25.828 1 92.31 119 TYR B C 1
ATOM 5473 O O . TYR B 1 119 ? -21.422 -2.082 26.859 1 92.31 119 TYR B O 1
ATOM 5481 N N . GLU B 1 120 ? -23.172 -1.214 25.734 1 92.06 120 GLU B N 1
ATOM 5482 C CA . GLU B 1 120 ? -24.094 -1.4 26.859 1 92.06 120 GLU B CA 1
ATOM 5483 C C . GLU B 1 120 ? -24.359 -2.881 27.109 1 92.06 120 GLU B C 1
ATOM 5485 O O . GLU B 1 120 ? -24.562 -3.297 28.25 1 92.06 120 GLU B O 1
ATOM 5490 N N . ARG B 1 121 ? -24.328 -3.619 26.078 1 92 121 ARG B N 1
ATOM 5491 C CA . ARG B 1 121 ? -24.484 -5.062 26.25 1 92 121 ARG B CA 1
ATOM 5492 C C . ARG B 1 121 ? -23.203 -5.688 26.812 1 92 121 ARG B C 1
ATOM 5494 O O . ARG B 1 121 ? -23.219 -6.266 27.891 1 92 121 ARG B O 1
ATOM 5501 N N . SER B 1 122 ? -22.141 -5.59 25.969 1 93.62 122 SER B N 1
ATOM 5502 C CA . SER B 1 122 ? -20.859 -6.098 26.438 1 93.62 122 SER B CA 1
ATOM 5503 C C . SER B 1 122 ? -19.719 -5.574 25.578 1 93.62 122 SER B C 1
ATOM 5505 O O . SER B 1 122 ? -19.766 -5.66 24.344 1 93.62 122 SER B O 1
ATOM 5507 N N . TYR B 1 123 ? -18.688 -5.117 26.281 1 93.69 123 TYR B N 1
ATOM 5508 C CA . TYR B 1 123 ? -17.5 -4.656 25.547 1 93.69 123 TYR B CA 1
ATOM 5509 C C . TYR B 1 123 ? -16.812 -5.816 24.828 1 93.69 123 TYR B C 1
ATOM 5511 O O . TYR B 1 123 ? -16 -5.605 23.938 1 93.69 123 TYR B O 1
ATOM 5519 N N . ARG B 1 124 ? -17.125 -7.059 25.172 1 93.06 124 ARG B N 1
ATOM 5520 C CA . ARG B 1 124 ? -16.5 -8.258 24.609 1 93.06 124 ARG B CA 1
ATOM 5521 C C . ARG B 1 124 ? -16.969 -8.5 23.188 1 93.06 124 ARG B C 1
ATOM 5523 O O . ARG B 1 124 ? -16.375 -9.297 22.453 1 93.06 124 ARG B O 1
ATOM 5530 N N . GLU B 1 125 ? -17.984 -7.738 22.75 1 89.94 125 GLU B N 1
ATOM 5531 C CA . GLU B 1 125 ? -18.531 -7.895 21.406 1 89.94 125 GLU B CA 1
ATOM 5532 C C . GLU B 1 125 ? -17.719 -7.09 20.391 1 89.94 125 GLU B C 1
ATOM 5534 O O . GLU B 1 125 ? -17.859 -7.293 19.188 1 89.94 125 GLU B O 1
ATOM 5539 N N . PHE B 1 126 ? -16.875 -6.273 20.922 1 92.38 126 PHE B N 1
ATOM 5540 C CA . PHE B 1 126 ? -16.109 -5.398 20.031 1 92.38 126 PHE B CA 1
ATOM 5541 C C . PHE B 1 126 ? -14.852 -6.094 19.531 1 92.38 126 PHE B C 1
ATOM 5543 O O . PHE B 1 126 ? -14.312 -6.977 20.203 1 92.38 126 PHE B O 1
ATOM 5550 N N . SER B 1 127 ? -14.484 -5.715 18.281 1 93.81 127 SER B N 1
ATOM 5551 C CA . SER B 1 127 ? -13.102 -5.98 17.891 1 93.81 127 SER B CA 1
ATOM 5552 C C . SER B 1 127 ? -12.117 -5.297 18.844 1 93.81 127 SER B C 1
ATOM 5554 O O . SER B 1 127 ? -12.195 -4.086 19.062 1 93.81 127 SER B O 1
ATOM 5556 N N . PRO B 1 128 ? -11.188 -6.027 19.359 1 96.5 128 PRO B N 1
ATOM 5557 C CA . PRO B 1 128 ? -10.281 -5.453 20.359 1 96.5 128 PRO B CA 1
ATOM 5558 C C . PRO B 1 128 ? -9.539 -4.227 19.828 1 96.5 128 PRO B C 1
ATOM 5560 O O . PRO B 1 128 ? -9.453 -3.207 20.516 1 96.5 128 PRO B O 1
ATOM 5563 N N . PRO B 1 129 ? -8.953 -4.293 18.641 1 96.62 129 PRO B N 1
ATOM 5564 C CA . PRO B 1 129 ? -8.234 -3.102 18.188 1 96.62 129 PRO B CA 1
ATOM 5565 C C . PRO B 1 129 ? -9.141 -1.879 18.047 1 96.62 129 PRO B C 1
ATOM 5567 O O . PRO B 1 129 ? -8.695 -0.752 18.297 1 96.62 129 PRO B O 1
ATOM 5570 N N . LEU B 1 130 ? -10.391 -1.992 17.688 1 96.81 130 LEU B N 1
ATOM 5571 C CA . LEU B 1 130 ? -11.289 -0.851 17.562 1 96.81 130 LEU B CA 1
ATOM 5572 C C . LEU B 1 130 ? -11.586 -0.25 18.938 1 96.81 130 LEU B C 1
ATOM 5574 O O . LEU B 1 130 ? -11.562 0.972 19.094 1 96.81 130 LEU B O 1
ATOM 5578 N N . LEU B 1 131 ? -11.891 -1.138 19.891 1 97.25 131 LEU B N 1
ATOM 5579 C CA . LEU B 1 131 ? -12.141 -0.677 21.25 1 97.25 131 LEU B CA 1
ATOM 5580 C C . LEU B 1 131 ? -10.938 0.09 21.797 1 97.25 131 LEU B C 1
ATOM 5582 O O . LEU B 1 131 ? -11.094 1.188 22.328 1 97.25 131 LEU B O 1
ATOM 5586 N N . ALA B 1 132 ? -9.805 -0.471 21.609 1 97.31 132 ALA B N 1
ATOM 5587 C CA . ALA B 1 132 ? -8.57 0.146 22.109 1 97.31 132 ALA B CA 1
ATOM 5588 C C . ALA B 1 132 ? -8.289 1.459 21.375 1 97.31 132 ALA B C 1
ATOM 5590 O O . ALA B 1 132 ? -7.805 2.418 21.984 1 97.31 132 ALA B O 1
ATOM 5591 N N . ALA B 1 133 ? -8.539 1.497 20.062 1 96.25 133 ALA B N 1
ATOM 5592 C CA . ALA B 1 133 ? -8.297 2.697 19.266 1 96.25 133 ALA B CA 1
ATOM 5593 C C . ALA B 1 133 ? -9.18 3.852 19.734 1 96.25 133 ALA B C 1
ATOM 5595 O O . ALA B 1 133 ? -8.727 5 19.797 1 96.25 133 ALA B O 1
ATOM 5596 N N . VAL B 1 134 ? -10.445 3.584 20.031 1 97.06 134 VAL B N 1
ATOM 5597 C CA . VAL B 1 134 ? -11.367 4.605 20.531 1 97.06 134 VAL B CA 1
ATOM 5598 C C . VAL B 1 134 ? -10.867 5.152 21.859 1 97.06 134 VAL B C 1
ATOM 5600 O O . VAL B 1 134 ? -10.852 6.367 22.078 1 97.06 134 VAL B O 1
ATOM 5603 N N . TYR B 1 135 ? -10.414 4.254 22.734 1 97.38 135 TYR B N 1
ATOM 5604 C CA . TYR B 1 135 ? -9.914 4.664 24.047 1 97.38 135 TYR B CA 1
ATOM 5605 C C . TYR B 1 135 ? -8.664 5.535 23.906 1 97.38 135 TYR B C 1
ATOM 5607 O O . TYR B 1 135 ? -8.586 6.609 24.5 1 97.38 135 TYR B O 1
ATOM 5615 N N . ILE B 1 136 ? -7.711 5.098 23.094 1 95.19 136 ILE B N 1
ATOM 5616 C CA . ILE B 1 136 ? -6.406 5.75 23.062 1 95.19 136 ILE B CA 1
ATOM 5617 C C . ILE B 1 136 ? -6.547 7.148 22.469 1 95.19 136 ILE B C 1
ATOM 5619 O O . ILE B 1 136 ? -5.859 8.078 22.891 1 95.19 136 ILE B O 1
ATOM 5623 N N . ILE B 1 137 ? -7.34 7.34 21.5 1 93.81 137 ILE B N 1
ATOM 5624 C CA . ILE B 1 137 ? -7.516 8.656 20.906 1 93.81 137 ILE B CA 1
ATOM 5625 C C . ILE B 1 137 ? -8.234 9.578 21.891 1 93.81 137 ILE B C 1
ATOM 5627 O O . ILE B 1 137 ? -7.926 10.773 21.969 1 93.81 137 ILE B O 1
ATOM 5631 N N . ALA B 1 138 ? -9.172 9.047 22.641 1 95.12 138 ALA B N 1
ATOM 5632 C CA . ALA B 1 138 ? -9.953 9.836 23.594 1 95.12 138 ALA B CA 1
ATOM 5633 C C . ALA B 1 138 ? -9.086 10.312 24.75 1 95.12 138 ALA B C 1
ATOM 5635 O O . ALA B 1 138 ? -9.32 11.383 25.312 1 95.12 138 ALA B O 1
ATOM 5636 N N . ILE B 1 139 ? -8.07 9.555 25.094 1 94.19 139 ILE B N 1
ATOM 5637 C CA . ILE B 1 139 ? -7.188 9.891 26.203 1 94.19 139 ILE B CA 1
ATOM 5638 C C . ILE B 1 139 ? -6.504 11.227 25.938 1 94.19 139 ILE B C 1
ATOM 5640 O O . ILE B 1 139 ? -6.109 11.922 26.875 1 94.19 139 ILE B O 1
ATOM 5644 N N . ASN B 1 140 ? -6.406 11.617 24.703 1 89.38 140 ASN B N 1
ATOM 5645 C CA . ASN B 1 140 ? -5.789 12.891 24.344 1 89.38 140 ASN B CA 1
ATOM 5646 C C . ASN B 1 140 ? -6.543 14.062 24.969 1 89.38 140 ASN B C 1
ATOM 5648 O O . ASN B 1 140 ? -5.969 15.133 25.172 1 89.38 140 ASN B O 1
ATOM 5652 N N . TRP B 1 141 ? -7.812 13.898 25.328 1 91 141 TRP B N 1
ATOM 5653 C CA . TRP B 1 141 ? -8.633 14.961 25.922 1 91 141 TRP B CA 1
ATOM 5654 C C . TRP B 1 141 ? -8.969 14.648 27.375 1 91 141 TRP B C 1
ATOM 5656 O O . TRP B 1 141 ? -9.977 15.125 27.891 1 91 141 TRP B O 1
ATOM 5666 N N . TRP B 1 142 ? -8.094 13.812 27.938 1 92.12 142 TRP B N 1
ATOM 5667 C CA . TRP B 1 142 ? -8.258 13.398 29.328 1 92.12 142 TRP B CA 1
ATOM 5668 C C . TRP B 1 142 ? -8.375 14.617 30.234 1 92.12 142 TRP B C 1
ATOM 5670 O O . TRP B 1 142 ? -9.273 14.688 31.078 1 92.12 142 TRP B O 1
ATOM 5680 N N . ASP B 1 143 ? -7.57 15.625 30.047 1 87.81 143 ASP B N 1
ATOM 5681 C CA . ASP B 1 143 ? -7.469 16.781 30.953 1 87.81 143 ASP B CA 1
ATOM 5682 C C . ASP B 1 143 ? -8.609 17.766 30.703 1 87.81 143 ASP B C 1
ATOM 5684 O O . ASP B 1 143 ? -8.883 18.625 31.547 1 87.81 143 ASP B O 1
ATOM 5688 N N . GLN B 1 144 ? -9.234 17.656 29.609 1 83.38 144 GLN B N 1
ATOM 5689 C CA . GLN B 1 144 ? -10.32 18.562 29.266 1 83.38 144 GLN B CA 1
ATOM 5690 C C . GLN B 1 144 ? -11.648 18.094 29.859 1 83.38 144 GLN B C 1
ATOM 5692 O O . GLN B 1 144 ? -12.602 18.875 29.953 1 83.38 144 GLN B O 1
ATOM 5697 N N . SER B 1 145 ? -11.648 16.875 30.266 1 88 145 SER B N 1
ATOM 5698 C CA . SER B 1 145 ? -12.844 16.328 30.906 1 88 145 SER B CA 1
ATOM 5699 C C . SER B 1 145 ? -12.852 16.641 32.406 1 88 145 SER B C 1
ATOM 5701 O O . SER B 1 145 ? -11.875 16.344 33.094 1 88 145 SER B O 1
ATOM 5703 N N . GLU B 1 146 ? -13.938 17.141 32.844 1 87.25 146 GLU B N 1
ATOM 5704 C CA . GLU B 1 146 ? -14.047 17.484 34.25 1 87.25 146 GLU B CA 1
ATOM 5705 C C . GLU B 1 146 ? -14.008 16.219 35.125 1 87.25 146 GLU B C 1
ATOM 5707 O O . GLU B 1 146 ? -13.438 16.234 36.219 1 87.25 146 GLU B O 1
ATOM 5712 N N . GLU B 1 147 ? -14.523 15.195 34.562 1 90.12 147 GLU B N 1
ATOM 5713 C CA . GLU B 1 147 ? -14.609 13.945 35.312 1 90.12 147 GLU B CA 1
ATOM 5714 C C . GLU B 1 147 ? -13.258 13.242 35.375 1 90.12 147 GLU B C 1
ATOM 5716 O O . GLU B 1 147 ? -12.945 12.586 36.375 1 90.12 147 GLU B O 1
ATOM 5721 N N . LEU B 1 148 ? -12.516 13.445 34.375 1 92.75 148 LEU B N 1
ATOM 5722 C CA . LEU B 1 148 ? -11.281 12.68 34.25 1 92.75 148 LEU B CA 1
ATOM 5723 C C . LEU B 1 148 ? -10.078 13.516 34.688 1 92.75 148 LEU B C 1
ATOM 5725 O O . LEU B 1 148 ? -9.078 12.977 35.156 1 92.75 148 LEU B O 1
ATOM 5729 N N . ALA B 1 149 ? -10.445 14.75 34.75 1 89 149 ALA B N 1
ATOM 5730 C CA . ALA B 1 149 ? -9.336 15.641 35.062 1 89 149 ALA B CA 1
ATOM 5731 C C . ALA B 1 149 ? -8.828 15.398 36.5 1 89 149 ALA B C 1
ATOM 5733 O O . ALA B 1 149 ? -9.625 15.242 37.406 1 89 149 ALA B O 1
ATOM 5734 N N . GLY B 1 150 ? -7.602 15.109 36.75 1 89.31 150 GLY B N 1
ATOM 5735 C CA . GLY B 1 150 ? -7.02 14.898 38.062 1 89.31 150 GLY B CA 1
ATOM 5736 C C . GLY B 1 150 ? -6.793 13.43 38.406 1 89.31 150 GLY B C 1
ATOM 5737 O O . GLY B 1 150 ? -6.109 13.102 39.375 1 89.31 150 GLY B O 1
ATOM 5738 N N . LYS B 1 151 ? -7.578 12.664 37.719 1 93.62 151 LYS B N 1
ATOM 5739 C CA . LYS B 1 151 ? -7.383 11.234 37.906 1 93.62 151 LYS B CA 1
ATOM 5740 C C . LYS B 1 151 ? -6.156 10.727 37.156 1 93.62 151 LYS B C 1
ATOM 5742 O O . LYS B 1 151 ? -5.676 11.383 36.25 1 93.62 151 LYS B O 1
ATOM 5747 N N . PRO B 1 152 ? -5.672 9.695 37.75 1 93.94 152 PRO B N 1
ATOM 5748 C CA . PRO B 1 152 ? -4.508 9.148 37.031 1 93.94 152 PRO B CA 1
ATOM 5749 C C . PRO B 1 152 ? -4.848 8.648 35.625 1 93.94 152 PRO B C 1
ATOM 5751 O O . PRO B 1 152 ? -5.852 7.961 35.438 1 93.94 152 PRO B O 1
ATOM 5754 N N . ARG B 1 153 ? -4.039 8.953 34.688 1 94.31 153 ARG B N 1
ATOM 5755 C CA . ARG B 1 153 ? -4.227 8.547 33.281 1 94.31 153 ARG B CA 1
ATOM 5756 C C . ARG B 1 153 ? -3.918 7.059 33.094 1 94.31 153 ARG B C 1
ATOM 5758 O O . ARG B 1 153 ? -3.035 6.52 33.781 1 94.31 153 ARG B O 1
ATOM 5765 N N . PRO B 1 154 ? -4.625 6.402 32.188 1 95.56 154 PRO B N 1
ATOM 5766 C CA . PRO B 1 154 ? -4.281 5.012 31.859 1 95.56 154 PRO B CA 1
ATOM 5767 C C . PRO B 1 154 ? -2.918 4.883 31.188 1 95.56 154 PRO B C 1
ATOM 5769 O O . PRO B 1 154 ? -2.365 5.875 30.703 1 95.56 154 PRO B O 1
ATOM 5772 N N . ASN B 1 155 ? -2.381 3.68 31.25 1 95.25 155 ASN B N 1
ATOM 5773 C CA . ASN B 1 155 ? -1.091 3.395 30.641 1 95.25 155 ASN B CA 1
ATOM 5774 C C . ASN B 1 155 ? -1.188 3.396 29.109 1 95.25 155 ASN B C 1
ATOM 5776 O O . ASN B 1 155 ? -1.478 2.365 28.5 1 95.25 155 ASN B O 1
ATOM 5780 N N . VAL B 1 156 ? -0.831 4.461 28.484 1 92.94 156 VAL B N 1
ATOM 5781 C CA . VAL B 1 156 ? -0.978 4.672 27.047 1 92.94 156 VAL B CA 1
ATOM 5782 C C . VAL B 1 156 ? -0.024 3.754 26.297 1 92.94 156 VAL B C 1
ATOM 5784 O O . VAL B 1 156 ? -0.376 3.215 25.234 1 92.94 156 VAL B O 1
ATOM 5787 N N . LYS B 1 157 ? 1.142 3.543 26.781 1 89.62 157 LYS B N 1
ATOM 5788 C CA . LYS B 1 157 ? 2.137 2.701 26.125 1 89.62 157 LYS B CA 1
ATOM 5789 C C . LYS B 1 157 ? 1.658 1.255 26.031 1 89.62 157 LYS B C 1
ATOM 5791 O O . LYS B 1 157 ? 1.819 0.607 25 1 89.62 157 LYS B O 1
ATOM 5796 N N . GLU B 1 158 ? 1.122 0.818 27.109 1 93.94 158 GLU B N 1
ATOM 5797 C CA . GLU B 1 158 ? 0.588 -0.54 27.125 1 93.94 158 GLU B CA 1
ATOM 5798 C C . GLU B 1 158 ? -0.594 -0.681 26.172 1 93.94 158 GLU B C 1
ATOM 5800 O O . GLU B 1 158 ? -0.721 -1.691 25.484 1 93.94 158 GLU B O 1
ATOM 5805 N N . LEU B 1 159 ? -1.481 0.289 26.172 1 94.31 159 LEU B N 1
ATOM 5806 C CA . LEU B 1 159 ? -2.629 0.291 25.266 1 94.31 159 LEU B CA 1
ATOM 5807 C C . LEU B 1 159 ? -2.178 0.299 23.812 1 94.31 159 LEU B C 1
ATOM 5809 O O . LEU B 1 159 ? -2.752 -0.401 22.969 1 94.31 159 LEU B O 1
ATOM 5813 N N . GLU B 1 160 ? -1.172 1.067 23.516 1 90.19 160 GLU B N 1
ATOM 5814 C CA . GLU B 1 160 ? -0.628 1.135 22.156 1 90.19 160 GLU B CA 1
ATOM 5815 C C . GLU B 1 160 ? -0.076 -0.218 21.719 1 90.19 160 GLU B C 1
ATOM 5817 O O . GLU B 1 160 ? -0.279 -0.634 20.578 1 90.19 160 GLU B O 1
ATOM 5822 N N . SER B 1 161 ? 0.64 -0.842 22.594 1 88.31 161 SER B N 1
ATOM 5823 C CA . SER B 1 161 ? 1.196 -2.156 22.281 1 88.31 161 SER B CA 1
ATOM 5824 C C . SER B 1 161 ? 0.094 -3.172 22 1 88.31 161 SER B C 1
ATOM 5826 O O . SER B 1 161 ? 0.224 -4.004 21.109 1 88.31 161 SER B O 1
ATOM 5828 N N . LEU B 1 162 ? -0.972 -3.1 22.75 1 93.31 162 LEU B N 1
ATOM 5829 C CA . LEU B 1 162 ? -2.092 -4.016 22.562 1 93.31 162 LEU B CA 1
ATOM 5830 C C . LEU B 1 162 ? -2.809 -3.75 21.25 1 93.31 162 LEU B C 1
ATOM 5832 O O . LEU B 1 162 ? -3.248 -4.684 20.578 1 93.31 162 LEU B O 1
ATOM 5836 N N . ILE B 1 163 ? -2.986 -2.5 20.891 1 93.25 163 ILE B N 1
ATOM 5837 C CA . ILE B 1 163 ? -3.652 -2.162 19.641 1 93.25 163 ILE B CA 1
ATOM 5838 C C . ILE B 1 163 ? -2.844 -2.707 18.469 1 93.25 163 ILE B C 1
ATOM 5840 O O . ILE B 1 163 ? -3.406 -3.283 17.531 1 93.25 163 ILE B O 1
ATOM 5844 N N . ARG B 1 164 ? -1.559 -2.537 18.5 1 88.12 164 ARG B N 1
ATOM 5845 C CA . ARG B 1 164 ? -0.703 -2.996 17.422 1 88.12 164 ARG B CA 1
ATOM 5846 C C . ARG B 1 164 ? -0.764 -4.516 17.281 1 88.12 164 ARG B C 1
ATOM 5848 O O . ARG B 1 164 ? -0.906 -5.035 16.172 1 88.12 164 ARG B O 1
ATOM 5855 N N . ALA B 1 165 ? -0.703 -5.16 18.391 1 89.62 165 ALA B N 1
ATOM 5856 C CA . ALA B 1 165 ? -0.733 -6.621 18.375 1 89.62 165 ALA B CA 1
ATOM 5857 C C . ALA B 1 165 ? -2.082 -7.137 17.875 1 89.62 165 ALA B C 1
ATOM 5859 O O . ALA B 1 165 ? -2.141 -8.047 17.047 1 89.62 165 ALA B O 1
ATOM 5860 N N . THR B 1 166 ? -3.148 -6.594 18.406 1 94.44 166 THR B N 1
ATOM 5861 C CA . THR B 1 166 ? -4.48 -7.074 18.047 1 94.44 166 THR B CA 1
ATOM 5862 C C . THR B 1 166 ? -4.844 -6.668 16.625 1 94.44 166 THR B C 1
ATOM 5864 O O . THR B 1 166 ? -5.574 -7.387 15.938 1 94.44 166 THR B O 1
ATOM 5867 N N . LEU B 1 167 ? -4.363 -5.504 16.188 1 93.19 167 LEU B N 1
ATOM 5868 C CA . LEU B 1 167 ? -4.605 -5.086 14.82 1 93.19 167 LEU B CA 1
ATOM 5869 C C . LEU B 1 167 ? -3.916 -6.027 13.836 1 93.19 167 LEU B C 1
ATOM 5871 O O . LEU B 1 167 ? -4.492 -6.383 12.805 1 93.19 167 LEU B O 1
ATOM 5875 N N . ASP B 1 168 ? -2.725 -6.398 14.156 1 89.38 168 ASP B N 1
ATOM 5876 C CA . ASP B 1 168 ? -2.002 -7.352 13.312 1 89.38 168 ASP B CA 1
ATOM 5877 C C . ASP B 1 168 ? -2.777 -8.656 13.172 1 89.38 168 ASP B C 1
ATOM 5879 O O . ASP B 1 168 ? -2.85 -9.227 12.078 1 89.38 168 ASP B O 1
ATOM 5883 N N . GLU B 1 169 ? -3.338 -9.102 14.203 1 90.81 169 GLU B N 1
ATOM 5884 C CA . GLU B 1 169 ? -4.133 -10.328 14.172 1 90.81 169 GLU B CA 1
ATOM 5885 C C . GLU B 1 169 ? -5.418 -10.133 13.367 1 90.81 169 GLU B C 1
ATOM 5887 O O . GLU B 1 169 ? -5.836 -11.023 12.625 1 90.81 169 GLU B O 1
ATOM 5892 N N . ALA B 1 170 ? -6.004 -8.969 13.531 1 92.81 170 ALA B N 1
ATOM 5893 C CA . ALA B 1 170 ? -7.273 -8.672 12.859 1 92.81 170 ALA B CA 1
ATOM 5894 C C . ALA B 1 170 ? -7.094 -8.602 11.352 1 92.81 170 ALA B C 1
ATOM 5896 O O . ALA B 1 170 ? -8.055 -8.789 10.594 1 92.81 170 ALA B O 1
ATOM 5897 N N . THR B 1 171 ? -5.922 -8.414 10.875 1 91.75 171 THR B N 1
ATOM 5898 C CA . THR B 1 171 ? -5.676 -8.312 9.445 1 91.75 171 THR B CA 1
ATOM 5899 C C . THR B 1 171 ? -5.914 -9.648 8.758 1 91.75 171 THR B C 1
ATOM 5901 O O . THR B 1 171 ? -6.121 -9.703 7.543 1 91.75 171 THR B O 1
ATOM 5904 N N . PHE B 1 172 ? -5.898 -10.766 9.492 1 90.5 172 PHE B N 1
ATOM 5905 C CA . PHE B 1 172 ? -6.137 -12.086 8.93 1 90.5 172 PHE B CA 1
ATOM 5906 C C . PHE B 1 172 ? -7.633 -12.328 8.75 1 90.5 172 PHE B C 1
ATOM 5908 O O . PHE B 1 172 ? -8.031 -13.258 8.039 1 90.5 172 PHE B O 1
ATOM 5915 N N . ARG B 1 173 ? -8.414 -11.578 9.383 1 93.5 173 ARG B N 1
ATOM 5916 C CA . ARG B 1 173 ? -9.867 -11.602 9.242 1 93.5 173 ARG B CA 1
ATOM 5917 C C . ARG B 1 173 ? -10.43 -10.188 9.148 1 93.5 173 ARG B C 1
ATOM 5919 O O . ARG B 1 173 ? -11.188 -9.75 10.016 1 93.5 173 ARG B O 1
ATOM 5926 N N . PRO B 1 174 ? -10.062 -9.562 8.109 1 93.38 174 PRO B N 1
ATOM 5927 C CA . PRO B 1 174 ? -10.383 -8.133 8.008 1 93.38 174 PRO B CA 1
ATOM 5928 C C . PRO B 1 174 ? -11.891 -7.871 7.945 1 93.38 174 PRO B C 1
ATOM 5930 O O . PRO B 1 174 ? -12.617 -8.578 7.238 1 93.38 174 PRO B O 1
ATOM 5933 N N . LYS B 1 175 ? -12.32 -6.969 8.711 1 95.81 175 LYS B N 1
ATOM 5934 C CA . LYS B 1 175 ? -13.672 -6.422 8.742 1 95.81 175 LYS B CA 1
ATOM 5935 C C . LYS B 1 175 ? -13.648 -4.898 8.695 1 95.81 175 LYS B C 1
ATOM 5937 O O . LYS B 1 175 ? -12.578 -4.289 8.68 1 95.81 175 LYS B O 1
ATOM 5942 N N . LEU B 1 176 ? -14.82 -4.301 8.57 1 96.75 176 LEU B N 1
ATOM 5943 C CA . LEU B 1 176 ? -14.867 -2.844 8.555 1 96.75 176 LEU B CA 1
ATOM 5944 C C . LEU B 1 176 ? -14.25 -2.271 9.828 1 96.75 176 LEU B C 1
ATOM 5946 O O . LEU B 1 176 ? -13.625 -1.209 9.797 1 96.75 176 LEU B O 1
ATOM 5950 N N . SER B 1 177 ? -14.422 -2.996 10.945 1 96.5 177 SER B N 1
ATOM 5951 C CA . SER B 1 177 ? -13.883 -2.557 12.227 1 96.5 177 SER B CA 1
ATOM 5952 C C . SER B 1 177 ? -12.359 -2.486 12.195 1 96.5 177 SER B C 1
ATOM 5954 O O . SER B 1 177 ? -11.758 -1.668 12.891 1 96.5 177 SER B O 1
ATOM 5956 N N . THR B 1 178 ? -11.688 -3.363 11.391 1 96.69 178 THR B N 1
ATOM 5957 C CA . THR B 1 178 ? -10.234 -3.336 11.25 1 96.69 178 THR B CA 1
ATOM 5958 C C . THR B 1 178 ? -9.781 -2.029 10.609 1 96.69 178 THR B C 1
ATOM 5960 O O . THR B 1 178 ? -8.805 -1.421 11.055 1 96.69 178 THR B O 1
ATOM 5963 N N . ILE B 1 179 ? -10.5 -1.601 9.586 1 97.38 179 ILE B N 1
ATOM 5964 C CA . ILE B 1 179 ? -10.203 -0.344 8.914 1 97.38 179 ILE B CA 1
ATOM 5965 C C . ILE B 1 179 ? -10.445 0.826 9.859 1 97.38 179 ILE B C 1
ATOM 5967 O O . ILE B 1 179 ? -9.641 1.761 9.922 1 97.38 179 ILE B O 1
ATOM 5971 N N . GLN B 1 180 ? -11.539 0.756 10.578 1 97.62 180 GLN B N 1
ATOM 5972 C CA . GLN B 1 180 ? -11.875 1.797 11.547 1 97.62 180 GLN B CA 1
ATOM 5973 C C . GLN B 1 180 ? -10.773 1.947 12.594 1 97.62 180 GLN B C 1
ATOM 5975 O O . GLN B 1 180 ? -10.32 3.061 12.875 1 97.62 180 GLN B O 1
ATOM 5980 N N . ALA B 1 181 ? -10.359 0.821 13.117 1 97 181 ALA B N 1
ATOM 5981 C CA . ALA B 1 181 ? -9.312 0.828 14.133 1 97 181 ALA B CA 1
ATOM 5982 C C . ALA B 1 181 ? -8.008 1.399 13.578 1 97 181 ALA B C 1
ATOM 5984 O O . ALA B 1 181 ? -7.355 2.221 14.227 1 97 181 ALA B O 1
ATOM 5985 N N . GLY B 1 182 ? -7.633 0.937 12.367 1 96.19 182 GLY B N 1
ATOM 5986 C CA . GLY B 1 182 ? -6.414 1.433 11.75 1 96.19 182 GLY B CA 1
ATOM 5987 C C . GLY B 1 182 ? -6.449 2.924 11.477 1 96.19 182 GLY B C 1
ATOM 5988 O O . GLY B 1 182 ? -5.453 3.623 11.688 1 96.19 182 GLY B O 1
ATOM 5989 N N . LEU B 1 183 ? -7.531 3.436 11.039 1 96.81 183 LEU B N 1
ATOM 5990 C CA . LEU B 1 183 ? -7.684 4.855 10.742 1 96.81 183 LEU B CA 1
ATOM 5991 C C . LEU B 1 183 ? -7.586 5.688 12.016 1 96.81 183 LEU B C 1
ATOM 5993 O O . LEU B 1 183 ? -6.949 6.742 12.023 1 96.81 183 LEU B O 1
ATOM 5997 N N . LEU B 1 184 ? -8.227 5.211 13.047 1 95.88 184 LEU B N 1
ATOM 5998 C CA . LEU B 1 184 ? -8.172 5.934 14.312 1 95.88 184 LEU B CA 1
ATOM 5999 C C . LEU B 1 184 ? -6.766 5.918 14.891 1 95.88 184 LEU B C 1
ATOM 6001 O O . LEU B 1 184 ? -6.289 6.93 15.414 1 95.88 184 LEU B O 1
ATOM 6005 N N . LEU B 1 185 ? -6.148 4.773 14.812 1 93.5 185 LEU B N 1
ATOM 6006 C CA . LEU B 1 185 ? -4.777 4.664 15.305 1 93.5 185 LEU B CA 1
ATOM 6007 C C . LEU B 1 185 ? -3.854 5.621 14.562 1 93.5 185 LEU B C 1
ATOM 6009 O O . LEU B 1 185 ? -2.914 6.164 15.148 1 93.5 185 LEU B O 1
ATOM 6013 N N . SER B 1 186 ? -4.125 5.832 13.305 1 93.5 186 SER B N 1
ATOM 6014 C CA . SER B 1 186 ? -3.299 6.707 12.477 1 93.5 186 SER B CA 1
ATOM 6015 C C . SER B 1 186 ? -3.445 8.164 12.891 1 93.5 186 SER B C 1
ATOM 6017 O O . SER B 1 186 ? -2.625 9.008 12.523 1 93.5 186 SER B O 1
ATOM 6019 N N . GLN B 1 187 ? -4.465 8.5 13.656 1 93 187 GLN B N 1
ATOM 6020 C CA . GLN B 1 187 ? -4.715 9.875 14.07 1 93 187 GLN B CA 1
ATOM 6021 C C . GLN B 1 187 ? -4.047 10.172 15.414 1 93 187 GLN B C 1
ATOM 6023 O O . GLN B 1 187 ? -3.99 11.328 15.836 1 93 187 GLN B O 1
ATOM 6028 N N . ARG B 1 188 ? -3.537 9.156 16.062 1 84.5 188 ARG B N 1
ATOM 6029 C CA . ARG B 1 188 ? -2.891 9.383 17.359 1 84.5 188 ARG B CA 1
ATOM 6030 C C . ARG B 1 188 ? -1.606 10.188 17.188 1 84.5 188 ARG B C 1
ATOM 6032 O O . ARG B 1 188 ? -0.986 10.164 16.125 1 84.5 188 ARG B O 1
ATOM 6039 N N . PRO B 1 189 ? -1.263 10.859 18.266 1 75.25 189 PRO B N 1
ATOM 6040 C CA . PRO B 1 189 ? 0.03 11.547 18.203 1 75.25 189 PRO B CA 1
ATOM 6041 C C . PRO B 1 189 ? 1.192 10.594 17.953 1 75.25 189 PRO B C 1
ATOM 6043 O O . PRO B 1 189 ? 1.277 9.531 18.578 1 75.25 189 PRO B O 1
ATOM 6046 N N . GLU B 1 190 ? 2.062 10.742 17.016 1 71.19 190 GLU B N 1
ATOM 6047 C CA . GLU B 1 190 ? 3.213 9.93 16.609 1 71.19 190 GLU B CA 1
ATOM 6048 C C . GLU B 1 190 ? 2.771 8.656 15.898 1 71.19 190 GLU B C 1
ATOM 6050 O O . GLU B 1 190 ? 3.541 7.699 15.797 1 71.19 190 GLU B O 1
ATOM 6055 N N . GLY B 1 191 ? 1.462 8.648 15.578 1 66 191 GLY B N 1
ATOM 6056 C CA . GLY B 1 191 ? 0.926 7.465 14.922 1 66 191 GLY B CA 1
ATOM 6057 C C . GLY B 1 191 ? 1.006 7.539 13.406 1 66 191 GLY B C 1
ATOM 6058 O O . GLY B 1 191 ? 0.58 6.609 12.711 1 66 191 GLY B O 1
ATOM 6059 N N . ASP B 1 192 ? 1.494 8.594 12.938 1 64.5 192 ASP B N 1
ATOM 6060 C CA . ASP B 1 192 ? 1.396 8.805 11.492 1 64.5 192 ASP B CA 1
ATOM 6061 C C . ASP B 1 192 ? 2.516 8.078 10.758 1 64.5 192 ASP B C 1
ATOM 6063 O O . ASP B 1 192 ? 3.32 8.703 10.062 1 64.5 192 ASP B O 1
ATOM 6067 N N . GLN B 1 193 ? 2.248 6.77 10.664 1 77.56 193 GLN B N 1
ATOM 6068 C CA . GLN B 1 193 ? 3.223 6.004 9.891 1 77.56 193 GLN B CA 1
ATOM 6069 C C . GLN B 1 193 ? 2.723 5.742 8.477 1 77.56 193 GLN B C 1
ATOM 6071 O O . GLN B 1 193 ? 1.521 5.582 8.258 1 77.56 193 GLN B O 1
ATOM 6076 N N . TRP B 1 194 ? 3.643 5.816 7.609 1 89.12 194 TRP B N 1
ATOM 6077 C CA . TRP B 1 194 ? 3.346 5.672 6.191 1 89.12 194 TRP B CA 1
ATOM 6078 C C . TRP B 1 194 ? 3.006 4.223 5.852 1 89.12 194 TRP B C 1
ATOM 6080 O O . TRP B 1 194 ? 1.99 3.951 5.211 1 89.12 194 TRP B O 1
ATOM 6090 N N . ALA B 1 195 ? 3.732 3.283 6.367 1 91.25 195 ALA B N 1
ATOM 6091 C CA . ALA B 1 195 ? 3.6 1.883 5.977 1 91.25 195 ALA B CA 1
ATOM 6092 C C . ALA B 1 195 ? 2.256 1.313 6.418 1 91.25 195 ALA B C 1
ATOM 6094 O O . ALA B 1 195 ? 1.571 0.643 5.641 1 91.25 195 ALA B O 1
ATOM 6095 N N . PRO B 1 196 ? 1.797 1.662 7.59 1 92.06 196 PRO B N 1
ATOM 6096 C CA . PRO B 1 196 ? 0.479 1.168 7.996 1 92.06 196 PRO B CA 1
ATOM 6097 C C . PRO B 1 196 ? -0.648 1.703 7.117 1 92.06 196 PRO B C 1
ATOM 6099 O O . PRO B 1 196 ? -1.666 1.03 6.938 1 92.06 196 PRO B O 1
ATOM 6102 N N . THR B 1 197 ? -0.48 2.91 6.645 1 94.94 197 THR B N 1
ATOM 6103 C CA . THR B 1 197 ? -1.489 3.471 5.754 1 94.94 197 THR B CA 1
ATOM 6104 C C . THR B 1 197 ? -1.635 2.619 4.496 1 94.94 197 THR B C 1
ATOM 6106 O O . THR B 1 197 ? -2.75 2.346 4.051 1 94.94 197 THR B O 1
ATOM 6109 N N . ALA B 1 198 ? -0.525 2.217 3.939 1 96.25 198 ALA B N 1
ATOM 6110 C CA . ALA B 1 198 ? -0.564 1.364 2.754 1 96.25 198 ALA B CA 1
ATOM 6111 C C . ALA B 1 198 ? -1.25 0.035 3.057 1 96.25 198 ALA B C 1
ATOM 6113 O O . ALA B 1 198 ? -1.993 -0.491 2.225 1 96.25 198 ALA B O 1
ATOM 6114 N N . GLN B 1 199 ? -0.962 -0.494 4.145 1 95.38 199 GLN B N 1
ATOM 6115 C CA . GLN B 1 199 ? -1.594 -1.738 4.566 1 95.38 199 GLN B CA 1
ATOM 6116 C C . GLN B 1 199 ? -3.109 -1.584 4.66 1 95.38 199 GLN B C 1
ATOM 6118 O O . GLN B 1 199 ? -3.855 -2.477 4.25 1 95.38 199 GLN B O 1
ATOM 6123 N N . LEU B 1 200 ? -3.547 -0.481 5.227 1 96.69 200 LEU B N 1
ATOM 6124 C CA . LEU B 1 200 ? -4.977 -0.225 5.348 1 96.69 200 LEU B CA 1
ATOM 6125 C C . LEU B 1 200 ? -5.629 -0.12 3.971 1 96.69 200 LEU B C 1
ATOM 6127 O O . LEU B 1 200 ? -6.754 -0.586 3.775 1 96.69 200 LEU B O 1
ATOM 6131 N N . VAL B 1 201 ? -4.941 0.513 3.053 1 97.69 201 VAL B N 1
ATOM 6132 C CA . VAL B 1 201 ? -5.473 0.627 1.698 1 97.69 201 VAL B CA 1
ATOM 6133 C C . VAL B 1 201 ? -5.648 -0.764 1.094 1 97.69 201 VAL B C 1
ATOM 6135 O O . VAL B 1 201 ? -6.68 -1.055 0.48 1 97.69 201 VAL B O 1
ATOM 6138 N N . ALA B 1 202 ? -4.66 -1.614 1.276 1 97.5 202 ALA B N 1
ATOM 6139 C CA . ALA B 1 202 ? -4.738 -2.977 0.758 1 97.5 202 ALA B CA 1
ATOM 6140 C C . ALA B 1 202 ? -5.898 -3.738 1.395 1 97.5 202 ALA B C 1
ATOM 6142 O O . ALA B 1 202 ? -6.613 -4.477 0.713 1 97.5 202 ALA B O 1
ATOM 6143 N N . LEU B 1 203 ? -6.07 -3.592 2.674 1 96.94 203 LEU B N 1
ATOM 6144 C CA . LEU B 1 203 ? -7.195 -4.219 3.363 1 96.94 203 LEU B CA 1
ATOM 6145 C C . LEU B 1 203 ? -8.523 -3.678 2.842 1 96.94 203 LEU B C 1
ATOM 6147 O O . LEU B 1 203 ? -9.5 -4.422 2.729 1 96.94 203 LEU B O 1
ATOM 6151 N N . GLY B 1 204 ? -8.547 -2.348 2.609 1 97.69 204 GLY B N 1
ATOM 6152 C CA . GLY B 1 204 ? -9.727 -1.763 2.002 1 97.69 204 GLY B CA 1
ATOM 6153 C C . GLY B 1 204 ? -10.102 -2.406 0.68 1 97.69 204 GLY B C 1
ATOM 6154 O O . GLY B 1 204 ? -11.281 -2.617 0.398 1 97.69 204 GLY B O 1
ATOM 6155 N N . HIS B 1 205 ? -9.102 -2.752 -0.118 1 97.31 205 HIS B N 1
ATOM 6156 C CA . HIS B 1 205 ? -9.352 -3.441 -1.379 1 97.31 205 HIS B CA 1
ATOM 6157 C C . HIS B 1 205 ? -9.922 -4.836 -1.143 1 97.31 205 HIS B C 1
ATOM 6159 O O . HIS B 1 205 ? -10.789 -5.289 -1.893 1 97.31 205 HIS B O 1
ATOM 6165 N N . GLU B 1 206 ? -9.383 -5.477 -0.131 1 96.19 206 GLU B N 1
ATOM 6166 C CA . GLU B 1 206 ? -9.867 -6.812 0.203 1 96.19 206 GLU B CA 1
ATOM 6167 C C . GLU B 1 206 ? -11.344 -6.785 0.595 1 96.19 206 GLU B C 1
ATOM 6169 O O . GLU B 1 206 ? -12.086 -7.727 0.304 1 96.19 206 GLU B O 1
ATOM 6174 N N . LEU B 1 207 ? -11.742 -5.711 1.202 1 97.19 207 LEU B N 1
ATOM 6175 C CA . LEU B 1 207 ? -13.117 -5.559 1.657 1 97.19 207 LEU B CA 1
ATOM 6176 C C . LEU B 1 207 ? -13.984 -4.93 0.57 1 97.19 207 LEU B C 1
ATOM 6178 O O . LEU B 1 207 ? -15.195 -4.766 0.75 1 97.19 207 LEU B O 1
ATOM 6182 N N . GLY B 1 208 ? -13.43 -4.562 -0.518 1 97.56 208 GLY B N 1
ATOM 6183 C CA . GLY B 1 208 ? -14.164 -3.984 -1.633 1 97.56 208 GLY B CA 1
ATOM 6184 C C . GLY B 1 208 ? -14.555 -2.537 -1.401 1 97.56 208 GLY B C 1
ATOM 6185 O O . GLY B 1 208 ? -15.531 -2.055 -1.973 1 97.56 208 GLY B O 1
ATOM 6186 N N . LEU B 1 209 ? -13.781 -1.82 -0.594 1 98.19 209 LEU B N 1
ATOM 6187 C CA . LEU B 1 209 ? -14.133 -0.445 -0.259 1 98.19 209 LEU B CA 1
ATOM 6188 C C . LEU B 1 209 ? -13.883 0.484 -1.442 1 98.19 209 LEU B C 1
ATOM 6190 O O . LEU B 1 209 ? -14.406 1.6 -1.482 1 98.19 209 LEU B O 1
ATOM 6194 N N . HIS B 1 210 ? -13.039 0.147 -2.406 1 98.12 210 HIS B N 1
ATOM 6195 C CA . HIS B 1 210 ? -12.734 0.985 -3.561 1 98.12 210 HIS B CA 1
ATOM 6196 C C . HIS B 1 210 ? -13.828 0.888 -4.617 1 98.12 210 HIS B C 1
ATOM 6198 O O . HIS B 1 210 ? -13.812 1.631 -5.602 1 98.12 210 HIS B O 1
ATOM 6204 N N . LEU B 1 211 ? -14.812 0.022 -4.395 1 97.94 211 LEU B N 1
ATOM 6205 C CA . LEU B 1 211 ? -15.852 -0.248 -5.375 1 97.94 211 LEU B CA 1
ATOM 6206 C C . LEU B 1 211 ? -17.078 0.619 -5.117 1 97.94 211 LEU B C 1
ATOM 6208 O O . LEU B 1 211 ? -17.234 1.18 -4.027 1 97.94 211 LEU B O 1
ATOM 6212 N N . ASP B 1 212 ? -17.906 0.788 -6.105 1 97.5 212 ASP B N 1
ATOM 6213 C CA . ASP B 1 212 ? -19.203 1.444 -5.98 1 97.5 212 ASP B CA 1
ATOM 6214 C C . ASP B 1 212 ? -20.25 0.498 -5.383 1 97.5 212 ASP B C 1
ATOM 6216 O O . ASP B 1 212 ? -20.719 -0.426 -6.055 1 97.5 212 ASP B O 1
ATOM 6220 N N . CYS B 1 213 ? -20.672 0.737 -4.16 1 96.75 213 CYS B N 1
ATOM 6221 C CA . CYS B 1 213 ? -21.594 -0.181 -3.496 1 96.75 213 CYS B CA 1
ATOM 6222 C C . CYS B 1 213 ? -23.016 0.331 -3.574 1 96.75 213 CYS B C 1
ATOM 6224 O O . CYS B 1 213 ? -23.875 -0.099 -2.803 1 96.75 213 CYS B O 1
ATOM 6226 N N . THR B 1 214 ? -23.344 1.253 -4.43 1 95.56 214 THR B N 1
ATOM 6227 C CA . THR B 1 214 ? -24.656 1.892 -4.539 1 95.56 214 THR B CA 1
ATOM 6228 C C . THR B 1 214 ? -25.75 0.851 -4.75 1 95.56 214 THR B C 1
ATOM 6230 O O . THR B 1 214 ? -26.844 0.961 -4.18 1 95.56 214 THR B O 1
ATOM 6233 N N . HIS B 1 215 ? -25.484 -0.17 -5.5 1 94.5 215 HIS B N 1
ATOM 6234 C CA . HIS B 1 215 ? -26.531 -1.126 -5.863 1 94.5 215 HIS B CA 1
ATOM 6235 C C . HIS B 1 215 ? -26.297 -2.475 -5.191 1 94.5 215 HIS B C 1
ATOM 6237 O O . HIS B 1 215 ? -26.859 -3.488 -5.609 1 94.5 215 HIS B O 1
ATOM 6243 N N . TRP B 1 216 ? -25.469 -2.498 -4.203 1 96.19 216 TRP B N 1
ATOM 6244 C CA . TRP B 1 216 ? -25.172 -3.752 -3.518 1 96.19 216 TRP B CA 1
ATOM 6245 C C . TRP B 1 216 ? -26.375 -4.211 -2.693 1 96.19 216 TRP B C 1
ATOM 6247 O O . TRP B 1 216 ? -27.109 -3.385 -2.145 1 96.19 216 TRP B O 1
ATOM 6257 N N . LYS B 1 217 ? -26.609 -5.465 -2.594 1 94.25 217 LYS B N 1
ATOM 6258 C CA . LYS B 1 217 ? -27.656 -6.059 -1.774 1 94.25 217 LYS B CA 1
ATOM 6259 C C . LYS B 1 217 ? -27.219 -6.191 -0.32 1 94.25 217 LYS B C 1
ATOM 6261 O O . LYS B 1 217 ? -27.125 -7.301 0.211 1 94.25 217 LYS B O 1
ATOM 6266 N N . ILE B 1 218 ? -27 -5.113 0.321 1 93.88 218 ILE B N 1
ATOM 6267 C CA . ILE B 1 218 ? -26.656 -4.984 1.733 1 93.88 218 ILE B CA 1
ATOM 6268 C C . ILE B 1 218 ? -27.469 -3.854 2.359 1 93.88 218 ILE B C 1
ATOM 6270 O O . ILE B 1 218 ? -28.062 -3.045 1.648 1 93.88 218 ILE B O 1
ATOM 6274 N N . PRO B 1 219 ? -27.562 -3.816 3.682 1 91.94 219 PRO B N 1
ATOM 6275 C CA . PRO B 1 219 ? -28.344 -2.756 4.316 1 91.94 219 PRO B CA 1
ATOM 6276 C C . PRO B 1 219 ? -27.844 -1.357 3.949 1 91.94 219 PRO B C 1
ATOM 6278 O O . PRO B 1 219 ? -26.641 -1.132 3.842 1 91.94 219 PRO B O 1
ATOM 6281 N N . PRO B 1 220 ? -28.766 -0.447 3.789 1 91.31 220 PRO B N 1
ATOM 6282 C CA . PRO B 1 220 ? -28.406 0.912 3.383 1 91.31 220 PRO B CA 1
ATOM 6283 C C . PRO B 1 220 ? -27.438 1.575 4.355 1 91.31 220 PRO B C 1
ATOM 6285 O O . PRO B 1 220 ? -26.562 2.346 3.934 1 91.31 220 PRO B O 1
ATOM 6288 N N . TRP B 1 221 ? -27.578 1.346 5.594 1 89.75 221 TRP B N 1
ATOM 6289 C CA . TRP B 1 221 ? -26.688 1.975 6.562 1 89.75 221 TRP B CA 1
ATOM 6290 C C . TRP B 1 221 ? -25.25 1.497 6.371 1 89.75 221 TRP B C 1
ATOM 6292 O O . TRP B 1 221 ? -24.312 2.25 6.609 1 89.75 221 TRP B O 1
ATOM 6302 N N . GLU B 1 222 ? -25.078 0.208 6.031 1 93.62 222 GLU B N 1
ATOM 6303 C CA . GLU B 1 222 ? -23.734 -0.293 5.766 1 93.62 222 GLU B CA 1
ATOM 6304 C C . GLU B 1 222 ? -23.141 0.353 4.516 1 93.62 222 GLU B C 1
ATOM 6306 O O . GLU B 1 222 ? -21.938 0.598 4.449 1 93.62 222 GLU B O 1
ATOM 6311 N N . LYS B 1 223 ? -24.016 0.553 3.488 1 95.88 223 LYS B N 1
ATOM 6312 C CA . LYS B 1 223 ? -23.547 1.239 2.289 1 95.88 223 LYS B CA 1
ATOM 6313 C C . LYS B 1 223 ? -22.969 2.611 2.631 1 95.88 223 LYS B C 1
ATOM 6315 O O . LYS B 1 223 ? -21.906 2.984 2.139 1 95.88 223 LYS B O 1
ATOM 6320 N N . GLY B 1 224 ? -23.766 3.326 3.475 1 96.19 224 GLY B N 1
ATOM 6321 C CA . GLY B 1 224 ? -23.281 4.625 3.914 1 96.19 224 GLY B CA 1
ATOM 6322 C C . GLY B 1 224 ? -21.984 4.551 4.688 1 96.19 224 GLY B C 1
ATOM 6323 O O . GLY B 1 224 ? -21.078 5.363 4.473 1 96.19 224 GLY B O 1
ATOM 6324 N N . LEU B 1 225 ? -21.859 3.615 5.555 1 95.94 225 LEU B N 1
ATOM 6325 C CA . LEU B 1 225 ? -20.641 3.439 6.348 1 95.94 225 LEU B CA 1
ATOM 6326 C C . LEU B 1 225 ? -19.453 3.098 5.457 1 95.94 225 LEU B C 1
ATOM 6328 O O . LEU B 1 225 ? -18.359 3.633 5.645 1 95.94 225 LEU B O 1
ATOM 6332 N N . ARG B 1 226 ? -19.641 2.168 4.492 1 97.75 226 ARG B N 1
ATOM 6333 C CA . ARG B 1 226 ? -18.578 1.773 3.566 1 97.75 226 ARG B CA 1
ATOM 6334 C C . ARG B 1 226 ? -18.078 2.973 2.779 1 97.75 226 ARG B C 1
ATOM 6336 O O . ARG B 1 226 ? -16.859 3.125 2.588 1 97.75 226 ARG B O 1
ATOM 6343 N N . LYS B 1 227 ? -18.984 3.768 2.342 1 98.12 227 LYS B N 1
ATOM 6344 C CA . LYS B 1 227 ? -18.609 4.965 1.591 1 98.12 227 LYS B CA 1
ATOM 6345 C C . LYS B 1 227 ? -17.812 5.93 2.459 1 98.12 227 LYS B C 1
ATOM 6347 O O . LYS B 1 227 ? -16.797 6.473 2.016 1 98.12 227 LYS B O 1
ATOM 6352 N N . ARG B 1 228 ? -18.25 6.211 3.66 1 98.31 228 ARG B N 1
ATOM 6353 C CA . ARG B 1 228 ? -17.531 7.094 4.578 1 98.31 228 ARG B CA 1
ATOM 6354 C C . ARG B 1 228 ? -16.156 6.543 4.906 1 98.31 228 ARG B C 1
ATOM 6356 O O . ARG B 1 228 ? -15.172 7.293 4.945 1 98.31 228 ARG B O 1
ATOM 6363 N N . LEU B 1 229 ? -16.047 5.246 5.082 1 98.44 229 LEU B N 1
ATOM 6364 C CA . LEU B 1 229 ? -14.773 4.613 5.371 1 98.44 229 LEU B CA 1
ATOM 6365 C C . LEU B 1 229 ? -13.828 4.711 4.176 1 98.44 229 LEU B C 1
ATOM 6367 O O . LEU B 1 229 ? -12.633 4.961 4.34 1 98.44 229 LEU B O 1
ATOM 6371 N N . ALA B 1 230 ? -14.383 4.461 3.004 1 98.69 230 ALA B N 1
ATOM 6372 C CA . ALA B 1 230 ? -13.578 4.555 1.79 1 98.69 230 ALA B CA 1
ATOM 6373 C C . ALA B 1 230 ? -12.977 5.949 1.636 1 98.69 230 ALA B C 1
ATOM 6375 O O . ALA B 1 230 ? -11.781 6.09 1.368 1 98.69 230 ALA B O 1
ATOM 6376 N N . TRP B 1 231 ? -13.727 6.922 1.848 1 98.81 231 TRP B N 1
ATOM 6377 C CA . TRP B 1 231 ? -13.25 8.289 1.678 1 98.81 231 TRP B CA 1
ATOM 6378 C C . TRP B 1 231 ? -12.305 8.68 2.811 1 98.81 231 TRP B C 1
ATOM 6380 O O . TRP B 1 231 ? -11.359 9.445 2.605 1 98.81 231 TRP B O 1
ATOM 6390 N N . ALA B 1 232 ? -12.609 8.211 4.062 1 98.44 232 ALA B N 1
ATOM 6391 C CA . ALA B 1 232 ? -11.664 8.43 5.152 1 98.44 232 ALA B CA 1
ATOM 6392 C C . ALA B 1 232 ? -10.297 7.82 4.824 1 98.44 232 ALA B C 1
ATOM 6394 O O . ALA B 1 232 ? -9.258 8.414 5.121 1 98.44 232 ALA B O 1
ATOM 6395 N N . LEU B 1 233 ? -10.328 6.641 4.238 1 98.25 233 LEU B N 1
ATOM 6396 C CA . LEU B 1 233 ? -9.102 5.98 3.805 1 98.25 233 LEU B CA 1
ATOM 6397 C C . LEU B 1 233 ? -8.406 6.781 2.711 1 98.25 233 LEU B C 1
ATOM 6399 O O . LEU B 1 233 ? -7.184 6.906 2.711 1 98.25 233 LEU B O 1
ATOM 6403 N N . TYR B 1 234 ? -9.195 7.312 1.758 1 98.31 234 TYR B N 1
ATOM 6404 C CA . TYR B 1 234 ? -8.688 8.172 0.698 1 98.31 234 TYR B CA 1
ATOM 6405 C C . TYR B 1 234 ? -7.973 9.391 1.28 1 98.31 234 TYR B C 1
ATOM 6407 O O . TYR B 1 234 ? -6.867 9.727 0.859 1 98.31 234 TYR B O 1
ATOM 6415 N N . MET B 1 235 ? -8.578 10.008 2.281 1 97.94 235 MET B N 1
ATOM 6416 C CA . MET B 1 235 ? -7.996 11.164 2.949 1 97.94 235 MET B CA 1
ATOM 6417 C C . MET B 1 235 ? -6.68 10.805 3.623 1 97.94 235 MET B C 1
ATOM 6419 O O . MET B 1 235 ? -5.691 11.523 3.494 1 97.94 235 MET B O 1
ATOM 6423 N N . GLN B 1 236 ? -6.688 9.695 4.328 1 97.44 236 GLN B N 1
ATOM 6424 C CA . GLN B 1 236 ? -5.488 9.242 5.027 1 97.44 236 GLN B CA 1
ATOM 6425 C C . GLN B 1 236 ? -4.34 9.008 4.051 1 97.44 236 GLN B C 1
ATOM 6427 O O . GLN B 1 236 ? -3.195 9.375 4.332 1 97.44 236 GLN B O 1
ATOM 6432 N N . ASP B 1 237 ? -4.625 8.406 2.932 1 97.5 237 ASP B N 1
ATOM 6433 C CA . ASP B 1 237 ? -3.623 8.07 1.926 1 97.5 237 ASP B CA 1
ATOM 6434 C C . ASP B 1 237 ? -3.035 9.328 1.295 1 97.5 237 ASP B C 1
ATOM 6436 O O . ASP B 1 237 ? -1.814 9.461 1.185 1 97.5 237 ASP B O 1
ATOM 6440 N N . LYS B 1 238 ? -3.861 10.289 0.876 1 98.19 238 LYS B N 1
ATOM 6441 C CA . LYS B 1 238 ? -3.4 11.461 0.144 1 98.19 238 LYS B CA 1
ATOM 6442 C C . LYS B 1 238 ? -2.645 12.422 1.061 1 98.19 238 LYS B C 1
ATOM 6444 O O . LYS B 1 238 ? -1.574 12.914 0.703 1 98.19 238 LYS B O 1
ATOM 6449 N N . TRP B 1 239 ? -3.188 12.703 2.217 1 97.69 239 TRP B N 1
ATOM 6450 C CA . TRP B 1 239 ? -2.498 13.594 3.143 1 97.69 239 TRP B CA 1
ATOM 6451 C C . TRP B 1 239 ? -1.24 12.938 3.701 1 97.69 239 TRP B C 1
ATOM 6453 O O . TRP B 1 239 ? -0.249 13.617 3.979 1 97.69 239 TRP B O 1
ATOM 6463 N N . GLY B 1 240 ? -1.324 11.578 3.871 1 96.5 240 GLY B N 1
ATOM 6464 C CA . GLY B 1 240 ? -0.096 10.883 4.215 1 96.5 240 GLY B CA 1
ATOM 6465 C C . GLY B 1 240 ? 0.987 11.023 3.162 1 96.5 240 GLY B C 1
ATOM 6466 O O . GLY B 1 240 ? 2.164 11.188 3.494 1 96.5 240 GLY B O 1
ATOM 6467 N N . ALA B 1 241 ? 0.586 10.938 1.93 1 97.19 241 ALA B N 1
ATOM 6468 C CA . ALA B 1 241 ? 1.527 11.117 0.828 1 97.19 241 ALA B CA 1
ATOM 6469 C C . ALA B 1 241 ? 2.174 12.5 0.878 1 97.19 241 ALA B C 1
ATOM 6471 O O . ALA B 1 241 ? 3.377 12.633 0.649 1 97.19 241 ALA B O 1
ATOM 6472 N N . LEU B 1 242 ? 1.432 13.531 1.175 1 97.44 242 LEU B N 1
ATOM 6473 C CA . LEU B 1 242 ? 1.952 14.891 1.275 1 97.44 242 LEU B CA 1
ATOM 6474 C C . LEU B 1 242 ? 2.926 15.016 2.441 1 97.44 242 LEU B C 1
ATOM 6476 O O . LEU B 1 242 ? 4.027 15.547 2.281 1 97.44 242 LEU B O 1
ATOM 6480 N N . VAL B 1 243 ? 2.525 14.508 3.594 1 95.81 243 VAL B N 1
ATOM 6481 C CA . VAL B 1 243 ? 3.277 14.656 4.832 1 95.81 243 VAL B CA 1
ATOM 6482 C C . VAL B 1 243 ? 4.625 13.945 4.711 1 95.81 243 VAL B C 1
ATOM 6484 O O . VAL B 1 243 ? 5.656 14.484 5.117 1 95.81 243 VAL B O 1
ATOM 6487 N N . HIS B 1 244 ? 4.602 12.805 4.07 1 95.12 244 HIS B N 1
ATOM 6488 C CA . HIS B 1 244 ? 5.809 11.992 4.023 1 95.12 244 HIS B CA 1
ATOM 6489 C C . HIS B 1 244 ? 6.559 12.188 2.709 1 95.12 244 HIS B C 1
ATOM 6491 O O . HIS B 1 244 ? 7.719 11.797 2.586 1 95.12 244 HIS B O 1
ATOM 6497 N N . GLY B 1 245 ? 5.934 12.875 1.767 1 96.12 245 GLY B N 1
ATOM 6498 C CA . GLY B 1 245 ? 6.551 13.062 0.464 1 96.12 245 GLY B CA 1
ATOM 6499 C C . GLY B 1 245 ? 6.77 11.758 -0.288 1 96.12 245 GLY B C 1
ATOM 6500 O O . GLY B 1 245 ? 7.875 11.492 -0.762 1 96.12 245 GLY B O 1
ATOM 6501 N N . ARG B 1 246 ? 5.727 10.969 -0.352 1 96.38 246 ARG B N 1
ATOM 6502 C CA . ARG B 1 246 ? 5.793 9.656 -0.986 1 96.38 246 ARG B CA 1
ATOM 6503 C C . ARG B 1 246 ? 4.621 9.453 -1.942 1 96.38 246 ARG B C 1
ATOM 6505 O O . ARG B 1 246 ? 3.613 10.156 -1.856 1 96.38 246 ARG B O 1
ATOM 6512 N N . PRO B 1 247 ? 4.797 8.508 -2.953 1 96.25 247 PRO B N 1
ATOM 6513 C CA . PRO B 1 247 ? 3.664 8.203 -3.83 1 96.25 247 PRO B CA 1
ATOM 6514 C C . PRO B 1 247 ? 2.471 7.625 -3.074 1 96.25 247 PRO B C 1
ATOM 6516 O O . PRO B 1 247 ? 2.641 6.742 -2.227 1 96.25 247 PRO B O 1
ATOM 6519 N N . SER B 1 248 ? 1.298 8.156 -3.334 1 96.5 248 SER B N 1
ATOM 6520 C CA . SER B 1 248 ? 0.099 7.633 -2.689 1 96.5 248 SER B CA 1
ATOM 6521 C C . SER B 1 248 ? -0.243 6.242 -3.205 1 96.5 248 SER B C 1
ATOM 6523 O O . SER B 1 248 ? 0.412 5.734 -4.121 1 96.5 248 SER B O 1
ATOM 6525 N N . HIS B 1 249 ? -1.243 5.559 -2.617 1 96 249 HIS B N 1
ATOM 6526 C CA . HIS B 1 249 ? -1.532 4.16 -2.91 1 96 249 HIS B CA 1
ATOM 6527 C C . HIS B 1 249 ? -2.902 4.004 -3.561 1 96 249 HIS B C 1
ATOM 6529 O O . HIS B 1 249 ? -3.234 2.932 -4.07 1 96 249 HIS B O 1
ATOM 6535 N N . ILE B 1 250 ? -3.717 4.98 -3.529 1 97.06 250 ILE B N 1
ATOM 6536 C CA . ILE B 1 250 ? -5.031 4.93 -4.16 1 97.06 250 ILE B CA 1
ATOM 6537 C C . ILE B 1 250 ? -4.996 5.695 -5.48 1 97.06 250 ILE B C 1
ATOM 6539 O O . ILE B 1 250 ? -4.66 6.883 -5.508 1 97.06 250 ILE B O 1
ATOM 6543 N N . PHE B 1 251 ? -5.391 5.055 -6.512 1 93.94 251 PHE B N 1
ATOM 6544 C CA . PHE B 1 251 ? -5.332 5.66 -7.836 1 93.94 251 PHE B CA 1
ATOM 6545 C C . PHE B 1 251 ? -6.734 5.828 -8.414 1 93.94 251 PHE B C 1
ATOM 6547 O O . PHE B 1 251 ? -7.613 5 -8.172 1 93.94 251 PHE B O 1
ATOM 6554 N N . ALA B 1 252 ? -6.793 6.82 -9.25 1 94.81 252 ALA B N 1
ATOM 6555 C CA . ALA B 1 252 ? -8.086 7.168 -9.82 1 94.81 252 ALA B CA 1
ATOM 6556 C C . ALA B 1 252 ? -8.594 6.066 -10.75 1 94.81 252 ALA B C 1
ATOM 6558 O O . ALA B 1 252 ? -9.805 5.848 -10.867 1 94.81 252 ALA B O 1
ATOM 6559 N N . THR B 1 253 ? -7.727 5.332 -11.367 1 95.94 253 THR B N 1
ATOM 6560 C CA . THR B 1 253 ? -8.102 4.309 -12.344 1 95.94 253 THR B CA 1
ATOM 6561 C C . THR B 1 253 ? -8.805 3.145 -11.656 1 95.94 253 THR B C 1
ATOM 6563 O O . THR B 1 253 ? -9.508 2.363 -12.305 1 95.94 253 THR B O 1
ATOM 6566 N N . ASN B 1 254 ? -8.586 2.979 -10.375 1 96.94 254 ASN B N 1
ATOM 6567 C CA . ASN B 1 254 ? -9.195 1.89 -9.625 1 96.94 254 ASN B CA 1
ATOM 6568 C C . ASN B 1 254 ? -10.039 2.414 -8.461 1 96.94 254 ASN B C 1
ATOM 6570 O O . ASN B 1 254 ? -10.055 1.818 -7.383 1 96.94 254 ASN B O 1
ATOM 6574 N N . TRP B 1 255 ? -10.609 3.592 -8.625 1 97.69 255 TRP B N 1
ATOM 6575 C CA . TRP B 1 255 ? -11.445 4.191 -7.59 1 97.69 255 TRP B CA 1
ATOM 6576 C C . TRP B 1 255 ? -12.859 4.426 -8.109 1 97.69 255 TRP B C 1
ATOM 6578 O O . TRP B 1 255 ? -13.102 5.355 -8.883 1 97.69 255 TRP B O 1
ATOM 6588 N N . GLY B 1 256 ? -13.812 3.582 -7.672 1 97.38 256 GLY B N 1
ATOM 6589 C CA . GLY B 1 256 ? -15.188 3.684 -8.141 1 97.38 256 GLY B CA 1
ATOM 6590 C C . GLY B 1 256 ? -16.141 4.191 -7.074 1 97.38 256 GLY B C 1
ATOM 6591 O O . GLY B 1 256 ? -17.359 4.133 -7.25 1 97.38 256 GLY B O 1
ATOM 6592 N N . VAL B 1 257 ? -15.633 4.707 -5.941 1 98.25 257 VAL B N 1
ATOM 6593 C CA . VAL B 1 257 ? -16.469 5.148 -4.832 1 98.25 257 VAL B CA 1
ATOM 6594 C C . VAL B 1 257 ? -17.188 6.441 -5.215 1 98.25 257 VAL B C 1
ATOM 6596 O O . VAL B 1 257 ? -16.578 7.375 -5.727 1 98.25 257 VAL B O 1
ATOM 6599 N N . GLN B 1 258 ? -18.422 6.531 -4.969 1 97.94 258 GLN B N 1
ATOM 6600 C CA . GLN B 1 258 ? -19.234 7.688 -5.309 1 97.94 258 GLN B CA 1
ATOM 6601 C C . GLN B 1 258 ? -19.031 8.828 -4.312 1 97.94 258 GLN B C 1
ATOM 6603 O O . GLN B 1 258 ? -18.656 8.586 -3.16 1 97.94 258 GLN B O 1
ATOM 6608 N N . PRO B 1 259 ? -19.219 10.078 -4.742 1 97.75 259 PRO B N 1
ATOM 6609 C CA . PRO B 1 259 ? -19.109 11.203 -3.814 1 97.75 259 PRO B CA 1
ATOM 6610 C C . PRO B 1 259 ? -20.094 11.109 -2.645 1 97.75 259 PRO B C 1
ATOM 6612 O O . PRO B 1 259 ? -21.172 10.539 -2.787 1 97.75 259 PRO B O 1
ATOM 6615 N N . LEU B 1 260 ? -19.734 11.672 -1.569 1 97.5 260 LEU B N 1
ATOM 6616 C CA . LEU B 1 260 ? -20.562 11.648 -0.364 1 97.5 260 LEU B CA 1
ATOM 6617 C C . LEU B 1 260 ? -21.797 12.516 -0.537 1 97.5 260 LEU B C 1
ATOM 6619 O O . LEU B 1 260 ? -21.734 13.578 -1.155 1 97.5 260 LEU B O 1
ATOM 6623 N N . THR B 1 261 ? -22.891 12.031 -0.029 1 95.5 261 THR B N 1
ATOM 6624 C CA . THR B 1 261 ? -24.156 12.766 0.042 1 95.5 261 THR B CA 1
ATOM 6625 C C . THR B 1 261 ? -24.719 12.734 1.457 1 95.5 261 THR B C 1
ATOM 6627 O O . THR B 1 261 ? -24.234 11.984 2.309 1 95.5 261 THR B O 1
ATOM 6630 N N . ALA B 1 262 ? -25.766 13.508 1.75 1 92.31 262 ALA B N 1
ATOM 6631 C CA . ALA B 1 262 ? -26.391 13.578 3.07 1 92.31 262 ALA B CA 1
ATOM 6632 C C . ALA B 1 262 ? -26.969 12.227 3.475 1 92.31 262 ALA B C 1
ATOM 6634 O O . ALA B 1 262 ? -27 11.891 4.66 1 92.31 262 ALA B O 1
ATOM 6635 N N . ASN B 1 263 ? -27.297 11.414 2.498 1 92.12 263 ASN B N 1
ATOM 6636 C CA . ASN B 1 263 ? -27.938 10.133 2.754 1 92.12 263 ASN B CA 1
ATOM 6637 C C . ASN B 1 263 ? -26.938 9.07 3.205 1 92.12 263 ASN B C 1
ATOM 6639 O O . ASN B 1 263 ? -27.328 8.008 3.684 1 92.12 263 ASN B O 1
ATOM 6643 N N . ASP B 1 264 ? -25.719 9.391 3.109 1 95.19 264 ASP B N 1
ATOM 6644 C CA . ASP B 1 264 ? -24.688 8.422 3.482 1 95.19 264 ASP B CA 1
ATOM 6645 C C . ASP B 1 264 ? -24.422 8.461 4.988 1 95.19 264 ASP B C 1
ATOM 6647 O O . ASP B 1 264 ? -23.734 7.594 5.52 1 95.19 264 ASP B O 1
ATOM 6651 N N . PHE B 1 265 ? -24.984 9.477 5.695 1 94.81 265 PHE B N 1
ATOM 6652 C CA . PHE B 1 265 ? -24.812 9.625 7.133 1 94.81 265 PHE B CA 1
ATOM 6653 C C . PHE B 1 265 ? -26.047 9.109 7.879 1 94.81 265 PHE B C 1
ATOM 6655 O O . PHE B 1 265 ? -27.156 9.141 7.348 1 94.81 265 PHE B O 1
ATOM 6662 N N . PRO B 1 266 ? -25.781 8.609 9.055 1 88.44 266 PRO B N 1
ATOM 6663 C CA . PRO B 1 266 ? -26.953 8.141 9.82 1 88.44 266 PRO B CA 1
ATOM 6664 C C . PRO B 1 266 ? -27.938 9.266 10.141 1 88.44 266 PRO B C 1
ATOM 6666 O O . PRO B 1 266 ? -27.531 10.414 10.336 1 88.44 266 PRO B O 1
ATOM 6669 N N . ASP B 1 267 ? -29.219 9.016 10.188 1 74.94 267 ASP B N 1
ATOM 6670 C CA . ASP B 1 267 ? -30.266 10.008 10.398 1 74.94 267 ASP B CA 1
ATOM 6671 C C . ASP B 1 267 ? -30.203 10.578 11.812 1 74.94 267 ASP B C 1
ATOM 6673 O O . ASP B 1 267 ? -30.297 11.789 12 1 74.94 267 ASP B O 1
ATOM 6677 N N . VAL B 1 268 ? -30.25 9.781 12.805 1 71.69 268 VAL B N 1
ATOM 6678 C CA . VAL B 1 268 ? -30.344 10.336 14.148 1 71.69 268 VAL B CA 1
ATOM 6679 C C . VAL B 1 268 ? -29.172 9.844 14.992 1 71.69 268 VAL B C 1
ATOM 6681 O O . VAL B 1 268 ? -29.141 8.672 15.375 1 71.69 268 VAL B O 1
ATOM 6684 N N . GLU B 1 269 ? -28.172 10.734 15.125 1 77.25 269 GLU B N 1
ATOM 6685 C CA . GLU B 1 269 ? -27.016 10.344 15.945 1 77.25 269 GLU B CA 1
ATOM 6686 C C . GLU B 1 269 ? -26.906 11.227 17.188 1 77.25 269 GLU B C 1
ATOM 6688 O O . GLU B 1 269 ? -25.906 11.188 17.891 1 77.25 269 GLU B O 1
ATOM 6693 N N . TRP B 1 270 ? -27.922 12.109 17.422 1 76.5 270 TRP B N 1
ATOM 6694 C CA . TRP B 1 270 ? -27.875 13.023 18.547 1 76.5 270 TRP B CA 1
ATOM 6695 C C . TRP B 1 270 ? -29.078 12.852 19.453 1 76.5 270 TRP B C 1
ATOM 6697 O O . TRP B 1 270 ? -30.062 12.211 19.078 1 76.5 270 TRP B O 1
ATOM 6707 N N . ASP B 1 271 ? -28.797 13.242 20.625 1 78.69 271 ASP B N 1
ATOM 6708 C CA . ASP B 1 271 ? -29.922 13.344 21.547 1 78.69 271 ASP B CA 1
ATOM 6709 C C . ASP B 1 271 ? -30.875 14.453 21.125 1 78.69 271 ASP B C 1
ATOM 6711 O O . ASP B 1 271 ? -30.5 15.617 21.031 1 78.69 271 ASP B O 1
ATOM 6715 N N . GLU B 1 272 ? -32.094 14.117 20.812 1 81 272 GLU B N 1
ATOM 6716 C CA . GLU B 1 272 ? -33.094 15.062 20.328 1 81 272 GLU B CA 1
ATOM 6717 C C . GLU B 1 272 ? -33.25 16.219 21.312 1 81 272 GLU B C 1
ATOM 6719 O O . GLU B 1 272 ? -33.656 17.328 20.922 1 81 272 GLU B O 1
ATOM 6724 N N . ASN B 1 273 ? -32.812 15.961 22.5 1 84.75 273 ASN B N 1
ATOM 6725 C CA . ASN B 1 273 ? -32.969 16.984 23.547 1 84.75 273 ASN B CA 1
ATOM 6726 C C . ASN B 1 273 ? -31.703 17.812 23.688 1 84.75 273 ASN B C 1
ATOM 6728 O O . ASN B 1 273 ? -31.609 18.656 24.578 1 84.75 273 ASN B O 1
ATOM 6732 N N . ASP B 1 274 ? -30.781 17.625 22.828 1 86.75 274 ASP B N 1
ATOM 6733 C CA . ASP B 1 274 ? -29.531 18.375 22.875 1 86.75 274 ASP B CA 1
ATOM 6734 C C . ASP B 1 274 ? -29.266 19.062 21.531 1 86.75 274 ASP B C 1
ATOM 6736 O O . ASP B 1 274 ? -28.516 18.547 20.703 1 86.75 274 ASP B O 1
ATOM 6740 N N . PRO B 1 275 ? -29.781 20.203 21.438 1 86.38 275 PRO B N 1
ATOM 6741 C CA . PRO B 1 275 ? -29.609 20.922 20.172 1 86.38 275 PRO B CA 1
ATOM 6742 C C . PRO B 1 275 ? -28.156 21.219 19.844 1 86.38 275 PRO B C 1
ATOM 6744 O O . PRO B 1 275 ? -27.781 21.312 18.672 1 86.38 275 PRO B O 1
ATOM 6747 N N . GLU B 1 276 ? -27.359 21.391 20.828 1 84.69 276 GLU B N 1
ATOM 6748 C CA . GLU B 1 276 ? -25.938 21.672 20.609 1 84.69 276 GLU B CA 1
ATOM 6749 C C . GLU B 1 276 ? -25.234 20.469 19.984 1 84.69 276 GLU B C 1
ATOM 6751 O O . GLU B 1 276 ? -24.375 20.625 19.109 1 84.69 276 GLU B O 1
ATOM 6756 N N . GLU B 1 277 ? -25.578 19.359 20.469 1 87.38 277 GLU B N 1
ATOM 6757 C CA . GLU B 1 277 ? -25.016 18.141 19.891 1 87.38 277 GLU B CA 1
ATOM 6758 C C . GLU B 1 277 ? -25.422 17.969 18.438 1 87.38 277 GLU B C 1
ATOM 6760 O O . GLU B 1 277 ? -24.625 17.516 17.609 1 87.38 277 GLU B O 1
ATOM 6765 N N . LYS B 1 278 ? -26.656 18.312 18.188 1 88.31 278 LYS B N 1
ATOM 6766 C CA . LYS B 1 278 ? -27.141 18.234 16.812 1 88.31 278 LYS B CA 1
ATOM 6767 C C . LYS B 1 278 ? -26.328 19.156 15.906 1 88.31 278 LYS B C 1
ATOM 6769 O O . LYS B 1 278 ? -25.938 18.75 14.805 1 88.31 278 LYS B O 1
ATOM 6774 N N . LEU B 1 279 ? -26.109 20.312 16.359 1 87.62 279 LEU B N 1
ATOM 6775 C CA . LEU B 1 279 ? -25.359 21.266 15.57 1 87.62 279 LEU B CA 1
ATOM 6776 C C . LEU B 1 279 ? -23.922 20.781 15.344 1 87.62 279 LEU B C 1
ATOM 6778 O O . LEU B 1 279 ? -23.375 20.953 14.258 1 87.62 279 LEU B O 1
ATOM 6782 N N . ASP B 1 280 ? -23.328 20.188 16.328 1 88.62 280 ASP B N 1
ATOM 6783 C CA . ASP B 1 280 ? -21.969 19.672 16.219 1 88.62 280 ASP B CA 1
ATOM 6784 C C . ASP B 1 280 ? -21.906 18.547 15.18 1 88.62 280 ASP B C 1
ATOM 6786 O O . ASP B 1 280 ? -20.953 18.484 14.398 1 88.62 280 ASP B O 1
ATOM 6790 N N . ILE B 1 281 ? -22.859 17.719 15.219 1 91.19 281 ILE B N 1
ATOM 6791 C CA . ILE B 1 281 ? -22.891 16.594 14.297 1 91.19 281 ILE B CA 1
ATOM 6792 C C . ILE B 1 281 ? -23.094 17.094 12.867 1 91.19 281 ILE B C 1
ATOM 6794 O O . ILE B 1 281 ? -22.438 16.625 11.938 1 91.19 281 ILE B O 1
ATOM 6798 N N . GLU B 1 282 ? -23.953 18.016 12.672 1 90.06 282 GLU B N 1
ATOM 6799 C CA . GLU B 1 282 ? -24.219 18.578 11.352 1 90.06 282 GLU B CA 1
ATOM 6800 C C . GLU B 1 282 ? -22.984 19.297 10.805 1 90.06 282 GLU B C 1
ATOM 6802 O O . GLU B 1 282 ? -22.641 19.141 9.633 1 90.06 282 GLU B O 1
ATOM 6807 N N . LYS B 1 283 ? -22.422 20.094 11.695 1 91.25 283 LYS B N 1
ATOM 6808 C CA . LYS B 1 283 ? -21.188 20.766 11.328 1 91.25 283 LYS B CA 1
ATOM 6809 C C . LYS B 1 283 ? -20.094 19.766 10.961 1 91.25 283 LYS B C 1
ATOM 6811 O O . LYS B 1 283 ? -19.359 19.984 10 1 91.25 283 LYS B O 1
ATOM 6816 N N . GLY B 1 284 ? -20.031 18.734 11.781 1 93.25 284 GLY B N 1
ATOM 6817 C CA . GLY B 1 284 ? -19.047 17.703 11.547 1 93.25 284 GLY B CA 1
ATOM 6818 C C . GLY B 1 284 ? -19.219 17 10.219 1 93.25 284 GLY B C 1
ATOM 6819 O O . GLY B 1 284 ? -18.234 16.719 9.531 1 93.25 284 GLY B O 1
ATOM 6820 N N . ARG B 1 285 ? -20.438 16.719 9.828 1 94.38 285 ARG B N 1
ATOM 6821 C CA . ARG B 1 285 ? -20.734 16.047 8.57 1 94.38 285 ARG B CA 1
ATOM 6822 C C . ARG B 1 285 ? -20.328 16.906 7.379 1 94.38 285 ARG B C 1
ATOM 6824 O O . ARG B 1 285 ? -19.766 16.391 6.41 1 94.38 285 ARG B O 1
ATOM 6831 N N . VAL B 1 286 ? -20.641 18.156 7.5 1 95.19 286 VAL B N 1
ATOM 6832 C CA . VAL B 1 286 ? -20.281 19.094 6.438 1 95.19 286 VAL B CA 1
ATOM 6833 C C . VAL B 1 286 ? -18.75 19.219 6.363 1 95.19 286 VAL B C 1
ATOM 6835 O O . VAL B 1 286 ? -18.172 19.219 5.27 1 95.19 286 VAL B O 1
ATOM 6838 N N . LEU B 1 287 ? -18.156 19.344 7.516 1 95.81 287 LEU B N 1
ATOM 6839 C CA . LEU B 1 287 ? -16.703 19.422 7.594 1 95.81 287 LEU B CA 1
ATOM 6840 C C . LEU B 1 287 ? -16.062 18.219 6.93 1 95.81 287 LEU B C 1
ATOM 6842 O O . LEU B 1 287 ? -15.125 18.359 6.141 1 95.81 287 LEU B O 1
ATOM 6846 N N . PHE B 1 288 ? -16.547 17.016 7.258 1 97.25 288 PHE B N 1
ATOM 6847 C CA . PHE B 1 288 ? -16.016 15.781 6.699 1 97.25 288 PHE B CA 1
ATOM 6848 C C . PHE B 1 288 ? -16.141 15.773 5.18 1 97.25 288 PHE B C 1
ATOM 6850 O O . PHE B 1 288 ? -15.188 15.438 4.473 1 97.25 288 PHE B O 1
ATOM 6857 N N . THR B 1 289 ? -17.25 16.125 4.664 1 97.69 289 THR B N 1
ATOM 6858 C CA . THR B 1 289 ? -17.5 16.125 3.229 1 97.69 289 THR B CA 1
ATOM 6859 C C . THR B 1 289 ? -16.578 17.094 2.51 1 97.69 289 THR B C 1
ATOM 6861 O O . THR B 1 289 ? -16.031 16.781 1.457 1 97.69 289 THR B O 1
ATOM 6864 N N . ARG B 1 290 ? -16.406 18.266 3.072 1 97.25 290 ARG B N 1
ATOM 6865 C CA . ARG B 1 290 ? -15.539 19.281 2.461 1 97.25 290 ARG B CA 1
ATOM 6866 C C . ARG B 1 290 ? -14.07 18.875 2.545 1 97.25 290 ARG B C 1
ATOM 6868 O O . ARG B 1 290 ? -13.281 19.188 1.651 1 97.25 290 ARG B O 1
ATOM 6875 N N . ALA B 1 291 ? -13.734 18.25 3.678 1 97.88 291 ALA B N 1
ATOM 6876 C CA . ALA B 1 291 ? -12.375 17.734 3.801 1 97.88 291 ALA B CA 1
ATOM 6877 C C . ALA B 1 291 ? -12.07 16.719 2.715 1 97.88 291 ALA B C 1
ATOM 6879 O O . ALA B 1 291 ? -10.961 16.672 2.174 1 97.88 291 ALA B O 1
ATOM 6880 N N . VAL B 1 292 ? -13.031 15.844 2.389 1 98.31 292 VAL B N 1
ATOM 6881 C CA . VAL B 1 292 ? -12.898 14.844 1.336 1 98.31 292 VAL B CA 1
ATOM 6882 C C . VAL B 1 292 ? -12.688 15.539 -0.01 1 98.31 292 VAL B C 1
ATOM 6884 O O . VAL B 1 292 ? -11.797 15.156 -0.776 1 98.31 292 VAL B O 1
ATOM 6887 N N . GLN B 1 293 ? -13.453 16.531 -0.28 1 98.44 293 GLN B N 1
ATOM 6888 C CA . GLN B 1 293 ? -13.328 17.266 -1.534 1 98.44 293 GLN B CA 1
ATOM 6889 C C . GLN B 1 293 ? -11.961 17.953 -1.646 1 98.44 293 GLN B C 1
ATOM 6891 O O . GLN B 1 293 ? -11.367 17.984 -2.725 1 98.44 293 GLN B O 1
ATOM 6896 N N . LEU B 1 294 ? -11.562 18.531 -0.531 1 98.62 294 LEU B N 1
ATOM 6897 C CA . LEU B 1 294 ? -10.234 19.156 -0.512 1 98.62 294 LEU B CA 1
ATOM 6898 C C . LEU B 1 294 ? -9.156 18.109 -0.801 1 98.62 294 LEU B C 1
ATOM 6900 O O . LEU B 1 294 ? -8.18 18.406 -1.5 1 98.62 294 LEU B O 1
ATOM 6904 N N . SER B 1 295 ? -9.32 16.906 -0.248 1 98.56 295 SER B N 1
ATOM 6905 C CA . SER B 1 295 ? -8.359 15.836 -0.464 1 98.56 295 SER B CA 1
ATOM 6906 C C . SER B 1 295 ? -8.297 15.438 -1.934 1 98.56 295 SER B C 1
ATOM 6908 O O . SER B 1 295 ? -7.238 15.055 -2.438 1 98.56 295 SER B O 1
ATOM 6910 N N . GLU B 1 296 ? -9.375 15.484 -2.611 1 98.5 296 GLU B N 1
ATOM 6911 C CA . GLU B 1 296 ? -9.391 15.211 -4.047 1 98.5 296 GLU B CA 1
ATOM 6912 C C . GLU B 1 296 ? -8.57 16.25 -4.809 1 98.5 296 GLU B C 1
ATOM 6914 O O . GLU B 1 296 ? -7.867 15.898 -5.762 1 98.5 296 GLU B O 1
ATOM 6919 N N . ILE B 1 297 ? -8.703 17.484 -4.449 1 98.69 297 ILE B N 1
ATOM 6920 C CA . ILE B 1 297 ? -7.918 18.547 -5.078 1 98.69 297 ILE B CA 1
ATOM 6921 C C . ILE B 1 297 ? -6.434 18.328 -4.773 1 98.69 297 ILE B C 1
ATOM 6923 O O . ILE B 1 297 ? -5.586 18.484 -5.656 1 98.69 297 ILE B O 1
ATOM 6927 N N . LEU B 1 298 ? -6.168 18.031 -3.494 1 98.75 298 LEU B N 1
ATOM 6928 C CA . LEU B 1 298 ? -4.785 17.734 -3.129 1 98.75 298 LEU B CA 1
ATOM 6929 C C . LEU B 1 298 ? -4.223 16.609 -3.99 1 98.75 298 LEU B C 1
ATOM 6931 O O . LEU B 1 298 ? -3.07 16.672 -4.422 1 98.75 298 LEU B O 1
ATOM 6935 N N . SER B 1 299 ? -5.027 15.578 -4.176 1 98.44 299 SER B N 1
ATOM 6936 C CA . SER B 1 299 ? -4.609 14.469 -5.023 1 98.44 299 SER B CA 1
ATOM 6937 C C . SER B 1 299 ? -4.23 14.945 -6.418 1 98.44 299 SER B C 1
ATOM 6939 O O . SER B 1 299 ? -3.244 14.477 -6.992 1 98.44 299 SER B O 1
ATOM 6941 N N . GLU B 1 300 ? -4.957 15.836 -6.945 1 98.31 300 GLU B N 1
ATOM 6942 C CA . GLU B 1 300 ? -4.664 16.391 -8.258 1 98.31 300 GLU B CA 1
ATOM 6943 C C . GLU B 1 300 ? -3.344 17.156 -8.25 1 98.31 300 GLU B C 1
ATOM 6945 O O . GLU B 1 300 ? -2.568 17.078 -9.211 1 98.31 300 GLU B O 1
ATOM 6950 N N . ILE B 1 301 ? -3.115 17.938 -7.219 1 98.69 301 ILE B N 1
ATOM 6951 C CA . ILE B 1 301 ? -1.863 18.672 -7.09 1 98.69 301 ILE B CA 1
ATOM 6952 C C . ILE B 1 301 ? -0.688 17.703 -7.086 1 98.69 301 ILE B C 1
ATOM 6954 O O . ILE B 1 301 ? 0.284 17.891 -7.82 1 98.69 301 ILE B O 1
ATOM 6958 N N . LEU B 1 302 ? -0.795 16.672 -6.305 1 98.31 302 LEU B N 1
ATOM 6959 C CA . LEU B 1 302 ? 0.284 15.703 -6.168 1 98.31 302 LEU B CA 1
ATOM 6960 C C . LEU B 1 302 ? 0.533 14.984 -7.488 1 98.31 302 LEU B C 1
ATOM 6962 O O . LEU B 1 302 ? 1.684 14.789 -7.891 1 98.31 302 LEU B O 1
ATOM 6966 N N . ASP B 1 303 ? -0.507 14.602 -8.195 1 97.31 303 ASP B N 1
ATOM 6967 C CA . ASP B 1 303 ? -0.395 13.859 -9.445 1 97.31 303 ASP B CA 1
ATOM 6968 C C . ASP B 1 303 ? 0.179 14.742 -10.555 1 97.31 303 ASP B C 1
ATOM 6970 O O . ASP B 1 303 ? 0.931 14.266 -11.406 1 97.31 303 ASP B O 1
ATOM 6974 N N . THR B 1 304 ? -0.146 15.938 -10.523 1 98 304 THR B N 1
ATOM 6975 C CA . THR B 1 304 ? 0.221 16.844 -11.609 1 98 304 THR B CA 1
ATOM 6976 C C . THR B 1 304 ? 1.652 17.344 -11.43 1 98 304 THR B C 1
ATOM 6978 O O . THR B 1 304 ? 2.367 17.547 -12.414 1 98 304 THR B O 1
ATOM 6981 N N . PHE B 1 305 ? 2.09 17.484 -10.18 1 97.88 305 PHE B N 1
ATOM 6982 C CA . PHE B 1 305 ? 3.33 18.219 -10.008 1 97.88 305 PHE B CA 1
ATOM 6983 C C . PHE B 1 305 ? 4.367 17.391 -9.266 1 97.88 305 PHE B C 1
ATOM 6985 O O . PHE B 1 305 ? 5.566 17.656 -9.359 1 97.88 305 PHE B O 1
ATOM 6992 N N . TYR B 1 306 ? 3.992 16.422 -8.539 1 97.38 306 TYR B N 1
ATOM 6993 C CA . TYR B 1 306 ? 4.93 15.891 -7.562 1 97.38 306 TYR B CA 1
ATOM 6994 C C . TYR B 1 306 ? 5.172 14.406 -7.797 1 97.38 306 TYR B C 1
ATOM 6996 O O . TYR B 1 306 ? 5.73 13.719 -6.941 1 97.38 306 TYR B O 1
ATOM 7004 N N . THR B 1 307 ? 4.707 13.797 -8.867 1 97.06 307 THR B N 1
ATOM 7005 C CA . THR B 1 307 ? 5.148 12.469 -9.273 1 97.06 307 THR B CA 1
ATOM 7006 C C . THR B 1 307 ? 6.516 12.531 -9.945 1 97.06 307 THR B C 1
ATOM 7008 O O . THR B 1 307 ? 6.934 13.594 -10.414 1 97.06 307 THR B O 1
ATOM 7011 N N . LEU B 1 308 ? 7.207 11.438 -9.992 1 96.69 308 LEU B N 1
ATOM 7012 C CA . LEU B 1 308 ? 8.5 11.391 -10.664 1 96.69 308 LEU B CA 1
ATOM 7013 C C . LEU B 1 308 ? 8.375 11.781 -12.133 1 96.69 308 LEU B C 1
ATOM 7015 O O . LEU B 1 308 ? 9.188 12.555 -12.648 1 96.69 308 LEU B O 1
ATOM 7019 N N . GLN B 1 309 ? 7.371 11.273 -12.781 1 96.25 309 GLN B N 1
ATOM 7020 C CA . GLN B 1 309 ? 7.133 11.562 -14.188 1 96.25 309 GLN B CA 1
ATOM 7021 C C . GLN B 1 309 ? 6.832 13.047 -14.398 1 96.25 309 GLN B C 1
ATOM 7023 O O . GLN B 1 309 ? 7.328 13.656 -15.352 1 96.25 309 GLN B O 1
ATOM 7028 N N . ALA B 1 310 ? 5.98 13.594 -13.547 1 96.31 310 ALA B N 1
ATOM 7029 C CA . ALA B 1 310 ? 5.621 15.008 -13.656 1 96.31 310 ALA B CA 1
ATOM 7030 C C . ALA B 1 310 ? 6.848 15.898 -13.477 1 96.31 310 ALA B C 1
ATOM 7032 O O . ALA B 1 310 ? 7.035 16.859 -14.219 1 96.31 310 ALA B O 1
ATOM 7033 N N . MET B 1 311 ? 7.648 15.625 -12.508 1 94.44 311 MET B N 1
ATOM 7034 C CA . MET B 1 311 ? 8.844 16.406 -12.242 1 94.44 311 MET B CA 1
ATOM 7035 C C . MET B 1 311 ? 9.836 16.312 -13.406 1 94.44 311 MET B C 1
ATOM 7037 O O . MET B 1 311 ? 10.445 17.297 -13.797 1 94.44 311 MET B O 1
ATOM 7041 N N . ASN B 1 312 ? 9.984 15.109 -13.977 1 93.94 312 ASN B N 1
ATOM 7042 C CA . ASN B 1 312 ? 10.867 14.922 -15.125 1 93.94 312 ASN B CA 1
ATOM 7043 C C . ASN B 1 312 ? 10.359 15.664 -16.359 1 93.94 312 ASN B C 1
ATOM 7045 O O . ASN B 1 312 ? 11.148 16.188 -17.141 1 93.94 312 ASN B O 1
ATOM 7049 N N . THR B 1 313 ? 9.07 15.641 -16.531 1 95.31 313 THR B N 1
ATOM 7050 C CA . THR B 1 313 ? 8.469 16.344 -17.656 1 95.31 313 THR B CA 1
ATOM 7051 C C . THR B 1 313 ? 8.781 17.828 -17.594 1 95.31 313 THR B C 1
ATOM 7053 O O . THR B 1 313 ? 9.117 18.453 -18.609 1 95.31 313 THR B O 1
ATOM 7056 N N . VAL B 1 314 ? 8.695 18.438 -16.453 1 93.56 314 VAL B N 1
ATOM 7057 C CA . VAL B 1 314 ? 8.984 19.859 -16.281 1 93.56 314 VAL B CA 1
ATOM 7058 C C . VAL B 1 314 ? 10.477 20.109 -16.484 1 93.56 314 VAL B C 1
ATOM 7060 O O . VAL B 1 314 ? 10.859 21.094 -17.109 1 93.56 314 VAL B O 1
ATOM 7063 N N . ALA B 1 315 ? 11.312 19.25 -15.914 1 91.06 315 ALA B N 1
ATOM 7064 C CA . ALA B 1 315 ? 12.758 19.375 -16.078 1 91.06 315 ALA B CA 1
ATOM 7065 C C . ALA B 1 315 ? 13.156 19.281 -17.547 1 91.06 315 ALA B C 1
ATOM 7067 O O . ALA B 1 315 ? 14.031 20.031 -18 1 91.06 315 ALA B O 1
ATOM 7068 N N . ASN B 1 316 ? 12.523 18.422 -18.297 1 92.94 316 ASN B N 1
ATOM 7069 C CA . ASN B 1 316 ? 12.844 18.188 -19.688 1 92.94 316 ASN B CA 1
ATOM 7070 C C . ASN B 1 316 ? 12.359 19.328 -20.578 1 92.94 316 ASN B C 1
ATOM 7072 O O . ASN B 1 316 ? 12.836 19.5 -21.703 1 92.94 316 ASN B O 1
ATOM 7076 N N . ALA B 1 317 ? 11.398 20.031 -20.078 1 93.19 317 ALA B N 1
ATOM 7077 C CA . ALA B 1 317 ? 10.891 21.172 -20.828 1 93.19 317 ALA B CA 1
ATOM 7078 C C . ALA B 1 317 ? 11.891 22.328 -20.812 1 93.19 317 ALA B C 1
ATOM 7080 O O . ALA B 1 317 ? 11.758 23.281 -21.578 1 93.19 317 ALA B O 1
ATOM 7081 N N . GLY B 1 318 ? 12.938 22.328 -19.984 1 90.31 318 GLY B N 1
ATOM 7082 C CA . GLY B 1 318 ? 14.008 23.312 -19.969 1 90.31 318 GLY B CA 1
ATOM 7083 C C . GLY B 1 318 ? 13.516 24.719 -19.688 1 90.31 318 GLY B C 1
ATOM 7084 O O . GLY B 1 318 ? 12.867 24.969 -18.672 1 90.31 318 GLY B O 1
ATOM 7085 N N . LYS B 1 319 ? 13.617 25.594 -20.672 1 88.31 319 LYS B N 1
ATOM 7086 C CA . LYS B 1 319 ? 13.281 27 -20.516 1 88.31 319 LYS B CA 1
ATOM 7087 C C . LYS B 1 319 ? 11.773 27.203 -20.422 1 88.31 319 LYS B C 1
ATOM 7089 O O . LYS B 1 319 ? 11.305 28.172 -19.828 1 88.31 319 LYS B O 1
ATOM 7094 N N . GLN B 1 320 ? 11.086 26.234 -20.969 1 91.56 320 GLN B N 1
ATOM 7095 C CA . GLN B 1 320 ? 9.633 26.359 -20.969 1 91.56 320 GLN B CA 1
ATOM 7096 C C . GLN B 1 320 ? 9.031 25.688 -19.734 1 91.56 320 GLN B C 1
ATOM 7098 O O . GLN B 1 320 ? 7.805 25.609 -19.609 1 91.56 320 GLN B O 1
ATOM 7103 N N . GLY B 1 321 ? 9.844 25.234 -18.828 1 93.69 321 GLY B N 1
ATOM 7104 C CA . GLY B 1 321 ? 9.391 24.484 -17.656 1 93.69 321 GLY B CA 1
ATOM 7105 C C . GLY B 1 321 ? 8.438 25.281 -16.781 1 93.69 321 GLY B C 1
ATOM 7106 O O . GLY B 1 321 ? 7.391 24.766 -16.375 1 93.69 321 GLY B O 1
ATOM 7107 N N . THR B 1 322 ? 8.766 26.531 -16.453 1 94.5 322 THR B N 1
ATOM 7108 C CA . THR B 1 322 ? 7.945 27.359 -15.586 1 94.5 322 THR B CA 1
ATOM 7109 C C . THR B 1 322 ? 6.602 27.672 -16.234 1 94.5 322 THR B C 1
ATOM 7111 O O . THR B 1 322 ? 5.562 27.672 -15.578 1 94.5 322 THR B O 1
ATOM 7114 N N . GLN B 1 323 ? 6.621 27.953 -17.531 1 93.88 323 GLN B N 1
ATOM 7115 C CA . GLN B 1 323 ? 5.379 28.203 -18.266 1 93.88 323 GLN B CA 1
ATOM 7116 C C . GLN B 1 323 ? 4.457 27 -18.219 1 93.88 323 GLN B C 1
ATOM 7118 O O . GLN B 1 323 ? 3.234 27.141 -18.141 1 93.88 323 GLN B O 1
ATOM 7123 N N . LEU B 1 324 ? 5.082 25.859 -18.344 1 95.69 324 LEU B N 1
ATOM 7124 C CA . LEU B 1 324 ? 4.316 24.625 -18.266 1 95.69 324 LEU B CA 1
ATOM 7125 C C . LEU B 1 324 ? 3.682 24.469 -16.875 1 95.69 324 LEU B C 1
ATOM 7127 O O . LEU B 1 324 ? 2.502 24.125 -16.781 1 95.69 324 LEU B O 1
ATOM 7131 N N . VAL B 1 325 ? 4.441 24.719 -15.836 1 97.25 325 VAL B N 1
ATOM 7132 C CA . VAL B 1 325 ? 3.951 24.625 -14.461 1 97.25 325 VAL B CA 1
ATOM 7133 C C . VAL B 1 325 ? 2.787 25.594 -14.258 1 97.25 325 VAL B C 1
ATOM 7135 O O . VAL B 1 325 ? 1.767 25.219 -13.672 1 97.25 325 VAL B O 1
ATOM 7138 N N . LEU B 1 326 ? 2.918 26.797 -14.711 1 96.69 326 LEU B N 1
ATOM 7139 C CA . LEU B 1 326 ? 1.888 27.812 -14.531 1 96.69 326 LEU B CA 1
ATOM 7140 C C . LEU B 1 326 ? 0.615 27.438 -15.281 1 96.69 326 LEU B C 1
ATOM 7142 O O . LEU B 1 326 ? -0.491 27.625 -14.773 1 96.69 326 LEU B O 1
ATOM 7146 N N . SER B 1 327 ? 0.801 26.891 -16.469 1 97.06 327 SER B N 1
ATOM 7147 C CA . SER B 1 327 ? -0.351 26.469 -17.266 1 97.06 327 SER B CA 1
ATOM 7148 C C . SER B 1 327 ? -1.119 25.344 -16.594 1 97.06 327 SER B C 1
ATOM 7150 O O . SER B 1 327 ? -2.35 25.297 -16.656 1 97.06 327 SER B O 1
ATOM 7152 N N . LEU B 1 328 ? -0.421 24.453 -15.984 1 97.88 328 LEU B N 1
ATOM 7153 C CA . LEU B 1 328 ? -1.042 23.328 -15.289 1 97.88 328 LEU B CA 1
ATOM 7154 C C . LEU B 1 328 ? -1.621 23.766 -13.953 1 97.88 328 LEU B C 1
ATOM 7156 O O . LEU B 1 328 ? -2.574 23.156 -13.453 1 97.88 328 LEU B O 1
ATOM 7160 N N . ALA B 1 329 ? -1.078 24.781 -13.297 1 98.12 329 ALA B N 1
ATOM 7161 C CA . ALA B 1 329 ? -1.449 25.219 -11.953 1 98.12 329 ALA B CA 1
ATOM 7162 C C . ALA B 1 329 ? -2.74 26.031 -11.977 1 98.12 329 ALA B C 1
ATOM 7164 O O . ALA B 1 329 ? -3.506 26.031 -11.008 1 98.12 329 ALA B O 1
ATOM 7165 N N . LYS B 1 330 ? -3.021 26.703 -13.047 1 97.38 330 LYS B N 1
ATOM 7166 C CA . LYS B 1 330 ? -4.129 27.656 -13.141 1 97.38 330 LYS B CA 1
ATOM 7167 C C . LYS B 1 330 ? -5.461 26.969 -12.844 1 97.38 330 LYS B C 1
ATOM 7169 O O . LYS B 1 330 ? -6.223 27.422 -11.992 1 97.38 330 LYS B O 1
ATOM 7174 N N . PRO B 1 331 ? -5.766 25.828 -13.578 1 98.19 331 PRO B N 1
ATOM 7175 C CA . PRO B 1 331 ? -7.051 25.203 -13.281 1 98.19 331 PRO B CA 1
ATOM 7176 C C . PRO B 1 331 ? -7.152 24.703 -11.844 1 98.19 331 PRO B C 1
ATOM 7178 O O . PRO B 1 331 ? -8.234 24.703 -11.258 1 98.19 331 PRO B O 1
ATOM 7181 N N . ILE B 1 332 ? -6.129 24.266 -11.242 1 98.44 332 ILE B N 1
ATOM 7182 C CA . ILE B 1 332 ? -6.129 23.766 -9.875 1 98.44 332 ILE B CA 1
ATOM 7183 C C . ILE B 1 332 ? -6.328 24.906 -8.891 1 98.44 332 ILE B C 1
ATOM 7185 O O . ILE B 1 332 ? -7.035 24.766 -7.895 1 98.44 332 ILE B O 1
ATOM 7189 N N . GLN B 1 333 ? -5.656 26.062 -9.133 1 97.75 333 GLN B N 1
ATOM 7190 C CA . GLN B 1 333 ? -5.844 27.25 -8.297 1 97.75 333 GLN B CA 1
ATOM 7191 C C . GLN B 1 333 ? -7.301 27.703 -8.297 1 97.75 333 GLN B C 1
ATOM 7193 O O . GLN B 1 333 ? -7.828 28.125 -7.27 1 97.75 333 GLN B O 1
ATOM 7198 N N . LEU B 1 334 ? -7.922 27.578 -9.461 1 98.19 334 LEU B N 1
ATOM 7199 C CA . LEU B 1 334 ? -9.328 27.938 -9.57 1 98.19 334 LEU B CA 1
ATOM 7200 C C . LEU B 1 334 ? -10.195 27 -8.75 1 98.19 334 LEU B C 1
ATOM 7202 O O . LEU B 1 334 ? -11.164 27.422 -8.117 1 98.19 334 LEU B O 1
ATOM 7206 N N . LYS B 1 335 ? -9.867 25.734 -8.781 1 98.44 335 LYS B N 1
ATOM 7207 C CA . LYS B 1 335 ? -10.602 24.75 -7.984 1 98.44 335 LYS B CA 1
ATOM 7208 C C . LYS B 1 335 ? -10.469 25.062 -6.496 1 98.44 335 LYS B C 1
ATOM 7210 O O . LYS B 1 335 ? -11.438 24.922 -5.742 1 98.44 335 LYS B O 1
ATOM 7215 N N . LEU B 1 336 ? -9.242 25.438 -6.012 1 98.38 336 LEU B N 1
ATOM 7216 C CA . LEU B 1 336 ? -9.016 25.781 -4.613 1 98.38 336 LEU B CA 1
ATOM 7217 C C . LEU B 1 336 ? -9.82 27.016 -4.227 1 98.38 336 LEU B C 1
ATOM 7219 O O . LEU B 1 336 ? -10.43 27.062 -3.154 1 98.38 336 LEU B O 1
ATOM 7223 N N . LYS B 1 337 ? -9.852 27.969 -5.117 1 97.5 337 LYS B N 1
ATOM 7224 C CA . LYS B 1 337 ? -10.609 29.203 -4.867 1 97.5 337 LYS B CA 1
ATOM 7225 C C . LYS B 1 337 ? -12.109 28.906 -4.773 1 97.5 337 LYS B C 1
ATOM 7227 O O . LYS B 1 337 ? -12.789 29.438 -3.895 1 97.5 337 LYS B O 1
ATOM 7232 N N . GLU B 1 338 ? -12.555 28.078 -5.703 1 98 338 GLU B N 1
ATOM 7233 C CA . GLU B 1 338 ? -13.961 27.703 -5.695 1 98 338 GLU B CA 1
ATOM 7234 C C . GLU B 1 338 ? -14.312 26.906 -4.441 1 98 338 GLU B C 1
ATOM 7236 O O . GLU B 1 338 ? -15.391 27.078 -3.875 1 98 338 GLU B O 1
ATOM 7241 N N . TRP B 1 339 ? -13.5 26.047 -4.086 1 98.06 339 TRP B N 1
ATOM 7242 C CA . TRP B 1 339 ? -13.703 25.266 -2.871 1 98.06 339 TRP B CA 1
ATOM 7243 C C . TRP B 1 339 ? -13.836 26.172 -1.654 1 98.06 339 TRP B C 1
ATOM 7245 O O . TRP B 1 339 ? -14.766 26.016 -0.856 1 98.06 339 TRP B O 1
ATOM 7255 N N . TYR B 1 340 ? -12.93 27.109 -1.442 1 96.44 340 TYR B N 1
ATOM 7256 C CA . TYR B 1 340 ? -12.938 28 -0.296 1 96.44 340 TYR B CA 1
ATOM 7257 C C . TYR B 1 340 ? -14.141 28.938 -0.333 1 96.44 340 TYR B C 1
ATOM 7259 O O . TYR B 1 340 ? -14.789 29.172 0.691 1 96.44 340 TYR B O 1
ATOM 7267 N N . GLY B 1 341 ? -14.398 29.469 -1.54 1 95.25 341 GLY B N 1
ATOM 7268 C CA . GLY B 1 341 ? -15.539 30.359 -1.706 1 95.25 341 GLY B CA 1
ATOM 7269 C C . GLY B 1 341 ? -16.875 29.688 -1.479 1 95.25 341 GLY B C 1
ATOM 7270 O O . GLY B 1 341 ? -17.844 30.328 -1.09 1 95.25 341 GLY B O 1
ATOM 7271 N N . GLY B 1 342 ? -16.922 28.359 -1.682 1 95.44 342 GLY B N 1
ATOM 7272 C CA . GLY B 1 342 ? -18.156 27.609 -1.562 1 95.44 342 GLY B CA 1
ATOM 7273 C C . GLY B 1 342 ? -18.391 27.047 -0.169 1 95.44 342 GLY B C 1
ATOM 7274 O O . GLY B 1 342 ? -19.359 26.344 0.068 1 95.44 342 GLY B O 1
ATOM 7275 N N . LEU B 1 343 ? -17.516 27.391 0.802 1 94.88 343 LEU B N 1
ATOM 7276 C CA . LEU B 1 343 ? -17.688 26.891 2.164 1 94.88 343 LEU B CA 1
ATOM 7277 C C . LEU B 1 343 ? -18.922 27.5 2.811 1 94.88 343 LEU B C 1
ATOM 7279 O O . LEU B 1 343 ? -19.125 28.719 2.766 1 94.88 343 LEU B O 1
ATOM 7283 N N . PRO B 1 344 ? -19.766 26.688 3.309 1 92.69 344 PRO B N 1
ATOM 7284 C CA . PRO B 1 344 ? -20.922 27.219 4.043 1 92.69 344 PRO B CA 1
ATOM 7285 C C . PRO B 1 344 ? -20.516 28.047 5.266 1 92.69 344 PRO B C 1
ATOM 7287 O O . PRO B 1 344 ? -19.438 27.828 5.828 1 92.69 344 PRO B O 1
ATOM 7290 N N . GLN B 1 345 ? -21.344 28.891 5.738 1 89 345 GLN B N 1
ATOM 7291 C CA . GLN B 1 345 ? -21.094 29.781 6.859 1 89 345 GLN B CA 1
ATOM 7292 C C . GLN B 1 345 ? -20.844 29 8.141 1 89 345 GLN B C 1
ATOM 7294 O O . GLN B 1 345 ? -20.062 29.422 9 1 89 345 GLN B O 1
ATOM 7299 N N . LEU B 1 346 ? -21.406 27.875 8.148 1 85.81 346 LEU B N 1
ATOM 7300 C CA . LEU B 1 346 ? -21.344 27.031 9.328 1 85.81 346 LEU B CA 1
ATOM 7301 C C . LEU B 1 346 ? -19.906 26.641 9.648 1 85.81 346 LEU B C 1
ATOM 7303 O O . LEU B 1 346 ? -19.562 26.406 10.805 1 85.81 346 LEU B O 1
ATOM 7307 N N . ILE B 1 347 ? -19.016 26.578 8.625 1 90.69 347 ILE B N 1
ATOM 7308 C CA . ILE B 1 347 ? -17.672 26.062 8.867 1 90.69 347 ILE B CA 1
ATOM 7309 C C . ILE B 1 347 ? -16.641 27.109 8.445 1 90.69 347 ILE B C 1
ATOM 7311 O O . ILE B 1 347 ? -15.492 26.766 8.172 1 90.69 347 ILE B O 1
ATOM 7315 N N . ARG B 1 348 ? -17.062 28.328 8.297 1 88.56 348 ARG B N 1
ATOM 7316 C CA . ARG B 1 348 ? -16.109 29.406 8.023 1 88.56 348 ARG B CA 1
ATOM 7317 C C . ARG B 1 348 ? -15.539 29.969 9.32 1 88.56 348 ARG B C 1
ATOM 7319 O O . ARG B 1 348 ? -16.188 29.922 10.367 1 88.56 348 ARG B O 1
ATOM 7326 N N . LEU B 1 349 ? -14.32 30.25 9.305 1 77.88 349 LEU B N 1
ATOM 7327 C CA . LEU B 1 349 ? -13.695 30.859 10.477 1 77.88 349 LEU B CA 1
ATOM 7328 C C . LEU B 1 349 ? -14.047 32.344 10.594 1 77.88 349 LEU B C 1
ATOM 7330 O O . LEU B 1 349 ? -13.641 33.125 9.75 1 77.88 349 LEU B O 1
ATOM 7334 N N . ASP B 1 350 ? -15.273 32.875 10.453 1 59.88 350 ASP B N 1
ATOM 7335 C CA . ASP B 1 350 ? -15.641 34.281 10.492 1 59.88 350 ASP B CA 1
ATOM 7336 C C . ASP B 1 350 ? -15.055 34.969 11.734 1 59.88 350 ASP B C 1
ATOM 7338 O O . ASP B 1 350 ? -14.922 34.344 12.781 1 59.88 350 ASP B O 1
ATOM 7342 N N . SER B 1 351 ? -14.172 35.906 11.508 1 49.12 351 SER B N 1
ATOM 7343 C CA . SER B 1 351 ? -13.672 36.812 12.531 1 49.12 351 SER B CA 1
ATOM 7344 C C . SER B 1 351 ? -14.711 37.031 13.617 1 49.12 351 SER B C 1
ATOM 7346 O O . SER B 1 351 ? -14.367 37.281 14.773 1 49.12 351 SER B O 1
ATOM 7348 N N . SER B 1 352 ? -15.891 37.281 13.195 1 42.03 352 SER B N 1
ATOM 7349 C CA . SER B 1 352 ? -16.922 37.781 14.109 1 42.03 352 SER B CA 1
ATOM 7350 C C . SER B 1 352 ? -17.375 36.656 15.055 1 42.03 352 SER B C 1
ATOM 7352 O O . SER B 1 352 ? -18 36.938 16.094 1 42.03 352 SER B O 1
ATOM 7354 N N . TYR B 1 353 ? -17.391 35.531 14.602 1 41.28 353 TYR B N 1
ATOM 7355 C CA . TYR B 1 353 ? -18 34.469 15.406 1 41.28 353 TYR B CA 1
ATOM 7356 C C . TYR B 1 353 ? -17.047 34.031 16.516 1 41.28 353 TYR B C 1
ATOM 7358 O O . TYR B 1 353 ? -17.469 33.312 17.453 1 41.28 353 TYR B O 1
ATOM 7366 N N . SER B 1 354 ? -15.781 33.938 16.203 1 43.47 354 SER B N 1
ATOM 7367 C CA . SER B 1 354 ? -14.922 33.625 17.344 1 43.47 354 SER B CA 1
ATOM 7368 C C . SER B 1 354 ? -15.219 34.5 18.531 1 43.47 354 SER B C 1
ATOM 7370 O O . SER B 1 354 ? -15 34.125 19.688 1 43.47 354 SER B O 1
ATOM 7372 N N . SER B 1 355 ? -15.445 35.844 18.281 1 38.91 355 SER B N 1
ATOM 7373 C CA . SER B 1 355 ? -15.594 36.844 19.359 1 38.91 355 SER B CA 1
ATOM 7374 C C . SER B 1 355 ? -16.922 36.656 20.078 1 38.91 355 SER B C 1
ATOM 7376 O O . SER B 1 355 ? -17.156 37.281 21.125 1 38.91 355 SER B O 1
ATOM 7378 N N . LEU B 1 356 ? -17.922 36.25 19.391 1 38.56 356 LEU B N 1
ATOM 7379 C CA . LEU B 1 356 ? -19.203 36.531 20.047 1 38.56 356 LEU B CA 1
ATOM 7380 C C . LEU B 1 356 ? -19.359 35.625 21.281 1 38.56 356 LEU B C 1
ATOM 7382 O O . LEU B 1 356 ? -20 36.031 22.25 1 38.56 356 LEU B O 1
ATOM 7386 N N . ASN B 1 357 ? -19.312 34.219 21.25 1 37.31 357 ASN B N 1
ATOM 7387 C CA . ASN B 1 357 ? -19.5 33.594 22.547 1 37.31 357 ASN B CA 1
ATOM 7388 C C . ASN B 1 357 ? -18.203 32.969 23.062 1 37.31 357 ASN B C 1
ATOM 7390 O O . ASN B 1 357 ? -17.953 31.781 22.844 1 37.31 357 ASN B O 1
ATOM 7394 N N . PRO B 1 358 ? -17.203 33.844 23.25 1 42.88 358 PRO B N 1
ATOM 7395 C CA . PRO B 1 358 ? -15.984 33.406 23.922 1 42.88 358 PRO B CA 1
ATOM 7396 C C . PRO B 1 358 ? -16.234 32.281 24.922 1 42.88 358 PRO B C 1
ATOM 7398 O O . PRO B 1 358 ? -15.289 31.578 25.328 1 42.88 358 PRO B O 1
ATOM 7401 N N . SER B 1 359 ? -17.312 32.469 25.625 1 40.94 359 SER B N 1
ATOM 7402 C CA . SER B 1 359 ? -17.594 31.656 26.797 1 40.94 359 SER B CA 1
ATOM 7403 C C . SER B 1 359 ? -17.766 30.188 26.438 1 40.94 359 SER B C 1
ATOM 7405 O O . SER B 1 359 ? -17.922 29.328 27.312 1 40.94 359 SER B O 1
ATOM 7407 N N . SER B 1 360 ? -18.156 29.938 25.125 1 49.31 360 SER B N 1
ATOM 7408 C CA . SER B 1 360 ? -18.547 28.547 24.953 1 49.31 360 SER B CA 1
ATOM 7409 C C . SER B 1 360 ? -17.328 27.641 24.859 1 49.31 360 SER B C 1
ATOM 7411 O O . SER B 1 360 ? -16.453 27.844 24.031 1 49.31 360 SER B O 1
ATOM 7413 N N . SER B 1 361 ? -16.906 27.141 25.922 1 58.88 361 SER B N 1
ATOM 7414 C CA . SER B 1 361 ? -15.922 26.094 26.234 1 58.88 361 SER B CA 1
ATOM 7415 C C . SER B 1 361 ? -15.977 24.969 25.219 1 58.88 361 SER B C 1
ATOM 7417 O O . SER B 1 361 ? -15.234 23.984 25.328 1 58.88 361 SER B O 1
ATOM 7419 N N . ARG B 1 362 ? -16.766 25.328 24.109 1 74.25 362 ARG B N 1
ATOM 7420 C CA . ARG B 1 362 ? -16.953 24.172 23.219 1 74.25 362 ARG B CA 1
ATOM 7421 C C . ARG B 1 362 ? -15.852 24.109 22.172 1 74.25 362 ARG B C 1
ATOM 7423 O O . ARG B 1 362 ? -15.438 25.125 21.625 1 74.25 362 ARG B O 1
ATOM 7430 N N . LEU B 1 363 ? -15.305 22.984 21.922 1 81.81 363 LEU B N 1
ATOM 7431 C CA . LEU B 1 363 ? -14.242 22.703 20.953 1 81.81 363 LEU B CA 1
ATOM 7432 C C . LEU B 1 363 ? -14.742 22.875 19.531 1 81.81 363 LEU B C 1
ATOM 7434 O O . LEU B 1 363 ? -15.898 22.562 19.234 1 81.81 363 LEU B O 1
ATOM 7438 N N . SER B 1 364 ? -13.992 23.562 18.703 1 80.62 364 SER B N 1
ATOM 7439 C CA . SER B 1 364 ? -14.336 23.734 17.297 1 80.62 364 SER B CA 1
ATOM 7440 C C . SER B 1 364 ? -13.328 23.047 16.375 1 80.62 364 SER B C 1
ATOM 7442 O O . SER B 1 364 ? -12.148 23.391 16.375 1 80.62 364 SER B O 1
ATOM 7444 N N . SER B 1 365 ? -13.773 22.172 15.531 1 82.06 365 SER B N 1
ATOM 7445 C CA . SER B 1 365 ? -12.922 21.391 14.656 1 82.06 365 SER B CA 1
ATOM 7446 C C . SER B 1 365 ? -12.742 22.062 13.297 1 82.06 365 SER B C 1
ATOM 7448 O O . SER B 1 365 ? -12.148 21.484 12.383 1 82.06 365 SER B O 1
ATOM 7450 N N . ILE B 1 366 ? -13.102 23.281 13.125 1 87.62 366 ILE B N 1
ATOM 7451 C CA . ILE B 1 366 ? -13.031 23.953 11.836 1 87.62 366 ILE B CA 1
ATOM 7452 C C . ILE B 1 366 ? -11.586 24.344 11.539 1 87.62 366 ILE B C 1
ATOM 7454 O O . ILE B 1 366 ? -11.203 24.469 10.367 1 87.62 366 ILE B O 1
ATOM 7458 N N . GLY B 1 367 ? -10.82 24.5 12.562 1 91.06 367 GLY B N 1
ATOM 7459 C CA . GLY B 1 367 ? -9.445 24.953 12.414 1 91.06 367 GLY B CA 1
ATOM 7460 C C . GLY B 1 367 ? -8.609 24.031 11.547 1 91.06 367 GLY B C 1
ATOM 7461 O O . GLY B 1 367 ? -7.852 24.5 10.688 1 91.06 367 GLY B O 1
ATOM 7462 N N . TYR B 1 368 ? -8.711 22.781 11.742 1 91.62 368 TYR B N 1
ATOM 7463 C CA . TYR B 1 368 ? -7.828 21.875 11 1 91.62 368 TYR B CA 1
ATOM 7464 C C . TYR B 1 368 ? -8.219 21.828 9.531 1 91.62 368 TYR B C 1
ATOM 7466 O O . TYR B 1 368 ? -7.363 21.609 8.664 1 91.62 368 TYR B O 1
ATOM 7474 N N . LEU B 1 369 ? -9.492 22.031 9.172 1 95.19 369 LEU B N 1
ATOM 7475 C CA . LEU B 1 369 ? -9.914 22.078 7.773 1 95.19 369 LEU B CA 1
ATOM 7476 C C . LEU B 1 369 ? -9.273 23.25 7.043 1 95.19 369 LEU B C 1
ATOM 7478 O O . LEU B 1 369 ? -8.742 23.094 5.941 1 95.19 369 LEU B O 1
ATOM 7482 N N . HIS B 1 370 ? -9.344 24.406 7.664 1 96.12 370 HIS B N 1
ATOM 7483 C CA . HIS B 1 370 ? -8.75 25.594 7.055 1 96.12 370 HIS B CA 1
ATOM 7484 C C . HIS B 1 370 ? -7.234 25.469 6.957 1 96.12 370 HIS B C 1
ATOM 7486 O O . HIS B 1 370 ? -6.629 25.891 5.977 1 96.12 370 HIS B O 1
ATOM 7492 N N . LEU B 1 371 ? -6.676 24.938 8.031 1 96.75 371 LEU B N 1
ATOM 7493 C CA . LEU B 1 371 ? -5.238 24.688 7.988 1 96.75 371 LEU B CA 1
ATOM 7494 C C . LEU B 1 371 ? -4.875 23.781 6.812 1 96.75 371 LEU B C 1
ATOM 7496 O O . LEU B 1 371 ? -3.873 24.016 6.133 1 96.75 371 LEU B O 1
ATOM 7500 N N . ALA B 1 372 ? -5.695 22.766 6.586 1 97.62 372 ALA B N 1
ATOM 7501 C CA . ALA B 1 372 ? -5.473 21.844 5.473 1 97.62 372 ALA B CA 1
ATOM 7502 C C . ALA B 1 372 ? -5.594 22.578 4.133 1 97.62 372 ALA B C 1
ATOM 7504 O O . ALA B 1 372 ? -4.852 22.281 3.195 1 97.62 372 ALA B O 1
ATOM 7505 N N . TYR B 1 373 ? -6.559 23.484 4.016 1 97.88 373 TYR B N 1
ATOM 7506 C CA . TYR B 1 373 ? -6.715 24.297 2.814 1 97.88 373 TYR B CA 1
ATOM 7507 C C . TYR B 1 373 ? -5.441 25.078 2.512 1 97.88 373 TYR B C 1
ATOM 7509 O O . TYR B 1 373 ? -4.953 25.062 1.377 1 97.88 373 TYR B O 1
ATOM 7517 N N . PHE B 1 374 ? -4.898 25.688 3.479 1 98.12 374 PHE B N 1
ATOM 7518 C CA . PHE B 1 374 ? -3.686 26.484 3.287 1 98.12 374 PHE B CA 1
ATOM 7519 C C . PHE B 1 374 ? -2.504 25.578 2.947 1 98.12 374 PHE B C 1
ATOM 7521 O O . PHE B 1 374 ? -1.622 25.969 2.178 1 98.12 374 PHE B O 1
ATOM 7528 N N . ALA B 1 375 ? -2.461 24.406 3.582 1 98.31 375 ALA B N 1
ATOM 7529 C CA . ALA B 1 375 ? -1.396 23.469 3.244 1 98.31 375 ALA B CA 1
ATOM 7530 C C . ALA B 1 375 ? -1.456 23.078 1.771 1 98.31 375 ALA B C 1
ATOM 7532 O O . ALA B 1 375 ? -0.421 22.969 1.108 1 98.31 375 ALA B O 1
ATOM 7533 N N . ALA B 1 376 ? -2.643 22.828 1.236 1 98.62 376 ALA B N 1
ATOM 7534 C CA . ALA B 1 376 ? -2.816 22.5 -0.176 1 98.62 376 ALA B CA 1
ATOM 7535 C C . ALA B 1 376 ? -2.373 23.656 -1.066 1 98.62 376 ALA B C 1
ATOM 7537 O O . ALA B 1 376 ? -1.666 23.453 -2.057 1 98.62 376 ALA B O 1
ATOM 7538 N N . GLU B 1 377 ? -2.764 24.859 -0.705 1 98.31 377 GLU B N 1
ATOM 7539 C CA . GLU B 1 377 ? -2.369 26.062 -1.446 1 98.31 377 GLU B CA 1
ATOM 7540 C C . GLU B 1 377 ? -0.853 26.219 -1.453 1 98.31 377 GLU B C 1
ATOM 7542 O O . GLU B 1 377 ? -0.256 26.469 -2.504 1 98.31 377 GLU B O 1
ATOM 7547 N N . ILE B 1 378 ? -0.327 26.125 -0.295 1 98.12 378 ILE B N 1
ATOM 7548 C CA . ILE B 1 378 ? 1.112 26.297 -0.135 1 98.12 378 ILE B CA 1
ATOM 7549 C C . ILE B 1 378 ? 1.857 25.266 -0.976 1 98.12 378 ILE B C 1
ATOM 7551 O O . ILE B 1 378 ? 2.871 25.578 -1.604 1 98.12 378 ILE B O 1
ATOM 7555 N N . THR B 1 379 ? 1.382 24.016 -0.988 1 98.31 379 THR B N 1
ATOM 7556 C CA . THR B 1 379 ? 2.016 22.953 -1.763 1 98.31 379 THR B CA 1
ATOM 7557 C C . THR B 1 379 ? 2.027 23.297 -3.248 1 98.31 379 THR B C 1
ATOM 7559 O O . THR B 1 379 ? 3.016 23.047 -3.941 1 98.31 379 THR B O 1
ATOM 7562 N N . LEU B 1 380 ? 0.953 23.859 -3.729 1 98.31 380 LEU B N 1
ATOM 7563 C CA . LEU B 1 380 ? 0.874 24.312 -5.117 1 98.31 380 LEU B CA 1
ATOM 7564 C C . LEU B 1 380 ? 1.874 25.422 -5.387 1 98.31 380 LEU B C 1
ATOM 7566 O O . LEU B 1 380 ? 2.635 25.359 -6.355 1 98.31 380 LEU B O 1
ATOM 7570 N N . HIS B 1 381 ? 1.924 26.422 -4.555 1 98 381 HIS B N 1
ATOM 7571 C CA . HIS B 1 381 ? 2.777 27.578 -4.754 1 98 381 HIS B CA 1
ATOM 7572 C C . HIS B 1 381 ? 4.25 27.219 -4.582 1 98 381 HIS B C 1
ATOM 7574 O O . HIS B 1 381 ? 5.117 27.812 -5.238 1 98 381 HIS B O 1
ATOM 7580 N N . ARG B 1 382 ? 4.551 26.328 -3.688 1 97.12 382 ARG B N 1
ATOM 7581 C CA . ARG B 1 382 ? 5.926 25.859 -3.539 1 97.12 382 ARG B CA 1
ATOM 7582 C C . ARG B 1 382 ? 6.48 25.359 -4.867 1 97.12 382 ARG B C 1
ATOM 7584 O O . ARG B 1 382 ? 7.625 25.656 -5.219 1 97.12 382 ARG B O 1
ATOM 7591 N N . ARG B 1 383 ? 5.633 24.609 -5.566 1 96.56 383 ARG B N 1
ATOM 7592 C CA . ARG B 1 383 ? 6.074 24.078 -6.855 1 96.56 383 ARG B CA 1
ATOM 7593 C C . ARG B 1 383 ? 6.328 25.203 -7.852 1 96.56 383 ARG B C 1
ATOM 7595 O O . ARG B 1 383 ? 7.285 25.156 -8.625 1 96.56 383 ARG B O 1
ATOM 7602 N N . ILE B 1 384 ? 5.523 26.188 -7.852 1 96.5 384 ILE B N 1
ATOM 7603 C CA . ILE B 1 384 ? 5.664 27.344 -8.742 1 96.5 384 ILE B CA 1
ATOM 7604 C C . ILE B 1 384 ? 6.949 28.094 -8.414 1 96.5 384 ILE B C 1
ATOM 7606 O O . ILE B 1 384 ? 7.754 28.375 -9.305 1 96.5 384 ILE B O 1
ATOM 7610 N N . ILE B 1 385 ? 7.184 28.375 -7.164 1 96.19 385 ILE B N 1
ATOM 7611 C CA . ILE B 1 385 ? 8.344 29.156 -6.734 1 96.19 385 ILE B CA 1
ATOM 7612 C C . ILE B 1 385 ? 9.625 28.375 -7.047 1 96.19 385 ILE B C 1
ATOM 7614 O O . ILE B 1 385 ? 10.617 28.969 -7.473 1 96.19 385 ILE B O 1
ATOM 7618 N N . ARG B 1 386 ? 9.609 27.078 -6.879 1 93.94 386 ARG B N 1
ATOM 7619 C CA . ARG B 1 386 ? 10.758 26.25 -7.203 1 93.94 386 ARG B CA 1
ATOM 7620 C C . ARG B 1 386 ? 11.086 26.312 -8.695 1 93.94 386 ARG B C 1
ATOM 7622 O O . ARG B 1 386 ? 12.258 26.344 -9.078 1 93.94 386 ARG B O 1
ATOM 7629 N N . SER B 1 387 ? 10.016 26.281 -9.469 1 93.38 387 SER B N 1
ATOM 7630 C CA . SER B 1 387 ? 10.227 26.344 -10.914 1 93.38 387 SER B CA 1
ATOM 7631 C C . SER B 1 387 ? 10.828 27.688 -11.312 1 93.38 387 SER B C 1
ATOM 7633 O O . SER B 1 387 ? 11.648 27.766 -12.234 1 93.38 387 SER B O 1
ATOM 7635 N N . LEU B 1 388 ? 10.484 28.797 -10.633 1 92.31 388 LEU B N 1
ATOM 7636 C CA . LEU B 1 388 ? 11 30.141 -10.906 1 92.31 388 LEU B CA 1
ATOM 7637 C C . LEU B 1 388 ? 12.461 30.25 -10.492 1 92.31 388 LEU B C 1
ATOM 7639 O O . LEU B 1 388 ? 13.234 30.984 -11.125 1 92.31 388 LEU B O 1
ATOM 7643 N N . ALA B 1 389 ? 12.82 29.547 -9.484 1 87.44 389 ALA B N 1
ATOM 7644 C CA . ALA B 1 389 ? 14.164 29.625 -8.93 1 87.44 389 ALA B CA 1
ATOM 7645 C C . ALA B 1 389 ? 15.141 28.75 -9.719 1 87.44 389 ALA B C 1
ATOM 7647 O O . ALA B 1 389 ? 16.359 28.859 -9.562 1 87.44 389 ALA B O 1
ATOM 7648 N N . SER B 1 390 ? 14.625 27.938 -10.562 1 85 390 SER B N 1
ATOM 7649 C CA . SER B 1 390 ? 15.477 27.062 -11.359 1 85 390 SER B CA 1
ATOM 7650 C C . SER B 1 390 ? 16.375 27.875 -12.281 1 85 390 SER B C 1
ATOM 7652 O O . SER B 1 390 ? 15.953 28.875 -12.852 1 85 390 SER B O 1
ATOM 7654 N N . PRO B 1 391 ? 17.578 27.453 -12.391 1 79.06 391 PRO B N 1
ATOM 7655 C CA . PRO B 1 391 ? 18.516 28.172 -13.266 1 79.06 391 PRO B CA 1
ATOM 7656 C C . PRO B 1 391 ? 18.062 28.188 -14.727 1 79.06 391 PRO B C 1
ATOM 7658 O O . PRO B 1 391 ? 18.438 29.078 -15.484 1 79.06 391 PRO B O 1
ATOM 7661 N N . SER B 1 392 ? 17.328 27.312 -15.086 1 73.44 392 SER B N 1
ATOM 7662 C CA . SER B 1 392 ? 16.891 27.203 -16.484 1 73.44 392 SER B CA 1
ATOM 7663 C C . SER B 1 392 ? 15.672 28.094 -16.734 1 73.44 392 SER B C 1
ATOM 7665 O O . SER B 1 392 ? 15.242 28.234 -17.891 1 73.44 392 SER B O 1
ATOM 7667 N N . SER B 1 393 ? 15.211 28.703 -15.664 1 79 393 SER B N 1
ATOM 7668 C CA . SER B 1 393 ? 13.977 29.453 -15.82 1 79 393 SER B CA 1
ATOM 7669 C C . SER B 1 393 ? 14.211 30.734 -16.609 1 79 393 SER B C 1
ATOM 7671 O O . SER B 1 393 ? 15.203 31.438 -16.391 1 79 393 SER B O 1
ATOM 7673 N N . SER B 1 394 ? 13.383 31 -17.672 1 79.56 394 SER B N 1
ATOM 7674 C CA . SER B 1 394 ? 13.516 32.188 -18.531 1 79.56 394 SER B CA 1
ATOM 7675 C C . SER B 1 394 ? 12.242 33.031 -18.5 1 79.56 394 SER B C 1
ATOM 7677 O O . SER B 1 394 ? 11.883 33.656 -19.484 1 79.56 394 SER B O 1
ATOM 7679 N N . VAL B 1 395 ? 11.734 33 -17.438 1 81.75 395 VAL B N 1
ATOM 7680 C CA . VAL B 1 395 ? 10.469 33.719 -17.375 1 81.75 395 VAL B CA 1
ATOM 7681 C C . VAL B 1 395 ? 10.734 35.219 -17.219 1 81.75 395 VAL B C 1
ATOM 7683 O O . VAL B 1 395 ? 11.727 35.625 -16.609 1 81.75 395 VAL B O 1
ATOM 7686 N N . ASP B 1 396 ? 9.852 36.031 -17.828 1 87.06 396 ASP B N 1
ATOM 7687 C CA . ASP B 1 396 ? 9.922 37.469 -17.766 1 87.06 396 ASP B CA 1
ATOM 7688 C C . ASP B 1 396 ? 9.82 37.969 -16.328 1 87.06 396 ASP B C 1
ATOM 7690 O O . ASP B 1 396 ? 9.18 37.344 -15.492 1 87.06 396 ASP B O 1
ATOM 7694 N N . SER B 1 397 ? 10.43 39.094 -16.062 1 87.69 397 SER B N 1
ATOM 7695 C CA . SER B 1 397 ? 10.469 39.688 -14.727 1 87.69 397 SER B CA 1
ATOM 7696 C C . SER B 1 397 ? 9.062 40.031 -14.227 1 87.69 397 SER B C 1
ATOM 7698 O O . SER B 1 397 ? 8.789 39.938 -13.031 1 87.69 397 SER B O 1
ATOM 7700 N N . TYR B 1 398 ? 8.227 40.281 -15.172 1 91.12 398 TYR B N 1
ATOM 7701 C CA . TYR B 1 398 ? 6.859 40.625 -14.805 1 91.12 398 TYR B CA 1
ATOM 7702 C C . TYR B 1 398 ? 6.113 39.406 -14.273 1 91.12 398 TYR B C 1
ATOM 7704 O O . TYR B 1 398 ? 5.43 39.5 -13.25 1 91.12 398 TYR B O 1
ATOM 7712 N N . VAL B 1 399 ? 6.293 38.375 -14.953 1 91.12 399 VAL B N 1
ATOM 7713 C CA . VAL B 1 399 ? 5.648 37.125 -14.539 1 91.12 399 VAL B CA 1
ATOM 7714 C C . VAL B 1 399 ? 6.219 36.656 -13.195 1 91.12 399 VAL B C 1
ATOM 7716 O O . VAL B 1 399 ? 5.48 36.188 -12.336 1 91.12 399 VAL B O 1
ATOM 7719 N N . GLN B 1 400 ? 7.391 36.781 -13.031 1 92.44 400 GLN B N 1
ATOM 7720 C CA . GLN B 1 400 ? 8.031 36.438 -11.766 1 92.44 400 GLN B CA 1
ATOM 7721 C C . GLN B 1 400 ? 7.449 37.25 -10.617 1 92.44 400 GLN B C 1
ATOM 7723 O O . GLN B 1 400 ? 7.164 36.719 -9.547 1 92.44 400 GLN B O 1
ATOM 7728 N N . HIS B 1 401 ? 7.285 38.531 -10.859 1 92.69 401 HIS B N 1
ATOM 7729 C CA . HIS B 1 401 ? 6.758 39.406 -9.828 1 92.69 401 HIS B CA 1
ATOM 7730 C C . HIS B 1 401 ? 5.324 39.031 -9.469 1 92.69 401 HIS B C 1
ATOM 7732 O O . HIS B 1 401 ? 4.953 39.062 -8.289 1 92.69 401 HIS B O 1
ATOM 7738 N N . ILE B 1 402 ? 4.562 38.688 -10.414 1 94.88 402 ILE B N 1
ATOM 7739 C CA . ILE B 1 402 ? 3.17 38.344 -10.188 1 94.88 402 ILE B CA 1
ATOM 7740 C C . ILE B 1 402 ? 3.105 37.062 -9.336 1 94.88 402 ILE B C 1
ATOM 7742 O O . ILE B 1 402 ? 2.318 36.969 -8.391 1 94.88 402 ILE B O 1
ATOM 7746 N N . CYS B 1 403 ? 3.938 36.125 -9.75 1 95.75 403 CYS B N 1
ATOM 7747 C CA . CYS B 1 403 ? 3.934 34.844 -9.047 1 95.75 403 CYS B CA 1
ATOM 7748 C C . CYS B 1 403 ? 4.414 35.031 -7.609 1 95.75 403 CYS B C 1
ATOM 7750 O O . CYS B 1 403 ? 3.826 34.469 -6.688 1 95.75 403 CYS B O 1
ATOM 7752 N N . ARG B 1 404 ? 5.406 35.75 -7.367 1 95.62 404 ARG B N 1
ATOM 7753 C CA . ARG B 1 404 ? 5.945 35.969 -6.027 1 95.62 404 ARG B CA 1
ATOM 7754 C C . ARG B 1 404 ? 4.984 36.781 -5.168 1 95.62 404 ARG B C 1
ATOM 7756 O O . ARG B 1 404 ? 4.863 36.531 -3.967 1 95.62 404 ARG B O 1
ATOM 7763 N N . SER B 1 405 ? 4.27 37.75 -5.781 1 96.31 405 SER B N 1
ATOM 7764 C CA . SER B 1 405 ? 3.27 38.531 -5.051 1 96.31 405 SER B CA 1
ATOM 7765 C C . SER B 1 405 ? 2.107 37.625 -4.605 1 96.31 405 SER B C 1
ATOM 7767 O O . SER B 1 405 ? 1.589 37.812 -3.498 1 96.31 405 SER B O 1
ATOM 7769 N N . ALA B 1 406 ? 1.758 36.812 -5.512 1 96.94 406 ALA B N 1
ATOM 7770 C CA . ALA B 1 406 ? 0.697 35.875 -5.164 1 96.94 406 ALA B CA 1
ATOM 7771 C C . ALA B 1 406 ? 1.129 34.969 -4.02 1 96.94 406 ALA B C 1
ATOM 7773 O O . ALA B 1 406 ? 0.342 34.656 -3.115 1 96.94 406 ALA B O 1
ATOM 7774 N N . ALA B 1 407 ? 2.316 34.469 -4.078 1 97.69 407 ALA B N 1
ATOM 7775 C CA . ALA B 1 407 ? 2.855 33.594 -3.029 1 97.69 407 ALA B CA 1
ATOM 7776 C C . ALA B 1 407 ? 2.924 34.344 -1.696 1 97.69 407 ALA B C 1
ATOM 7778 O O . ALA B 1 407 ? 2.602 33.781 -0.648 1 97.69 407 ALA B O 1
ATOM 7779 N N . LYS B 1 408 ? 3.389 35.562 -1.746 1 97.5 408 LYS B N 1
ATOM 7780 C CA . LYS B 1 408 ? 3.453 36.375 -0.551 1 97.5 408 LYS B CA 1
ATOM 7781 C C . LYS B 1 408 ? 2.072 36.562 0.075 1 97.5 408 LYS B C 1
ATOM 7783 O O . LYS B 1 408 ? 1.919 36.438 1.294 1 97.5 408 LYS B O 1
ATOM 7788 N N . ALA B 1 409 ? 1.123 36.844 -0.756 1 97.38 409 ALA B N 1
ATOM 7789 C CA . ALA B 1 409 ? -0.247 37 -0.28 1 97.38 409 ALA B CA 1
ATOM 7790 C C . ALA B 1 409 ? -0.748 35.75 0.413 1 97.38 409 ALA B C 1
ATOM 7792 O O . ALA B 1 409 ? -1.444 35.812 1.428 1 97.38 409 ALA B O 1
ATOM 7793 N N . ARG B 1 410 ? -0.451 34.625 -0.144 1 97.19 410 ARG B N 1
ATOM 7794 C CA . ARG B 1 410 ? -0.882 33.344 0.439 1 97.19 410 ARG B CA 1
ATOM 7795 C C . ARG B 1 410 ? -0.198 33.094 1.78 1 97.19 410 ARG B C 1
ATOM 7797 O O . ARG B 1 410 ? -0.81 32.562 2.705 1 97.19 410 ARG B O 1
ATOM 7804 N N . LEU B 1 411 ? 1.064 33.406 1.861 1 98.12 411 LEU B N 1
ATOM 7805 C CA . LEU B 1 411 ? 1.789 33.25 3.119 1 98.12 411 LEU B CA 1
ATOM 7806 C C . LEU B 1 411 ? 1.168 34.125 4.215 1 98.12 411 LEU B C 1
ATOM 7808 O O . LEU B 1 411 ? 0.942 33.656 5.328 1 98.12 411 LEU B O 1
ATOM 7812 N N . ILE B 1 412 ? 0.873 35.344 3.855 1 97.75 412 ILE B N 1
ATOM 7813 C CA . ILE B 1 412 ? 0.293 36.281 4.812 1 97.75 412 ILE B CA 1
ATOM 7814 C C . ILE B 1 412 ? -1.068 35.781 5.277 1 97.75 412 ILE B C 1
ATOM 7816 O O . ILE B 1 412 ? -1.367 35.781 6.473 1 97.75 412 ILE B O 1
ATOM 7820 N N . SER B 1 413 ? -1.838 35.312 4.328 1 96.75 413 SER B N 1
ATOM 7821 C CA . SER B 1 413 ? -3.156 34.781 4.66 1 96.75 413 SER B CA 1
ATOM 7822 C C . SER B 1 413 ? -3.051 33.594 5.594 1 96.75 413 SER B C 1
ATOM 7824 O O . SER B 1 413 ? -3.863 33.438 6.504 1 96.75 413 SER B O 1
ATOM 7826 N N . ALA B 1 414 ? -2.133 32.719 5.352 1 97.69 414 ALA B N 1
ATOM 7827 C CA . ALA B 1 414 ? -1.944 31.531 6.184 1 97.69 414 ALA B CA 1
ATOM 7828 C C . ALA B 1 414 ? -1.501 31.906 7.594 1 97.69 414 ALA B C 1
ATOM 7830 O O . ALA B 1 414 ? -2 31.359 8.578 1 97.69 414 ALA B O 1
ATOM 7831 N N . MET B 1 415 ? -0.573 32.844 7.699 1 97.12 415 MET B N 1
ATOM 7832 C CA . MET B 1 415 ? -0.085 33.281 9 1 97.12 415 MET B CA 1
ATOM 7833 C C . MET B 1 415 ? -1.187 34 9.781 1 97.12 415 MET B C 1
ATOM 7835 O O . MET B 1 415 ? -1.317 33.812 10.992 1 97.12 415 MET B O 1
ATOM 7839 N N . ASP B 1 416 ? -1.952 34.781 9.078 1 95.38 416 ASP B N 1
ATOM 7840 C CA . ASP B 1 416 ? -3.076 35.469 9.711 1 95.38 416 ASP B CA 1
ATOM 7841 C C . ASP B 1 416 ? -4.098 34.469 10.25 1 95.38 416 ASP B C 1
ATOM 7843 O O . ASP B 1 416 ? -4.66 34.688 11.328 1 95.38 416 ASP B O 1
ATOM 7847 N N . PHE B 1 417 ? -4.395 33.5 9.578 1 94.56 417 PHE B N 1
ATOM 7848 C CA . PHE B 1 417 ? -5.297 32.438 10.016 1 94.56 417 PHE B CA 1
ATOM 7849 C C . PHE B 1 417 ? -4.816 31.828 11.328 1 94.56 417 PHE B C 1
ATOM 7851 O O . PHE B 1 417 ? -5.602 31.656 12.266 1 94.56 417 PHE B O 1
ATOM 7858 N N . VAL B 1 418 ? -3.514 31.438 11.32 1 94.25 418 VAL B N 1
ATOM 7859 C CA . VAL B 1 418 ? -2.965 30.812 12.516 1 94.25 418 VAL B CA 1
ATOM 7860 C C . VAL B 1 418 ? -3.059 31.766 13.695 1 94.25 418 VAL B C 1
ATOM 7862 O O . VAL B 1 418 ? -3.316 31.344 14.828 1 94.25 418 VAL B O 1
ATOM 7865 N N . ASN B 1 419 ? -2.887 33.031 13.414 1 92.38 419 ASN B N 1
ATOM 7866 C CA . ASN B 1 419 ? -2.967 34.031 14.453 1 92.38 419 ASN B CA 1
ATOM 7867 C C . ASN B 1 419 ? -4.383 34.156 15.008 1 92.38 419 ASN B C 1
ATOM 7869 O O . ASN B 1 419 ? -4.57 34.562 16.156 1 92.38 419 ASN B O 1
ATOM 7873 N N . ARG B 1 420 ? -5.316 33.844 14.273 1 90.06 420 ARG B N 1
ATOM 7874 C CA . ARG B 1 420 ? -6.715 33.969 14.672 1 90.06 420 ARG B CA 1
ATOM 7875 C C . ARG B 1 420 ? -7.184 32.719 15.422 1 90.06 420 ARG B C 1
ATOM 7877 O O . ARG B 1 420 ? -8.266 32.719 16 1 90.06 420 ARG B O 1
ATOM 7884 N N . LEU B 1 421 ? -6.426 31.688 15.406 1 89.38 421 LEU B N 1
ATOM 7885 C CA . LEU B 1 421 ? -6.824 30.453 16.078 1 89.38 421 LEU B CA 1
ATOM 7886 C C . LEU B 1 421 ? -6.824 30.641 17.594 1 89.38 421 LEU B C 1
ATOM 7888 O O . LEU B 1 421 ? -5.824 31.078 18.172 1 89.38 421 LEU B O 1
ATOM 7892 N N . GLY B 1 422 ? -7.988 30.375 18.203 1 83.69 422 GLY B N 1
ATOM 7893 C CA . GLY B 1 422 ? -8.078 30.391 19.656 1 83.69 422 GLY B CA 1
ATOM 7894 C C . GLY B 1 422 ? -7.766 29.031 20.281 1 83.69 422 GLY B C 1
ATOM 7895 O O . GLY B 1 422 ? -7.535 28.062 19.562 1 83.69 422 GLY B O 1
ATOM 7896 N N . PRO B 1 423 ? -7.703 28.969 21.594 1 83.38 423 PRO B N 1
ATOM 7897 C CA . PRO B 1 423 ? -7.434 27.719 22.297 1 83.38 423 PRO B CA 1
ATOM 7898 C C . PRO B 1 423 ? -8.484 26.641 22 1 83.38 423 PRO B C 1
ATOM 7900 O O . PRO B 1 423 ? -8.156 25.453 21.953 1 83.38 423 PRO B O 1
ATOM 7903 N N . ASN B 1 424 ? -9.695 27.078 21.797 1 83.75 424 ASN B N 1
ATOM 7904 C CA . ASN B 1 424 ? -10.766 26.141 21.5 1 83.75 424 ASN B CA 1
ATOM 7905 C C . ASN B 1 424 ? -10.547 25.438 20.172 1 83.75 424 ASN B C 1
ATOM 7907 O O . ASN B 1 424 ? -10.945 24.281 19.984 1 83.75 424 ASN B O 1
ATOM 7911 N N . HIS B 1 425 ? -9.898 26.125 19.281 1 86.19 425 HIS B N 1
ATOM 7912 C CA . HIS B 1 425 ? -9.562 25.516 18 1 86.19 425 HIS B CA 1
ATOM 7913 C C . HIS B 1 425 ? -8.391 24.547 18.141 1 86.19 425 HIS B C 1
ATOM 7915 O O . HIS B 1 425 ? -8.461 23.422 17.656 1 86.19 425 HIS B O 1
ATOM 7921 N N . LEU B 1 426 ? -7.395 24.969 18.828 1 86.06 426 LEU B N 1
ATOM 7922 C CA . LEU B 1 426 ? -6.156 24.203 18.938 1 86.06 426 LEU B CA 1
ATOM 7923 C C . LEU B 1 426 ? -6.383 22.906 19.703 1 86.06 426 LEU B C 1
ATOM 7925 O O . LEU B 1 426 ? -5.801 21.875 19.359 1 86.06 426 LEU B O 1
ATOM 7929 N N . ARG B 1 427 ? -7.27 22.969 20.641 1 84.5 427 ARG B N 1
ATOM 7930 C CA . ARG B 1 427 ? -7.555 21.781 21.453 1 84.5 427 ARG B CA 1
ATOM 7931 C C . ARG B 1 427 ? -8.383 20.766 20.672 1 84.5 427 ARG B C 1
ATOM 7933 O O . ARG B 1 427 ? -8.461 19.594 21.062 1 84.5 427 ARG B O 1
ATOM 7940 N N . SER B 1 428 ? -8.922 21.219 19.625 1 86.31 428 SER B N 1
ATOM 7941 C CA . SER B 1 428 ? -9.773 20.328 18.844 1 86.31 428 SER B CA 1
ATOM 7942 C C . SER B 1 428 ? -9 19.656 17.719 1 86.31 428 SER B C 1
ATOM 7944 O O . SER B 1 428 ? -9.555 18.844 16.969 1 86.31 428 SER B O 1
ATOM 7946 N N . PHE B 1 429 ? -7.699 20 17.641 1 86.06 429 PHE B N 1
ATOM 7947 C CA . PHE B 1 429 ? -6.91 19.422 16.562 1 86.06 429 PHE B CA 1
ATOM 7948 C C . PHE B 1 429 ? -6.586 17.953 16.859 1 86.06 429 PHE B C 1
ATOM 7950 O O . PHE B 1 429 ? -6.066 17.625 17.922 1 86.06 429 PHE B O 1
ATOM 7957 N N . TRP B 1 430 ? -6.984 17.109 15.992 1 85.38 430 TRP B N 1
ATOM 7958 C CA . TRP B 1 430 ? -6.66 15.695 16.156 1 85.38 430 TRP B CA 1
ATOM 7959 C C . TRP B 1 430 ? -6.152 15.094 14.852 1 85.38 430 TRP B C 1
ATOM 7961 O O . TRP B 1 430 ? -5.555 14.016 14.852 1 85.38 430 TRP B O 1
ATOM 7971 N N . TYR B 1 431 ? -6.449 15.766 13.75 1 88.25 431 TYR B N 1
ATOM 7972 C CA . TYR B 1 431 ? -6.07 15.219 12.445 1 88.25 431 TYR B CA 1
ATOM 7973 C C . TYR B 1 431 ? -4.555 15.102 12.328 1 88.25 431 TYR B C 1
ATOM 7975 O O . TYR B 1 431 ? -3.828 16.062 12.609 1 88.25 431 TYR B O 1
ATOM 7983 N N . PHE B 1 432 ? -4.035 14.047 11.867 1 91.38 432 PHE B N 1
ATOM 7984 C CA . PHE B 1 432 ? -2.625 13.688 11.945 1 91.38 432 PHE B CA 1
ATOM 7985 C C . PHE B 1 432 ? -1.771 14.648 11.133 1 91.38 432 PHE B C 1
ATOM 7987 O O . PHE B 1 432 ? -0.625 14.922 11.492 1 91.38 432 PHE B O 1
ATOM 7994 N N . ALA B 1 433 ? -2.275 15.18 10.055 1 93.25 433 ALA B N 1
ATOM 7995 C CA . ALA B 1 433 ? -1.494 15.984 9.117 1 93.25 433 ALA B CA 1
ATOM 7996 C C . ALA B 1 433 ? -1.311 17.406 9.633 1 93.25 433 ALA B C 1
ATOM 7998 O O . ALA B 1 433 ? -0.514 18.172 9.094 1 93.25 433 ALA B O 1
ATOM 7999 N N . SER B 1 434 ? -2 17.812 10.695 1 93.12 434 SER B N 1
ATOM 8000 C CA . SER B 1 434 ? -2.021 19.188 11.164 1 93.12 434 SER B CA 1
ATOM 8001 C C . SER B 1 434 ? -0.636 19.641 11.609 1 93.12 434 SER B C 1
ATOM 8003 O O . SER B 1 434 ? -0.239 20.781 11.359 1 93.12 434 SER B O 1
ATOM 8005 N N . LYS B 1 435 ? 0.033 18.812 12.25 1 91.38 435 LYS B N 1
ATOM 8006 C CA . LYS B 1 435 ? 1.368 19.172 12.711 1 91.38 435 LYS B CA 1
ATOM 8007 C C . LYS B 1 435 ? 2.262 19.594 11.547 1 91.38 435 LYS B C 1
ATOM 8009 O O . LYS B 1 435 ? 2.939 20.609 11.609 1 91.38 435 LYS B O 1
ATOM 8014 N N . THR B 1 436 ? 2.25 18.797 10.516 1 93.56 436 THR B N 1
ATOM 8015 C CA . THR B 1 436 ? 3.049 19.094 9.336 1 93.56 436 THR B CA 1
ATOM 8016 C C . THR B 1 436 ? 2.488 20.297 8.594 1 93.56 436 THR B C 1
ATOM 8018 O O . THR B 1 436 ? 3.244 21.094 8.031 1 93.56 436 THR B O 1
ATOM 8021 N N . ASN B 1 437 ? 1.199 20.422 8.617 1 96 437 ASN B N 1
ATOM 8022 C CA . ASN B 1 437 ? 0.579 21.562 7.941 1 96 437 ASN B CA 1
ATOM 8023 C C . ASN B 1 437 ? 0.994 22.891 8.57 1 96 437 ASN B C 1
ATOM 8025 O O . ASN B 1 437 ? 1.186 23.875 7.871 1 96 437 ASN B O 1
ATOM 8029 N N . PHE B 1 438 ? 1.151 22.891 9.93 1 95.94 438 PHE B N 1
ATOM 8030 C CA . PHE B 1 438 ? 1.678 24.078 10.609 1 95.94 438 PHE B CA 1
ATOM 8031 C C . PHE B 1 438 ? 3.115 24.344 10.18 1 95.94 438 PHE B C 1
ATOM 8033 O O . PHE B 1 438 ? 3.494 25.5 9.961 1 95.94 438 PHE B O 1
ATOM 8040 N N . ALA B 1 439 ? 3.852 23.312 10.023 1 96 439 ALA B N 1
ATOM 8041 C CA . ALA B 1 439 ? 5.266 23.422 9.672 1 96 439 ALA B CA 1
ATOM 8042 C C . ALA B 1 439 ? 5.43 23.922 8.242 1 96 439 ALA B C 1
ATOM 8044 O O . ALA B 1 439 ? 6.371 24.656 7.934 1 96 439 ALA B O 1
ATOM 8045 N N . LEU B 1 440 ? 4.551 23.547 7.375 1 97.31 440 LEU B N 1
ATOM 8046 C CA . LEU B 1 440 ? 4.637 23.891 5.961 1 97.31 440 LEU B CA 1
ATOM 8047 C C . LEU B 1 440 ? 4.551 25.406 5.766 1 97.31 440 LEU B C 1
ATOM 8049 O O . LEU B 1 440 ? 5.137 25.953 4.832 1 97.31 440 LEU B O 1
ATOM 8053 N N . ILE B 1 441 ? 3.824 26.062 6.617 1 97.88 441 ILE B N 1
ATOM 8054 C CA . ILE B 1 441 ? 3.711 27.516 6.523 1 97.88 441 ILE B CA 1
ATOM 8055 C C . ILE B 1 441 ? 5.082 28.156 6.734 1 97.88 441 ILE B C 1
ATOM 8057 O O . ILE B 1 441 ? 5.5 29.016 5.953 1 97.88 441 ILE B O 1
ATOM 8061 N N . GLY B 1 442 ? 5.762 27.734 7.777 1 96.88 442 GLY B N 1
ATOM 8062 C CA . GLY B 1 442 ? 7.113 28.219 8.008 1 96.88 442 GLY B CA 1
ATOM 8063 C C . GLY B 1 442 ? 8.078 27.844 6.902 1 96.88 442 GLY B C 1
ATOM 8064 O O . GLY B 1 442 ? 8.922 28.656 6.512 1 96.88 442 GLY B O 1
ATOM 8065 N N . THR B 1 443 ? 7.961 26.625 6.418 1 95.56 443 THR B N 1
ATOM 8066 C CA . THR B 1 443 ? 8.805 26.156 5.328 1 95.56 443 THR B CA 1
ATOM 8067 C C . THR B 1 443 ? 8.586 26.984 4.07 1 95.56 443 THR B C 1
ATOM 8069 O O . THR B 1 443 ? 9.539 27.312 3.365 1 95.56 443 THR B O 1
ATOM 8072 N N . PHE B 1 444 ? 7.383 27.312 3.795 1 97.56 444 PHE B N 1
ATOM 8073 C CA . PHE B 1 444 ? 7.027 28.125 2.639 1 97.56 444 PHE B CA 1
ATOM 8074 C C . PHE B 1 444 ? 7.621 29.531 2.756 1 97.56 444 PHE B C 1
ATOM 8076 O O . PHE B 1 444 ? 8.195 30.047 1.796 1 97.56 444 PHE B O 1
ATOM 8083 N N . GLY B 1 445 ? 7.457 30.109 3.951 1 97.56 445 GLY B N 1
ATOM 8084 C CA . GLY B 1 445 ? 8.094 31.406 4.188 1 97.56 445 GLY B CA 1
ATOM 8085 C C . GLY B 1 445 ? 9.602 31.359 4.02 1 97.56 445 GLY B C 1
ATOM 8086 O O . GLY B 1 445 ? 10.195 32.281 3.471 1 97.56 445 GLY B O 1
ATOM 8087 N N . SER B 1 446 ? 10.195 30.344 4.48 1 96.19 446 SER B N 1
ATOM 8088 C CA . SER B 1 446 ? 11.641 30.188 4.355 1 96.19 446 SER B CA 1
ATOM 8089 C C . SER B 1 446 ? 12.055 30.047 2.895 1 96.19 446 SER B C 1
ATOM 8091 O O . SER B 1 446 ? 13.117 30.516 2.496 1 96.19 446 SER B O 1
ATOM 8093 N N . LEU B 1 447 ? 11.25 29.297 2.148 1 95.88 447 LEU B N 1
ATOM 8094 C CA . LEU B 1 447 ? 11.508 29.156 0.719 1 95.88 447 LEU B CA 1
ATOM 8095 C C . LEU B 1 447 ? 11.469 30.516 0.028 1 95.88 447 LEU B C 1
ATOM 8097 O O . LEU B 1 447 ? 12.336 30.828 -0.785 1 95.88 447 LEU B O 1
ATOM 8101 N N . LEU B 1 448 ? 10.461 31.312 0.328 1 96.62 448 LEU B N 1
ATOM 8102 C CA . LEU B 1 448 ? 10.336 32.656 -0.253 1 96.62 448 LEU B CA 1
ATOM 8103 C C . LEU B 1 448 ? 11.5 33.531 0.165 1 96.62 448 LEU B C 1
ATOM 8105 O O . LEU B 1 448 ? 12.008 34.312 -0.639 1 96.62 448 LEU B O 1
ATOM 8109 N N . TRP B 1 449 ? 11.93 33.375 1.391 1 95.12 449 TRP B N 1
ATOM 8110 C CA . TRP B 1 449 ? 13.094 34.094 1.888 1 95.12 449 TRP B CA 1
ATOM 8111 C C . TRP B 1 449 ? 14.352 33.688 1.126 1 95.12 449 TRP B C 1
ATOM 8113 O O . TRP B 1 449 ? 15.086 34.562 0.632 1 95.12 449 TRP B O 1
ATOM 8123 N N . ALA B 1 450 ? 14.586 32.469 0.988 1 92.81 450 ALA B N 1
ATOM 8124 C CA . ALA B 1 450 ? 15.789 31.922 0.349 1 92.81 450 ALA B CA 1
ATOM 8125 C C . ALA B 1 450 ? 15.859 32.344 -1.116 1 92.81 450 ALA B C 1
ATOM 8127 O O . ALA B 1 450 ? 16.953 32.594 -1.65 1 92.81 450 ALA B O 1
ATOM 8128 N N . THR B 1 451 ? 14.766 32.438 -1.792 1 92.19 451 THR B N 1
ATOM 8129 C CA . THR B 1 451 ? 14.742 32.688 -3.227 1 92.19 451 THR B CA 1
ATOM 8130 C C . THR B 1 451 ? 14.492 34.188 -3.5 1 92.19 451 THR B C 1
ATOM 8132 O O . THR B 1 451 ? 14.258 34.562 -4.645 1 92.19 451 THR B O 1
ATOM 8135 N N . SER B 1 452 ? 14.461 35.031 -2.465 1 91.88 452 SER B N 1
ATOM 8136 C CA . SER B 1 452 ? 14.211 36.438 -2.637 1 91.88 452 SER B CA 1
ATOM 8137 C C . SER B 1 452 ? 15.266 37.094 -3.529 1 91.88 452 SER B C 1
ATOM 8139 O O . SER B 1 452 ? 16.453 36.812 -3.389 1 91.88 452 SER B O 1
ATOM 8141 N N . PRO B 1 453 ? 14.844 37.906 -4.43 1 87.44 453 PRO B N 1
ATOM 8142 C CA . PRO B 1 453 ? 15.797 38.562 -5.328 1 87.44 453 PRO B CA 1
ATOM 8143 C C . PRO B 1 453 ? 16.578 39.688 -4.648 1 87.44 453 PRO B C 1
ATOM 8145 O O . PRO B 1 453 ? 17.688 40 -5.059 1 87.44 453 PRO B O 1
ATOM 8148 N N . GLY B 1 454 ? 16.031 40.312 -3.535 1 88.56 454 GLY B N 1
ATOM 8149 C CA . GLY B 1 454 ? 16.672 41.438 -2.902 1 88.56 454 GLY B CA 1
ATOM 8150 C C . GLY B 1 454 ? 16.656 41.375 -1.387 1 88.56 454 GLY B C 1
ATOM 8151 O O . GLY B 1 454 ? 15.945 40.562 -0.806 1 88.56 454 GLY B O 1
ATOM 8152 N N . ARG B 1 455 ? 17.422 42.25 -0.832 1 90.94 455 ARG B N 1
ATOM 8153 C CA . ARG B 1 455 ? 17.594 42.281 0.616 1 90.94 455 ARG B CA 1
ATOM 8154 C C . ARG B 1 455 ? 16.312 42.719 1.319 1 90.94 455 ARG B C 1
ATOM 8156 O O . ARG B 1 455 ? 15.984 42.219 2.389 1 90.94 455 ARG B O 1
ATOM 8163 N N . GLU B 1 456 ? 15.617 43.688 0.742 1 91.06 456 GLU B N 1
ATOM 8164 C CA . GLU B 1 456 ? 14.414 44.219 1.37 1 91.06 456 GLU B CA 1
ATOM 8165 C C . GLU B 1 456 ? 13.352 43.125 1.521 1 91.06 456 GLU B C 1
ATOM 8167 O O . GLU B 1 456 ? 12.758 42.969 2.592 1 91.06 456 GLU B O 1
ATOM 8172 N N . GLU B 1 457 ? 13.211 42.438 0.448 1 91.75 457 GLU B N 1
ATOM 8173 C CA . GLU B 1 457 ? 12.242 41.344 0.496 1 91.75 457 GLU B CA 1
ATOM 8174 C C . GLU B 1 457 ? 12.695 40.25 1.463 1 91.75 457 GLU B C 1
ATOM 8176 O O . GLU B 1 457 ? 11.875 39.688 2.186 1 91.75 457 GLU B O 1
ATOM 8181 N N . ALA B 1 458 ? 13.914 39.938 1.49 1 93.5 458 ALA B N 1
ATOM 8182 C CA . ALA B 1 458 ? 14.461 38.938 2.396 1 93.5 458 ALA B CA 1
ATOM 8183 C C . ALA B 1 458 ? 14.227 39.312 3.854 1 93.5 458 ALA B C 1
ATOM 8185 O O . ALA B 1 458 ? 13.82 38.469 4.668 1 93.5 458 ALA B O 1
ATOM 8186 N N . ASP B 1 459 ? 14.477 40.594 4.121 1 94.06 459 ASP B N 1
ATOM 8187 C CA . ASP B 1 459 ? 14.297 41.062 5.484 1 94.06 459 ASP B CA 1
ATOM 8188 C C . ASP B 1 459 ? 12.82 41.031 5.887 1 94.06 459 ASP B C 1
ATOM 8190 O O . ASP B 1 459 ? 12.5 40.812 7.055 1 94.06 459 ASP B O 1
ATOM 8194 N N . TRP B 1 460 ? 12.023 41.312 4.934 1 95.56 460 TRP B N 1
ATOM 8195 C CA . TRP B 1 460 ? 10.586 41.281 5.203 1 95.56 460 TRP B CA 1
ATOM 8196 C C . TRP B 1 460 ? 10.156 39.875 5.633 1 95.56 460 TRP B C 1
ATOM 8198 O O . TRP B 1 460 ? 9.453 39.719 6.633 1 95.56 460 TRP B O 1
ATOM 8208 N N . TYR B 1 461 ? 10.609 38.875 4.879 1 96.19 461 TYR B N 1
ATOM 8209 C CA . TYR B 1 461 ? 10.25 37.5 5.203 1 96.19 461 TYR B CA 1
ATOM 8210 C C . TYR B 1 461 ? 10.867 37.094 6.527 1 96.19 461 TYR B C 1
ATOM 8212 O O . TYR B 1 461 ? 10.242 36.375 7.309 1 96.19 461 TYR B O 1
ATOM 8220 N N . ARG B 1 462 ? 12.07 37.469 6.793 1 95.06 462 ARG B N 1
ATOM 8221 C CA . ARG B 1 462 ? 12.719 37.156 8.062 1 95.06 462 ARG B CA 1
ATOM 8222 C C . ARG B 1 462 ? 11.883 37.656 9.234 1 95.06 462 ARG B C 1
ATOM 8224 O O . ARG B 1 462 ? 11.672 36.938 10.211 1 95.06 462 ARG B O 1
ATOM 8231 N N . ARG B 1 463 ? 11.367 38.875 9.125 1 96.56 463 ARG B N 1
ATOM 8232 C CA . ARG B 1 463 ? 10.555 39.469 10.18 1 96.56 463 ARG B CA 1
ATOM 8233 C C . ARG B 1 463 ? 9.227 38.719 10.32 1 96.56 463 ARG B C 1
ATOM 8235 O O . ARG B 1 463 ? 8.766 38.469 11.438 1 96.56 463 ARG B O 1
ATOM 8242 N N . ARG B 1 464 ? 8.648 38.469 9.219 1 96.56 464 ARG B N 1
ATOM 8243 C CA . ARG B 1 464 ? 7.363 37.781 9.242 1 96.56 464 ARG B CA 1
ATOM 8244 C C . ARG B 1 464 ? 7.488 36.406 9.859 1 96.56 464 ARG B C 1
ATOM 8246 O O . ARG B 1 464 ? 6.582 35.938 10.547 1 96.56 464 ARG B O 1
ATOM 8253 N N . LEU B 1 465 ? 8.562 35.656 9.539 1 96.62 465 LEU B N 1
ATOM 8254 C CA . LEU B 1 465 ? 8.797 34.344 10.102 1 96.62 465 LEU B CA 1
ATOM 8255 C C . LEU B 1 465 ? 9.055 34.406 11.602 1 96.62 465 LEU B C 1
ATOM 8257 O O . LEU B 1 465 ? 8.695 33.5 12.352 1 96.62 465 LEU B O 1
ATOM 8261 N N . GLY B 1 466 ? 9.68 35.5 11.992 1 96.12 466 GLY B N 1
ATOM 8262 C CA . GLY B 1 466 ? 9.812 35.719 13.422 1 96.12 466 GLY B CA 1
ATOM 8263 C C . GLY B 1 466 ? 8.477 35.875 14.125 1 96.12 466 GLY B C 1
ATOM 8264 O O . GLY B 1 466 ? 8.297 35.375 15.234 1 96.12 466 GLY B O 1
ATOM 8265 N N . GLU B 1 467 ? 7.598 36.625 13.5 1 96.44 467 GLU B N 1
ATOM 8266 C CA . GLU B 1 467 ? 6.246 36.781 14.031 1 96.44 467 GLU B CA 1
ATOM 8267 C C . GLU B 1 467 ? 5.516 35.438 14.086 1 96.44 467 GLU B C 1
ATOM 8269 O O . GLU B 1 467 ? 4.809 35.156 15.062 1 96.44 467 GLU B O 1
ATOM 8274 N N . TYR B 1 468 ? 5.664 34.719 13.055 1 96.62 468 TYR B N 1
ATOM 8275 C CA . TYR B 1 468 ? 5.02 33.406 13.008 1 96.62 468 TYR B CA 1
ATOM 8276 C C . TYR B 1 468 ? 5.547 32.531 14.125 1 96.62 468 TYR B C 1
ATOM 8278 O O . TYR B 1 468 ? 4.777 31.797 14.766 1 96.62 468 TYR B O 1
ATOM 8286 N N . ARG B 1 469 ? 6.855 32.469 14.312 1 96.12 469 ARG B N 1
ATOM 8287 C CA . ARG B 1 469 ? 7.449 31.688 15.391 1 96.12 469 ARG B CA 1
ATOM 8288 C C . ARG B 1 469 ? 6.859 32.062 16.734 1 96.12 469 ARG B C 1
ATOM 8290 O O . ARG B 1 469 ? 6.598 31.219 17.578 1 96.12 469 ARG B O 1
ATOM 8297 N N . TRP B 1 470 ? 6.691 33.375 16.953 1 94.56 470 TRP B N 1
ATOM 8298 C CA . TRP B 1 470 ? 6.109 33.875 18.188 1 94.56 470 TRP B CA 1
ATOM 8299 C C . TRP B 1 470 ? 4.684 33.375 18.375 1 94.56 470 TRP B C 1
ATOM 8301 O O . TRP B 1 470 ? 4.301 32.938 19.469 1 94.56 470 TRP B O 1
ATOM 8311 N N . THR B 1 471 ? 3.949 33.438 17.312 1 93.5 471 THR B N 1
ATOM 8312 C CA . THR B 1 471 ? 2.574 32.969 17.344 1 93.5 471 THR B CA 1
ATOM 8313 C C . THR B 1 471 ? 2.531 31.484 17.734 1 93.5 471 THR B C 1
ATOM 8315 O O . THR B 1 471 ? 1.699 31.062 18.547 1 93.5 471 THR B O 1
ATOM 8318 N N . LEU B 1 472 ? 3.414 30.656 17.141 1 93.06 472 LEU B N 1
ATOM 8319 C CA . LEU B 1 472 ? 3.475 29.219 17.438 1 93.06 472 LEU B CA 1
ATOM 8320 C C . LEU B 1 472 ? 3.873 29 18.891 1 93.06 472 LEU B C 1
ATOM 8322 O O . LEU B 1 472 ? 3.359 28.078 19.547 1 93.06 472 LEU B O 1
ATOM 8326 N N . SER B 1 473 ? 4.738 29.828 19.422 1 91.06 473 SER B N 1
ATOM 8327 C CA . SER B 1 473 ? 5.227 29.672 20.797 1 91.06 473 SER B CA 1
ATOM 8328 C C . SER B 1 473 ? 4.125 29.969 21.797 1 91.06 473 SER B C 1
ATOM 8330 O O . SER B 1 473 ? 4.051 29.328 22.859 1 91.06 473 SER B O 1
ATOM 8332 N N . VAL B 1 474 ? 3.305 30.906 21.531 1 86.44 474 VAL B N 1
ATOM 8333 C CA . VAL B 1 474 ? 2.207 31.281 22.406 1 86.44 474 VAL B CA 1
ATOM 8334 C C . VAL B 1 474 ? 1.146 30.188 22.422 1 86.44 474 VAL B C 1
ATOM 8336 O O . VAL B 1 474 ? 0.548 29.891 23.453 1 86.44 474 VAL B O 1
ATOM 8339 N N . SER B 1 475 ? 0.983 29.625 21.344 1 81.06 475 SER B N 1
ATOM 8340 C CA . SER B 1 475 ? -0.016 28.562 21.203 1 81.06 475 SER B CA 1
ATOM 8341 C C . SER B 1 475 ? 0.465 27.266 21.844 1 81.06 475 SER B C 1
ATOM 8343 O O . SER B 1 475 ? -0.315 26.328 22.016 1 81.06 475 SER B O 1
ATOM 8345 N N . SER B 1 476 ? 1.856 27.062 22.094 1 71.81 476 SER B N 1
ATOM 8346 C CA . SER B 1 476 ? 2.439 25.844 22.656 1 71.81 476 SER B CA 1
ATOM 8347 C C . SER B 1 476 ? 2.383 25.859 24.172 1 71.81 476 SER B C 1
ATOM 8349 O O . SER B 1 476 ? 2.822 24.906 24.828 1 71.81 476 SER B O 1
ATOM 8351 N N . LYS B 1 477 ? 2.006 26.828 24.859 1 61.16 477 LYS B N 1
ATOM 8352 C CA . LYS B 1 477 ? 2.047 26.875 26.312 1 61.16 477 LYS B CA 1
ATOM 8353 C C . LYS B 1 477 ? 1.395 25.641 26.938 1 61.16 477 LYS B C 1
ATOM 8355 O O . LYS B 1 477 ? 0.467 25.078 26.359 1 61.16 477 LYS B O 1
ATOM 8360 N N . PRO B 1 478 ? 2.164 25.188 28.062 1 54.12 478 PRO B N 1
ATOM 8361 C CA . PRO B 1 478 ? 1.865 23.969 28.812 1 54.12 478 PRO B CA 1
ATOM 8362 C C . PRO B 1 478 ? 0.386 23.844 29.172 1 54.12 478 PRO B C 1
ATOM 8364 O O . PRO B 1 478 ? -0.25 24.828 29.547 1 54.12 478 PRO B O 1
ATOM 8367 N N . GLY B 1 479 ? -0.27 22.766 28.938 1 49.97 479 GLY B N 1
ATOM 8368 C CA . GLY B 1 479 ? -1.665 22.422 29.141 1 49.97 479 GLY B CA 1
ATOM 8369 C C . GLY B 1 479 ? -2.447 22.328 27.844 1 49.97 479 GLY B C 1
ATOM 8370 O O . GLY B 1 479 ? -3.535 21.75 27.797 1 49.97 479 GLY B O 1
ATOM 8371 N N . GLU B 1 480 ? -1.98 23.219 26.906 1 45.19 480 GLU B N 1
ATOM 8372 C CA . GLU B 1 480 ? -2.734 23.422 25.672 1 45.19 480 GLU B CA 1
ATOM 8373 C C . GLU B 1 480 ? -2.08 22.688 24.516 1 45.19 480 GLU B C 1
ATOM 8375 O O . GLU B 1 480 ? -1.052 23.125 23.984 1 45.19 480 GLU B O 1
ATOM 8380 N N . GLY B 1 481 ? -2.49 21.5 24.078 1 53.16 481 GLY B N 1
ATOM 8381 C CA . GLY B 1 481 ? -2.26 20.859 22.797 1 53.16 481 GLY B CA 1
ATOM 8382 C C . GLY B 1 481 ? -0.813 20.938 22.344 1 53.16 481 GLY B C 1
ATOM 8383 O O . GLY B 1 481 ? -0.54 21.109 21.156 1 53.16 481 GLY B O 1
ATOM 8384 N N . THR B 1 482 ? 0.153 20.859 23.125 1 56.41 482 THR B N 1
ATOM 8385 C CA . THR B 1 482 ? 1.547 21.281 23.094 1 56.41 482 THR B CA 1
ATOM 8386 C C . THR B 1 482 ? 2.312 20.562 22 1 56.41 482 THR B C 1
ATOM 8388 O O . THR B 1 482 ? 3.186 21.156 21.359 1 56.41 482 THR B O 1
ATOM 8391 N N . GLY B 1 483 ? 1.826 19.484 21.406 1 73.19 483 GLY B N 1
ATOM 8392 C CA . GLY B 1 483 ? 2.721 18.734 20.531 1 73.19 483 GLY B CA 1
ATOM 8393 C C . GLY B 1 483 ? 2.66 19.172 19.078 1 73.19 483 GLY B C 1
ATOM 8394 O O . GLY B 1 483 ? 3.678 19.188 18.391 1 73.19 483 GLY B O 1
ATOM 8395 N N . LEU B 1 484 ? 1.647 19.906 18.688 1 79.62 484 LEU B N 1
ATOM 8396 C CA . LEU B 1 484 ? 1.439 20.266 17.281 1 79.62 484 LEU B CA 1
ATOM 8397 C C . LEU B 1 484 ? 2.303 21.453 16.906 1 79.62 484 LEU B C 1
ATOM 8399 O O . LEU B 1 484 ? 3.104 21.375 15.961 1 79.62 484 LEU B O 1
ATOM 8403 N N . THR B 1 485 ? 2.248 22.5 17.641 1 86.94 485 THR B N 1
ATOM 8404 C CA . THR B 1 485 ? 2.938 23.75 17.281 1 86.94 485 THR B CA 1
ATOM 8405 C C . THR B 1 485 ? 4.426 23.641 17.625 1 86.94 485 THR B C 1
ATOM 8407 O O . THR B 1 485 ? 5.25 24.328 17 1 86.94 485 THR B O 1
ATOM 8410 N N . GLU B 1 486 ? 4.754 22.781 18.516 1 87.56 486 GLU B N 1
ATOM 8411 C CA . GLU B 1 486 ? 6.16 22.578 18.844 1 87.56 486 GLU B CA 1
ATOM 8412 C C . GLU B 1 486 ? 6.938 22 17.672 1 87.56 486 GLU B C 1
ATOM 8414 O O . GLU B 1 486 ? 8.078 22.391 17.422 1 87.56 486 GLU B O 1
ATOM 8419 N N . PHE B 1 487 ? 6.379 21.188 17.047 1 89.25 487 PHE B N 1
ATOM 8420 C CA . PHE B 1 487 ? 7 20.594 15.867 1 89.25 487 PHE B CA 1
ATOM 8421 C C . PHE B 1 487 ? 7.254 21.672 14.805 1 89.25 487 PHE B C 1
ATOM 8423 O O . PHE B 1 487 ? 8.336 21.719 14.219 1 89.25 487 PHE B O 1
ATOM 8430 N N . ALA B 1 488 ? 6.254 22.375 14.57 1 92 488 ALA B N 1
ATOM 8431 C CA . ALA B 1 488 ? 6.367 23.438 13.57 1 92 488 ALA B CA 1
ATOM 8432 C C . ALA B 1 488 ? 7.465 24.422 13.945 1 92 488 ALA B C 1
ATOM 8434 O O . ALA B 1 488 ? 8.203 24.891 13.086 1 92 488 ALA B O 1
ATOM 8435 N N . MET B 1 489 ? 7.559 24.719 15.219 1 93.25 489 MET B N 1
ATOM 8436 C CA . MET B 1 489 ? 8.594 25.625 15.695 1 93.25 489 MET B CA 1
ATOM 8437 C C . MET B 1 489 ? 9.984 25.031 15.484 1 93.25 489 MET B C 1
ATOM 8439 O O . MET B 1 489 ? 10.906 25.734 15.047 1 93.25 489 MET B O 1
ATOM 8443 N N . THR B 1 490 ? 10.086 23.828 15.742 1 91.44 490 THR B N 1
ATOM 8444 C CA . THR B 1 490 ? 11.367 23.156 15.555 1 91.44 490 THR B CA 1
ATOM 8445 C C . THR B 1 490 ? 11.781 23.172 14.086 1 91.44 490 THR B C 1
ATOM 8447 O O . THR B 1 490 ? 12.945 23.438 13.773 1 91.44 490 THR B O 1
ATOM 8450 N N . MET B 1 491 ? 10.852 22.922 13.25 1 92.44 491 MET B N 1
ATOM 8451 C CA . MET B 1 491 ? 11.141 22.922 11.812 1 92.44 491 MET B CA 1
ATOM 8452 C C . MET B 1 491 ? 11.508 24.328 11.344 1 92.44 491 MET B C 1
ATOM 8454 O O . MET B 1 491 ? 12.383 24.484 10.484 1 92.44 491 MET B O 1
ATOM 8458 N N . LEU B 1 492 ? 10.797 25.25 11.883 1 94.06 492 LEU B N 1
ATOM 8459 C CA . LEU B 1 492 ? 11.094 26.625 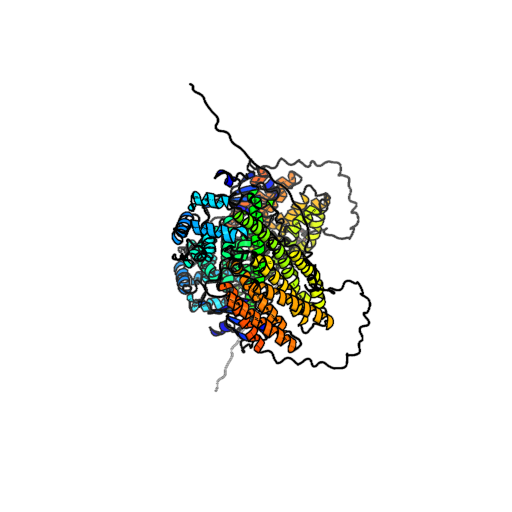11.539 1 94.06 492 LEU B CA 1
ATOM 8460 C C . LEU B 1 492 ? 12.5 27.016 11.984 1 94.06 492 LEU B C 1
ATOM 8462 O O . LEU B 1 492 ? 13.234 27.688 11.258 1 94.06 492 LEU B O 1
ATOM 8466 N N . ASP B 1 493 ? 12.891 26.594 13.125 1 93.81 493 ASP B N 1
ATOM 8467 C CA . ASP B 1 493 ? 14.227 26.875 13.641 1 93.81 493 ASP B CA 1
ATOM 8468 C C . ASP B 1 493 ? 15.297 26.219 12.766 1 93.81 493 ASP B C 1
ATOM 8470 O O . ASP B 1 493 ? 16.344 26.812 12.516 1 93.81 493 ASP B O 1
ATOM 8474 N N . ILE B 1 494 ? 15.047 25.062 12.352 1 91.31 494 ILE B N 1
ATOM 8475 C CA . ILE B 1 494 ? 15.977 24.375 11.461 1 91.31 494 ILE B CA 1
ATOM 8476 C C . ILE B 1 494 ? 16.109 25.141 10.156 1 91.31 494 ILE B C 1
ATOM 8478 O O . ILE B 1 494 ? 17.234 25.391 9.688 1 91.31 494 ILE B O 1
ATOM 8482 N N . SER B 1 495 ? 15.008 25.516 9.594 1 91.5 495 SER B N 1
ATOM 8483 C CA . SER B 1 495 ? 15.008 26.219 8.32 1 91.5 495 SER B CA 1
ATOM 8484 C C . SER B 1 495 ? 15.711 27.562 8.438 1 91.5 495 SER B C 1
ATOM 8486 O O . SER B 1 495 ? 16.516 27.938 7.578 1 91.5 495 SER B O 1
ATOM 8488 N N . THR B 1 496 ? 15.383 28.281 9.477 1 89.88 496 THR B N 1
ATOM 8489 C CA . THR B 1 496 ? 15.992 29.578 9.672 1 89.88 496 THR B CA 1
ATOM 8490 C C . THR B 1 496 ? 17.484 29.453 9.945 1 89.88 496 THR B C 1
ATOM 8492 O O . THR B 1 496 ? 18.281 30.312 9.562 1 89.88 496 THR B O 1
ATOM 8495 N N . GLY B 1 497 ? 17.844 28.375 10.602 1 87.12 497 GLY B N 1
ATOM 8496 C CA . GLY B 1 497 ? 19.25 28.094 10.812 1 87.12 497 GLY B CA 1
ATOM 8497 C C . GLY B 1 497 ? 20.016 27.891 9.516 1 87.12 497 GLY B C 1
ATOM 8498 O O . GLY B 1 497 ? 21.156 28.344 9.383 1 87.12 497 GLY B O 1
ATOM 8499 N N . LEU B 1 498 ? 19.406 27.297 8.625 1 87.12 498 LEU B N 1
ATOM 8500 C CA . LEU B 1 498 ? 20.016 27.047 7.324 1 87.12 498 LEU B CA 1
ATOM 8501 C C . LEU B 1 498 ? 20.125 28.344 6.52 1 87.12 498 LEU B C 1
ATOM 8503 O O . LEU B 1 498 ? 21.062 28.531 5.754 1 87.12 498 LEU B O 1
ATOM 8507 N N . LEU B 1 499 ? 19.156 29.188 6.707 1 89.56 499 LEU B N 1
ATOM 8508 C CA . LEU B 1 499 ? 19.078 30.438 5.938 1 89.56 499 LEU B CA 1
ATOM 8509 C C . LEU B 1 499 ? 20.141 31.422 6.395 1 89.56 499 LEU B C 1
ATOM 8511 O O . LEU B 1 499 ? 20.5 32.344 5.645 1 89.56 499 LEU B O 1
ATOM 8515 N N . LYS B 1 500 ? 20.625 31.234 7.574 1 82.5 500 LYS B N 1
ATOM 8516 C CA . LYS B 1 500 ? 21.688 32.125 8.078 1 82.5 500 LYS B CA 1
ATOM 8517 C C . LYS B 1 500 ? 22.984 31.922 7.285 1 82.5 500 LYS B C 1
ATOM 8519 O O . LYS B 1 500 ? 23.859 32.781 7.305 1 82.5 500 LYS B O 1
ATOM 8524 N N . GLN B 1 501 ? 23.078 30.859 6.543 1 77.06 501 GLN B N 1
ATOM 8525 C CA . GLN B 1 501 ? 24.266 30.562 5.746 1 77.06 501 GLN B CA 1
ATOM 8526 C C . GLN B 1 501 ? 24.203 31.25 4.379 1 77.06 501 GLN B C 1
ATOM 8528 O O . GLN B 1 501 ? 25.156 31.203 3.615 1 77.06 501 GLN B O 1
ATOM 8533 N N . LEU B 1 502 ? 23.078 31.922 4.078 1 79.06 502 LEU B N 1
ATOM 8534 C CA . LEU B 1 502 ? 22.922 32.625 2.803 1 79.06 502 LEU B CA 1
ATOM 8535 C C . LEU B 1 502 ? 23.781 33.875 2.76 1 79.06 502 LEU B C 1
ATOM 8537 O O . LEU B 1 502 ? 23.875 34.594 3.754 1 79.06 502 LEU B O 1
ATOM 8541 N N . PRO B 1 503 ? 24.469 34.031 1.595 1 76.88 503 PRO B N 1
ATOM 8542 C CA . PRO B 1 503 ? 25.203 35.281 1.449 1 76.88 503 PRO B CA 1
ATOM 8543 C C . PRO B 1 503 ? 24.281 36.5 1.44 1 76.88 503 PRO B C 1
ATOM 8545 O O . PRO B 1 503 ? 23.078 36.375 1.206 1 76.88 503 PRO B O 1
ATOM 8548 N N . GLU B 1 504 ? 24.875 37.656 1.805 1 74.44 504 GLU B N 1
ATOM 8549 C CA . GLU B 1 504 ? 24.109 38.906 1.814 1 74.44 504 GLU B CA 1
ATOM 8550 C C . GLU B 1 504 ? 23.594 39.25 0.421 1 74.44 504 GLU B C 1
ATOM 8552 O O . GLU B 1 504 ? 24.312 39.125 -0.568 1 74.44 504 GLU B O 1
ATOM 8557 N N . LYS B 1 505 ? 22.375 39.344 0.31 1 74.88 505 LYS B N 1
ATOM 8558 C CA . LYS B 1 505 ? 21.734 39.656 -0.964 1 74.88 505 LYS B CA 1
ATOM 8559 C C . LYS B 1 505 ? 21.922 41.125 -1.349 1 74.88 505 LYS B C 1
ATOM 8561 O O . LYS B 1 505 ? 22.078 41.969 -0.479 1 74.88 505 LYS B O 1
ATOM 8566 N N . PRO B 1 506 ? 22.156 41.469 -2.633 1 73.12 506 PRO B N 1
ATOM 8567 C CA . PRO B 1 506 ? 22.391 42.844 -3.082 1 73.12 506 PRO B CA 1
ATOM 8568 C C . PRO B 1 506 ? 21.234 43.781 -2.738 1 73.12 506 PRO B C 1
ATOM 8570 O O . PRO B 1 506 ? 20.094 43.344 -2.598 1 73.12 506 PRO B O 1
ATOM 8573 N N . SER B 1 507 ? 21.578 45.062 -2.383 1 67 507 SER B N 1
ATOM 8574 C CA . SER B 1 507 ? 20.562 46.062 -2.125 1 67 507 SER B CA 1
ATOM 8575 C C . SER B 1 507 ? 19.891 46.531 -3.42 1 67 507 SER B C 1
ATOM 8577 O O . SER B 1 507 ? 20.562 46.688 -4.441 1 67 507 SER B O 1
ATOM 8579 N N . MET B 1 508 ? 19.031 46.094 -3.973 1 55.06 508 MET B N 1
ATOM 8580 C CA . MET B 1 508 ? 18.375 46.656 -5.152 1 55.06 508 MET B CA 1
ATOM 8581 C C . MET B 1 508 ? 18.25 48.188 -5.047 1 55.06 508 MET B C 1
ATOM 8583 O O . MET B 1 508 ? 17.5 48.688 -4.219 1 55.06 508 MET B O 1
ATOM 8587 N N . SER B 1 509 ? 19.375 49.094 -5.148 1 42.22 509 SER B N 1
ATOM 8588 C CA . SER B 1 509 ? 19.281 50.531 -5.305 1 42.22 509 SER B CA 1
ATOM 8589 C C . SER B 1 509 ? 18.172 50.906 -6.277 1 42.22 509 SER B C 1
ATOM 8591 O O . SER B 1 509 ? 17.906 50.188 -7.238 1 42.22 509 SER B O 1
ATOM 8593 N N . ARG B 1 510 ? 17.297 51.938 -5.938 1 39.34 510 ARG B N 1
ATOM 8594 C CA . ARG B 1 510 ? 16.438 52.719 -6.828 1 39.34 510 ARG B CA 1
ATOM 8595 C C . ARG B 1 510 ? 17.203 53.156 -8.07 1 39.34 510 ARG B C 1
ATOM 8597 O O . ARG B 1 510 ? 18.016 54.094 -8.016 1 39.34 510 ARG B O 1
ATOM 8604 N N . ASN B 1 511 ? 17.75 52.625 -8.961 1 32.03 511 ASN B N 1
ATOM 8605 C CA . ASN B 1 511 ? 18.047 53.344 -10.195 1 32.03 511 ASN B CA 1
ATOM 8606 C C . ASN B 1 511 ? 16.969 54.344 -10.547 1 32.03 511 ASN B C 1
ATOM 8608 O O . ASN B 1 511 ? 15.773 54.031 -10.477 1 32.03 511 ASN B O 1
ATOM 8612 N N . GLY B 1 512 ? 17.234 55.719 -10.578 1 30.22 512 GLY B N 1
ATOM 8613 C CA . GLY B 1 512 ? 16.656 57 -10.938 1 30.22 512 GLY B CA 1
ATOM 8614 C C . GLY B 1 512 ? 15.867 56.938 -12.227 1 30.22 512 GLY B C 1
ATOM 8615 O O . GLY B 1 512 ? 15.266 57.938 -12.625 1 30.22 512 GLY B O 1
ATOM 8616 N N . SER B 1 513 ? 16.344 56.375 -13.336 1 29.77 513 SER B N 1
ATOM 8617 C CA . SER B 1 513 ? 15.781 56.812 -14.609 1 29.77 513 SER B CA 1
ATOM 8618 C C . SER B 1 513 ? 14.289 56.5 -14.703 1 29.77 513 SER B C 1
ATOM 8620 O O . SER B 1 513 ? 13.609 56.938 -15.625 1 29.77 513 SER B O 1
ATOM 8622 N N . HIS B 1 514 ? 13.812 55.375 -14.289 1 28.39 514 HIS B N 1
ATOM 8623 C CA . HIS B 1 514 ? 12.469 55.125 -14.789 1 28.39 514 HIS B CA 1
ATOM 8624 C C . HIS B 1 514 ? 11.445 56.031 -14.133 1 28.39 514 HIS B C 1
ATOM 8626 O O . HIS B 1 514 ? 10.461 55.562 -13.555 1 28.39 514 HIS B O 1
ATOM 8632 N N . ALA B 1 515 ? 11.812 57.281 -13.688 1 27.98 515 ALA B N 1
ATOM 8633 C CA . ALA B 1 515 ? 10.742 58.219 -13.344 1 27.98 515 ALA B CA 1
ATOM 8634 C C . ALA B 1 515 ? 9.75 58.344 -14.5 1 27.98 515 ALA B C 1
ATOM 8636 O O . ALA B 1 515 ? 8.586 58.688 -14.289 1 27.98 515 ALA B O 1
ATOM 8637 N N . ASP B 1 516 ? 10.227 58.625 -15.781 1 25.17 516 ASP B N 1
ATOM 8638 C CA . ASP B 1 516 ? 9.344 59.25 -16.766 1 25.17 516 ASP B CA 1
ATOM 8639 C C . ASP B 1 516 ? 8.312 58.25 -17.281 1 25.17 516 ASP B C 1
ATOM 8641 O O . ASP B 1 516 ? 7.746 58.438 -18.359 1 25.17 516 ASP B O 1
ATOM 8645 N N . LEU B 1 517 ? 8.43 56.969 -17.172 1 25.02 517 LEU B N 1
ATOM 8646 C CA . LEU B 1 517 ? 7.348 56.25 -17.812 1 25.02 517 LEU B CA 1
ATOM 8647 C C . LEU B 1 517 ? 5.996 56.688 -17.25 1 25.02 517 LEU B C 1
ATOM 8649 O O . LEU B 1 517 ? 5.672 56.344 -16.109 1 25.02 517 LEU B O 1
ATOM 8653 N N . SER B 1 518 ? 5.473 57.906 -17.578 1 22.55 518 SER B N 1
ATOM 8654 C CA . SER B 1 518 ? 4.133 58.469 -17.531 1 22.55 518 SER B CA 1
ATOM 8655 C C . SER B 1 518 ? 3.07 57.406 -17.781 1 22.55 518 SER B C 1
ATOM 8657 O O . SER B 1 518 ? 3.367 56.344 -18.359 1 22.55 518 SER B O 1
ATOM 8659 N N . VAL B 1 519 ? 1.703 57.781 -17.469 1 22.86 519 VAL B N 1
ATOM 8660 C CA . VAL B 1 519 ? 0.387 57.25 -17.141 1 22.86 519 VAL B CA 1
ATOM 8661 C C . VAL B 1 519 ? -0.189 56.531 -18.359 1 22.86 519 VAL B C 1
ATOM 8663 O O . VAL B 1 519 ? -1.331 56.062 -18.328 1 22.86 519 VAL B O 1
ATOM 8666 N N . SER B 1 520 ? 0.347 56.656 -19.594 1 23.75 520 SER B N 1
ATOM 8667 C CA . SER B 1 520 ? -0.743 56.281 -20.484 1 23.75 520 SER B CA 1
ATOM 8668 C C . SER B 1 520 ? -1.133 54.812 -20.328 1 23.75 520 SER B C 1
ATOM 8670 O O . SER B 1 520 ? -0.278 53.938 -20.391 1 23.75 520 SER B O 1
ATOM 8672 N N . ALA B 1 521 ? -2.361 54.656 -19.641 1 22.11 521 ALA B N 1
ATOM 8673 C CA . ALA B 1 521 ? -3.1 53.406 -19.375 1 22.11 521 ALA B CA 1
ATOM 8674 C C . ALA B 1 521 ? -3.184 52.531 -20.625 1 22.11 521 ALA B C 1
ATOM 8676 O O . ALA B 1 521 ? -3.824 52.906 -21.609 1 22.11 521 ALA B O 1
ATOM 8677 N N . PRO B 1 522 ? -2.164 51.969 -21.203 1 26.28 522 PRO B N 1
ATOM 8678 C CA . PRO B 1 522 ? -2.566 51.281 -22.422 1 26.28 522 PRO B CA 1
ATOM 8679 C C . PRO B 1 522 ? -3.83 50.438 -22.234 1 26.28 522 PRO B C 1
ATOM 8681 O O . PRO B 1 522 ? -4.16 50.062 -21.109 1 26.28 522 PRO B O 1
ATOM 8684 N N . PRO B 1 523 ? -4.816 50.531 -23.203 1 23.8 523 PRO B N 1
ATOM 8685 C CA . PRO B 1 523 ? -6.086 49.812 -23.125 1 23.8 523 PRO B CA 1
ATOM 8686 C C . PRO B 1 523 ? -5.914 48.375 -22.656 1 23.8 523 PRO B C 1
ATOM 8688 O O . PRO B 1 523 ? -4.824 47.812 -22.781 1 23.8 523 PRO B O 1
ATOM 8691 N N . ILE B 1 524 ? -6.91 48.031 -21.891 1 23.94 524 ILE B N 1
ATOM 8692 C CA . ILE B 1 524 ? -7.301 46.781 -21.234 1 23.94 524 ILE B CA 1
ATOM 8693 C C . ILE B 1 524 ? -7.188 45.625 -22.234 1 23.94 524 ILE B C 1
ATOM 8695 O O . ILE B 1 524 ? -7.973 45.531 -23.172 1 23.94 524 ILE B O 1
ATOM 8699 N N . PHE B 1 525 ? -5.996 45.5 -22.906 1 24.75 525 PHE B N 1
ATOM 8700 C CA . PHE B 1 525 ? -6.082 44.281 -23.734 1 24.75 525 PHE B CA 1
ATOM 8701 C C . PHE B 1 525 ? -6.742 43.156 -22.969 1 24.75 525 PHE B C 1
ATOM 8703 O O . PHE B 1 525 ? -6.395 42.875 -21.812 1 24.75 525 PHE B O 1
ATOM 8710 N N . SER B 1 526 ? -8.008 42.844 -23.344 1 24.62 526 SER B N 1
ATOM 8711 C CA . SER B 1 526 ? -9 41.875 -22.875 1 24.62 526 SER B CA 1
ATOM 8712 C C . SER B 1 526 ? -8.375 40.5 -22.656 1 24.62 526 SER B C 1
ATOM 8714 O O . SER B 1 526 ? -9.078 39.562 -22.312 1 24.62 526 SER B O 1
ATOM 8716 N N . GLY B 1 527 ? -7.438 40.156 -23.531 1 25.56 527 GLY B N 1
ATOM 8717 C CA . GLY B 1 527 ? -7.465 38.688 -23.625 1 25.56 527 GLY B CA 1
ATOM 8718 C C . GLY B 1 527 ? -7.086 38 -22.328 1 25.56 527 GLY B C 1
ATOM 8719 O O . GLY B 1 527 ? -6.695 38.656 -21.359 1 25.56 527 GLY B O 1
ATOM 8720 N N . GLY B 1 528 ? -6.719 36.688 -22.375 1 27.78 528 GLY B N 1
ATOM 8721 C CA . GLY B 1 528 ? -6.691 35.656 -21.344 1 27.78 528 GLY B CA 1
ATOM 8722 C C . GLY B 1 528 ? -5.691 35.969 -20.25 1 27.78 528 GLY B C 1
ATOM 8723 O O . GLY B 1 528 ? -4.5 36.125 -20.516 1 27.78 528 GLY B O 1
ATOM 8724 N N . ILE B 1 529 ? -6.305 36.344 -18.875 1 29.53 529 ILE B N 1
ATOM 8725 C CA . ILE B 1 529 ? -6.09 36.75 -17.484 1 29.53 529 ILE B CA 1
ATOM 8726 C C . ILE B 1 529 ? -5.102 35.812 -16.828 1 29.53 529 ILE B C 1
ATOM 8728 O O . ILE B 1 529 ? -5.363 34.594 -16.703 1 29.53 529 ILE B O 1
ATOM 8732 N N . LEU B 1 530 ? -4.504 34.75 -16.906 1 34.56 530 LEU B N 1
ATOM 8733 C CA . LEU B 1 530 ? -4.445 34.25 -15.531 1 34.56 530 LEU B CA 1
ATOM 8734 C C . LEU B 1 530 ? -4.48 35.375 -14.523 1 34.56 530 LEU B C 1
ATOM 8736 O O . LEU B 1 530 ? -4.273 35.156 -13.328 1 34.56 530 LEU B O 1
ATOM 8740 N N . ASP B 1 531 ? -4.691 36.875 -14.898 1 31.09 531 ASP B N 1
ATOM 8741 C CA . ASP B 1 531 ? -4.004 38.156 -14.68 1 31.09 531 ASP B CA 1
ATOM 8742 C C . ASP B 1 531 ? -4.559 38.875 -13.445 1 31.09 531 ASP B C 1
ATOM 8744 O O . ASP B 1 531 ? -3.799 39.438 -12.664 1 31.09 531 ASP B O 1
ATOM 8748 N N . SER B 1 532 ? -5.793 39.688 -13.344 1 30.14 532 SER B N 1
ATOM 8749 C CA . SER B 1 532 ? -6.055 40.625 -12.266 1 30.14 532 SER B CA 1
ATOM 8750 C C . SER B 1 532 ? -6.473 39.938 -10.984 1 30.14 532 SER B C 1
ATOM 8752 O O . SER B 1 532 ? -7.594 39.438 -10.883 1 30.14 532 SER B O 1
ATOM 8754 N N . LEU B 1 533 ? -5.781 39.188 -10.367 1 30.28 533 LEU B N 1
ATOM 8755 C CA . LEU B 1 533 ? -5.793 38.281 -9.234 1 30.28 533 LEU B CA 1
ATOM 8756 C C . LEU B 1 533 ? -6.547 38.875 -8.055 1 30.28 533 LEU B C 1
ATOM 8758 O O . LEU B 1 533 ? -6.719 40.094 -7.984 1 30.28 533 LEU B O 1
ATOM 8762 N N . GLY B 1 534 ? -6.59 38.594 -6.691 1 30.67 534 GLY B N 1
ATOM 8763 C CA . GLY B 1 534 ? -7.426 38.625 -5.5 1 30.67 534 GLY B CA 1
ATOM 8764 C C . GLY B 1 534 ? -7.535 40 -4.887 1 30.67 534 GLY B C 1
ATOM 8765 O O . GLY B 1 534 ? -7.062 40.219 -3.771 1 30.67 534 GLY B O 1
ATOM 8766 N N . SER B 1 535 ? -7.586 41.188 -5.664 1 27.11 535 SER B N 1
ATOM 8767 C CA . SER B 1 535 ? -7.574 42.406 -4.867 1 27.11 535 SER B CA 1
ATOM 8768 C C . SER B 1 535 ? -8.766 42.469 -3.918 1 27.11 535 SER B C 1
ATOM 8770 O O . SER B 1 535 ? -9.914 42.5 -4.359 1 27.11 535 SER B O 1
ATOM 8772 N N . ARG B 1 536 ? -8.656 41.969 -2.68 1 28.89 536 ARG B N 1
ATOM 8773 C CA . ARG B 1 536 ? -9.648 42.156 -1.629 1 28.89 536 ARG B CA 1
ATOM 8774 C C . ARG B 1 536 ? -9.969 43.656 -1.452 1 28.89 536 ARG B C 1
ATOM 8776 O O . ARG B 1 536 ? -9.062 44.469 -1.325 1 28.89 536 ARG B O 1
ATOM 8783 N N . PRO B 1 537 ? -11.141 44.281 -1.85 1 26.3 537 PRO B N 1
ATOM 8784 C CA . PRO B 1 537 ? -11.547 45.656 -1.574 1 26.3 537 PRO B CA 1
ATOM 8785 C C . PRO B 1 537 ? -11.289 46.062 -0.127 1 26.3 537 PRO B C 1
ATOM 8787 O O . PRO B 1 537 ? -11.289 45.219 0.771 1 26.3 537 PRO B O 1
ATOM 8790 N N . THR B 1 538 ? -10.391 47 0.157 1 22.69 538 THR B N 1
ATOM 8791 C CA . THR B 1 538 ? -10.148 47.656 1.443 1 22.69 538 THR B CA 1
ATOM 8792 C C . THR B 1 538 ? -11.461 48.156 2.049 1 22.69 538 THR B C 1
ATOM 8794 O O . THR B 1 538 ? -12.367 48.562 1.325 1 22.69 538 THR B O 1
ATOM 8797 N N . ALA B 1 539 ? -11.773 47.812 3.352 1 25.17 539 ALA B N 1
ATOM 8798 C CA . ALA B 1 539 ? -12.852 48.062 4.309 1 25.17 539 ALA B CA 1
ATOM 8799 C C . ALA B 1 539 ? -13.188 49.531 4.398 1 25.17 539 ALA B C 1
ATOM 8801 O O . ALA B 1 539 ? -14.008 49.969 5.227 1 25.17 539 ALA B O 1
ATOM 8802 N N . ALA B 1 540 ? -12.445 50.469 3.656 1 23.69 540 ALA B N 1
ATOM 8803 C CA . ALA B 1 540 ? -12.656 51.781 4.234 1 23.69 540 ALA B CA 1
ATOM 8804 C C . ALA B 1 540 ? -14.086 52.281 3.996 1 23.69 540 ALA B C 1
ATOM 8806 O O . ALA B 1 540 ? -14.602 53.094 4.75 1 23.69 540 ALA B O 1
ATOM 8807 N N . GLU B 1 541 ? -14.617 52.125 2.787 1 21.55 541 GLU B N 1
ATOM 8808 C CA . GLU B 1 541 ? -15.562 53.188 2.467 1 21.55 541 GLU B CA 1
ATOM 8809 C C . GLU B 1 541 ? -16.875 53.031 3.229 1 21.55 541 GLU B C 1
ATOM 8811 O O . GLU B 1 541 ? -17.859 53.688 2.934 1 21.55 541 GLU B O 1
ATOM 8816 N N . ILE B 1 542 ? -17.016 51.844 3.906 1 20.97 542 ILE B N 1
ATOM 8817 C CA . ILE B 1 542 ? -18.453 51.688 4.176 1 20.97 542 ILE B CA 1
ATOM 8818 C C . ILE B 1 542 ? -18.891 52.719 5.207 1 20.97 542 ILE B C 1
ATOM 8820 O O . ILE B 1 542 ? -20.047 52.688 5.656 1 20.97 542 ILE B O 1
ATOM 8824 N N . SER B 1 543 ? -17.922 53.344 5.891 1 19.2 543 SER B N 1
ATOM 8825 C CA . SER B 1 543 ? -18.453 53.75 7.18 1 19.2 543 SER B CA 1
ATOM 8826 C C . SER B 1 543 ? -19.516 54.844 7.016 1 19.2 543 SER B C 1
ATOM 8828 O O . SER B 1 543 ? -20.047 55.344 8 1 19.2 543 SER B O 1
ATOM 8830 N N . ALA B 1 544 ? -19.5 55.531 5.883 1 18.39 544 ALA B N 1
ATOM 8831 C CA . ALA B 1 544 ? -19.922 56.906 6.152 1 18.39 544 ALA B CA 1
ATOM 8832 C C . ALA B 1 544 ? -21.438 56.969 6.355 1 18.39 544 ALA B C 1
ATOM 8834 O O . ALA B 1 544 ? -22 58.062 6.469 1 18.39 544 ALA B O 1
ATOM 8835 N N . MET B 1 545 ? -22.234 55.969 5.863 1 17.94 545 MET B N 1
ATOM 8836 C CA . MET B 1 545 ? -23.531 56.531 5.539 1 17.94 545 MET B CA 1
ATOM 8837 C C . MET B 1 545 ? -24.266 56.969 6.805 1 17.94 545 MET B C 1
ATOM 8839 O O . MET B 1 545 ? -24.562 56.156 7.668 1 17.94 545 MET B O 1
ATOM 8843 N N . ARG B 1 546 ? -24.109 58.188 7.148 1 17.3 546 ARG B N 1
ATOM 8844 C CA . ARG B 1 546 ? -24.641 59.031 8.242 1 17.3 546 ARG B CA 1
ATOM 8845 C C . ARG B 1 546 ? -26.156 58.969 8.297 1 17.3 546 ARG B C 1
ATOM 8847 O O . ARG B 1 546 ? -26.828 59.344 7.344 1 17.3 546 ARG B O 1
ATOM 8854 N N . SER B 1 547 ? -26.688 57.812 8.836 1 17.73 547 SER B N 1
ATOM 8855 C CA . SER B 1 547 ? -28.141 57.844 8.945 1 17.73 547 SER B CA 1
ATOM 8856 C C . SER B 1 547 ? -28.625 59.188 9.469 1 17.73 547 SER B C 1
ATOM 8858 O O . SER B 1 547 ? -27.969 59.781 10.32 1 17.73 547 SER B O 1
ATOM 8860 N N . PRO B 1 548 ? -29.672 59.719 8.875 1 17.34 548 PRO B N 1
ATOM 8861 C CA . PRO B 1 548 ? -30.25 61.031 9.094 1 17.34 548 PRO B CA 1
ATOM 8862 C C . PRO B 1 548 ? -30.703 61.25 10.539 1 17.34 548 PRO B C 1
ATOM 8864 O O . PRO B 1 548 ? -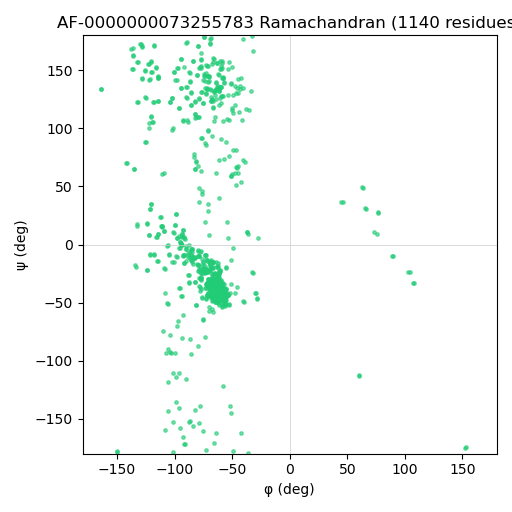30.938 60.281 11.266 1 17.34 548 PRO B O 1
ATOM 8867 N N . ARG B 1 549 ? -30.766 62.469 10.891 1 16.53 549 ARG B N 1
ATOM 8868 C CA . ARG B 1 549 ? -30.859 63.344 12.062 1 16.53 549 ARG B CA 1
ATOM 8869 C C . ARG B 1 549 ? -32.094 63.031 12.883 1 16.53 549 ARG B C 1
ATOM 8871 O O . ARG B 1 549 ? -32.031 62.406 13.945 1 16.53 549 ARG B O 1
ATOM 8878 N N . THR B 1 550 ? -33 64.062 13.094 1 15.83 550 THR B N 1
ATOM 8879 C CA . THR B 1 550 ? -33.188 64.875 14.281 1 15.83 550 THR B CA 1
ATOM 8880 C C . THR B 1 550 ? -34.5 64.5 14.984 1 15.83 550 THR B C 1
ATOM 8882 O O . THR B 1 550 ? -34.625 64.625 16.203 1 15.83 550 THR B O 1
ATOM 8885 N N . ASP B 1 551 ? -35.688 64.25 14.297 1 15.39 551 ASP B N 1
ATOM 8886 C CA . ASP B 1 551 ? -36.656 65.312 14.672 1 15.39 551 ASP B CA 1
ATOM 8887 C C . ASP B 1 551 ? -37.188 65.062 16.078 1 15.39 551 ASP B C 1
ATOM 8889 O O . ASP B 1 551 ? -37.062 63.969 16.625 1 15.39 551 ASP B O 1
ATOM 8893 N N . ASP B 1 552 ? -38.5 65.75 16.469 1 15.59 552 ASP B N 1
ATOM 8894 C CA . ASP B 1 552 ? -39.031 66.688 17.438 1 15.59 552 ASP B CA 1
ATOM 8895 C C . ASP B 1 552 ? -39.688 66 18.625 1 15.59 552 ASP B C 1
ATOM 8897 O O . ASP B 1 552 ? -39.219 66.125 19.766 1 15.59 552 ASP B O 1
ATOM 8901 N N . GLU B 1 553 ? -41.156 66.062 18.828 1 15.88 553 GLU B N 1
ATOM 8902 C CA . GLU B 1 553 ? -41.906 66.875 19.766 1 15.88 553 GLU B CA 1
ATOM 8903 C C . GLU B 1 553 ? -42.344 66.062 20.969 1 15.88 553 GLU B C 1
ATOM 8905 O O . GLU B 1 553 ? -42.406 64.812 20.922 1 15.88 553 GLU B O 1
ATOM 8910 N N . GLU B 1 554 ? -43.156 66.75 22 1 15.91 554 GLU B N 1
ATOM 8911 C CA . GLU B 1 554 ? -43.469 67 23.406 1 15.91 554 GLU B CA 1
ATOM 8912 C C . GLU B 1 554 ? -44.562 66.062 23.922 1 15.91 554 GLU B C 1
ATOM 8914 O O . GLU B 1 554 ? -44.469 65.625 25.062 1 15.91 554 GLU B O 1
ATOM 8919 N N . GLU B 1 555 ? -45.875 66 23.391 1 15.07 555 GLU B N 1
ATOM 8920 C CA . GLU B 1 555 ? -46.875 66.562 24.25 1 15.07 555 GLU B CA 1
ATOM 8921 C C . GLU B 1 555 ? -47.25 65.625 25.391 1 15.07 555 GLU B C 1
ATOM 8923 O O . GLU B 1 555 ? -46.906 64.438 25.359 1 15.07 555 GLU B O 1
ATOM 8928 N N . MET B 1 556 ? -48.75 65.5 25.781 1 15.52 556 MET B N 1
ATOM 8929 C CA . MET B 1 556 ? -49.625 65.938 26.844 1 15.52 556 MET B CA 1
ATOM 8930 C C . MET B 1 556 ? -50 64.812 27.781 1 15.52 556 MET B C 1
ATOM 8932 O O . MET B 1 556 ? -49.781 63.656 27.438 1 15.52 556 MET B O 1
ATOM 8936 N N . GLU B 1 557 ? -51.375 64.75 28.359 1 15.84 557 GLU B N 1
ATOM 8937 C CA . GLU B 1 557 ? -52.062 65 29.625 1 15.84 557 GLU B CA 1
ATOM 8938 C C . GLU B 1 557 ? -52.438 63.719 30.312 1 15.84 557 GLU B C 1
ATOM 8940 O O . GLU B 1 557 ? -52.031 63.438 31.438 1 15.84 557 GLU B O 1
ATOM 8945 N N . GLU B 1 558 ? -53.906 63.469 30.531 1 15.39 558 GLU B N 1
ATOM 8946 C CA . GLU B 1 558 ? -54.719 63.594 31.734 1 15.39 558 GLU B CA 1
ATOM 8947 C C . GLU B 1 558 ? -55.031 62.219 32.344 1 15.39 558 GLU B C 1
ATOM 8949 O O . GLU B 1 558 ? -54.844 62 33.531 1 15.39 558 GLU B O 1
ATOM 8954 N N . MET B 1 559 ? -56.312 61.5 31.938 1 15.28 559 MET B N 1
ATOM 8955 C CA . MET B 1 559 ? -57.531 61.531 32.75 1 15.28 559 MET B CA 1
ATOM 8956 C C . MET B 1 559 ? -57.625 60.312 33.625 1 15.28 559 MET B C 1
ATOM 8958 O O . MET B 1 559 ? -56.906 59.312 33.438 1 15.28 559 MET B O 1
ATOM 8962 N N . ASP B 1 560 ? -59 59.625 33.844 1 15.99 560 ASP B N 1
ATOM 8963 C CA . ASP B 1 560 ? -60.031 59.594 34.906 1 15.99 560 ASP B CA 1
ATOM 8964 C C . ASP B 1 560 ? -60.031 58.25 35.594 1 15.99 560 ASP B C 1
ATOM 8966 O O . ASP B 1 560 ? -59.469 57.25 35.094 1 15.99 560 ASP B O 1
ATOM 8970 N N . SER B 1 561 ? -61.312 57.906 36.344 1 16.41 561 SER B N 1
ATOM 8971 C CA . SER B 1 561 ? -61.938 57.594 37.625 1 16.41 561 SER B CA 1
ATOM 8972 C C . SER B 1 561 ? -62.25 56.125 37.75 1 16.41 561 SER B C 1
ATOM 8974 O O . SER B 1 561 ? -61.906 55.469 38.75 1 16.41 561 SER B O 1
ATOM 8976 N N . SER B 1 562 ? -63.438 55.531 37.062 1 15.42 562 SER B N 1
ATOM 8977 C CA . SER B 1 562 ? -64.688 55.219 37.781 1 15.42 562 SER B CA 1
ATOM 8978 C C . SER B 1 562 ? -64.625 53.812 38.375 1 15.42 562 SER B C 1
ATOM 8980 O O . SER B 1 562 ? -63.781 53 38.031 1 15.42 562 SER B O 1
ATOM 8982 N N . ASP B 1 563 ? -66.062 53.156 38.531 1 15.85 563 ASP B N 1
ATOM 8983 C CA . ASP B 1 563 ? -67.062 52.781 39.5 1 15.85 563 ASP B CA 1
ATOM 8984 C C . ASP B 1 563 ? -67.125 51.25 39.688 1 15.85 563 ASP B C 1
ATOM 8986 O O . ASP B 1 563 ? -67.062 50.75 40.812 1 15.85 563 ASP B O 1
ATOM 8990 N N . ASP B 1 564 ? -68.125 50.469 38.844 1 16.16 564 ASP B N 1
ATOM 8991 C CA . ASP B 1 564 ? -69.438 49.969 39.281 1 16.16 564 ASP B CA 1
ATOM 8992 C C . ASP B 1 564 ? -69.312 48.531 39.812 1 16.16 564 ASP B C 1
ATOM 8994 O O . ASP B 1 564 ? -68.375 47.812 39.469 1 16.16 564 ASP B O 1
ATOM 8998 N N . ASP B 1 565 ? -70.688 47.875 40.094 1 16.42 565 ASP B N 1
ATOM 8999 C CA . ASP B 1 565 ? -71.562 47.156 41.031 1 16.42 565 ASP B CA 1
ATOM 9000 C C . ASP B 1 565 ? -71.562 45.656 40.781 1 16.42 565 ASP B C 1
ATOM 9002 O O . ASP B 1 565 ? -71.375 44.875 41.719 1 16.42 565 ASP B O 1
ATOM 9006 N N . MET B 1 566 ? -72.188 45.156 39.594 1 16.38 566 MET B N 1
ATOM 9007 C CA . MET B 1 566 ? -73.438 44.438 39.781 1 16.38 566 MET B CA 1
ATOM 9008 C C . MET B 1 566 ? -73.188 43 40.25 1 16.38 566 MET B C 1
ATOM 9010 O O . MET B 1 566 ? -72.062 42.5 40.156 1 16.38 566 MET B O 1
ATOM 9014 N N . GLU B 1 567 ? -74.25 42.125 39.875 1 16.2 567 GLU B N 1
ATOM 9015 C CA . GLU B 1 567 ? -75.375 41.312 40.344 1 16.2 567 GLU B CA 1
ATOM 9016 C C . GLU B 1 567 ? -75 39.844 40.469 1 16.2 567 GLU B C 1
ATOM 9018 O O . GLU B 1 567 ? -73.938 39.438 40 1 16.2 567 GLU B O 1
ATOM 9023 N N . ASP B 1 568 ? -76 39 39.938 1 16.97 568 ASP B N 1
ATOM 9024 C CA . ASP B 1 568 ? -77.062 38.094 40.469 1 16.97 568 ASP B CA 1
ATOM 9025 C C . ASP B 1 568 ? -76.562 36.656 40.406 1 16.97 568 ASP B C 1
ATOM 9027 O O . ASP B 1 568 ? -76.625 35.938 41.406 1 16.97 568 ASP B O 1
ATOM 9031 N N . TYR B 1 569 ? -76.938 35.969 39.188 1 18.14 569 TYR B N 1
ATOM 9032 C CA . TYR B 1 569 ? -77.938 34.938 39.219 1 18.14 569 TYR B CA 1
ATOM 9033 C C . TYR B 1 569 ? -77.375 33.625 39.781 1 18.14 569 TYR B C 1
ATOM 9035 O O . TYR B 1 569 ? -76.125 33.438 39.719 1 18.14 569 TYR B O 1
ATOM 9043 N N . PRO B 1 570 ? -78.438 32.656 40.156 1 18.08 570 PRO B N 1
ATOM 9044 C CA . PRO B 1 570 ? -79 31.578 40.938 1 18.08 570 PRO B CA 1
ATOM 9045 C C . PRO B 1 570 ? -78.5 30.203 40.5 1 18.08 570 PRO B C 1
ATOM 9047 O O . PRO B 1 570 ? -78.062 29.406 41.344 1 18.08 570 PRO B O 1
ATOM 9050 N N . ARG B 1 571 ? -79.312 29.656 39.438 1 19.67 571 ARG B N 1
ATOM 9051 C CA . ARG B 1 571 ? -79.938 28.359 39.688 1 19.67 571 ARG B CA 1
ATOM 9052 C C . ARG B 1 571 ? -78.875 27.344 40.188 1 19.67 571 ARG B C 1
ATOM 9054 O O . ARG B 1 571 ? -79.125 26.688 41.219 1 19.67 571 ARG B O 1
ATOM 9061 N N . MET B 1 572 ? -79.312 26.719 39.75 1 15.53 572 MET B N 1
ATOM 9062 C CA . MET B 1 572 ? -80.375 25.812 39.219 1 15.53 572 MET B CA 1
ATOM 9063 C C . MET B 1 572 ? -79.688 24.703 38.438 1 15.53 572 MET B C 1
ATOM 9065 O O . MET B 1 572 ? -78.75 24.922 37.688 1 15.53 572 MET B O 1
#